Protein AF-A0A2S6C5X5-F1 (afdb_monomer)

Structure (mmCIF, N/CA/C/O backbone):
data_AF-A0A2S6C5X5-F1
#
_entry.id   AF-A0A2S6C5X5-F1
#
loop_
_atom_site.group_PDB
_atom_site.id
_atom_site.type_symbol
_atom_site.label_atom_id
_atom_site.label_alt_id
_atom_site.label_comp_id
_atom_site.label_asym_id
_atom_site.label_entity_id
_atom_site.label_seq_id
_atom_site.pdbx_PDB_ins_code
_atom_site.Cartn_x
_atom_site.Cartn_y
_atom_site.Cartn_z
_atom_site.occupancy
_atom_site.B_iso_or_equiv
_atom_site.auth_seq_id
_atom_site.auth_comp_id
_atom_site.auth_asym_id
_atom_site.auth_atom_id
_atom_site.pdbx_PDB_model_num
ATOM 1 N N . MET A 1 1 ? -24.090 -9.922 48.987 1.00 79.75 1 MET A N 1
ATOM 2 C CA . MET A 1 1 ? -24.448 -11.134 48.216 1.00 79.75 1 MET A CA 1
ATOM 3 C C . MET A 1 1 ? -23.670 -12.331 48.737 1.00 79.75 1 MET A C 1
ATOM 5 O O . MET A 1 1 ? -22.473 -12.201 48.982 1.00 79.75 1 MET A O 1
ATOM 9 N N . GLN A 1 2 ? -24.342 -13.468 48.913 1.00 92.88 2 GLN A N 1
ATOM 10 C CA . GLN A 1 2 ? -23.718 -14.746 49.270 1.00 92.88 2 GLN A CA 1
ATOM 11 C C . GLN A 1 2 ? -23.243 -15.482 48.011 1.00 92.88 2 GLN A C 1
ATOM 13 O O . GLN A 1 2 ? -23.904 -15.406 46.973 1.00 92.88 2 GLN A O 1
ATOM 18 N N . HIS A 1 3 ? -22.116 -16.191 48.111 1.00 93.56 3 HIS A N 1
ATOM 19 C CA . HIS A 1 3 ? -21.535 -16.978 47.013 1.00 93.56 3 HIS A CA 1
ATOM 20 C C . HIS A 1 3 ? -21.434 -18.439 47.455 1.00 93.56 3 HIS A C 1
ATOM 22 O O . HIS A 1 3 ? -20.451 -18.788 48.126 1.00 93.56 3 HIS A O 1
ATOM 28 N N . PRO A 1 4 ? -22.472 -19.247 47.185 1.00 94.44 4 PRO A N 1
ATOM 29 C CA . PRO A 1 4 ? -22.543 -20.614 47.670 1.00 94.44 4 PRO A CA 1
ATOM 30 C C . PRO A 1 4 ? -21.449 -21.497 47.066 1.00 94.44 4 PRO A C 1
ATOM 32 O O . PRO A 1 4 ? -21.054 -21.298 45.920 1.00 94.44 4 PRO A O 1
ATOM 35 N N . GLY A 1 5 ? -20.982 -22.472 47.845 1.00 94.69 5 GLY A N 1
ATOM 36 C CA . GLY A 1 5 ? -20.254 -23.629 47.321 1.00 94.69 5 GLY A CA 1
ATOM 37 C C . GLY A 1 5 ? -21.212 -24.799 47.099 1.00 94.69 5 GLY A C 1
ATOM 38 O O . GLY A 1 5 ? -22.155 -24.942 47.871 1.00 94.69 5 GLY A O 1
ATOM 39 N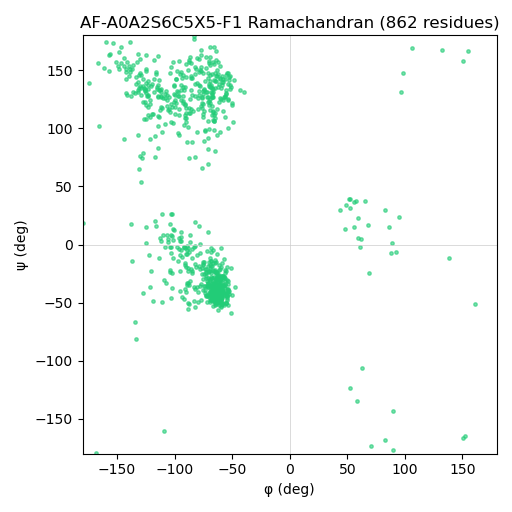 N . VAL A 1 6 ? -20.986 -25.635 46.089 1.00 95.12 6 VAL A N 1
ATOM 40 C CA . VAL A 1 6 ? -21.860 -26.763 45.731 1.00 95.12 6 VAL A CA 1
ATOM 41 C C . VAL A 1 6 ? -21.085 -28.082 45.789 1.00 95.12 6 VAL A C 1
ATOM 43 O O . VAL A 1 6 ? -20.225 -28.349 44.952 1.00 95.12 6 VAL A O 1
ATOM 46 N N . GLY A 1 7 ? -21.385 -28.922 46.779 1.00 95.44 7 GLY A N 1
ATOM 47 C CA . GLY A 1 7 ? -20.826 -30.272 46.903 1.00 95.44 7 GLY A CA 1
ATOM 48 C C . GLY A 1 7 ? -21.795 -31.335 46.390 1.00 95.44 7 GLY A C 1
ATOM 49 O O . GLY A 1 7 ? -22.875 -31.494 46.944 1.00 95.44 7 GLY A O 1
ATOM 50 N N . LEU A 1 8 ? -21.426 -32.087 45.362 1.00 95.44 8 LEU A N 1
ATOM 51 C CA . LEU A 1 8 ? -22.224 -33.186 44.826 1.00 95.44 8 LEU A CA 1
ATOM 52 C C . LEU A 1 8 ? -21.694 -34.521 45.344 1.00 95.44 8 LEU A C 1
ATOM 54 O O . LEU A 1 8 ? -20.503 -34.786 45.245 1.00 95.44 8 LEU A O 1
ATOM 58 N N . PHE A 1 9 ? -22.570 -35.364 45.883 1.00 94.12 9 PHE A N 1
ATOM 59 C CA . PHE A 1 9 ? -22.215 -36.628 46.519 1.00 94.12 9 PHE A CA 1
ATOM 60 C C . PHE A 1 9 ? -22.918 -37.797 45.834 1.00 94.12 9 PHE A C 1
ATOM 62 O O . PHE A 1 9 ? -24.146 -37.853 45.812 1.00 94.12 9 PHE A O 1
ATOM 69 N N . VAL A 1 10 ? -22.140 -38.745 45.316 1.00 93.38 10 VAL A N 1
ATOM 70 C CA . VAL A 1 10 ? -22.604 -39.884 44.515 1.00 93.38 10 VAL A CA 1
ATOM 71 C C . VAL A 1 10 ? -22.350 -41.178 45.266 1.00 93.38 10 VAL A C 1
ATOM 73 O O . VAL A 1 10 ? -21.230 -41.445 45.698 1.00 93.38 10 VAL A O 1
ATOM 76 N N . GLY A 1 11 ? -23.394 -41.983 45.418 1.00 90.69 11 GLY A N 1
ATOM 77 C CA . GLY A 1 11 ? -23.325 -43.266 46.106 1.00 90.69 11 GLY A CA 1
ATOM 78 C C . GLY A 1 11 ? -24.663 -43.635 46.729 1.00 90.69 11 GLY A C 1
ATOM 79 O O . GLY A 1 11 ? -25.698 -43.028 46.442 1.00 90.69 11 GLY A O 1
ATOM 80 N N . HIS A 1 12 ? -24.644 -44.602 47.634 1.00 87.56 12 HIS A N 1
ATOM 81 C CA . HIS A 1 12 ? -25.827 -45.130 48.287 1.00 87.56 12 HIS A CA 1
ATOM 82 C C . HIS A 1 12 ? -25.631 -45.248 49.802 1.00 87.56 12 HIS A C 1
ATOM 84 O O . HIS A 1 12 ? -26.090 -44.369 50.534 1.00 87.56 12 HIS A O 1
ATOM 90 N N . LYS A 1 13 ? -24.987 -46.308 50.295 1.00 86.62 13 LYS A N 1
ATOM 91 C CA . LYS A 1 13 ? -24.950 -46.662 51.717 1.00 86.62 13 LYS A CA 1
ATOM 92 C C . LYS A 1 13 ? -23.879 -45.877 52.474 1.00 86.62 13 LYS A C 1
ATOM 94 O O . LYS A 1 13 ? -24.211 -45.213 53.460 1.00 86.62 13 LYS A O 1
ATOM 99 N N . GLU A 1 14 ? -22.633 -45.919 52.016 1.00 87.31 14 GLU A N 1
ATOM 100 C CA . GLU A 1 14 ? -21.506 -45.217 52.644 1.00 87.31 14 GLU A CA 1
ATOM 101 C C . GLU A 1 14 ? -21.680 -43.696 52.519 1.00 87.31 14 GLU A C 1
ATOM 103 O O . GLU A 1 14 ? -21.526 -42.964 53.500 1.00 87.31 14 GLU A O 1
ATOM 108 N N . LYS A 1 15 ? -22.164 -43.217 51.365 1.00 90.69 15 LYS A N 1
ATOM 109 C CA . LYS A 1 15 ? -22.570 -41.818 51.176 1.00 90.69 15 LYS A CA 1
ATOM 110 C C . LYS A 1 15 ? -23.610 -41.372 52.209 1.00 90.69 15 LYS A C 1
ATOM 112 O O . LYS A 1 15 ? -23.437 -40.333 52.848 1.00 90.69 15 LYS A O 1
ATOM 117 N N . LYS A 1 16 ? -24.699 -42.137 52.402 1.00 88.25 16 LYS A N 1
ATOM 118 C CA . LYS A 1 16 ? -25.756 -41.806 53.384 1.00 88.25 16 LYS A CA 1
ATOM 119 C C . LYS A 1 16 ? -25.184 -41.725 54.807 1.00 88.25 16 LYS A C 1
ATOM 121 O O . LYS A 1 16 ? -25.613 -40.868 55.583 1.00 88.25 16 LYS A O 1
ATOM 126 N N . ALA A 1 17 ? -24.219 -42.580 55.156 1.00 86.44 17 ALA A N 1
ATOM 127 C CA . ALA A 1 17 ? -23.532 -42.524 56.445 1.00 86.44 17 ALA A CA 1
ATOM 128 C C . ALA A 1 17 ? -22.680 -41.250 56.589 1.00 86.44 17 ALA A C 1
ATOM 130 O O . ALA A 1 17 ? -22.792 -40.562 57.606 1.00 86.44 17 ALA A O 1
ATOM 131 N N . ALA A 1 18 ? -21.914 -40.887 55.557 1.00 87.88 18 ALA A N 1
ATOM 132 C CA . ALA A 1 18 ? -21.099 -39.676 55.541 1.00 87.88 18 ALA A CA 1
ATOM 133 C C . ALA A 1 18 ? -21.939 -38.391 55.614 1.00 87.88 18 ALA A C 1
ATOM 135 O O . ALA A 1 18 ? -21.661 -37.523 56.440 1.00 87.88 18 ALA A O 1
ATOM 136 N N . LEU A 1 19 ? -23.018 -38.283 54.828 1.00 89.06 19 LEU A N 1
ATOM 137 C CA . LEU A 1 19 ? -23.890 -37.100 54.814 1.00 89.06 19 LEU A CA 1
ATOM 138 C C . LEU A 1 19 ? -24.527 -36.821 56.183 1.00 89.06 19 LEU A C 1
ATOM 140 O O . LEU A 1 19 ? -24.611 -35.663 56.588 1.00 89.06 19 LEU A O 1
ATOM 144 N N . ARG A 1 20 ? -24.907 -37.862 56.939 1.00 86.81 20 ARG A N 1
ATOM 145 C CA . ARG A 1 20 ? -25.420 -37.711 58.317 1.00 86.81 20 ARG A CA 1
ATOM 146 C C . ARG A 1 20 ? -24.389 -37.112 59.274 1.00 86.81 20 ARG A C 1
ATOM 148 O O . ARG A 1 20 ? -24.769 -36.457 60.238 1.00 86.81 20 ARG A O 1
ATOM 155 N N . GLN A 1 21 ? -23.104 -37.357 59.028 1.00 87.06 21 GLN A N 1
ATOM 156 C CA . GLN A 1 21 ? -22.006 -36.847 59.852 1.00 87.06 21 GLN A CA 1
ATOM 157 C C . GLN A 1 21 ? -21.540 -35.461 59.389 1.00 87.06 21 GLN A C 1
ATOM 159 O O . GLN A 1 21 ? -21.144 -34.636 60.211 1.00 87.06 21 GLN A O 1
ATOM 164 N N . PHE A 1 22 ? -21.602 -35.182 58.086 1.00 86.88 22 PHE A N 1
ATOM 165 C CA . PHE A 1 22 ? -21.252 -33.875 57.528 1.00 86.88 22 PHE A CA 1
ATOM 166 C C . PHE A 1 22 ? -22.312 -32.813 57.820 1.00 86.88 22 PHE A C 1
ATOM 168 O O . PHE A 1 22 ? -21.941 -31.680 58.134 1.00 86.88 22 PHE A O 1
ATOM 175 N N . PHE A 1 23 ? -23.592 -33.200 57.758 1.00 88.31 23 PHE A N 1
ATOM 176 C CA . PHE A 1 23 ? -24.756 -32.311 57.843 1.00 88.31 23 PHE A CA 1
ATOM 177 C C . PHE A 1 23 ? -25.793 -32.831 58.855 1.00 88.31 23 PHE A C 1
ATOM 179 O O . PHE A 1 23 ? -26.909 -33.207 58.475 1.00 88.31 23 PHE A O 1
ATOM 186 N N . PRO A 1 24 ? -25.457 -32.881 60.158 1.00 82.44 24 PRO A N 1
ATOM 187 C CA . PRO A 1 24 ? -26.347 -33.441 61.176 1.00 82.44 24 PRO A CA 1
ATOM 188 C C . PRO A 1 24 ? -27.688 -32.689 61.290 1.00 82.44 24 PRO A C 1
ATOM 190 O O . PRO A 1 24 ? -28.693 -33.302 61.647 1.00 82.44 24 PRO A O 1
ATOM 193 N N . GLY A 1 25 ? -27.736 -31.397 60.937 1.00 82.06 25 GLY A N 1
ATOM 194 C CA . GLY A 1 25 ? -28.951 -30.569 60.974 1.00 82.06 25 GLY A CA 1
ATOM 195 C C . GLY A 1 25 ? -29.960 -30.819 59.843 1.00 82.06 25 GLY A C 1
ATOM 196 O O . GLY A 1 25 ? -31.120 -30.427 59.958 1.00 82.06 25 GLY A O 1
ATOM 197 N N . ASN A 1 26 ? -29.572 -31.507 58.763 1.00 82.75 26 ASN A N 1
ATOM 198 C CA . ASN A 1 26 ? -30.351 -31.525 57.519 1.00 82.75 26 ASN A CA 1
ATOM 199 C C . ASN A 1 26 ? -31.331 -32.701 57.346 1.00 82.75 26 ASN A C 1
ATOM 201 O O . ASN A 1 26 ? -32.067 -32.713 56.362 1.00 82.75 26 ASN A O 1
ATOM 205 N N . ASN A 1 27 ? -31.383 -33.687 58.256 1.00 70.19 27 ASN A N 1
ATOM 206 C CA . ASN A 1 27 ? -32.308 -34.843 58.201 1.00 70.19 27 ASN A CA 1
ATOM 207 C C . ASN A 1 27 ? -32.459 -35.511 56.803 1.00 70.19 27 ASN A C 1
ATOM 209 O O . ASN A 1 27 ? -33.504 -36.088 56.490 1.00 70.19 27 ASN A O 1
ATOM 213 N N . ALA A 1 28 ? -31.417 -35.466 55.962 1.00 61.03 28 ALA A N 1
ATOM 214 C CA . ALA A 1 28 ? -31.500 -35.767 54.527 1.00 61.03 28 ALA A CA 1
ATOM 215 C C . ALA A 1 28 ? -31.950 -37.209 54.201 1.00 61.03 28 ALA A C 1
ATOM 217 O O . ALA A 1 28 ? -32.505 -37.465 53.140 1.00 61.03 28 ALA A O 1
ATOM 218 N N . SER A 1 29 ? -31.793 -38.163 55.127 1.00 56.56 29 SER A N 1
ATOM 219 C CA . SER A 1 29 ? -32.075 -39.585 54.879 1.00 56.56 29 SER A CA 1
ATOM 220 C C . SER A 1 29 ? -33.531 -40.033 55.094 1.00 56.56 29 SER A C 1
ATOM 222 O O . SER A 1 29 ? -33.763 -41.238 55.148 1.00 56.56 29 SER A O 1
ATOM 224 N N . LYS A 1 30 ? -34.490 -39.122 55.325 1.00 55.59 30 LYS A N 1
ATOM 225 C CA . LYS A 1 30 ? -35.898 -39.466 55.649 1.00 55.59 30 LYS A CA 1
ATOM 226 C C . LYS A 1 30 ? -36.898 -39.275 54.493 1.00 55.59 30 LYS A C 1
ATOM 228 O O . LYS A 1 30 ? -38.079 -39.545 54.689 1.00 55.59 30 LYS A O 1
ATOM 233 N N . ARG A 1 31 ? -36.473 -38.785 53.323 1.00 57.84 31 ARG A N 1
ATOM 234 C CA . ARG A 1 31 ? -37.364 -38.483 52.182 1.00 57.84 31 ARG A CA 1
ATOM 235 C C . ARG A 1 31 ? -37.325 -39.577 51.104 1.00 57.84 31 ARG A C 1
ATOM 237 O O . ARG A 1 31 ? -36.372 -40.345 51.041 1.00 57.84 31 ARG A O 1
ATOM 244 N N . THR A 1 32 ? -38.391 -39.644 50.299 1.00 57.72 32 THR A N 1
ATOM 245 C CA . THR A 1 32 ? -38.581 -40.557 49.153 1.00 57.72 32 THR A CA 1
ATOM 246 C C . THR A 1 32 ? -37.372 -40.583 48.220 1.00 57.72 32 THR A C 1
ATOM 248 O O . THR A 1 32 ? -36.781 -39.535 47.967 1.00 57.72 32 THR A O 1
ATOM 251 N N . GLU A 1 33 ? -37.031 -41.760 47.687 1.00 64.12 33 GLU A N 1
ATOM 252 C CA . GLU A 1 33 ? -35.877 -41.934 46.798 1.00 64.12 33 GLU A CA 1
ATOM 253 C C . GLU A 1 33 ? -36.069 -41.169 45.480 1.00 64.12 33 GLU A C 1
ATOM 255 O O . GLU A 1 33 ? -36.944 -41.482 44.676 1.00 64.12 33 GLU A O 1
ATOM 260 N N . THR A 1 34 ? -35.247 -40.141 45.274 1.00 75.12 34 THR A N 1
ATOM 261 C CA . THR A 1 34 ? -35.129 -39.382 44.024 1.00 75.12 34 THR A CA 1
ATOM 262 C C . THR A 1 34 ? -33.709 -39.526 43.478 1.00 75.12 34 THR A C 1
ATOM 264 O O . THR A 1 34 ? -32.781 -39.838 44.225 1.00 75.12 34 THR A O 1
ATOM 267 N N . LEU A 1 35 ? -33.528 -39.292 42.173 1.00 80.25 35 LEU A N 1
ATOM 268 C CA . LEU A 1 35 ? -32.214 -39.373 41.523 1.00 80.25 35 LEU A CA 1
ATOM 269 C C . LEU A 1 35 ? -31.206 -38.377 42.125 1.00 80.25 35 LEU A C 1
ATOM 271 O O . LEU A 1 35 ? -30.073 -38.749 42.424 1.00 80.25 35 LEU A O 1
ATOM 275 N N . ALA A 1 36 ? -31.625 -37.120 42.309 1.00 85.94 36 ALA A N 1
ATOM 276 C CA . ALA A 1 36 ? -30.814 -36.050 42.881 1.00 85.94 36 ALA A CA 1
ATOM 277 C C . ALA A 1 36 ? -31.669 -35.137 43.773 1.00 85.94 36 ALA A C 1
ATOM 279 O O . ALA A 1 36 ? -32.725 -34.661 43.354 1.00 85.94 36 ALA A O 1
ATOM 280 N N . SER A 1 37 ? -31.198 -34.863 44.991 1.00 87.19 37 SER A N 1
ATOM 281 C CA . SER A 1 37 ? -31.831 -33.935 45.937 1.00 87.19 37 SER A CA 1
ATOM 282 C C . SER A 1 37 ? -30.862 -32.832 46.348 1.00 87.19 37 SER A C 1
ATOM 284 O O . SER A 1 37 ? -29.759 -33.123 46.799 1.00 87.19 37 SER A O 1
ATOM 286 N N . ILE A 1 38 ? -31.274 -31.570 46.220 1.00 88.69 38 ILE A N 1
ATOM 287 C CA . ILE A 1 38 ? -30.451 -30.401 46.563 1.00 88.69 38 ILE A CA 1
ATOM 288 C C . ILE A 1 38 ? -30.857 -29.883 47.944 1.00 88.69 38 ILE A C 1
ATOM 290 O O . ILE A 1 38 ? -32.034 -29.626 48.199 1.00 88.69 38 ILE A O 1
ATOM 294 N N . TYR A 1 39 ? -29.875 -29.695 48.819 1.00 90.00 39 TYR A N 1
ATOM 295 C CA . TYR A 1 39 ? -30.044 -29.209 50.182 1.00 90.00 39 TYR A CA 1
ATOM 296 C C . TYR A 1 39 ? -29.171 -27.979 50.434 1.00 90.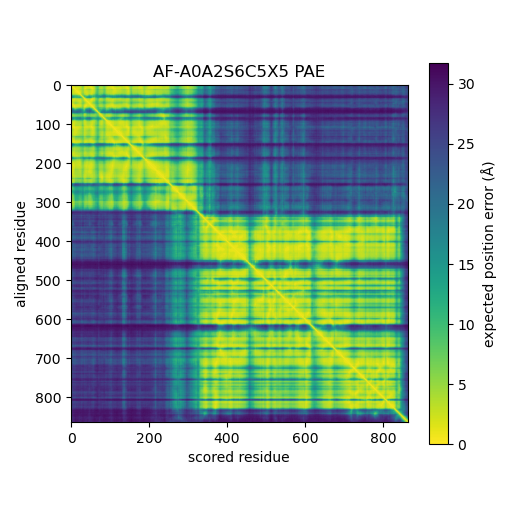00 39 TYR A C 1
ATOM 298 O O . TYR A 1 39 ? -28.094 -27.834 49.858 1.00 90.00 39 TYR A O 1
ATOM 306 N N . VAL A 1 40 ? -29.624 -27.115 51.341 1.00 90.50 40 VAL A N 1
ATOM 307 C CA . VAL A 1 40 ? -28.820 -26.031 51.921 1.00 90.50 40 VAL A CA 1
ATOM 308 C C . VAL A 1 40 ? -28.337 -26.499 53.286 1.00 90.50 40 VAL A C 1
ATOM 310 O O . VAL A 1 40 ? -29.167 -26.864 54.114 1.00 90.50 40 VAL A O 1
ATOM 313 N N . ASP A 1 41 ? -27.032 -26.488 53.536 1.00 91.62 41 ASP A N 1
ATOM 314 C CA . ASP A 1 41 ? -26.468 -26.780 54.855 1.00 91.62 41 ASP A CA 1
ATOM 315 C C . ASP A 1 41 ? -26.923 -25.726 55.875 1.00 91.62 41 ASP A C 1
ATOM 317 O O . ASP A 1 41 ? -26.618 -24.534 55.754 1.00 91.62 41 ASP A O 1
ATOM 321 N N . THR A 1 42 ? -27.674 -26.171 56.884 1.00 90.00 42 THR A N 1
ATOM 322 C CA . THR A 1 42 ? -28.268 -25.286 57.893 1.00 90.00 42 THR A CA 1
ATOM 323 C C . THR A 1 42 ? -27.216 -24.544 58.706 1.00 90.00 42 THR A C 1
ATOM 325 O O . THR A 1 42 ? -27.467 -23.419 59.134 1.00 90.00 42 THR A O 1
ATOM 328 N N . ASP A 1 43 ? -26.027 -25.128 58.872 1.00 88.75 43 ASP A N 1
ATOM 329 C CA . ASP A 1 43 ? -24.951 -24.541 59.675 1.00 88.75 43 ASP A CA 1
ATOM 330 C C . ASP A 1 43 ? -24.278 -23.361 58.959 1.00 88.75 43 ASP A C 1
ATOM 332 O O . ASP A 1 43 ? -23.701 -22.477 59.595 1.00 88.75 43 ASP A O 1
ATOM 336 N N . THR A 1 44 ? -24.336 -23.330 57.624 1.00 90.56 44 THR A N 1
ATOM 337 C CA . THR A 1 44 ? -23.641 -22.327 56.804 1.00 90.56 44 THR A CA 1
ATOM 338 C C . THR A 1 44 ? -24.583 -21.357 56.099 1.00 90.56 44 THR A C 1
ATOM 340 O O . THR A 1 44 ? -24.107 -20.457 55.408 1.00 90.56 44 THR A O 1
ATOM 343 N N . ILE A 1 45 ? -25.900 -21.454 56.314 1.00 89.31 45 ILE A N 1
ATOM 344 C CA . ILE A 1 45 ? -26.909 -20.630 55.628 1.00 89.31 45 ILE A CA 1
ATOM 345 C C . ILE A 1 45 ? -26.693 -19.119 55.797 1.00 89.31 45 ILE A C 1
ATOM 347 O O . ILE A 1 45 ? -26.907 -18.359 54.856 1.00 89.31 45 ILE A O 1
ATOM 351 N N . SER A 1 46 ? -26.207 -18.683 56.963 1.00 88.94 46 SER A N 1
ATOM 352 C CA . SER A 1 46 ? -25.912 -17.272 57.262 1.00 88.94 46 SER A CA 1
ATOM 353 C C . SER A 1 46 ? -24.473 -16.869 56.920 1.00 88.94 46 SER A C 1
ATOM 355 O O . SER A 1 46 ? -24.099 -15.707 57.069 1.00 88.94 46 SER A O 1
ATOM 357 N N . ALA A 1 47 ? -23.637 -17.808 56.466 1.00 91.00 47 ALA A N 1
ATOM 358 C CA . ALA A 1 47 ? -22.253 -17.526 56.116 1.00 91.00 47 ALA A CA 1
ATOM 359 C C . ALA A 1 47 ? -22.160 -16.731 54.803 1.00 91.00 47 ALA A C 1
ATOM 361 O O . ALA A 1 47 ? -23.060 -16.734 53.961 1.00 91.00 47 ALA A O 1
ATOM 362 N N . ARG A 1 48 ? -21.009 -16.085 54.575 1.00 89.50 48 ARG A N 1
ATOM 363 C CA . ARG A 1 48 ? -20.698 -15.432 53.288 1.00 89.50 48 ARG A CA 1
ATOM 364 C C . ARG A 1 48 ? -20.688 -16.428 52.118 1.00 89.50 48 ARG A C 1
ATOM 366 O O . ARG A 1 48 ? -21.006 -16.062 50.984 1.00 89.50 48 ARG A O 1
ATOM 373 N N . HIS A 1 49 ? -20.325 -17.672 52.420 1.00 92.44 49 HIS A N 1
ATOM 374 C CA . HIS A 1 49 ? -20.237 -18.785 51.484 1.00 92.44 49 HIS A CA 1
ATOM 375 C C . HIS A 1 49 ? -21.044 -19.977 52.010 1.00 92.44 49 HIS A C 1
ATOM 377 O O . HIS A 1 49 ? -20.450 -20.888 52.591 1.00 92.44 49 HIS A O 1
ATOM 383 N N . PRO A 1 50 ? -22.380 -19.955 51.865 1.00 94.06 50 PRO A N 1
ATOM 384 C CA . PRO A 1 50 ? -23.214 -21.074 52.282 1.00 94.06 50 PRO A CA 1
ATOM 385 C C . PRO A 1 50 ? -22.881 -22.325 51.465 1.00 94.06 50 PRO A C 1
ATOM 387 O O . PRO A 1 50 ? -22.462 -22.228 50.311 1.00 94.06 50 PRO A O 1
ATOM 390 N N . LEU A 1 51 ? -23.047 -23.504 52.052 1.00 93.25 51 LEU A N 1
ATOM 391 C CA . LEU A 1 51 ? -22.821 -24.765 51.361 1.00 93.25 51 LEU A CA 1
ATOM 392 C C . LEU A 1 51 ? -24.156 -25.339 50.881 1.00 93.25 51 LEU A C 1
ATOM 394 O O . LEU A 1 51 ? -25.070 -25.584 51.663 1.00 93.25 51 LEU A O 1
ATOM 398 N N . LEU A 1 52 ? -24.257 -25.558 49.577 1.00 93.56 52 LEU A N 1
ATOM 399 C CA . LEU A 1 52 ? -25.278 -26.392 48.967 1.00 93.56 52 LEU A CA 1
ATOM 400 C C . LEU A 1 52 ? -24.697 -27.787 48.789 1.00 93.56 52 LEU A C 1
ATOM 402 O O . LEU A 1 52 ? -23.552 -27.929 48.355 1.00 93.56 52 LEU A O 1
ATOM 406 N N . PHE A 1 53 ? -25.474 -28.820 49.085 1.00 92.75 53 PHE A N 1
ATOM 407 C CA . PHE A 1 53 ? -25.069 -30.177 48.758 1.00 92.75 53 PHE A CA 1
ATOM 408 C C . PHE A 1 53 ? -26.134 -30.925 47.977 1.00 92.75 53 PHE A C 1
ATOM 410 O O . PHE A 1 53 ? -27.331 -30.758 48.205 1.00 92.75 53 PHE A O 1
ATOM 417 N N . ILE A 1 54 ? -25.676 -31.740 47.033 1.00 92.31 54 ILE A N 1
ATOM 418 C CA . ILE A 1 54 ? -26.515 -32.525 46.140 1.00 92.31 54 ILE A CA 1
ATOM 419 C C . ILE A 1 54 ? -26.314 -33.992 46.492 1.00 92.31 54 ILE A C 1
ATOM 421 O O . ILE A 1 54 ? -25.216 -34.526 46.359 1.00 92.31 54 ILE A O 1
ATOM 425 N N . ASP A 1 55 ? -27.376 -34.625 46.965 1.00 91.12 55 ASP A N 1
ATOM 426 C CA . ASP A 1 55 ? -27.423 -36.045 47.280 1.00 91.12 55 ASP A CA 1
ATOM 427 C C . ASP A 1 55 ? -27.879 -36.823 46.039 1.00 91.12 55 ASP A C 1
ATOM 429 O O . ASP A 1 55 ? -29.041 -36.712 45.643 1.00 91.12 55 ASP A O 1
ATOM 433 N N . VAL A 1 56 ? -26.968 -37.577 45.415 1.00 90.19 56 VAL A N 1
ATOM 434 C CA . VAL A 1 56 ? -27.216 -38.348 44.188 1.00 90.19 56 VAL A CA 1
ATOM 435 C C . VAL A 1 56 ? -27.168 -39.842 44.478 1.00 90.19 56 VAL A C 1
ATOM 437 O O . VAL A 1 56 ? -26.182 -40.351 45.020 1.00 90.19 56 VAL A O 1
ATOM 440 N N . ASN A 1 57 ? -28.221 -40.564 44.095 1.00 87.06 57 ASN A N 1
ATOM 441 C CA . ASN A 1 57 ? -28.232 -42.026 44.083 1.00 87.06 57 ASN A CA 1
ATOM 442 C C . ASN A 1 57 ? -28.353 -42.525 42.631 1.00 87.06 57 ASN A C 1
ATOM 444 O O . ASN A 1 57 ? -29.458 -42.497 42.086 1.00 87.06 57 ASN A O 1
ATOM 448 N N . PRO A 1 58 ? -27.250 -42.982 42.007 1.00 76.19 58 PRO A N 1
ATOM 449 C CA . PRO A 1 58 ? -27.249 -43.353 40.591 1.00 76.19 58 PRO A CA 1
ATOM 450 C C . PRO A 1 58 ? -28.075 -44.618 40.296 1.00 76.19 58 PRO A C 1
ATOM 452 O O . PRO A 1 58 ? -28.420 -44.864 39.149 1.00 76.19 58 PRO A O 1
ATOM 455 N N . PHE A 1 59 ? -28.447 -45.394 41.321 1.00 76.38 59 PHE A N 1
ATOM 456 C CA . PHE A 1 59 ? -29.175 -46.660 41.168 1.00 76.38 59 PHE A CA 1
ATOM 457 C C . PHE A 1 59 ? -30.703 -46.525 41.233 1.00 76.38 59 PHE A C 1
ATOM 459 O O . PHE A 1 59 ? -31.413 -47.523 41.115 1.00 76.38 59 PHE A O 1
ATOM 466 N N . VAL A 1 60 ? -31.239 -45.317 41.453 1.00 75.31 60 VAL A N 1
ATOM 467 C CA . VAL A 1 60 ? -32.696 -45.114 41.544 1.00 75.31 60 VAL A CA 1
ATOM 468 C C . VAL A 1 60 ? -33.307 -45.167 40.149 1.00 75.31 60 VAL A C 1
ATOM 470 O O . VAL A 1 60 ? -33.141 -44.236 39.360 1.00 75.31 60 VAL A O 1
ATOM 473 N N . GLY A 1 61 ? -34.065 -46.227 39.862 1.00 65.81 61 GLY A N 1
ATOM 474 C CA . GLY A 1 61 ? -34.897 -46.314 38.663 1.00 65.81 61 GLY A CA 1
ATOM 475 C C . GLY A 1 61 ? -35.926 -45.181 38.611 1.00 65.81 61 GLY A C 1
ATOM 476 O O . GLY A 1 61 ? -36.508 -44.807 39.631 1.00 65.81 61 GLY A O 1
ATOM 477 N N . LEU A 1 62 ? -36.156 -44.614 37.425 1.00 64.25 62 LEU A N 1
ATOM 478 C CA . LEU A 1 62 ? -37.177 -43.581 37.264 1.00 64.25 62 LEU A CA 1
ATOM 479 C C . LEU A 1 62 ? -38.575 -44.181 37.496 1.00 64.25 62 LEU A C 1
ATOM 481 O O . LEU A 1 62 ? -38.919 -45.176 36.854 1.00 64.25 62 LEU A O 1
ATOM 485 N N . PRO A 1 63 ? -39.401 -43.602 38.386 1.00 60.84 63 PRO A N 1
ATOM 486 C CA . PRO A 1 63 ? -40.745 -44.106 38.615 1.00 60.84 63 PRO A CA 1
ATOM 487 C C . PRO A 1 63 ? -41.609 -43.931 37.350 1.00 60.84 63 PRO A C 1
ATOM 489 O O . PRO A 1 63 ? -41.531 -42.892 36.693 1.00 60.84 63 PRO A O 1
ATOM 492 N N . PRO A 1 64 ? -42.489 -44.895 37.021 1.00 53.31 64 PRO A N 1
ATOM 493 C CA . PRO A 1 64 ? -43.289 -44.875 35.791 1.00 53.31 64 PRO A CA 1
ATOM 494 C C . PRO A 1 64 ? -44.375 -43.781 35.755 1.00 53.31 64 PRO A C 1
ATOM 496 O O . PRO A 1 64 ? -44.966 -43.540 34.703 1.00 53.31 64 PRO A O 1
ATOM 499 N N . ARG A 1 65 ? -44.669 -43.113 36.882 1.00 55.16 65 ARG A N 1
ATOM 500 C CA . ARG A 1 65 ? -45.627 -41.997 36.972 1.00 55.16 65 ARG A CA 1
ATOM 501 C C . ARG A 1 65 ? -45.144 -40.914 37.934 1.00 55.16 65 ARG A C 1
ATOM 503 O O . ARG A 1 65 ? -44.603 -41.208 38.997 1.00 55.16 65 ARG A O 1
ATOM 510 N N . CYS A 1 66 ? -45.410 -39.658 37.573 1.00 55.41 66 CYS A N 1
ATOM 511 C CA . CYS A 1 66 ? -45.217 -38.503 38.444 1.00 55.41 66 CYS A CA 1
ATOM 512 C C . CYS A 1 66 ? -46.211 -38.599 39.617 1.00 55.41 66 CYS A C 1
ATOM 514 O O . CYS A 1 66 ? -47.423 -38.573 39.400 1.00 55.41 66 CYS A O 1
ATOM 516 N N . MET A 1 67 ? -45.718 -38.770 40.845 1.00 53.62 67 MET A N 1
ATOM 517 C CA . MET A 1 67 ? -46.575 -38.805 42.033 1.00 53.62 67 MET A CA 1
ATOM 518 C C . MET A 1 67 ? -47.080 -37.385 42.338 1.00 53.62 67 MET A C 1
ATOM 520 O O . MET A 1 67 ? -46.264 -36.462 42.387 1.00 53.62 67 MET A O 1
ATOM 524 N N . PRO A 1 68 ? -48.390 -37.174 42.562 1.00 49.72 68 PRO A N 1
ATOM 525 C CA . PRO A 1 68 ? -48.892 -35.876 42.988 1.00 49.72 68 PRO A CA 1
ATOM 526 C C . PRO A 1 68 ? -48.387 -35.581 44.406 1.00 49.72 68 PRO A C 1
ATOM 528 O O . PRO A 1 68 ? -48.779 -36.240 45.367 1.00 49.72 68 PRO A O 1
ATOM 531 N N . ALA A 1 69 ? -47.491 -34.602 44.539 1.00 54.72 69 ALA A N 1
ATOM 532 C CA . ALA A 1 69 ? -47.041 -34.102 45.834 1.00 54.72 69 ALA A CA 1
ATOM 533 C C . ALA A 1 69 ? -48.022 -33.037 46.345 1.00 54.72 69 ALA A C 1
ATOM 535 O O . ALA A 1 69 ? -48.332 -32.079 45.645 1.00 54.72 69 ALA A O 1
ATOM 536 N N . THR A 1 70 ? -48.490 -33.182 47.583 1.00 50.62 70 THR A N 1
ATOM 537 C CA . THR A 1 70 ? -49.546 -32.348 48.182 1.00 50.62 70 THR A CA 1
ATOM 538 C C . THR A 1 70 ? -49.066 -31.008 48.756 1.00 50.62 70 THR A C 1
ATOM 540 O O . THR A 1 70 ? -49.896 -30.250 49.249 1.00 50.62 70 THR A O 1
ATOM 543 N N . CYS A 1 71 ? -47.766 -30.675 48.710 1.00 54.66 71 CYS A N 1
ATOM 544 C CA . CYS A 1 71 ? -47.253 -29.458 49.366 1.00 54.66 71 CYS A CA 1
ATOM 545 C C . CYS A 1 71 ? -46.216 -28.612 48.592 1.00 54.66 71 CYS A C 1
ATOM 547 O O . CYS A 1 71 ? -45.544 -27.797 49.219 1.00 54.66 71 CYS A O 1
ATOM 549 N N . HIS A 1 72 ? -46.061 -28.759 47.265 1.00 58.25 72 HIS A N 1
ATOM 550 C CA . HIS A 1 72 ? -45.088 -27.965 46.483 1.00 58.25 72 HIS A CA 1
ATOM 551 C C . HIS A 1 72 ? -45.577 -27.600 45.067 1.00 58.25 72 HIS A C 1
ATOM 553 O O . HIS A 1 72 ? -46.371 -28.324 44.472 1.00 58.25 72 HIS A O 1
ATOM 559 N N . GLU A 1 73 ? -45.057 -26.496 44.516 1.00 66.50 73 GLU A N 1
ATOM 560 C CA . GLU A 1 73 ? -45.230 -26.081 43.115 1.00 66.50 73 GLU A CA 1
ATOM 561 C C . GLU A 1 73 ? -44.520 -27.079 42.177 1.00 66.50 73 GLU A C 1
ATOM 563 O O . GLU A 1 73 ? -43.294 -27.203 42.201 1.00 66.50 73 GLU A O 1
ATOM 568 N N . ILE A 1 74 ? -45.279 -27.806 41.351 1.00 71.38 74 ILE A N 1
ATOM 569 C CA . ILE A 1 74 ? -44.733 -28.771 40.384 1.00 71.38 74 ILE A CA 1
ATOM 570 C C . ILE A 1 74 ? -44.610 -28.094 39.016 1.00 71.38 74 ILE A C 1
ATOM 572 O O . ILE A 1 74 ? -45.612 -27.730 38.402 1.00 71.38 74 ILE A O 1
ATOM 576 N N . LYS A 1 75 ? -43.379 -27.969 38.503 1.00 72.50 75 LYS A N 1
ATOM 577 C CA . LYS A 1 75 ? -43.104 -27.514 37.130 1.00 72.50 75 LYS A CA 1
ATOM 578 C C . LYS A 1 75 ? -42.703 -28.700 36.265 1.00 72.50 75 LYS A C 1
ATOM 580 O O . LYS A 1 75 ? -41.666 -29.312 36.495 1.00 72.50 75 LYS A O 1
ATOM 585 N N . THR A 1 76 ? -43.509 -28.991 35.249 1.00 79.06 76 THR A N 1
ATOM 586 C CA . THR A 1 76 ? -43.225 -30.054 34.276 1.00 79.06 76 THR A CA 1
ATOM 587 C C . THR A 1 76 ? -42.609 -29.448 33.017 1.00 79.06 76 THR A C 1
ATOM 589 O O . THR A 1 76 ? -43.118 -28.460 32.486 1.00 79.06 76 THR A O 1
ATOM 592 N N . LYS A 1 77 ? -41.511 -30.031 32.529 1.00 81.62 77 LYS A N 1
ATOM 593 C CA . LYS A 1 77 ? -40.856 -29.660 31.268 1.00 81.62 77 LYS A CA 1
ATOM 594 C C . LYS A 1 77 ? -40.726 -30.900 30.390 1.00 81.62 77 LYS A C 1
ATOM 596 O O . LYS A 1 77 ? -40.331 -31.957 30.872 1.00 81.62 77 LYS A O 1
ATOM 601 N N . ARG A 1 78 ? -41.083 -30.767 29.113 1.00 84.50 78 ARG A N 1
ATOM 602 C CA . ARG A 1 78 ? -40.941 -31.836 28.121 1.00 84.50 78 ARG A CA 1
ATOM 603 C C . ARG A 1 78 ? -39.505 -31.859 27.602 1.00 84.50 78 ARG A C 1
ATOM 605 O O . ARG A 1 78 ? -38.950 -30.802 27.332 1.00 84.50 78 ARG A O 1
ATOM 612 N N . ILE A 1 79 ? -38.940 -33.052 27.451 1.00 88.12 79 ILE A N 1
ATOM 613 C CA . ILE A 1 79 ? -37.658 -33.264 26.775 1.00 88.12 79 ILE A CA 1
ATOM 614 C C . ILE A 1 79 ? -37.938 -33.402 25.276 1.00 88.12 79 ILE A C 1
ATOM 616 O O . ILE A 1 79 ? -38.669 -34.302 24.865 1.00 88.12 79 ILE A O 1
ATOM 620 N N . GLU A 1 80 ? -37.417 -32.481 24.473 1.00 87.38 80 GLU A N 1
ATOM 621 C CA . GLU A 1 80 ? -37.732 -32.358 23.045 1.00 87.38 80 GLU A CA 1
ATOM 622 C C . GLU A 1 80 ? -36.912 -33.334 22.192 1.00 87.38 80 GLU A C 1
ATOM 624 O O . GLU A 1 80 ? -37.451 -33.964 21.285 1.00 87.38 80 GLU A O 1
ATOM 629 N N . TRP A 1 81 ? -35.644 -33.548 22.543 1.00 86.25 81 TRP A N 1
ATOM 630 C CA . TRP A 1 81 ? -34.735 -34.466 21.842 1.00 86.25 81 TRP A CA 1
ATOM 631 C C . TRP A 1 81 ? -34.959 -35.948 22.167 1.00 86.25 81 TRP A C 1
ATOM 633 O O . TRP A 1 81 ? -34.365 -36.807 21.527 1.00 86.25 81 TRP A O 1
ATOM 643 N N . ALA A 1 82 ? -35.823 -36.287 23.129 1.00 78.19 82 ALA A N 1
ATOM 644 C CA . ALA A 1 82 ? -36.045 -37.682 23.525 1.00 78.19 82 ALA A CA 1
ATOM 645 C C . ALA A 1 82 ? -36.626 -38.554 22.391 1.00 78.19 82 ALA A C 1
ATOM 647 O O . ALA A 1 82 ? -36.429 -39.766 22.393 1.00 78.19 82 ALA A O 1
ATOM 648 N N . ASN A 1 83 ? -37.317 -37.937 21.424 1.00 70.50 83 ASN A N 1
ATOM 649 C CA . ASN A 1 83 ? -37.943 -38.615 20.285 1.00 70.50 83 ASN A CA 1
ATOM 650 C C . ASN A 1 83 ? -37.249 -38.311 18.942 1.00 70.50 83 ASN A C 1
ATOM 652 O O . ASN A 1 83 ? -37.802 -38.649 17.895 1.00 70.50 83 ASN A O 1
ATOM 656 N N . SER A 1 84 ? -36.099 -37.627 18.938 1.00 67.19 84 SER A N 1
ATOM 657 C CA . SER A 1 84 ? -35.360 -37.350 17.702 1.00 67.19 84 SER A CA 1
ATOM 658 C C . SER A 1 84 ? -34.439 -38.518 17.338 1.00 67.19 84 SER A C 1
ATOM 660 O O . SER A 1 84 ? -34.012 -39.286 18.201 1.00 67.19 84 SER A O 1
ATOM 662 N N . SER A 1 85 ? -34.094 -38.636 16.053 1.00 61.31 85 SER A N 1
ATOM 663 C CA . SER A 1 85 ? -33.094 -39.596 15.554 1.00 61.31 85 SER A CA 1
ATOM 664 C C . SER A 1 85 ? -31.703 -39.414 16.177 1.00 61.31 85 SER A C 1
ATOM 666 O O . SER A 1 85 ? -30.880 -40.318 16.092 1.00 61.31 85 SER A O 1
ATOM 668 N N . ASP A 1 86 ? -31.458 -38.268 16.819 1.00 58.00 86 ASP A N 1
ATOM 669 C CA . ASP A 1 86 ? -30.179 -37.892 17.431 1.00 58.00 86 ASP A CA 1
ATOM 670 C C . ASP A 1 86 ? -30.089 -38.207 18.935 1.00 58.00 86 ASP A C 1
ATOM 672 O O . ASP A 1 86 ? -29.080 -37.870 19.576 1.00 58.00 86 ASP A O 1
ATOM 676 N N . SER A 1 87 ? -31.128 -38.832 19.506 1.00 61.59 87 SER A N 1
ATOM 677 C CA . SER A 1 87 ? -31.192 -39.196 20.925 1.00 61.59 87 SER A CA 1
ATOM 678 C C . SER A 1 87 ? -29.989 -40.074 21.323 1.00 61.59 87 SER A C 1
ATOM 680 O O . SER A 1 87 ? -29.726 -41.079 20.656 1.00 61.59 87 SER A O 1
ATOM 682 N N . PRO A 1 88 ? -29.221 -39.719 22.372 1.00 67.31 88 PRO A N 1
ATOM 683 C CA . PRO A 1 88 ? -28.071 -40.514 22.796 1.00 67.31 88 PRO A CA 1
ATOM 684 C C . PRO A 1 88 ? -28.501 -41.909 23.269 1.00 67.31 88 PRO A C 1
ATOM 686 O O . PRO A 1 88 ? -29.514 -42.046 23.949 1.00 67.31 88 PRO A O 1
ATOM 689 N N . HIS A 1 89 ? -27.679 -42.933 23.022 1.00 68.06 89 HIS A N 1
ATOM 690 C CA . HIS A 1 89 ? -27.878 -44.288 23.567 1.00 68.06 89 HIS A CA 1
ATOM 691 C C . HIS A 1 89 ? -27.619 -44.396 25.089 1.00 68.06 89 HIS A C 1
ATOM 693 O O . HIS A 1 89 ? -27.555 -45.498 25.631 1.00 68.06 89 HIS A O 1
ATOM 699 N N . ALA A 1 90 ? -27.469 -43.266 25.785 1.00 71.62 90 ALA A N 1
ATOM 700 C CA . ALA A 1 90 ? -27.145 -43.188 27.204 1.00 71.62 90 ALA A CA 1
ATOM 701 C C . ALA A 1 90 ? -28.392 -43.169 28.101 1.00 71.62 90 ALA A C 1
ATOM 703 O O . ALA A 1 90 ? -29.468 -42.715 27.700 1.00 71.62 90 ALA A O 1
ATOM 704 N N . SER A 1 91 ? -28.239 -43.609 29.355 1.00 83.62 91 SER A N 1
ATOM 705 C CA . SER A 1 91 ? -29.302 -43.484 30.355 1.00 83.62 91 SER A CA 1
ATOM 706 C C . SER A 1 91 ? -29.661 -42.014 30.563 1.00 83.62 91 SER A C 1
ATOM 708 O O . SER A 1 91 ? -28.800 -41.156 30.766 1.00 83.62 91 SER A O 1
ATOM 710 N N . ILE A 1 92 ? -30.959 -41.716 30.596 1.00 81.75 92 ILE A N 1
ATOM 711 C CA . ILE A 1 92 ? -31.464 -40.376 30.912 1.00 81.75 92 ILE A CA 1
ATOM 712 C C . ILE A 1 92 ? -30.974 -39.877 32.282 1.00 81.75 92 ILE A C 1
ATOM 714 O O . ILE A 1 92 ? -30.834 -38.671 32.481 1.00 81.75 92 ILE A O 1
ATOM 718 N N . GLN A 1 93 ? -30.687 -40.788 33.219 1.00 84.81 93 GLN A N 1
ATOM 719 C CA . GLN A 1 93 ? -30.129 -40.457 34.532 1.00 84.81 93 GLN A CA 1
ATOM 720 C C . GLN A 1 93 ? -28.710 -39.900 34.396 1.00 84.81 93 GLN A C 1
ATOM 722 O O . GLN A 1 93 ? -28.413 -38.856 34.977 1.00 84.81 93 GLN A O 1
ATOM 727 N N . ASP A 1 94 ? -27.867 -40.552 33.592 1.00 86.69 94 ASP A N 1
ATOM 728 C CA . ASP A 1 94 ? -26.504 -40.095 33.336 1.00 86.69 94 ASP A CA 1
ATOM 729 C C . ASP A 1 94 ? -26.507 -38.776 32.576 1.00 86.69 94 ASP A C 1
ATOM 731 O O . ASP A 1 94 ? -25.803 -37.855 32.972 1.00 86.69 94 ASP A O 1
ATOM 735 N N . LEU A 1 95 ? -27.368 -38.628 31.565 1.00 89.19 95 LEU A N 1
ATOM 736 C CA . LEU A 1 95 ? -27.516 -37.366 30.838 1.00 89.19 95 LEU A CA 1
ATOM 737 C C . LEU A 1 95 ? -27.964 -36.225 31.762 1.00 89.19 95 LEU A C 1
ATOM 739 O O . LEU A 1 95 ? -27.416 -35.128 31.694 1.00 89.19 95 LEU A O 1
ATOM 743 N N . LEU A 1 96 ? -28.921 -36.461 32.666 1.00 88.62 96 LEU A N 1
ATOM 744 C CA . LEU A 1 96 ? -29.325 -35.469 33.669 1.00 88.62 96 LEU A CA 1
ATOM 745 C C . LEU A 1 96 ? -28.155 -35.094 34.587 1.00 88.62 96 LEU A C 1
ATOM 747 O O . LEU A 1 96 ? -27.929 -33.912 34.860 1.00 88.62 96 LEU A O 1
ATOM 751 N N . LEU A 1 97 ? -27.395 -36.082 35.058 1.00 88.88 97 LEU A N 1
ATOM 752 C CA . LEU A 1 97 ? -26.264 -35.842 35.946 1.00 88.88 97 LEU A CA 1
ATOM 753 C C . LEU A 1 97 ? -25.148 -35.075 35.241 1.00 88.88 97 LEU A C 1
ATOM 755 O O . LEU A 1 97 ? -24.748 -34.021 35.732 1.00 88.88 97 LEU A O 1
ATOM 759 N N . THR A 1 98 ? -24.680 -35.541 34.087 1.00 91.25 98 THR A N 1
ATOM 760 C CA . THR A 1 98 ? -23.526 -34.962 33.388 1.00 91.25 98 THR A CA 1
ATOM 761 C C . THR A 1 98 ? -23.853 -33.638 32.714 1.00 91.25 98 THR A C 1
ATOM 763 O O . THR A 1 98 ? -23.017 -32.733 32.718 1.00 91.25 98 THR A O 1
ATOM 766 N N . ARG A 1 99 ? -25.069 -33.476 32.174 1.00 91.06 99 ARG A N 1
ATOM 767 C CA . ARG A 1 99 ? -25.433 -32.302 31.366 1.00 91.06 99 ARG A CA 1
ATOM 768 C C . ARG A 1 99 ? -26.123 -31.188 32.138 1.00 91.06 99 ARG A C 1
ATOM 770 O O . ARG A 1 99 ? -26.044 -30.050 31.681 1.00 91.06 99 ARG A O 1
ATOM 777 N N . LEU A 1 100 ? -26.756 -31.476 33.279 1.00 90.19 100 LEU A N 1
ATOM 778 C CA . LEU A 1 100 ? -27.487 -30.477 34.069 1.00 90.19 100 LEU A CA 1
ATOM 779 C C . LEU A 1 100 ? -26.926 -30.290 35.482 1.00 90.19 100 LEU A C 1
ATOM 781 O O . LEU A 1 100 ? -26.716 -29.155 35.904 1.00 90.19 100 LEU A O 1
ATOM 785 N N . VAL A 1 101 ? -26.694 -31.374 36.226 1.00 90.06 101 VAL A N 1
ATOM 786 C CA . VAL A 1 101 ? -26.348 -31.276 37.655 1.00 90.06 101 VAL A CA 1
ATOM 787 C C . VAL A 1 101 ? -24.856 -30.998 37.866 1.00 90.06 101 VAL A C 1
ATOM 789 O O . VAL A 1 101 ? -24.488 -30.084 38.604 1.00 90.06 101 VAL A O 1
ATOM 792 N N . LEU A 1 102 ? -23.987 -31.756 37.200 1.00 90.44 102 LEU A N 1
ATOM 793 C CA . LEU A 1 102 ? -22.532 -31.679 37.333 1.00 90.44 102 LEU A CA 1
ATOM 794 C C . LEU A 1 102 ? -21.958 -30.288 36.999 1.00 90.44 102 LEU A C 1
ATOM 796 O O . LEU A 1 102 ? -21.114 -29.824 37.766 1.00 90.44 102 LEU A O 1
ATOM 800 N N . PRO A 1 103 ? -22.430 -29.552 35.967 1.00 89.25 103 PRO A N 1
ATOM 801 C CA . PRO A 1 103 ? -21.956 -28.192 35.674 1.00 89.25 103 PRO A CA 1
ATOM 802 C C . PRO A 1 103 ? -22.153 -27.174 36.802 1.00 89.25 103 PRO A C 1
ATOM 804 O O . PRO A 1 103 ? -21.515 -26.121 36.798 1.00 89.25 103 PRO A O 1
ATOM 807 N N . LEU A 1 104 ? -23.049 -27.460 37.749 1.00 87.81 104 LEU A N 1
ATOM 808 C CA . LEU A 1 104 ? -23.349 -26.592 38.887 1.00 87.81 104 LEU A CA 1
ATOM 809 C C . LEU A 1 104 ? -22.476 -26.912 40.103 1.00 87.81 104 LEU A C 1
ATOM 811 O O . LEU A 1 104 ? -22.408 -26.101 41.025 1.00 87.81 104 LEU A O 1
ATOM 815 N N . ALA A 1 105 ? -21.830 -28.081 40.122 1.00 93.56 105 ALA A N 1
ATOM 816 C CA . ALA A 1 105 ? -21.006 -28.524 41.234 1.00 93.56 105 ALA A CA 1
ATOM 817 C C . ALA A 1 105 ? -19.658 -27.784 41.275 1.00 93.56 105 ALA A C 1
ATOM 819 O O . ALA A 1 105 ? -19.071 -27.425 40.257 1.00 93.56 105 ALA A O 1
ATOM 820 N N . ASP A 1 106 ? -19.143 -27.576 42.482 1.00 95.69 106 ASP A N 1
ATOM 821 C CA . ASP A 1 106 ? -17.756 -27.171 42.723 1.00 95.69 106 ASP A CA 1
ATOM 822 C C . ASP A 1 106 ? -16.876 -28.386 43.004 1.00 95.69 106 ASP A C 1
ATOM 824 O O . ASP A 1 106 ? -15.735 -28.469 42.549 1.00 95.69 106 ASP A O 1
ATOM 828 N N . VAL A 1 107 ? -17.417 -29.335 43.767 1.00 96.56 107 VAL A N 1
ATOM 829 C CA . VAL A 1 107 ? -16.736 -30.565 44.163 1.00 96.56 107 VAL A CA 1
ATOM 830 C C . VAL A 1 107 ? -17.690 -31.730 43.959 1.00 96.56 107 VAL A C 1
ATOM 832 O O . VAL A 1 107 ? -18.828 -31.680 44.419 1.00 96.56 107 VAL A O 1
ATOM 835 N N . VAL A 1 108 ? -17.223 -32.775 43.287 1.00 96.31 108 VAL A N 1
ATOM 836 C CA . VAL A 1 108 ? -17.926 -34.044 43.098 1.00 96.31 108 VAL A CA 1
ATOM 837 C C . VAL A 1 108 ? -17.238 -35.093 43.954 1.00 96.31 108 VAL A C 1
ATOM 839 O O . VAL A 1 108 ? -16.022 -35.232 43.908 1.00 96.31 108 VAL A O 1
ATOM 842 N N . VAL A 1 109 ? -18.012 -35.816 44.750 1.00 95.44 109 VAL A N 1
ATOM 843 C CA . VAL A 1 109 ? -17.538 -36.782 45.733 1.00 95.44 109 VAL A CA 1
ATOM 844 C C . VAL A 1 109 ? -18.182 -38.129 45.427 1.00 95.44 109 VAL A C 1
ATOM 846 O O . VAL A 1 109 ? -19.391 -38.275 45.595 1.00 95.44 109 VAL A O 1
ATOM 849 N N . ILE A 1 110 ? -17.397 -39.105 44.977 1.00 95.25 110 ILE A N 1
ATOM 850 C CA . ILE A 1 110 ? -17.871 -40.452 44.637 1.00 95.25 110 ILE A CA 1
ATOM 851 C C . ILE A 1 110 ? -17.415 -41.431 45.715 1.00 95.25 110 ILE A C 1
ATOM 853 O O . ILE A 1 110 ? -16.223 -41.537 45.999 1.00 95.25 110 ILE A O 1
ATOM 857 N N . PHE A 1 111 ? -18.359 -42.156 46.310 1.00 93.50 111 PHE A N 1
ATOM 858 C CA . PHE A 1 111 ? -18.070 -43.231 47.257 1.00 93.50 111 PHE A CA 1
ATOM 859 C C . PHE A 1 111 ? -17.887 -44.534 46.477 1.00 93.50 111 PHE A C 1
ATOM 861 O O . PHE A 1 111 ? -18.865 -45.142 46.054 1.00 93.50 111 PHE A O 1
ATOM 868 N N . ALA A 1 112 ? -16.636 -44.940 46.265 1.00 91.81 112 ALA A N 1
ATOM 869 C CA . ALA A 1 112 ? -16.254 -46.067 45.419 1.00 91.81 112 ALA A CA 1
ATOM 870 C C . ALA A 1 112 ? -16.965 -47.364 45.829 1.00 91.81 112 ALA A C 1
ATOM 872 O O . ALA A 1 112 ? -17.532 -48.047 44.984 1.00 91.81 112 ALA A O 1
ATOM 873 N N . ASP A 1 113 ? -17.032 -47.668 47.127 1.00 89.75 113 ASP A N 1
ATOM 874 C CA . ASP A 1 113 ? -17.647 -48.914 47.614 1.00 89.75 113 ASP A CA 1
ATOM 875 C C . ASP A 1 113 ? -19.162 -48.971 47.377 1.00 89.75 113 ASP A C 1
ATOM 877 O O . ASP A 1 113 ? -19.743 -50.053 47.323 1.00 89.75 113 ASP A O 1
ATOM 881 N N . ASP A 1 114 ? -19.807 -47.813 47.201 1.00 91.00 114 ASP A N 1
ATOM 882 C CA . ASP A 1 114 ? -21.219 -47.748 46.834 1.00 91.00 114 ASP A CA 1
ATOM 883 C C . ASP A 1 114 ? -21.448 -47.998 45.337 1.00 91.00 114 ASP A C 1
ATOM 885 O O . ASP A 1 114 ? -22.578 -48.287 44.954 1.00 91.00 114 ASP A O 1
ATOM 889 N N . VAL A 1 115 ? -20.414 -47.874 44.496 1.00 90.19 115 VAL A N 1
ATOM 890 C CA . VAL A 1 115 ? -20.515 -47.983 43.032 1.00 90.19 115 VAL A CA 1
ATOM 891 C C . VAL A 1 115 ? -19.751 -49.160 42.432 1.00 90.19 115 VAL A C 1
ATOM 893 O O . VAL A 1 115 ? -19.563 -49.205 41.225 1.00 90.19 115 VAL A O 1
ATOM 896 N N . GLY A 1 116 ? -19.356 -50.142 43.246 1.00 88.88 116 GLY A N 1
ATOM 897 C CA . GLY A 1 116 ? -18.629 -51.331 42.778 1.00 88.88 116 GLY A CA 1
ATOM 898 C C . GLY A 1 116 ? -17.104 -51.229 42.895 1.00 88.88 116 GLY A C 1
ATOM 899 O O . GLY A 1 116 ? -16.385 -51.925 42.185 1.00 88.88 116 GLY A O 1
ATOM 900 N N . GLY A 1 117 ? -16.600 -50.377 43.788 1.00 89.81 117 GLY A N 1
ATOM 901 C CA . GLY A 1 117 ? -15.170 -50.152 44.007 1.00 89.81 117 GLY A CA 1
ATOM 902 C C . GLY A 1 117 ? -14.562 -49.171 43.003 1.00 89.81 117 GLY A C 1
ATOM 903 O O . GLY A 1 117 ? -15.270 -48.474 42.277 1.00 89.81 117 GLY A O 1
ATOM 904 N N . LEU A 1 118 ? -13.229 -49.097 42.965 1.00 90.25 118 LEU A N 1
ATOM 905 C CA . LEU A 1 118 ? -12.507 -48.253 42.005 1.00 90.25 118 LEU A CA 1
ATOM 906 C C . LEU A 1 118 ? -12.790 -48.620 40.531 1.00 90.25 118 LEU A C 1
ATOM 908 O O . LEU A 1 118 ? -12.911 -47.686 39.737 1.00 90.25 118 LEU A O 1
ATOM 912 N N . PRO A 1 119 ? -12.980 -49.904 40.146 1.00 89.75 119 PRO A N 1
ATOM 913 C CA . PRO A 1 119 ? -13.387 -50.255 38.783 1.00 89.75 119 PRO A CA 1
ATOM 914 C C . PRO A 1 119 ? -14.744 -49.656 38.400 1.00 89.75 119 PRO A C 1
ATOM 916 O O . PRO A 1 119 ? -14.871 -49.042 37.348 1.00 89.75 119 PRO A O 1
ATOM 919 N N . GLY A 1 120 ? -15.733 -49.718 39.297 1.00 90.25 120 GLY A N 1
ATOM 920 C CA . GLY A 1 120 ? -17.041 -49.112 39.043 1.00 90.25 120 GLY A CA 1
ATOM 921 C C . GLY A 1 120 ? -17.003 -47.581 38.959 1.00 90.25 120 GLY A C 1
ATOM 922 O O . GLY A 1 120 ? -17.769 -46.976 38.210 1.00 90.25 120 GLY A O 1
ATOM 923 N N . VAL A 1 121 ? -16.064 -46.931 39.660 1.00 92.56 121 VAL A N 1
ATOM 924 C CA . VAL A 1 121 ? -15.781 -45.499 39.454 1.00 92.56 121 VAL A CA 1
ATOM 925 C C . VAL A 1 121 ? -15.228 -45.252 38.051 1.00 92.56 121 VAL A C 1
ATOM 927 O O . VAL A 1 121 ? -15.635 -44.283 37.416 1.00 92.56 121 VAL A O 1
ATOM 930 N N . ALA A 1 122 ? -14.327 -46.105 37.558 1.00 91.44 122 ALA A N 1
ATOM 931 C CA . ALA A 1 122 ? -13.767 -45.974 36.216 1.00 91.44 122 ALA A CA 1
ATOM 932 C C . ALA A 1 122 ? -14.851 -46.105 35.134 1.00 91.44 122 ALA A C 1
ATOM 934 O O . ALA A 1 122 ? -14.914 -45.250 34.255 1.00 91.44 122 ALA A O 1
ATOM 935 N N . ASP A 1 123 ? -15.744 -47.093 35.244 1.00 90.06 123 ASP A N 1
ATOM 936 C CA . ASP A 1 123 ? -16.859 -47.292 34.304 1.00 90.06 123 ASP A CA 1
ATOM 937 C C . ASP A 1 123 ? -17.812 -46.087 34.277 1.00 90.06 123 ASP A C 1
ATOM 939 O O . ASP A 1 123 ? -18.241 -45.614 33.217 1.00 90.06 123 ASP A O 1
ATOM 943 N N . LEU A 1 124 ? -18.110 -45.542 35.458 1.00 90.44 124 LEU A N 1
ATOM 944 C CA . LEU A 1 124 ? -18.954 -44.363 35.603 1.00 90.44 124 LEU A CA 1
ATOM 945 C C . LEU A 1 124 ? -18.287 -43.117 35.004 1.00 90.44 124 LEU A C 1
ATOM 947 O O . LEU A 1 124 ? -18.924 -42.378 34.257 1.00 90.44 124 LEU A O 1
ATOM 951 N N . LEU A 1 125 ? -16.999 -42.894 35.279 1.00 92.19 125 LEU A N 1
ATOM 952 C CA . LEU A 1 125 ? -16.254 -41.775 34.701 1.00 92.19 125 LEU A CA 1
ATOM 953 C C . LEU A 1 125 ? -16.097 -41.908 33.190 1.00 92.19 125 LEU A C 1
ATOM 955 O O . LEU A 1 125 ? -16.216 -40.897 32.505 1.00 92.19 125 LEU A O 1
ATOM 959 N N . TRP A 1 126 ? -15.885 -43.116 32.670 1.00 90.25 126 TRP A N 1
ATOM 960 C CA . TRP A 1 126 ? -15.829 -43.372 31.234 1.00 90.25 126 TRP A CA 1
ATOM 961 C C . TRP A 1 126 ? -17.139 -42.967 30.558 1.00 90.25 126 TRP A C 1
ATOM 963 O O . TRP A 1 126 ? -17.141 -42.144 29.644 1.00 90.25 126 TRP A O 1
ATOM 973 N N . THR A 1 127 ? -18.260 -43.456 31.092 1.00 89.12 127 THR A N 1
ATOM 974 C CA . THR A 1 127 ? -19.609 -43.104 30.624 1.00 89.12 127 THR A CA 1
ATOM 975 C C . THR A 1 127 ? -19.840 -41.598 30.688 1.00 89.12 127 THR A C 1
ATOM 977 O O . THR A 1 127 ? -20.433 -41.001 29.794 1.00 89.12 127 THR A O 1
ATOM 980 N N . TRP A 1 128 ? -19.374 -40.946 31.752 1.00 90.44 128 TRP A N 1
ATOM 981 C CA . TRP A 1 128 ? -19.558 -39.512 31.904 1.00 90.44 128 TRP A CA 1
ATOM 982 C C . TRP A 1 128 ? -18.715 -38.708 30.920 1.00 90.44 128 TRP A C 1
ATOM 984 O O . TRP A 1 128 ? -19.260 -37.802 30.293 1.00 90.44 128 TRP A O 1
ATOM 994 N N . CYS A 1 129 ? -17.439 -39.059 30.755 1.00 89.56 129 CYS A N 1
ATOM 995 C CA . CYS A 1 129 ? -16.510 -38.382 29.854 1.00 89.56 129 CYS A CA 1
ATOM 996 C C . CYS A 1 129 ? -16.917 -38.530 28.381 1.00 89.56 129 CYS A C 1
ATOM 998 O O . CYS A 1 129 ? -16.742 -37.577 27.623 1.00 89.56 129 CYS A O 1
ATOM 1000 N N . ASP A 1 130 ? -17.529 -39.656 27.997 1.00 88.12 130 ASP A N 1
ATOM 1001 C CA . ASP A 1 130 ? -18.066 -39.882 26.644 1.00 88.12 130 ASP A CA 1
ATOM 1002 C C . ASP A 1 130 ? -19.163 -38.868 26.260 1.00 88.12 130 ASP A C 1
ATOM 1004 O O . ASP A 1 130 ? -19.280 -38.459 25.106 1.00 88.12 130 ASP A O 1
ATOM 1008 N N . HIS A 1 131 ? -19.916 -38.349 27.238 1.00 87.50 131 HIS A N 1
ATOM 1009 C CA . HIS A 1 131 ? -20.896 -37.285 26.987 1.00 87.50 131 HIS A CA 1
ATOM 1010 C C . HIS A 1 131 ? -20.265 -35.921 26.658 1.00 87.50 131 HIS A C 1
ATOM 1012 O O . HIS A 1 131 ? -20.969 -35.018 26.192 1.00 87.50 131 HIS A O 1
ATOM 1018 N N . GLY A 1 132 ? -18.968 -35.743 26.923 1.00 85.06 132 GLY A N 1
ATOM 1019 C CA . GLY A 1 132 ? -18.248 -34.493 26.720 1.00 85.06 132 GLY A CA 1
ATOM 1020 C C . GLY A 1 132 ? -18.633 -33.374 27.696 1.00 85.06 132 GLY A C 1
ATOM 1021 O O . GLY A 1 132 ? -19.368 -33.545 28.673 1.00 85.06 132 GLY A O 1
ATOM 1022 N N . SER A 1 133 ? -18.094 -32.175 27.451 1.00 84.69 133 SER A N 1
ATOM 1023 C CA . SER A 1 133 ? -18.306 -31.044 28.353 1.00 84.69 133 SER A CA 1
ATOM 1024 C C . SER A 1 133 ? -19.696 -30.438 28.224 1.00 84.69 133 SER A C 1
ATOM 1026 O O . SER A 1 133 ? -20.152 -30.069 27.145 1.00 84.69 133 SER A O 1
ATOM 1028 N N . ALA A 1 134 ? -20.331 -30.229 29.369 1.00 86.81 134 ALA A N 1
ATOM 1029 C CA . ALA A 1 134 ? -21.679 -29.701 29.447 1.00 86.81 134 ALA A CA 1
ATOM 1030 C C . ALA A 1 134 ? -21.778 -28.174 29.571 1.00 86.81 134 ALA A C 1
ATOM 1032 O O . ALA A 1 134 ? -22.883 -27.637 29.632 1.00 86.81 134 ALA A O 1
ATOM 1033 N N . SER A 1 135 ? -20.650 -27.466 29.634 1.00 89.44 135 SER A N 1
ATOM 1034 C CA . SER A 1 135 ? -20.616 -26.017 29.844 1.00 89.44 135 SER A CA 1
ATOM 1035 C C . SER A 1 135 ? -19.515 -25.367 29.014 1.00 89.44 135 SER A C 1
ATOM 1037 O O . SER A 1 135 ? -18.463 -25.956 28.805 1.00 89.44 135 SER A O 1
ATOM 1039 N N . THR A 1 136 ? -19.715 -24.128 28.581 1.00 88.88 136 THR A N 1
ATOM 1040 C CA . THR A 1 136 ? -18.730 -23.359 27.794 1.00 88.88 136 THR A CA 1
ATOM 1041 C C . THR A 1 136 ? -17.703 -22.602 28.647 1.00 88.88 136 THR A C 1
ATOM 1043 O O . THR A 1 136 ? -16.869 -21.859 28.122 1.00 88.88 136 THR A O 1
ATOM 1046 N N . LEU A 1 137 ? -17.772 -22.743 29.974 1.00 88.62 137 LEU A N 1
ATOM 1047 C CA . LEU A 1 137 ? -16.820 -22.121 30.892 1.00 88.62 137 LEU A CA 1
ATOM 1048 C C . LEU A 1 137 ? -15.427 -22.756 30.783 1.00 88.62 137 LEU A C 1
ATOM 1050 O O . LEU A 1 137 ? -15.262 -23.868 30.293 1.00 88.62 137 LEU A O 1
ATOM 1054 N N . LEU A 1 138 ? -14.421 -22.038 31.272 1.00 88.00 138 LEU A N 1
ATOM 1055 C CA . LEU A 1 138 ? -13.021 -22.452 31.210 1.00 88.00 138 LEU A CA 1
ATOM 1056 C C . LEU A 1 138 ? -12.765 -23.788 31.956 1.00 88.00 138 LEU A C 1
ATOM 1058 O O . LEU A 1 138 ? -13.330 -23.998 33.034 1.00 88.00 138 LEU A O 1
ATOM 1062 N N . PRO A 1 139 ? -11.875 -24.675 31.463 1.00 89.69 139 PRO A N 1
ATOM 1063 C CA . PRO A 1 139 ? -11.529 -25.937 32.134 1.00 89.69 139 PRO A CA 1
ATOM 1064 C C . PRO A 1 139 ? -11.073 -25.772 33.596 1.00 89.69 139 PRO A C 1
ATOM 1066 O O . PRO A 1 139 ? -11.349 -26.607 34.453 1.00 89.69 139 PRO A O 1
ATOM 1069 N N . GLN A 1 140 ? -10.435 -24.646 33.921 1.00 90.75 140 GLN A N 1
ATOM 1070 C CA . GLN A 1 140 ? -9.932 -24.332 35.260 1.00 90.75 140 GLN A CA 1
ATOM 1071 C C . GLN A 1 140 ? -11.046 -24.169 36.306 1.00 90.75 140 GLN A C 1
ATOM 1073 O O . GLN A 1 140 ? -10.782 -24.302 37.500 1.00 90.75 140 GLN A O 1
ATOM 1078 N N . VAL A 1 141 ? -12.282 -23.873 35.885 1.00 92.44 141 VAL A N 1
ATOM 1079 C CA . VAL A 1 141 ? -13.433 -23.684 36.789 1.00 92.44 141 VAL A CA 1
ATOM 1080 C C . VAL A 1 141 ? -14.376 -24.887 36.824 1.00 92.44 141 VAL A C 1
ATOM 1082 O O . VAL A 1 141 ? -15.451 -24.808 37.423 1.00 92.44 141 VAL A O 1
ATOM 1085 N N . ARG A 1 142 ? -13.979 -25.998 36.194 1.00 93.25 142 ARG A N 1
ATOM 1086 C CA . ARG A 1 142 ? -14.704 -27.271 36.234 1.00 93.25 142 ARG A CA 1
ATOM 1087 C C . ARG A 1 142 ? -14.716 -27.869 37.644 1.00 93.25 142 ARG A C 1
ATOM 1089 O O . ARG A 1 142 ? -13.791 -27.600 38.422 1.00 93.25 142 ARG A O 1
ATOM 1096 N N . PRO A 1 143 ? -15.707 -28.717 37.969 1.00 95.31 143 PRO A N 1
ATOM 1097 C CA . PRO A 1 143 ? -15.765 -29.388 39.257 1.00 95.31 143 PRO A CA 1
ATOM 1098 C C . PRO A 1 143 ? -14.486 -30.166 39.572 1.00 95.31 143 PRO A C 1
ATOM 1100 O O . PRO A 1 143 ? -13.824 -30.716 38.689 1.00 95.31 143 PRO A O 1
ATOM 1103 N N . ARG A 1 144 ? -14.148 -30.228 40.856 1.00 96.06 144 ARG A N 1
ATOM 1104 C CA . ARG A 1 144 ? -13.046 -31.048 41.367 1.00 96.06 144 ARG A CA 1
ATOM 1105 C C . ARG A 1 144 ? -13.591 -32.407 41.781 1.00 96.06 144 ARG A C 1
ATOM 1107 O O . ARG A 1 144 ? -14.538 -32.458 42.560 1.00 96.06 144 ARG A O 1
ATOM 1114 N N . LEU A 1 145 ? -13.002 -33.491 41.297 1.00 96.25 145 LEU A N 1
ATOM 1115 C CA . LEU A 1 145 ? -13.423 -34.848 41.622 1.00 96.25 145 LEU A CA 1
ATOM 1116 C C . LEU A 1 145 ? -12.654 -35.395 42.831 1.00 96.25 145 LEU A C 1
ATOM 1118 O O . LEU A 1 145 ? -11.427 -35.321 42.894 1.00 96.25 145 LEU A O 1
ATOM 1122 N N . VAL A 1 146 ? -13.383 -35.983 43.771 1.00 95.25 146 VAL A N 1
ATOM 1123 C CA . VAL A 1 146 ? -12.861 -36.711 44.924 1.00 95.25 146 VAL A CA 1
ATOM 1124 C C . VAL A 1 146 ? -13.480 -38.102 44.941 1.00 95.25 146 VAL A C 1
ATOM 1126 O O . VAL A 1 146 ? -14.698 -38.240 44.996 1.00 95.25 146 VAL A O 1
ATOM 1129 N N . VAL A 1 147 ? -12.646 -39.132 44.928 1.00 93.75 147 VAL A N 1
ATOM 1130 C CA . VAL A 1 147 ? -13.062 -40.532 45.038 1.00 93.75 147 VAL A CA 1
ATOM 1131 C C . VAL A 1 147 ? -12.689 -41.035 46.423 1.00 93.75 147 VAL A C 1
ATOM 1133 O O . VAL A 1 147 ? -11.546 -40.873 46.842 1.00 93.75 147 VAL A O 1
ATOM 1136 N N . ILE A 1 148 ? -13.637 -41.632 47.137 1.00 90.81 148 ILE A N 1
ATOM 1137 C CA . ILE A 1 148 ? -13.420 -42.194 48.473 1.00 90.81 148 ILE A CA 1
ATOM 1138 C C . ILE A 1 148 ? -13.597 -43.699 48.432 1.00 90.81 148 ILE A C 1
ATOM 1140 O O . ILE A 1 148 ? -14.644 -44.172 48.005 1.00 90.81 148 ILE A O 1
ATOM 1144 N N . SER A 1 149 ? -12.615 -44.434 48.942 1.00 87.81 149 SER A N 1
ATOM 1145 C CA . SER A 1 149 ? -12.668 -45.891 49.079 1.00 87.81 149 SER A CA 1
ATOM 1146 C C . SER A 1 149 ? -12.349 -46.314 50.516 1.00 87.81 149 SER A C 1
ATOM 1148 O O . SER A 1 149 ? -11.424 -45.782 51.139 1.00 87.81 149 SER A O 1
ATOM 1150 N N . ALA A 1 150 ? -13.108 -47.262 51.068 1.00 76.75 150 ALA A N 1
ATOM 1151 C CA . ALA A 1 150 ? -12.837 -47.859 52.369 1.00 76.75 150 ALA A CA 1
ATOM 1152 C C . ALA A 1 150 ? -11.884 -49.055 52.224 1.00 76.75 150 ALA A C 1
ATOM 1154 O O . ALA A 1 150 ? -12.219 -50.069 51.621 1.00 76.75 150 ALA A O 1
ATOM 1155 N N . GLY A 1 151 ? -10.698 -48.974 52.832 1.00 67.12 151 GLY A N 1
ATOM 1156 C CA . GLY A 1 151 ? -9.744 -50.087 52.837 1.00 67.12 151 GLY A CA 1
ATOM 1157 C C . GLY A 1 151 ? -8.290 -49.654 53.005 1.00 67.12 151 GLY A C 1
ATOM 1158 O O . GLY A 1 151 ? -7.964 -48.473 52.892 1.00 67.12 151 GLY A O 1
ATOM 1159 N N . SER A 1 152 ? -7.408 -50.614 53.301 1.00 58.84 152 SER A N 1
ATOM 1160 C CA . SER A 1 152 ? -5.958 -50.407 53.269 1.00 58.84 152 SER A CA 1
ATOM 1161 C C . SER A 1 152 ? -5.435 -50.416 51.826 1.00 58.84 152 SER A C 1
ATOM 1163 O O . SER A 1 152 ? -6.024 -51.016 50.926 1.00 58.84 152 SER A O 1
ATOM 1165 N N . ASN A 1 153 ? -4.321 -49.719 51.603 1.00 59.69 153 ASN A N 1
ATOM 1166 C CA . ASN A 1 153 ? -3.662 -49.578 50.305 1.00 59.69 153 ASN A CA 1
ATOM 1167 C C . ASN A 1 153 ? -2.994 -50.908 49.880 1.00 59.69 153 ASN A C 1
ATOM 1169 O O . ASN A 1 153 ? -1.812 -51.118 50.146 1.00 59.69 153 ASN A O 1
ATOM 1173 N N . THR A 1 154 ? -3.757 -51.841 49.302 1.00 63.16 154 THR A N 1
ATOM 1174 C CA . THR A 1 154 ? -3.251 -53.106 48.730 1.00 63.16 154 THR A CA 1
ATOM 1175 C C . THR A 1 154 ? -2.640 -52.878 47.339 1.00 63.16 154 THR A C 1
ATOM 1177 O O . THR A 1 154 ? -2.950 -51.890 46.679 1.00 63.16 154 THR A O 1
ATOM 1180 N N . ALA A 1 155 ? -1.787 -53.793 46.857 1.00 59.53 155 ALA A N 1
ATOM 1181 C CA . ALA A 1 155 ? -1.157 -53.676 45.531 1.00 59.53 155 ALA A CA 1
ATOM 1182 C C . ALA A 1 155 ? -2.183 -53.589 44.377 1.00 59.53 155 ALA A C 1
ATOM 1184 O O . ALA A 1 155 ? -1.981 -52.841 43.425 1.00 59.53 155 ALA A O 1
ATOM 1185 N N . THR A 1 156 ? -3.318 -54.288 44.488 1.00 59.59 156 THR A N 1
ATOM 1186 C CA . THR A 1 156 ? -4.425 -54.210 43.518 1.00 59.59 156 THR A CA 1
ATOM 1187 C C . THR A 1 156 ? -5.079 -52.825 43.517 1.00 59.59 156 THR A C 1
ATOM 1189 O O . THR A 1 156 ? -5.268 -52.238 42.455 1.00 59.59 156 THR A O 1
ATOM 1192 N N . ASN A 1 157 ? -5.314 -52.244 44.701 1.00 70.31 157 ASN A N 1
ATOM 1193 C CA . ASN A 1 157 ? -5.853 -50.888 44.829 1.00 70.31 157 ASN A CA 1
ATOM 1194 C C . ASN A 1 157 ? -4.889 -49.832 44.259 1.00 70.31 157 ASN A C 1
ATOM 1196 O O . ASN A 1 157 ? -5.340 -48.803 43.758 1.00 70.31 157 ASN A O 1
ATOM 1200 N N . GLN A 1 158 ? -3.572 -50.072 44.304 1.00 75.25 158 GLN A N 1
ATOM 1201 C CA . GLN A 1 158 ? -2.579 -49.174 43.704 1.00 75.25 158 GLN A CA 1
ATOM 1202 C C . GLN A 1 158 ? -2.676 -49.152 42.175 1.00 75.25 158 GLN A C 1
ATOM 1204 O O . GLN A 1 158 ? -2.725 -48.065 41.602 1.00 75.25 158 GLN A O 1
ATOM 1209 N N . LEU A 1 159 ? -2.783 -50.319 41.532 1.00 77.31 159 LEU A N 1
ATOM 1210 C CA . LEU A 1 159 ? -2.906 -50.429 40.073 1.00 77.31 159 LEU A CA 1
ATOM 1211 C C . LEU A 1 159 ? -4.207 -49.784 39.551 1.00 77.31 159 LEU A C 1
ATOM 1213 O O . LEU A 1 159 ? -4.218 -49.078 38.539 1.00 77.31 159 LEU A O 1
ATOM 1217 N N . GLU A 1 160 ? -5.312 -49.974 40.274 1.00 81.81 160 GLU A N 1
ATOM 1218 C CA . GLU A 1 160 ? -6.602 -49.345 39.959 1.00 81.81 160 GLU A CA 1
ATOM 1219 C C . GLU A 1 160 ? -6.554 -47.820 40.159 1.00 81.81 160 GLU A C 1
ATOM 1221 O O . GLU A 1 160 ? -7.056 -47.058 39.328 1.00 81.81 160 GLU A O 1
ATOM 1226 N N . CYS A 1 161 ? -5.882 -47.344 41.215 1.00 83.38 161 CYS A N 1
ATOM 1227 C CA . CYS A 1 161 ? -5.640 -45.915 41.420 1.00 83.38 161 CYS A CA 1
ATOM 1228 C C . CYS A 1 161 ? -4.778 -45.303 40.308 1.00 83.38 161 CYS A C 1
ATOM 1230 O O . CYS A 1 161 ? -5.027 -44.169 39.903 1.00 83.38 161 CYS A O 1
ATOM 1232 N N . GLU A 1 162 ? -3.756 -46.013 39.830 1.00 84.50 162 GLU A N 1
ATOM 1233 C CA . GLU A 1 162 ? -2.919 -45.577 38.708 1.00 84.50 162 GLU A CA 1
ATOM 1234 C C . GLU A 1 162 ? -3.723 -45.476 37.414 1.00 84.50 162 GLU A C 1
ATOM 1236 O O . GLU A 1 162 ? -3.620 -44.468 36.717 1.00 84.50 162 GLU A O 1
ATOM 1241 N N . SER A 1 163 ? -4.594 -46.450 37.150 1.00 85.44 163 SER A N 1
ATOM 1242 C CA . SER A 1 163 ? -5.482 -46.450 35.980 1.00 85.44 163 SER A CA 1
ATOM 1243 C C . SER A 1 163 ? -6.432 -45.249 35.989 1.00 85.44 163 SER A C 1
ATOM 1245 O O . SER A 1 163 ? -6.552 -44.533 34.995 1.00 85.44 163 SER A O 1
ATOM 1247 N N . LEU A 1 164 ? -7.044 -44.952 37.140 1.00 88.06 164 LEU A N 1
ATOM 1248 C CA . LEU A 1 164 ? -7.857 -43.748 37.304 1.00 88.06 164 LEU A CA 1
ATOM 1249 C C . LEU A 1 164 ? -7.011 -42.479 37.116 1.00 88.06 164 LEU A C 1
ATOM 1251 O O . LEU A 1 164 ? -7.403 -41.579 36.379 1.00 88.06 164 LEU A O 1
ATOM 1255 N N . ARG A 1 165 ? -5.821 -42.386 37.723 1.00 88.56 165 ARG A N 1
ATOM 1256 C CA . ARG A 1 165 ? -4.937 -41.216 37.545 1.00 88.56 165 ARG A CA 1
ATOM 1257 C C . ARG A 1 165 ? -4.517 -41.008 36.088 1.00 88.56 165 ARG A C 1
ATOM 1259 O O . ARG A 1 165 ? -4.426 -39.858 35.673 1.00 88.56 165 ARG A O 1
ATOM 1266 N N . ALA A 1 166 ? -4.307 -42.080 35.326 1.00 87.38 166 ALA A N 1
ATOM 1267 C CA . ALA A 1 166 ? -4.050 -42.007 33.890 1.00 87.38 166 ALA A CA 1
ATOM 1268 C C . ALA A 1 166 ? -5.274 -41.483 33.120 1.00 87.38 166 ALA A C 1
ATOM 1270 O O . ALA A 1 166 ? -5.133 -40.650 32.234 1.00 87.38 166 ALA A O 1
ATOM 1271 N N . MET A 1 167 ? -6.491 -41.877 33.504 1.00 88.44 167 MET A N 1
ATOM 1272 C CA . MET A 1 167 ? -7.716 -41.296 32.940 1.00 88.44 167 MET A CA 1
ATOM 1273 C C . MET A 1 167 ? -7.823 -39.789 33.224 1.00 88.44 167 MET A C 1
ATOM 1275 O O . MET A 1 167 ? -8.267 -39.030 32.369 1.00 88.44 167 MET A O 1
ATOM 1279 N N . ALA A 1 168 ? -7.360 -39.321 34.389 1.00 88.31 168 ALA A N 1
ATOM 1280 C CA . ALA A 1 168 ? -7.416 -37.901 34.743 1.00 88.31 168 ALA A CA 1
ATOM 1281 C C . ALA A 1 168 ? -6.530 -36.989 33.875 1.00 88.31 168 ALA A C 1
ATOM 1283 O O . ALA A 1 168 ? -6.706 -35.767 33.892 1.00 88.31 168 ALA A O 1
ATOM 1284 N N . THR A 1 169 ? -5.570 -37.550 33.136 1.00 89.19 169 THR A N 1
ATOM 1285 C CA . THR A 1 169 ? -4.746 -36.791 32.186 1.00 89.19 169 THR A CA 1
ATOM 1286 C C . THR A 1 169 ? -5.347 -36.748 30.782 1.00 89.19 169 THR A C 1
ATOM 1288 O O . THR A 1 169 ? -4.848 -35.988 29.952 1.00 89.19 169 THR A O 1
ATOM 1291 N N . ALA A 1 170 ? -6.417 -37.505 30.517 1.00 89.81 170 ALA A N 1
ATOM 1292 C CA . ALA A 1 170 ? -7.080 -37.546 29.221 1.00 89.81 170 ALA A CA 1
ATOM 1293 C C . ALA A 1 170 ? -7.844 -36.234 28.920 1.00 89.81 170 ALA A C 1
ATOM 1295 O O . ALA A 1 170 ? -8.438 -35.644 29.835 1.00 89.81 170 ALA A O 1
ATOM 1296 N N . PRO A 1 171 ? -7.865 -35.761 27.656 1.00 89.62 171 PRO A N 1
ATOM 1297 C CA . PRO A 1 171 ? -8.593 -34.552 27.262 1.00 89.62 171 PRO A CA 1
ATOM 1298 C C . PRO A 1 171 ? -10.086 -34.589 27.612 1.00 89.62 171 PRO A C 1
ATOM 1300 O O . PRO A 1 171 ? -10.649 -33.581 28.041 1.00 89.62 171 PRO A O 1
ATOM 1303 N N . GLU A 1 172 ? -10.720 -35.753 27.478 1.00 90.25 172 GLU A N 1
ATOM 1304 C CA . GLU A 1 172 ? -12.139 -35.981 27.759 1.00 90.25 172 GLU A CA 1
ATOM 1305 C C . GLU A 1 172 ? -12.446 -35.747 29.244 1.00 90.25 172 GLU A C 1
ATOM 1307 O O . GLU A 1 172 ? -13.425 -35.083 29.592 1.00 90.25 172 GLU A O 1
ATOM 1312 N N . PHE A 1 173 ? -11.549 -36.194 30.130 1.00 92.31 173 PHE A N 1
ATOM 1313 C CA . PHE A 1 173 ? -11.655 -35.941 31.564 1.00 92.31 173 PHE A CA 1
ATOM 1314 C C . PHE A 1 173 ? -11.475 -34.455 31.887 1.00 92.31 173 PHE A C 1
ATOM 1316 O O . PHE A 1 173 ? -12.282 -33.875 32.618 1.00 92.31 173 PHE A O 1
ATOM 1323 N N . GLN A 1 174 ? -10.448 -33.812 31.320 1.00 90.31 174 GLN A N 1
ATOM 1324 C CA . GLN A 1 174 ? -10.159 -32.387 31.543 1.00 90.31 174 GLN A CA 1
ATOM 1325 C C . GLN A 1 174 ? -11.272 -31.465 31.023 1.00 90.31 174 GLN A C 1
ATOM 1327 O O . GLN A 1 174 ? -11.458 -30.349 31.519 1.00 90.31 174 GLN A O 1
ATOM 1332 N N . ALA A 1 175 ? -12.055 -31.935 30.051 1.00 88.56 175 ALA A N 1
ATOM 1333 C CA . ALA A 1 175 ? -13.236 -31.236 29.572 1.00 88.56 175 ALA A CA 1
ATOM 1334 C C . ALA A 1 175 ? -14.355 -31.176 30.634 1.00 88.56 175 ALA A C 1
ATOM 1336 O O . ALA A 1 175 ? -15.134 -30.213 30.646 1.00 88.56 175 ALA A O 1
ATOM 1337 N N . MET A 1 176 ? -14.426 -32.160 31.538 1.00 90.88 176 MET A N 1
ATOM 1338 C CA . MET A 1 176 ? -15.454 -32.273 32.580 1.00 90.88 176 MET A CA 1
ATOM 1339 C C . MET A 1 176 ? -14.991 -31.859 33.975 1.00 90.88 176 MET A C 1
ATOM 1341 O O . MET A 1 176 ? -15.775 -31.257 34.707 1.00 90.88 176 MET A O 1
ATOM 1345 N N . PHE A 1 177 ? -13.748 -32.157 34.346 1.00 93.81 177 PHE A N 1
ATOM 1346 C CA . PHE A 1 177 ? -13.218 -31.979 35.696 1.00 93.81 177 PHE A CA 1
ATOM 1347 C C . PHE A 1 177 ? -11.877 -31.244 35.677 1.00 93.81 177 PHE A C 1
ATOM 1349 O O . PHE A 1 177 ? -11.055 -31.436 34.789 1.00 93.81 177 PHE A O 1
ATOM 1356 N N . SER A 1 178 ? -11.622 -30.426 36.700 1.00 94.06 178 SER A N 1
ATOM 1357 C CA . SER A 1 178 ? -10.362 -29.670 36.812 1.00 94.06 178 SER A CA 1
ATOM 1358 C C . SER A 1 178 ? -9.255 -30.436 37.540 1.00 94.06 178 SER A C 1
ATOM 1360 O O . SER A 1 178 ? -8.080 -30.088 37.440 1.00 94.06 178 SER A O 1
ATOM 1362 N N . SER A 1 179 ? -9.615 -31.454 38.323 1.00 94.44 179 SER A N 1
ATOM 1363 C CA . SER A 1 179 ? -8.672 -32.290 39.070 1.00 94.44 179 SER A CA 1
ATOM 1364 C C . SER A 1 179 ? -9.359 -33.543 39.595 1.00 94.44 179 SER A C 1
ATOM 1366 O O . SER A 1 179 ? -10.553 -33.484 39.890 1.00 94.44 179 SER A O 1
ATOM 1368 N N . MET A 1 180 ? -8.589 -34.601 39.850 1.00 94.44 180 MET A N 1
ATOM 1369 C CA . MET A 1 180 ? -9.040 -35.770 40.602 1.00 94.44 180 MET A CA 1
ATOM 1370 C C . MET A 1 180 ? -8.153 -36.035 41.816 1.00 94.44 180 MET A C 1
ATOM 1372 O O . MET A 1 180 ? -6.929 -35.936 41.740 1.00 94.44 180 MET A O 1
ATOM 1376 N N . ARG A 1 181 ? -8.780 -36.418 42.928 1.00 92.00 181 ARG A N 1
ATOM 1377 C CA . ARG A 1 181 ? -8.111 -36.888 44.140 1.00 92.00 181 ARG A CA 1
ATOM 1378 C C . ARG A 1 181 ? -8.757 -38.185 44.615 1.00 92.00 181 ARG A C 1
ATOM 1380 O O . ARG A 1 181 ? -9.977 -38.273 44.653 1.00 92.00 181 ARG A O 1
ATOM 1387 N N . ILE A 1 182 ? -7.945 -39.172 44.977 1.00 89.75 182 ILE A N 1
ATOM 1388 C CA . ILE A 1 182 ? -8.411 -40.454 45.519 1.00 89.75 182 ILE A CA 1
ATOM 1389 C C . ILE A 1 182 ? -7.992 -40.508 46.986 1.00 89.75 182 ILE A C 1
ATOM 1391 O O . ILE A 1 182 ? -6.826 -40.262 47.295 1.00 89.75 182 ILE A O 1
ATOM 1395 N N . GLU A 1 183 ? -8.939 -40.787 47.874 1.00 86.88 183 GLU A N 1
ATOM 1396 C CA . GLU A 1 183 ? -8.756 -40.807 49.323 1.00 86.88 183 GLU A CA 1
ATOM 1397 C C . GLU A 1 183 ? -9.204 -42.141 49.910 1.00 86.88 183 GLU A C 1
ATOM 1399 O O . GLU A 1 183 ? -10.299 -42.634 49.631 1.00 86.88 183 GLU A O 1
ATOM 1404 N N . HIS A 1 184 ? -8.359 -42.706 50.769 1.00 84.19 184 HIS A N 1
ATOM 1405 C CA . HIS A 1 184 ? -8.653 -43.953 51.461 1.00 84.19 184 HIS A CA 1
ATOM 1406 C C . HIS A 1 184 ? -9.070 -43.657 52.895 1.00 84.19 184 HIS A C 1
ATOM 1408 O O . HIS A 1 184 ? -8.299 -43.112 53.688 1.00 84.19 184 HIS A O 1
ATOM 1414 N N . THR A 1 185 ? -10.297 -44.021 53.253 1.00 74.81 185 THR A N 1
ATOM 1415 C CA . THR A 1 185 ? -10.785 -43.844 54.621 1.00 74.81 185 THR A CA 1
ATOM 1416 C C . THR A 1 185 ? -10.4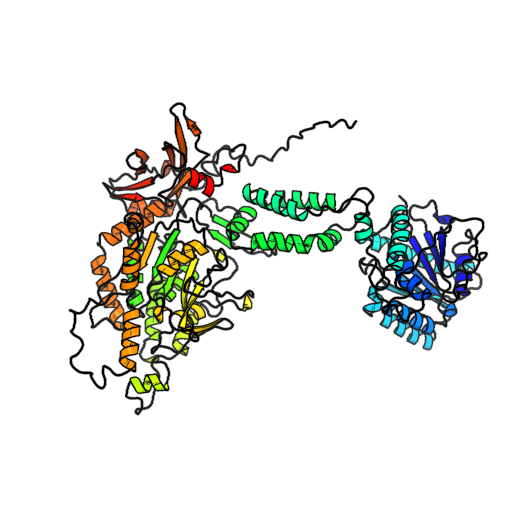04 -45.044 55.478 1.00 74.81 185 THR A C 1
ATOM 1418 O O . THR A 1 185 ? -10.937 -46.141 55.298 1.00 74.81 185 THR A O 1
ATOM 1421 N N . ALA A 1 186 ? -9.522 -44.831 56.457 1.00 67.56 186 ALA A N 1
ATOM 1422 C CA . ALA A 1 186 ? -9.304 -45.785 57.538 1.00 67.56 186 ALA A CA 1
ATOM 1423 C C . ALA A 1 186 ? -10.481 -45.706 58.524 1.00 67.56 186 ALA A C 1
ATOM 1425 O O . ALA A 1 186 ? -10.753 -44.646 59.092 1.00 67.56 186 ALA A O 1
ATOM 1426 N N . ARG A 1 187 ? -11.199 -46.816 58.738 1.00 67.06 187 ARG A N 1
ATOM 1427 C CA . ARG A 1 187 ? -12.262 -46.882 59.754 1.00 67.06 187 ARG A CA 1
ATOM 1428 C C . ARG A 1 187 ? -11.625 -46.765 61.142 1.00 67.06 187 ARG A C 1
ATOM 1430 O O . ARG A 1 187 ? -10.965 -47.691 61.601 1.00 67.06 187 ARG A O 1
ATOM 1437 N N . ALA A 1 188 ? -11.803 -45.620 61.796 1.00 62.16 188 ALA A N 1
ATOM 1438 C CA . ALA A 1 188 ? -11.344 -45.394 63.163 1.00 62.16 188 ALA A CA 1
ATOM 1439 C C . ALA A 1 188 ? -12.414 -45.853 64.169 1.00 62.16 188 ALA A C 1
ATOM 1441 O O . ALA A 1 188 ? -13.601 -45.877 63.851 1.00 62.16 188 ALA A O 1
ATOM 1442 N N . GLY A 1 189 ? -12.019 -46.157 65.411 1.00 59.31 189 GLY A N 1
ATOM 1443 C CA . GLY A 1 189 ? -12.912 -46.690 66.458 1.00 59.31 189 GLY A CA 1
ATOM 1444 C C . GLY A 1 189 ? -14.110 -45.806 66.859 1.00 59.31 189 GLY A C 1
ATOM 1445 O O . GLY A 1 189 ? -14.928 -46.232 67.667 1.00 59.31 189 GLY A O 1
ATOM 1446 N N . SER A 1 190 ? -14.252 -44.593 66.304 1.00 75.00 190 SER A N 1
ATOM 1447 C CA . SER A 1 190 ? -15.466 -43.773 66.416 1.00 75.00 190 SER A CA 1
ATOM 1448 C C . SER A 1 190 ? -15.849 -43.115 65.083 1.00 75.00 190 SER A C 1
ATOM 1450 O O . SER A 1 190 ? -14.987 -42.753 64.274 1.00 75.00 190 SER A O 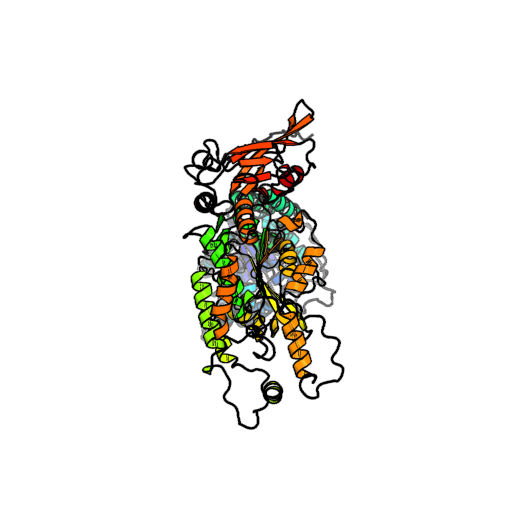1
ATOM 1452 N N . ASN A 1 191 ? -17.152 -42.875 64.880 1.00 74.69 191 ASN A N 1
ATOM 1453 C CA . ASN A 1 191 ? -17.665 -42.149 63.708 1.00 74.69 191 ASN A CA 1
ATOM 1454 C C . ASN A 1 191 ? -17.029 -40.755 63.590 1.00 74.69 191 ASN A C 1
ATOM 1456 O O . ASN A 1 191 ? -16.596 -40.352 62.515 1.00 74.69 191 ASN A O 1
ATOM 1460 N N . ARG A 1 192 ? -16.885 -40.032 64.707 1.00 70.44 192 ARG A N 1
ATOM 1461 C CA . ARG A 1 192 ? -16.289 -38.690 64.705 1.00 70.44 192 ARG A CA 1
ATOM 1462 C C . ARG A 1 192 ? -14.840 -38.707 64.208 1.00 70.44 192 ARG A C 1
ATOM 1464 O O . ARG A 1 192 ? -14.483 -37.866 63.386 1.00 70.44 192 ARG A O 1
ATOM 1471 N N . ALA A 1 193 ? -14.030 -39.668 64.652 1.00 73.75 193 ALA A N 1
ATOM 1472 C CA . ALA A 1 193 ? -12.646 -39.814 64.196 1.00 73.75 193 ALA A CA 1
ATOM 1473 C C . ALA A 1 193 ? -12.551 -40.203 62.708 1.00 73.75 193 ALA A C 1
ATOM 1475 O O . ALA A 1 193 ? -11.645 -39.744 62.021 1.00 73.75 193 ALA A O 1
ATOM 1476 N N . THR A 1 194 ? -13.516 -40.976 62.199 1.00 78.38 194 THR A N 1
ATOM 1477 C CA . THR A 1 194 ? -13.549 -41.416 60.793 1.00 78.38 194 THR A CA 1
ATOM 1478 C C . THR A 1 194 ? -13.916 -40.278 59.828 1.00 78.38 194 THR A C 1
ATOM 1480 O O . THR A 1 194 ? -13.270 -40.109 58.799 1.00 78.38 194 THR A O 1
ATOM 1483 N N . TYR A 1 195 ? -14.917 -39.450 60.157 1.00 82.94 195 TYR A N 1
ATOM 1484 C CA . TYR A 1 195 ? -15.467 -38.457 59.215 1.00 82.94 195 TYR A CA 1
ATOM 1485 C C . TYR A 1 195 ? -14.899 -37.034 59.361 1.00 82.94 195 TYR A C 1
ATOM 1487 O O . TYR A 1 195 ? -15.075 -36.212 58.460 1.00 82.94 195 TYR A O 1
ATOM 1495 N N . THR A 1 196 ? -14.199 -36.708 60.455 1.00 83.88 196 THR A N 1
ATOM 1496 C CA . THR A 1 196 ? -13.617 -35.361 60.650 1.00 83.88 196 THR A CA 1
ATOM 1497 C C . THR A 1 196 ? -12.571 -34.994 59.583 1.00 83.88 196 THR A C 1
ATOM 1499 O O . THR A 1 196 ? -12.705 -33.915 58.998 1.00 83.88 196 THR A O 1
ATOM 1502 N N . PRO A 1 197 ? -11.582 -35.855 59.253 1.00 83.94 197 PRO A N 1
ATOM 1503 C CA . PRO A 1 197 ? -10.601 -35.555 58.202 1.00 83.94 197 PRO A CA 1
ATOM 1504 C C . PRO A 1 197 ? -11.262 -35.355 56.834 1.00 83.94 197 PRO A C 1
ATOM 1506 O O . PRO A 1 197 ? -10.910 -34.457 56.075 1.00 83.94 197 PRO A O 1
ATOM 1509 N N . MET A 1 198 ? -12.293 -36.149 56.560 1.00 86.06 198 MET A N 1
ATOM 1510 C CA . MET A 1 198 ? -13.061 -36.119 55.322 1.00 86.06 198 MET A CA 1
ATOM 1511 C C . MET A 1 198 ? -13.864 -34.815 55.174 1.00 86.06 198 MET A C 1
ATOM 1513 O O . MET A 1 198 ? -13.880 -34.201 54.106 1.00 86.06 198 MET A O 1
ATOM 1517 N N . ARG A 1 199 ? -14.464 -34.324 56.270 1.00 85.94 199 ARG A N 1
ATOM 1518 C CA . ARG A 1 199 ? -15.134 -33.013 56.309 1.00 85.94 199 ARG A CA 1
ATOM 1519 C C . ARG A 1 199 ? -14.143 -31.872 56.071 1.00 85.94 199 ARG A C 1
ATOM 1521 O O . ARG A 1 199 ? -14.486 -30.909 55.387 1.00 85.94 199 ARG A O 1
ATOM 1528 N N . GLN A 1 200 ? -12.927 -31.972 56.612 1.00 88.00 200 GLN A N 1
ATOM 1529 C CA . GLN A 1 200 ? -11.880 -30.975 56.383 1.00 88.00 200 GLN A CA 1
ATOM 1530 C C . GLN A 1 200 ? -11.417 -30.976 54.922 1.00 88.00 200 GLN A C 1
ATOM 1532 O O . GLN A 1 200 ? -11.451 -29.932 54.278 1.00 88.00 200 GLN A O 1
ATOM 1537 N N . MET A 1 201 ? -11.115 -32.149 54.362 1.00 89.62 201 MET A N 1
ATOM 1538 C CA . MET A 1 201 ? -10.757 -32.302 52.951 1.00 89.62 201 MET A CA 1
ATOM 1539 C C . MET A 1 201 ? -11.825 -31.703 52.024 1.00 89.62 201 MET A C 1
ATOM 1541 O O . MET A 1 201 ? -11.488 -30.986 51.083 1.00 89.62 201 MET A O 1
ATOM 1545 N N . MET A 1 202 ? -13.113 -31.947 52.289 1.00 89.75 202 MET A N 1
ATOM 1546 C CA . MET A 1 202 ? -14.198 -31.358 51.500 1.00 89.75 202 MET A CA 1
ATOM 1547 C C . MET A 1 202 ? -14.162 -29.822 51.539 1.00 89.75 202 MET A C 1
ATOM 1549 O O . MET A 1 202 ? -14.293 -29.175 50.499 1.00 89.75 202 MET A O 1
ATOM 1553 N N . ARG A 1 203 ? -13.959 -29.227 52.723 1.00 90.25 203 ARG A N 1
ATOM 1554 C CA . ARG A 1 203 ? -13.831 -27.768 52.871 1.00 90.25 203 ARG A CA 1
ATOM 1555 C C . ARG A 1 203 ? -12.636 -27.227 52.093 1.00 90.25 203 ARG A C 1
ATOM 1557 O O . ARG A 1 203 ? -12.780 -26.198 51.437 1.00 90.25 203 ARG A O 1
ATOM 1564 N N . ASP A 1 204 ? -11.511 -27.933 52.114 1.00 92.69 204 ASP A N 1
ATOM 1565 C CA . ASP A 1 204 ? -10.306 -27.543 51.381 1.00 92.69 204 ASP A CA 1
ATOM 1566 C C . ASP A 1 204 ? -10.541 -27.601 49.863 1.00 92.69 204 ASP A C 1
ATOM 1568 O O . ASP A 1 204 ? -10.199 -26.666 49.140 1.00 92.69 204 ASP A O 1
ATOM 1572 N N . GLN A 1 205 ? -11.202 -28.651 49.359 1.00 95.00 205 GLN A N 1
ATOM 1573 C CA . GLN A 1 205 ? -11.546 -28.746 47.934 1.00 95.00 205 GLN A CA 1
ATOM 1574 C C . GLN A 1 205 ? -12.535 -27.659 47.498 1.00 95.00 205 GLN A C 1
ATOM 1576 O O . GLN A 1 205 ? -12.356 -27.065 46.435 1.00 95.00 205 GLN A O 1
ATOM 1581 N N . LEU A 1 206 ? -13.532 -27.338 48.327 1.00 94.69 206 LEU A N 1
ATOM 1582 C CA . LEU A 1 206 ? -14.447 -26.222 48.072 1.00 94.69 206 LEU A CA 1
ATOM 1583 C C . LEU A 1 206 ? -13.721 -24.872 48.082 1.00 94.69 206 LEU A C 1
ATOM 1585 O O . LEU A 1 206 ? -14.037 -23.999 47.274 1.00 94.69 206 LEU A O 1
ATOM 1589 N N . ALA A 1 207 ? -12.749 -24.686 48.977 1.00 94.69 207 ALA A N 1
ATOM 1590 C CA . ALA A 1 207 ? -11.931 -23.479 49.017 1.00 94.69 207 ALA A CA 1
ATOM 1591 C C . ALA A 1 207 ? -11.079 -23.336 47.746 1.00 94.69 207 ALA A C 1
ATOM 1593 O O . ALA A 1 207 ? -11.047 -22.253 47.161 1.00 94.69 207 ALA A O 1
ATOM 1594 N N . HIS A 1 208 ? -10.469 -24.425 47.264 1.00 95.69 208 HIS A N 1
ATOM 1595 C CA . HIS A 1 208 ? -9.735 -24.432 45.996 1.00 95.69 208 HIS A CA 1
ATOM 1596 C C . HIS A 1 208 ? -10.637 -24.140 44.792 1.00 95.69 208 HIS A C 1
ATOM 1598 O O . HIS A 1 208 ? -10.291 -23.295 43.967 1.00 95.69 208 HIS A O 1
ATOM 1604 N N . ALA A 1 209 ? -11.806 -24.783 44.703 1.00 95.56 209 ALA A N 1
ATOM 1605 C CA . ALA A 1 209 ? -12.769 -24.524 43.632 1.00 95.56 209 ALA A CA 1
ATOM 1606 C C . ALA A 1 209 ? -13.225 -23.054 43.631 1.00 95.56 209 ALA A C 1
ATOM 1608 O O . ALA A 1 209 ? -13.250 -22.400 42.587 1.00 95.56 209 ALA A O 1
ATOM 1609 N N . ARG A 1 210 ? -13.492 -22.490 44.816 1.00 95.38 210 ARG A N 1
ATOM 1610 C CA . ARG A 1 210 ? -13.830 -21.071 44.980 1.00 95.38 210 ARG A CA 1
ATOM 1611 C C . ARG A 1 210 ? -12.699 -20.152 44.527 1.00 95.38 210 ARG A C 1
ATOM 1613 O O . ARG A 1 210 ? -12.968 -19.193 43.810 1.00 95.38 210 ARG A O 1
ATOM 1620 N N . ALA A 1 211 ? -11.458 -20.431 44.927 1.00 95.56 211 ALA A N 1
ATOM 1621 C CA . ALA A 1 211 ? -10.297 -19.639 44.528 1.00 95.56 211 ALA A CA 1
ATOM 1622 C C . ALA A 1 211 ? -10.111 -19.648 43.002 1.00 95.56 211 ALA A C 1
ATOM 1624 O O . ALA A 1 211 ? -9.932 -18.589 42.403 1.00 95.56 211 ALA A O 1
ATOM 1625 N N . ALA A 1 212 ? -10.256 -20.814 42.362 1.00 94.06 212 ALA A N 1
ATOM 1626 C CA . ALA A 1 212 ? -10.194 -20.945 40.908 1.00 94.06 212 ALA A CA 1
ATOM 1627 C C . ALA A 1 212 ? -11.307 -20.147 40.208 1.00 94.06 212 ALA A C 1
ATOM 1629 O O . ALA A 1 212 ? -11.028 -19.377 39.285 1.00 94.06 212 ALA A O 1
ATOM 1630 N N . LYS A 1 213 ? -12.556 -20.259 40.685 1.00 93.56 213 LYS A N 1
ATOM 1631 C CA . LYS A 1 213 ? -13.690 -19.473 40.174 1.00 93.56 213 LYS A CA 1
ATOM 1632 C C . LYS A 1 213 ? -13.494 -17.972 40.375 1.00 93.56 213 LYS A C 1
ATOM 1634 O O . LYS A 1 213 ? -13.845 -17.200 39.491 1.00 93.56 213 LYS A O 1
ATOM 1639 N N . GLN A 1 214 ? -12.915 -17.535 41.491 1.00 93.81 214 GLN A N 1
ATOM 1640 C CA . GLN A 1 214 ? -12.635 -16.120 41.738 1.00 93.81 214 GLN A CA 1
ATOM 1641 C C . GLN A 1 214 ? -11.527 -15.583 40.820 1.00 93.81 214 GLN A C 1
ATOM 1643 O O . GLN A 1 214 ? -11.702 -14.514 40.240 1.00 93.81 214 GLN A O 1
ATOM 1648 N N . ALA A 1 215 ? -10.435 -16.334 40.639 1.00 92.69 215 ALA A N 1
ATOM 1649 C CA . ALA A 1 215 ? -9.326 -15.958 39.759 1.00 92.69 215 ALA A CA 1
ATOM 1650 C C . ALA A 1 215 ? -9.766 -15.773 38.296 1.00 92.69 215 ALA A C 1
ATOM 1652 O O . ALA A 1 215 ? -9.264 -14.892 37.607 1.00 92.69 215 ALA A O 1
ATOM 1653 N N . HIS A 1 216 ? -10.753 -16.555 37.850 1.00 90.81 216 HIS A N 1
ATOM 1654 C CA . HIS A 1 216 ? -11.300 -16.494 36.490 1.00 90.81 216 HIS A CA 1
ATOM 1655 C C . HIS A 1 216 ? -12.633 -15.732 36.400 1.00 90.81 216 HIS A C 1
ATOM 1657 O O . HIS A 1 216 ? -13.338 -15.840 35.399 1.00 90.81 216 HIS A O 1
ATOM 1663 N N . MET A 1 217 ? -13.015 -14.987 37.446 1.00 93.12 217 MET A N 1
ATOM 1664 C CA . MET A 1 217 ? -14.257 -14.203 37.494 1.00 93.12 217 MET A CA 1
ATOM 1665 C C . MET A 1 217 ? -15.519 -15.014 37.129 1.00 93.12 217 MET A C 1
ATOM 1667 O O . MET A 1 217 ? -16.419 -14.517 36.465 1.00 93.12 217 MET A O 1
ATOM 1671 N N . CYS A 1 218 ? -15.603 -16.267 37.579 1.00 92.50 218 CYS A N 1
ATOM 1672 C CA . CYS A 1 218 ? -16.732 -17.195 37.404 1.00 92.50 218 CYS A CA 1
ATOM 1673 C C . CYS A 1 218 ? -17.368 -17.603 38.751 1.00 92.50 218 CYS A C 1
ATOM 1675 O O . CYS A 1 218 ? -18.021 -18.641 38.859 1.00 92.50 218 CYS A O 1
ATOM 1677 N N . LEU A 1 219 ? -17.145 -16.820 39.815 1.00 93.44 219 LEU A N 1
ATOM 1678 C CA . LEU A 1 219 ? -17.750 -17.063 41.125 1.00 93.44 219 LEU A CA 1
ATOM 1679 C C . LEU A 1 219 ? -19.186 -16.526 41.153 1.00 93.44 219 LEU A C 1
ATOM 1681 O O . LEU A 1 219 ? -19.415 -15.338 41.377 1.00 93.44 219 LEU A O 1
ATOM 1685 N N . PHE A 1 220 ? -20.152 -17.409 40.920 1.00 92.69 220 PHE A N 1
ATOM 1686 C CA . PHE A 1 220 ? -21.567 -17.054 40.884 1.00 92.69 220 PHE A CA 1
ATOM 1687 C C . PHE A 1 220 ? -22.136 -16.782 42.286 1.00 92.69 220 PHE A C 1
ATOM 1689 O O . PHE A 1 220 ? -21.813 -17.460 43.262 1.00 92.69 220 PHE A O 1
ATOM 1696 N N . SER A 1 221 ? -22.998 -15.768 42.391 1.00 93.19 221 SER A N 1
ATOM 1697 C CA . SER A 1 221 ? -23.778 -15.504 43.600 1.00 93.19 221 SER A CA 1
ATOM 1698 C C . SER A 1 221 ? -24.961 -16.475 43.705 1.00 93.19 221 SER A C 1
ATOM 1700 O O . SER A 1 221 ? -25.331 -17.137 42.734 1.00 93.19 221 SER A O 1
ATOM 1702 N N . ALA A 1 222 ? -25.614 -16.533 44.866 1.00 91.00 222 ALA A N 1
ATOM 1703 C CA . ALA A 1 222 ? -26.847 -17.308 45.019 1.00 91.00 222 ALA A CA 1
ATOM 1704 C C . ALA A 1 222 ? -27.947 -16.871 44.025 1.00 91.00 222 ALA A C 1
ATOM 1706 O O . ALA A 1 222 ? -28.672 -17.713 43.502 1.00 91.00 222 ALA A O 1
ATOM 1707 N N . GLN A 1 223 ? -28.027 -15.572 43.710 1.00 90.50 223 GLN A N 1
ATOM 1708 C CA . GLN A 1 223 ? -28.959 -15.038 42.710 1.00 90.50 223 GLN A CA 1
ATOM 1709 C C . GLN A 1 223 ? -28.592 -15.506 41.296 1.00 90.50 223 GLN A C 1
ATOM 1711 O O . GLN A 1 223 ? -29.467 -15.926 40.545 1.00 90.50 223 GLN A O 1
ATOM 1716 N N . HIS A 1 224 ? -27.298 -15.510 40.959 1.00 91.69 224 HIS A N 1
ATOM 1717 C CA . HIS A 1 224 ? -26.811 -16.037 39.682 1.00 91.69 224 HIS A CA 1
ATOM 1718 C C . HIS A 1 224 ? -27.153 -17.524 39.521 1.00 91.69 224 HIS A C 1
ATOM 1720 O O . HIS A 1 224 ? -27.632 -17.918 38.465 1.00 91.69 224 HIS A O 1
ATOM 1726 N N . LEU A 1 225 ? -26.964 -18.353 40.554 1.00 90.62 225 LEU A N 1
ATOM 1727 C CA . LEU A 1 225 ? -27.316 -19.778 40.480 1.00 90.62 225 LEU A CA 1
ATOM 1728 C C . LEU A 1 225 ? -28.827 -20.009 40.365 1.00 90.62 225 LEU A C 1
ATOM 1730 O O . LEU A 1 225 ? -29.255 -20.844 39.568 1.00 90.62 225 LEU A O 1
ATOM 1734 N N . ALA A 1 226 ? -29.633 -19.249 41.115 1.00 89.12 226 ALA A N 1
ATOM 1735 C CA . ALA A 1 226 ? -31.092 -19.302 41.018 1.00 89.12 226 ALA A CA 1
ATOM 1736 C C . ALA A 1 226 ? -31.596 -18.915 39.615 1.00 89.12 226 ALA A C 1
ATOM 1738 O O . ALA A 1 226 ? -32.611 -19.441 39.163 1.00 89.12 226 ALA A O 1
ATOM 1739 N N . TRP A 1 227 ? -30.867 -18.039 38.916 1.00 89.00 227 TRP A N 1
ATOM 1740 C CA . TRP A 1 227 ? -31.128 -17.675 37.524 1.00 89.00 227 TRP A CA 1
ATOM 1741 C C . TRP A 1 227 ? -30.662 -18.742 36.526 1.00 89.00 227 TRP A C 1
ATOM 1743 O O . TRP A 1 227 ? -31.413 -19.125 35.627 1.00 89.00 227 TRP A O 1
ATOM 1753 N N . LEU A 1 228 ? -29.433 -19.239 36.684 1.00 90.94 228 LEU A N 1
ATOM 1754 C CA . LEU A 1 228 ? -28.819 -20.194 35.761 1.00 90.94 228 LEU A CA 1
ATOM 1755 C C . LEU A 1 228 ? -29.562 -21.526 35.738 1.00 90.94 228 LEU A C 1
ATOM 1757 O O . LEU A 1 228 ? -29.735 -22.094 34.666 1.00 90.94 228 LEU A O 1
ATOM 1761 N N . PHE A 1 229 ? -30.012 -22.032 36.888 1.00 90.50 229 PHE A N 1
ATOM 1762 C CA . PHE A 1 229 ? -30.553 -23.388 36.969 1.00 90.50 229 PHE A CA 1
ATOM 1763 C C . PHE A 1 229 ? -31.805 -23.620 36.097 1.00 90.50 229 PHE A C 1
ATOM 1765 O O . PHE A 1 229 ? -31.792 -24.559 35.299 1.00 90.50 229 PHE A O 1
ATOM 1772 N N . PRO A 1 230 ? -32.860 -22.779 36.145 1.00 89.88 230 PRO A N 1
ATOM 1773 C CA . PRO A 1 230 ? -34.012 -22.933 35.253 1.00 89.88 230 PRO A CA 1
ATOM 1774 C C . PRO A 1 230 ? -33.659 -22.814 33.764 1.00 89.88 230 PRO A C 1
ATOM 1776 O O . PRO A 1 230 ? -34.269 -23.494 32.938 1.00 89.88 230 PRO A O 1
ATOM 1779 N N . HIS A 1 231 ? -32.677 -21.975 33.416 1.00 91.12 231 HIS A N 1
ATOM 1780 C CA . HIS A 1 231 ? -32.216 -21.803 32.037 1.00 91.12 231 HIS A CA 1
ATOM 1781 C C . HIS A 1 231 ? -31.392 -22.997 31.559 1.00 91.12 231 HIS A C 1
ATOM 1783 O O . HIS A 1 231 ? -31.614 -23.471 30.449 1.00 91.12 231 HIS A O 1
ATOM 1789 N N . ALA A 1 232 ? -30.512 -23.531 32.407 1.00 91.94 232 ALA A N 1
ATOM 1790 C CA . ALA A 1 232 ? -29.770 -24.758 32.148 1.00 91.94 232 ALA A CA 1
ATOM 1791 C C . ALA A 1 232 ? -30.722 -25.950 31.983 1.00 91.94 232 ALA A C 1
ATOM 1793 O O . ALA A 1 232 ? -30.551 -26.742 31.063 1.00 91.94 232 ALA A O 1
ATOM 1794 N N . LEU A 1 233 ? -31.777 -26.038 32.803 1.00 91.94 233 LEU A N 1
ATOM 1795 C CA . LEU A 1 233 ? -32.828 -27.048 32.657 1.00 91.94 233 LEU A CA 1
ATOM 1796 C C . LEU A 1 233 ? -33.589 -26.880 31.335 1.00 91.94 233 LEU A C 1
ATOM 1798 O O . LEU A 1 233 ? -33.809 -27.853 30.620 1.00 91.94 233 LEU A O 1
ATOM 1802 N N . GLY A 1 234 ? -33.973 -25.650 30.985 1.00 91.44 234 GLY A N 1
ATOM 1803 C CA . GLY A 1 234 ? -34.631 -25.360 29.710 1.00 91.44 234 GLY A CA 1
ATOM 1804 C C . GLY A 1 234 ? -33.751 -25.687 28.502 1.00 91.44 234 GLY A C 1
ATOM 1805 O O . GLY A 1 234 ? -34.241 -26.261 27.536 1.00 91.44 234 GLY A O 1
ATOM 1806 N N . HIS A 1 235 ? -32.459 -25.363 28.575 1.00 91.75 235 HIS A N 1
ATOM 1807 C CA . HIS A 1 235 ? -31.464 -25.740 27.578 1.00 91.75 235 HIS A CA 1
ATOM 1808 C C . HIS A 1 235 ? -31.355 -27.260 27.474 1.00 91.75 235 HIS A C 1
ATOM 1810 O O . HIS A 1 235 ? -31.511 -27.791 26.382 1.00 91.75 235 HIS A O 1
ATOM 1816 N N . PHE A 1 236 ? -31.165 -27.957 28.600 1.00 91.56 236 PHE A N 1
ATOM 1817 C CA . PHE A 1 236 ? -31.110 -29.415 28.648 1.00 91.56 236 PHE A CA 1
ATOM 1818 C C . PHE A 1 236 ? -32.341 -30.044 28.006 1.00 91.56 236 PHE A C 1
ATOM 1820 O O . PHE A 1 236 ? -32.187 -31.004 27.279 1.00 91.56 236 PHE A O 1
ATOM 1827 N N . CYS A 1 237 ? -33.551 -29.516 28.211 1.00 91.00 237 CYS A N 1
ATOM 1828 C CA . CYS A 1 237 ? -34.758 -30.051 27.576 1.00 91.00 237 CYS A CA 1
ATOM 1829 C C . CYS A 1 237 ? -34.785 -29.886 26.046 1.00 91.00 237 CYS A C 1
ATOM 1831 O O . CYS A 1 237 ? -35.416 -30.704 25.380 1.00 91.00 237 CYS A O 1
ATOM 1833 N N . ARG A 1 238 ? -34.118 -28.863 25.495 1.00 90.25 238 ARG A N 1
ATOM 1834 C CA . ARG A 1 238 ? -34.059 -28.581 24.048 1.00 90.25 238 ARG A CA 1
ATOM 1835 C C . ARG A 1 238 ? -32.887 -29.268 23.351 1.00 90.25 238 ARG A C 1
ATOM 1837 O O . ARG A 1 238 ? -33.060 -29.807 22.267 1.00 90.25 238 ARG A O 1
ATOM 1844 N N . SER A 1 239 ? -31.715 -29.281 23.984 1.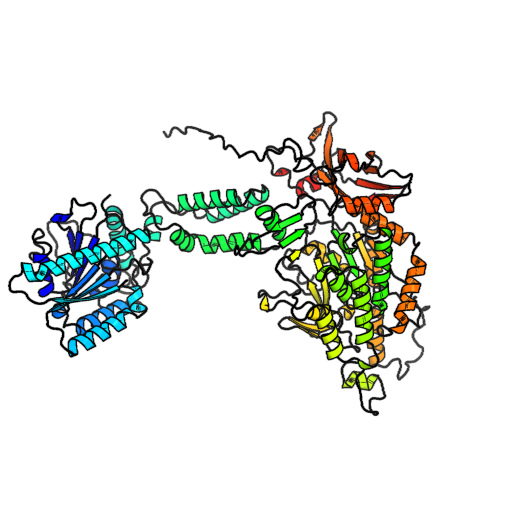00 87.94 239 SER A N 1
ATOM 1845 C CA . SER A 1 239 ? -30.460 -29.790 23.426 1.00 87.94 239 SER A CA 1
ATOM 1846 C C . SER A 1 239 ? -29.649 -30.522 24.495 1.00 87.94 239 SER A C 1
ATOM 1848 O O . SER A 1 239 ? -29.401 -29.999 25.585 1.00 87.94 239 SER A O 1
ATOM 1850 N N . VAL A 1 240 ? -29.227 -31.747 24.173 1.00 85.75 240 VAL A N 1
ATOM 1851 C CA . VAL A 1 240 ? -28.429 -32.605 25.066 1.00 85.75 240 VAL A CA 1
ATOM 1852 C C . VAL A 1 240 ? -26.955 -32.670 24.678 1.00 85.75 240 VAL A C 1
ATOM 1854 O O . VAL A 1 240 ? -26.114 -32.975 25.517 1.00 85.75 240 VAL A O 1
ATOM 1857 N N . ARG A 1 241 ? -26.612 -32.364 23.422 1.00 83.94 241 ARG A N 1
ATOM 1858 C CA . ARG A 1 241 ? -25.223 -32.411 22.942 1.00 83.94 241 ARG A CA 1
ATOM 1859 C C . ARG A 1 241 ? -24.513 -31.073 23.119 1.00 83.94 241 ARG A C 1
ATOM 1861 O O . ARG A 1 241 ? -23.369 -31.062 23.556 1.00 83.94 241 ARG A O 1
ATOM 1868 N N . GLU A 1 242 ? -25.193 -29.950 22.909 1.00 89.00 242 GLU A N 1
ATOM 1869 C CA . GLU A 1 242 ? -24.558 -28.626 22.959 1.00 89.00 242 GLU A CA 1
ATOM 1870 C C . GLU A 1 242 ? -24.249 -28.169 24.394 1.00 89.00 242 GLU A C 1
ATOM 1872 O O . GLU A 1 242 ? -25.095 -28.292 25.282 1.00 89.00 242 GLU A O 1
ATOM 1877 N N . PRO A 1 243 ? -23.046 -27.659 24.693 1.00 91.50 243 PRO A N 1
ATOM 1878 C CA . PRO A 1 243 ? -22.715 -27.180 26.031 1.00 91.50 243 PRO A CA 1
ATOM 1879 C C . PRO A 1 243 ? -23.560 -25.957 26.415 1.00 91.50 243 PRO A C 1
ATOM 1881 O O . PRO A 1 243 ? -23.764 -25.048 25.616 1.00 91.50 243 PRO A O 1
ATOM 1884 N N . PHE A 1 244 ? -23.996 -25.894 27.675 1.00 91.69 244 PHE A N 1
ATOM 1885 C CA . PHE A 1 244 ? -24.751 -24.752 28.180 1.00 91.69 244 PHE A CA 1
ATOM 1886 C C . PHE A 1 244 ? -23.852 -23.518 28.321 1.00 91.69 244 PHE A C 1
ATOM 1888 O O . PHE A 1 244 ? -22.817 -23.549 29.001 1.00 91.69 244 PHE A O 1
ATOM 1895 N N . ASP A 1 245 ? -24.281 -22.414 27.714 1.00 90.06 245 ASP A N 1
ATOM 1896 C CA . ASP A 1 245 ? -23.555 -21.153 27.732 1.00 90.06 245 ASP A CA 1
ATOM 1897 C C . ASP A 1 245 ? -24.059 -20.197 28.817 1.00 90.06 245 ASP A C 1
ATOM 1899 O O . ASP A 1 245 ? -24.983 -19.403 28.617 1.00 90.06 245 ASP A O 1
ATOM 1903 N N . ALA A 1 246 ? -23.399 -20.239 29.976 1.00 89.00 246 ALA A N 1
ATOM 1904 C CA . ALA A 1 246 ? -23.713 -19.347 31.087 1.00 89.00 246 ALA A CA 1
ATOM 1905 C C . ALA A 1 246 ? -23.512 -17.862 30.731 1.00 89.00 246 ALA A C 1
ATOM 1907 O O . ALA A 1 246 ? -24.250 -17.017 31.233 1.00 89.00 246 ALA A O 1
ATOM 1908 N N . PHE A 1 247 ? -22.543 -17.531 29.869 1.00 86.31 247 PHE A N 1
ATOM 1909 C CA . PHE A 1 247 ? -22.298 -16.149 29.453 1.00 86.31 247 PHE A CA 1
ATOM 1910 C C . PHE A 1 247 ? -23.433 -15.632 28.567 1.00 86.31 247 PHE A C 1
ATOM 1912 O O . PHE A 1 247 ? -24.006 -14.585 28.870 1.00 86.31 247 PHE A O 1
ATOM 1919 N N . ALA A 1 248 ? -23.825 -16.393 27.540 1.00 84.12 248 ALA A N 1
ATOM 1920 C CA . ALA A 1 248 ? -24.968 -16.037 26.698 1.00 84.12 248 ALA A CA 1
ATOM 1921 C C . ALA A 1 248 ? -26.266 -15.922 27.516 1.00 84.12 248 ALA A C 1
ATOM 1923 O O . ALA A 1 248 ? -27.023 -14.968 27.342 1.00 84.12 248 ALA A O 1
ATOM 1924 N N . CYS A 1 249 ? -26.479 -16.824 28.481 1.00 87.56 249 CYS A N 1
ATOM 1925 C CA . CYS A 1 249 ? -27.653 -16.809 29.355 1.00 87.56 249 CYS A CA 1
ATOM 1926 C C . CYS A 1 249 ? -27.809 -15.500 30.152 1.00 87.56 249 CYS A C 1
ATOM 1928 O O . CYS A 1 249 ? -28.928 -15.007 30.299 1.00 87.56 249 CYS A O 1
ATOM 1930 N N . PHE A 1 250 ? -26.718 -14.920 30.666 1.00 85.19 250 PHE A N 1
ATOM 1931 C CA . PHE A 1 250 ? -26.778 -13.630 31.367 1.00 85.19 250 PHE A CA 1
ATOM 1932 C C . PHE A 1 250 ? -26.943 -12.432 30.424 1.00 85.19 250 PHE A C 1
ATOM 1934 O O . PHE A 1 250 ? -27.345 -11.367 30.883 1.00 85.19 250 PHE A O 1
ATOM 1941 N N . ARG A 1 251 ? -26.660 -12.591 29.125 1.00 76.06 251 ARG A N 1
ATOM 1942 C CA . ARG A 1 251 ? -26.798 -11.529 28.115 1.00 76.06 251 ARG A CA 1
ATOM 1943 C C . ARG A 1 251 ? -28.174 -11.462 27.468 1.00 76.06 251 ARG A C 1
ATOM 1945 O O . ARG A 1 251 ? -28.634 -10.369 27.157 1.00 76.06 251 ARG A O 1
ATOM 1952 N N . GLU A 1 252 ? -28.854 -12.596 27.287 1.00 68.38 252 GLU A N 1
ATOM 1953 C CA . GLU A 1 252 ? -30.236 -12.608 26.772 1.00 68.38 252 GLU A CA 1
ATOM 1954 C C . GLU A 1 252 ? -31.206 -11.838 27.682 1.00 68.38 252 GLU A C 1
ATOM 1956 O O . GLU A 1 252 ? -32.243 -11.351 27.232 1.00 68.38 252 GLU A O 1
ATOM 1961 N N . HIS A 1 253 ? -30.831 -11.648 28.947 1.00 59.09 253 HIS A N 1
ATOM 1962 C CA . HIS A 1 253 ? -31.513 -10.768 29.879 1.00 59.09 253 HIS A CA 1
ATOM 1963 C C . HIS A 1 253 ? -30.978 -9.328 29.767 1.00 59.09 253 HIS A C 1
ATOM 1965 O O . HIS A 1 253 ? -30.223 -8.870 30.620 1.00 59.09 253 HIS A O 1
ATOM 1971 N N . GLY A 1 254 ? -31.345 -8.591 28.710 1.00 52.47 254 GLY A N 1
ATOM 1972 C CA . GLY A 1 254 ? -31.093 -7.143 28.714 1.00 52.47 254 GLY A CA 1
ATOM 1973 C C . GLY A 1 254 ? -31.101 -6.405 27.384 1.00 52.47 254 GLY A C 1
ATOM 1974 O O . GLY A 1 254 ? -31.783 -5.394 27.304 1.00 52.47 254 GLY A O 1
ATOM 1975 N N . HIS A 1 255 ? -30.371 -6.839 26.357 1.00 52.66 255 HIS A N 1
ATOM 1976 C CA . HIS A 1 255 ? -30.326 -6.166 25.048 1.00 52.66 255 HIS A CA 1
ATOM 1977 C C . HIS A 1 255 ? -29.502 -7.011 24.068 1.00 52.66 255 HIS A C 1
ATOM 1979 O O . HIS A 1 255 ? -28.443 -7.518 24.428 1.00 52.66 255 HIS A O 1
ATOM 1985 N N . ARG A 1 256 ? -29.956 -7.123 22.817 1.00 53.66 256 ARG A N 1
ATOM 1986 C CA . ARG A 1 256 ? -29.091 -7.458 21.678 1.00 53.66 256 ARG A CA 1
ATOM 1987 C C . ARG A 1 256 ? -29.011 -6.198 20.816 1.00 53.66 256 ARG A C 1
ATOM 1989 O O . ARG A 1 256 ? -29.945 -5.976 20.049 1.00 53.66 256 ARG A O 1
ATOM 1996 N N . PRO A 1 257 ? -27.980 -5.349 20.938 1.00 55.69 257 PRO A N 1
ATOM 1997 C CA . PRO A 1 257 ? -27.763 -4.328 19.931 1.00 55.69 257 PRO A CA 1
ATOM 1998 C C . PRO A 1 257 ? -27.292 -5.058 18.674 1.00 55.69 257 PRO A C 1
ATOM 2000 O O . PRO A 1 257 ? -26.140 -5.473 18.569 1.00 55.69 257 PRO A O 1
ATOM 2003 N N . SER A 1 258 ? -28.211 -5.280 17.736 1.00 59.34 258 SER A N 1
ATOM 2004 C CA . SER A 1 258 ? -27.915 -5.868 16.423 1.00 59.34 258 SER A CA 1
ATOM 2005 C C . SER A 1 258 ? -26.978 -4.992 15.583 1.00 59.34 258 SER A C 1
ATOM 2007 O O . SER A 1 258 ? -26.522 -5.417 14.530 1.00 59.34 258 SER A O 1
ATOM 2009 N N . ASP A 1 259 ? -26.702 -3.776 16.048 1.00 72.00 259 ASP A N 1
ATOM 2010 C CA . ASP A 1 259 ? -26.031 -2.698 15.343 1.00 72.00 259 ASP A CA 1
ATOM 2011 C C . ASP A 1 259 ? -24.794 -2.155 16.079 1.00 72.00 259 ASP A C 1
ATOM 2013 O O . ASP A 1 259 ? -24.155 -1.258 15.549 1.00 72.00 259 ASP A O 1
ATOM 2017 N N . LEU A 1 260 ? -24.386 -2.673 17.253 1.00 71.00 260 LEU A N 1
ATOM 2018 C CA . LEU A 1 260 ? -23.195 -2.149 17.956 1.00 71.00 260 LEU A CA 1
ATOM 2019 C C . LEU A 1 260 ? -21.963 -2.163 17.048 1.00 71.00 260 LEU A C 1
ATOM 2021 O O . LEU A 1 260 ? -21.224 -1.190 16.999 1.00 71.00 260 LEU A O 1
ATOM 2025 N N . LEU A 1 261 ? -21.751 -3.255 16.316 1.00 69.81 261 LEU A N 1
ATOM 2026 C CA . LEU A 1 261 ? -20.626 -3.383 15.392 1.00 69.81 261 LEU A CA 1
ATOM 2027 C C . LEU A 1 261 ? -20.755 -2.427 14.199 1.00 69.81 261 LEU A C 1
ATOM 2029 O O . LEU A 1 261 ? -19.752 -1.882 13.748 1.00 69.81 261 LEU A O 1
ATOM 2033 N N . GLN A 1 262 ? -21.981 -2.147 13.752 1.00 73.31 262 GLN A N 1
ATOM 2034 C CA . GLN A 1 262 ? -22.262 -1.126 12.743 1.00 73.31 262 GLN A CA 1
ATOM 2035 C C . GLN A 1 262 ? -21.980 0.285 13.283 1.00 73.31 262 GLN A C 1
ATOM 2037 O O . GLN A 1 262 ? -21.372 1.093 12.591 1.00 73.31 262 GLN A O 1
ATOM 2042 N N . HIS A 1 263 ? -22.338 0.577 14.534 1.00 77.12 263 HIS A N 1
ATOM 2043 C CA . HIS A 1 263 ? -22.005 1.839 15.200 1.00 77.12 263 HIS A CA 1
ATOM 2044 C C . HIS A 1 263 ? -20.513 1.971 15.463 1.00 77.12 263 HIS A C 1
ATOM 2046 O O . HIS A 1 263 ? -19.982 3.065 15.337 1.00 77.12 263 HIS A O 1
ATOM 2052 N N . VAL A 1 264 ? -19.821 0.878 15.791 1.00 75.38 264 VAL A N 1
ATOM 2053 C CA . VAL A 1 264 ? -18.358 0.856 15.888 1.00 75.38 264 VAL A CA 1
ATOM 2054 C C . VAL A 1 264 ? -17.743 1.146 14.526 1.00 75.38 264 VAL A C 1
ATOM 2056 O O . VAL A 1 264 ? -16.815 1.939 14.468 1.00 75.38 264 VAL A O 1
ATOM 2059 N N . HIS A 1 265 ? -18.278 0.583 13.441 1.00 69.19 265 HIS A N 1
ATOM 2060 C CA . HIS A 1 265 ? -17.841 0.899 12.081 1.00 69.19 265 HIS A CA 1
ATOM 2061 C C . HIS A 1 265 ? -18.018 2.381 11.766 1.00 69.19 265 HIS A C 1
ATOM 2063 O O . HIS A 1 265 ? -17.040 3.051 11.459 1.00 69.19 265 HIS A O 1
ATOM 2069 N N . VAL A 1 266 ? -19.224 2.922 11.948 1.00 73.56 266 VAL A N 1
ATOM 2070 C CA . VAL A 1 266 ? -19.508 4.348 11.728 1.00 73.56 266 VAL A CA 1
ATOM 2071 C C . VAL A 1 266 ? -18.650 5.232 12.635 1.00 73.56 266 VAL A C 1
ATOM 2073 O O . VAL A 1 266 ? -18.129 6.246 12.193 1.00 73.56 266 VAL A O 1
ATOM 2076 N N . PHE A 1 267 ? -18.458 4.862 13.900 1.00 76.12 267 PHE A N 1
ATOM 2077 C CA . PHE A 1 267 ? -17.642 5.631 14.835 1.00 76.12 267 PHE A CA 1
ATOM 2078 C C . PHE A 1 267 ? -16.159 5.592 14.472 1.00 76.12 267 PHE A C 1
ATOM 2080 O O . PHE A 1 267 ? -15.493 6.618 14.568 1.00 76.12 267 PHE A O 1
ATOM 2087 N N . VAL A 1 268 ? -15.641 4.437 14.048 1.00 68.88 268 VAL A N 1
ATOM 2088 C CA . VAL A 1 268 ? -14.275 4.307 13.537 1.00 68.88 268 VAL A CA 1
ATOM 2089 C C . VAL A 1 268 ? -14.131 5.140 12.269 1.00 68.88 268 VAL A C 1
ATOM 2091 O O . VAL A 1 268 ? -13.205 5.936 12.222 1.00 68.88 268 VAL A O 1
ATOM 2094 N N . ASP A 1 269 ? -15.074 5.083 11.326 1.00 61.41 269 ASP A N 1
ATOM 2095 C CA . ASP A 1 269 ? -15.079 5.924 10.121 1.00 61.41 269 ASP A CA 1
ATOM 2096 C C . ASP A 1 269 ? -15.110 7.422 10.465 1.00 61.41 269 ASP A C 1
ATOM 2098 O O . ASP A 1 269 ? -14.306 8.204 9.966 1.00 61.41 269 ASP A O 1
ATOM 2102 N N . MET A 1 270 ? -15.967 7.844 11.394 1.00 62.81 270 MET A N 1
ATOM 2103 C CA . MET A 1 270 ? -16.029 9.237 11.849 1.00 62.81 270 MET A CA 1
ATOM 2104 C C . MET A 1 270 ? -14.758 9.657 12.600 1.00 62.81 270 MET A C 1
ATOM 2106 O O . MET A 1 270 ? -14.298 10.794 12.489 1.00 62.81 270 MET A O 1
ATOM 2110 N N . ALA A 1 271 ? -14.160 8.756 13.378 1.00 62.38 271 ALA A N 1
ATOM 2111 C CA . ALA A 1 271 ? -12.890 9.003 14.046 1.00 62.38 271 ALA A CA 1
ATOM 2112 C C . ALA A 1 271 ? -11.725 9.068 13.048 1.00 62.38 271 ALA A C 1
ATOM 2114 O O . ALA A 1 271 ? -10.825 9.892 13.225 1.00 62.38 271 ALA A O 1
ATOM 2115 N N . MET A 1 272 ? -11.779 8.260 11.983 1.00 53.72 272 MET A N 1
ATOM 2116 C CA . MET A 1 272 ? -10.885 8.307 10.825 1.00 53.72 272 MET A CA 1
ATOM 2117 C C . MET A 1 272 ? -11.015 9.643 10.092 1.00 53.72 272 MET A C 1
ATOM 2119 O O . MET A 1 272 ? -10.012 10.240 9.704 1.00 53.72 272 MET A O 1
ATOM 2123 N N . GLU A 1 273 ? -12.239 10.133 9.917 1.00 49.72 273 GLU A N 1
ATOM 2124 C CA . GLU A 1 273 ? -12.534 11.435 9.321 1.00 49.72 273 GLU A CA 1
ATOM 2125 C C . GLU A 1 273 ? -11.981 12.595 10.153 1.00 49.72 273 GLU A C 1
ATOM 2127 O O . GLU A 1 273 ? -11.442 13.548 9.590 1.00 49.72 273 GLU A O 1
ATOM 2132 N N . ARG A 1 274 ? -12.050 12.486 11.485 1.00 53.72 274 ARG A N 1
ATOM 2133 C CA . ARG A 1 274 ? -11.658 13.541 12.435 1.00 53.72 274 ARG A CA 1
ATOM 2134 C C . ARG A 1 274 ? -10.236 13.419 12.998 1.00 53.72 274 ARG A C 1
ATOM 2136 O O . ARG A 1 274 ? -9.878 14.205 13.869 1.00 53.72 274 ARG A O 1
ATOM 2143 N N . GLN A 1 275 ? -9.431 12.465 12.522 1.00 52.03 275 GLN A N 1
ATOM 2144 C CA . GLN A 1 275 ? -8.040 12.236 12.962 1.00 52.03 275 GLN A CA 1
ATOM 2145 C C . GLN A 1 275 ? -7.884 12.090 14.492 1.00 52.03 275 GLN A C 1
ATOM 2147 O O . GLN A 1 275 ? -6.937 12.600 15.093 1.00 52.03 275 GLN A O 1
ATOM 2152 N N . LEU A 1 276 ? -8.825 11.405 15.147 1.00 55.75 276 LEU A N 1
ATOM 2153 C CA . LEU A 1 276 ? -8.754 11.170 16.592 1.00 55.75 276 LEU A CA 1
ATOM 2154 C C . LEU A 1 276 ? -7.580 10.246 16.938 1.00 55.75 276 LEU A C 1
ATOM 2156 O O . LEU A 1 276 ? -7.438 9.192 16.335 1.00 55.75 276 LEU A O 1
ATOM 2160 N N . HIS A 1 277 ? -6.785 10.588 17.957 1.00 57.03 277 HIS A N 1
ATOM 2161 C CA . HIS A 1 277 ? -5.684 9.732 18.415 1.00 57.03 277 HIS A CA 1
ATOM 2162 C C . HIS A 1 277 ? -6.178 8.324 18.788 1.00 57.03 277 HIS A C 1
ATOM 2164 O O . HIS A 1 277 ? -7.244 8.176 19.400 1.00 57.03 277 HIS A O 1
ATOM 2170 N N . PHE A 1 278 ? -5.383 7.296 18.471 1.00 59.81 278 PHE A N 1
ATOM 2171 C CA . PHE A 1 278 ? -5.767 5.901 18.699 1.00 59.81 278 PHE A CA 1
ATOM 2172 C C . PHE A 1 278 ? -6.156 5.628 20.150 1.00 59.81 278 PHE A C 1
ATOM 2174 O O . PHE A 1 278 ? -7.162 4.971 20.385 1.00 59.81 278 PHE A O 1
ATOM 2181 N N . ASP A 1 279 ? -5.421 6.169 21.122 1.00 58.88 279 ASP A N 1
ATOM 2182 C CA . ASP A 1 279 ? -5.723 5.934 22.539 1.00 58.88 279 ASP A CA 1
ATOM 2183 C C . ASP A 1 279 ? -7.121 6.432 22.929 1.00 58.88 279 ASP A C 1
ATOM 2185 O O . ASP A 1 279 ? -7.809 5.795 23.728 1.00 58.88 279 ASP A O 1
ATOM 2189 N N . THR A 1 280 ? -7.579 7.534 22.328 1.00 69.50 280 THR A N 1
ATOM 2190 C CA . THR A 1 280 ? -8.929 8.070 22.540 1.00 69.50 280 THR A CA 1
ATOM 2191 C C . THR A 1 280 ? -9.971 7.149 21.915 1.00 69.50 280 THR A C 1
ATOM 2193 O O . THR A 1 280 ? -10.934 6.770 22.582 1.00 69.50 280 THR A O 1
ATOM 2196 N N . LEU A 1 281 ? -9.754 6.739 20.661 1.00 72.38 281 LEU A N 1
ATOM 2197 C CA . LEU A 1 281 ? -10.619 5.793 19.955 1.00 72.38 281 LEU A CA 1
ATOM 2198 C C . LEU A 1 281 ? -10.729 4.470 20.728 1.00 72.38 281 LEU A C 1
ATOM 2200 O O . LEU A 1 281 ? -11.828 4.023 21.049 1.00 72.38 281 LEU A O 1
ATOM 2204 N N . ALA A 1 282 ? -9.590 3.877 21.082 1.00 71.31 282 ALA A N 1
ATOM 2205 C CA . ALA A 1 282 ? -9.493 2.619 21.804 1.00 71.31 282 ALA A CA 1
ATOM 2206 C C . ALA A 1 282 ? -10.155 2.705 23.183 1.00 71.31 282 ALA A C 1
ATOM 2208 O O . ALA A 1 282 ? -10.864 1.780 23.570 1.00 71.31 282 ALA A O 1
ATOM 2209 N N . SER A 1 283 ? -10.000 3.819 23.904 1.00 76.69 283 SER A N 1
ATOM 2210 C CA . SER A 1 283 ? -10.641 4.017 25.211 1.00 76.69 283 SER A CA 1
ATOM 2211 C C . SER A 1 283 ? -12.166 4.120 25.106 1.00 76.69 283 SER A C 1
ATOM 2213 O O . SER A 1 283 ? -12.886 3.531 25.919 1.00 76.69 283 SER A O 1
ATOM 2215 N N . VAL A 1 284 ? -12.688 4.828 24.098 1.00 81.69 284 VAL A N 1
ATOM 2216 C CA . VAL A 1 284 ? -14.139 4.932 23.857 1.00 81.69 284 VAL A CA 1
ATOM 2217 C C . VAL A 1 284 ? -14.715 3.589 23.411 1.00 81.69 284 VAL A C 1
ATOM 2219 O O . VAL A 1 284 ? -15.742 3.159 23.935 1.00 81.69 284 VAL A O 1
ATOM 2222 N N . LEU A 1 285 ? -14.034 2.880 22.510 1.00 79.62 285 LEU A N 1
ATOM 2223 C CA . LEU A 1 285 ? -14.447 1.546 22.074 1.00 79.62 285 LEU A CA 1
ATOM 2224 C C . LEU A 1 285 ? -14.421 0.546 23.231 1.00 79.62 285 LEU A C 1
ATOM 2226 O O . LEU A 1 285 ? -15.414 -0.137 23.471 1.00 79.62 285 LEU A O 1
ATOM 2230 N N . ALA A 1 286 ? -13.329 0.501 23.997 1.00 80.50 286 ALA A N 1
ATOM 2231 C CA . ALA A 1 286 ? -13.197 -0.395 25.140 1.00 80.50 286 ALA A CA 1
ATOM 2232 C C . ALA A 1 286 ? -14.264 -0.112 26.205 1.00 80.50 286 ALA A C 1
ATOM 2234 O O . ALA A 1 286 ? -14.886 -1.045 26.708 1.00 80.50 286 ALA A O 1
ATOM 2235 N N . SER A 1 287 ? -14.523 1.158 26.529 1.00 83.00 287 SER A N 1
ATOM 2236 C CA . SER A 1 287 ? -15.575 1.518 27.489 1.00 83.00 287 SER A CA 1
ATOM 2237 C C . SER A 1 287 ? -16.978 1.175 26.979 1.00 83.00 287 SER A C 1
ATOM 2239 O O . SER A 1 287 ? -17.772 0.637 27.749 1.00 83.00 287 SER A O 1
ATOM 2241 N N . SER A 1 288 ? -17.267 1.391 25.693 1.00 80.44 288 SER A N 1
ATOM 2242 C CA . SER A 1 288 ? -18.556 1.044 25.075 1.00 80.44 288 SER A CA 1
ATOM 2243 C C . SER A 1 288 ? -18.797 -0.467 25.070 1.00 80.44 288 SER A C 1
ATOM 2245 O O . SER A 1 288 ? -19.860 -0.921 25.491 1.00 80.44 288 SER A O 1
ATOM 2247 N N . ILE A 1 289 ? -17.780 -1.250 24.690 1.00 79.38 289 ILE A N 1
ATOM 2248 C CA . ILE A 1 289 ? -17.805 -2.718 24.742 1.00 79.38 289 ILE A CA 1
ATOM 2249 C C . ILE A 1 289 ? -18.013 -3.197 26.179 1.00 79.38 289 ILE A C 1
ATOM 2251 O O . ILE A 1 289 ? -18.834 -4.075 26.414 1.00 79.38 289 ILE A O 1
ATOM 2255 N N . LEU A 1 290 ? -17.310 -2.617 27.157 1.00 80.88 290 LEU A N 1
ATOM 2256 C CA . LEU A 1 290 ? -17.473 -2.988 28.563 1.00 80.88 290 LEU A CA 1
ATOM 2257 C C . LEU A 1 290 ? -18.871 -2.655 29.097 1.00 80.88 290 LEU A C 1
ATOM 2259 O O . LEU A 1 290 ? -19.424 -3.458 29.841 1.00 80.88 290 LEU A O 1
ATOM 2263 N N . MET A 1 291 ? -19.455 -1.507 28.745 1.00 79.31 291 MET A N 1
ATOM 2264 C CA . MET A 1 291 ? -20.817 -1.182 29.182 1.00 79.31 291 MET A CA 1
ATOM 2265 C C . MET A 1 291 ? -21.855 -2.124 28.569 1.00 79.31 291 MET A C 1
ATOM 2267 O O . MET A 1 291 ? -22.769 -2.554 29.265 1.00 79.31 291 MET A O 1
ATOM 2271 N N . GLU A 1 292 ? -21.711 -2.457 27.287 1.00 79.38 292 GLU A N 1
ATOM 2272 C CA . GLU A 1 292 ? -22.639 -3.354 26.596 1.00 79.38 292 GLU A CA 1
ATOM 2273 C C . GLU A 1 292 ? -22.480 -4.811 27.057 1.00 79.38 292 GLU A C 1
ATOM 2275 O O . GLU A 1 292 ? -23.466 -5.524 27.231 1.00 79.38 292 GLU A O 1
ATOM 2280 N N . ALA A 1 293 ? -21.250 -5.233 27.353 1.00 78.38 293 ALA A N 1
ATOM 2281 C CA . ALA A 1 293 ? -20.939 -6.584 27.802 1.00 78.38 293 ALA A CA 1
ATOM 2282 C C . ALA A 1 293 ? -21.554 -6.974 29.155 1.00 78.38 293 ALA A C 1
ATOM 2284 O O . ALA A 1 293 ? -21.709 -8.170 29.420 1.00 78.38 293 ALA A O 1
ATOM 2285 N N . TYR A 1 294 ? -21.873 -6.001 30.015 1.00 82.12 294 TYR A N 1
ATOM 2286 C CA . TYR A 1 294 ? -22.336 -6.238 31.386 1.00 82.12 294 TYR A CA 1
ATOM 2287 C C . TYR A 1 294 ? -23.617 -5.447 31.696 1.00 82.12 294 TYR A C 1
ATOM 2289 O O . TYR A 1 294 ? -23.558 -4.444 32.418 1.00 82.12 294 TYR A O 1
ATOM 2297 N N . PRO A 1 295 ? -24.789 -5.887 31.198 1.00 77.62 295 PRO A N 1
ATOM 2298 C CA . PRO A 1 295 ? -26.053 -5.246 31.539 1.00 77.62 295 PRO A CA 1
ATOM 2299 C C . PRO A 1 295 ? -26.346 -5.347 33.051 1.00 77.62 295 PRO A C 1
ATOM 2301 O O . PRO A 1 295 ? -25.819 -6.232 33.737 1.00 77.62 295 PRO A O 1
ATOM 2304 N N . PRO A 1 296 ? -27.184 -4.454 33.614 1.00 80.25 296 PRO A N 1
ATOM 2305 C CA . PRO A 1 296 ? -27.511 -4.475 35.037 1.00 80.25 296 PRO A CA 1
ATOM 2306 C C . PRO A 1 296 ? -28.032 -5.845 35.496 1.00 80.25 296 PRO A C 1
ATOM 2308 O O . PRO A 1 296 ? -28.995 -6.369 34.949 1.00 80.25 296 PRO A O 1
ATOM 2311 N N . GLY A 1 297 ? -27.402 -6.416 36.526 1.00 78.00 297 GLY A N 1
ATOM 2312 C CA . GLY A 1 297 ? -27.770 -7.728 37.074 1.00 78.00 297 GLY A CA 1
ATOM 2313 C C . GLY A 1 297 ? -27.087 -8.929 36.408 1.00 78.00 297 GLY A C 1
ATOM 2314 O O . GLY A 1 297 ? -27.195 -10.035 36.935 1.00 78.00 297 GLY A O 1
ATOM 2315 N N . ALA A 1 298 ? -26.345 -8.733 35.313 1.00 83.62 298 ALA A N 1
ATOM 2316 C CA . ALA A 1 298 ? -25.531 -9.789 34.722 1.00 83.62 298 ALA A CA 1
ATOM 2317 C C . ALA A 1 298 ? -24.286 -10.100 35.564 1.00 83.62 298 ALA A C 1
ATOM 2319 O O . ALA A 1 298 ? -23.714 -9.244 36.248 1.00 83.62 298 ALA A O 1
ATOM 2320 N N . HIS A 1 299 ? -23.825 -11.348 35.474 1.00 89.31 299 HIS A N 1
ATOM 2321 C CA . HIS A 1 299 ? -22.574 -11.758 36.098 1.00 89.31 299 HIS A CA 1
ATOM 2322 C C . HIS A 1 299 ? -21.371 -11.092 35.411 1.00 89.31 299 HIS A C 1
ATOM 2324 O O . HIS A 1 299 ? -21.260 -11.075 34.185 1.00 89.31 299 HIS A O 1
ATOM 2330 N N . ARG A 1 300 ? -20.427 -10.580 36.207 1.00 89.12 300 ARG A N 1
ATOM 2331 C CA . ARG A 1 300 ? -19.215 -9.925 35.703 1.00 89.12 300 ARG A CA 1
ATOM 2332 C C . ARG A 1 300 ? -18.129 -10.957 35.396 1.00 89.12 300 ARG A C 1
ATOM 2334 O O . ARG A 1 300 ? -17.307 -11.261 36.257 1.00 89.12 300 ARG A O 1
ATOM 2341 N N . PHE A 1 301 ? -18.143 -11.485 34.177 1.00 89.88 301 PHE A N 1
ATOM 2342 C CA . PHE A 1 301 ? -17.066 -12.309 33.617 1.00 89.88 301 PHE A CA 1
ATOM 2343 C C . PHE A 1 301 ? -15.762 -11.513 33.413 1.00 89.88 301 PHE A C 1
ATOM 2345 O O . PHE A 1 301 ? -15.726 -10.291 33.562 1.00 89.88 301 PHE A O 1
ATOM 2352 N N . ALA A 1 302 ? -14.667 -12.211 33.097 1.00 88.62 302 ALA A N 1
ATOM 2353 C CA . ALA A 1 302 ? -13.397 -11.568 32.774 1.00 88.62 302 ALA A CA 1
ATOM 2354 C C . ALA A 1 302 ? -13.501 -10.804 31.437 1.00 88.62 302 ALA A C 1
ATOM 2356 O O . ALA A 1 302 ? -13.918 -11.402 30.444 1.00 88.62 302 ALA A O 1
ATOM 2357 N N . PRO A 1 303 ? -13.084 -9.523 31.363 1.00 85.75 303 PRO A N 1
ATOM 2358 C CA . PRO A 1 303 ? -13.145 -8.745 30.125 1.00 85.75 303 PRO A CA 1
ATOM 2359 C C . PRO A 1 303 ? -12.471 -9.406 28.923 1.00 85.75 303 PRO A C 1
ATOM 2361 O O . PRO A 1 303 ? -13.013 -9.342 27.826 1.00 85.75 303 PRO A O 1
ATOM 2364 N N . SER A 1 304 ? -11.334 -10.077 29.128 1.00 83.44 304 SER A N 1
ATOM 2365 C CA . SER A 1 304 ? -10.642 -10.823 28.072 1.00 83.44 304 SER A CA 1
ATOM 2366 C C . SER A 1 304 ? -11.502 -11.961 27.524 1.00 83.44 304 SER A C 1
ATOM 2368 O O . SER A 1 304 ? -11.712 -12.028 26.321 1.00 83.44 304 SER A O 1
ATOM 2370 N N . TYR A 1 305 ? -12.079 -12.789 28.399 1.00 83.62 305 TYR A N 1
ATOM 2371 C CA . TYR A 1 305 ? -12.980 -13.878 28.008 1.00 83.62 305 TYR A CA 1
ATOM 2372 C C . TYR A 1 305 ? -14.183 -13.364 27.202 1.00 83.62 305 TYR A C 1
ATOM 2374 O O . TYR A 1 305 ? -14.545 -13.938 26.178 1.00 83.62 305 TYR A O 1
ATOM 2382 N N . VAL A 1 306 ? -14.781 -12.249 27.634 1.00 82.69 306 VAL A N 1
ATOM 2383 C CA . VAL A 1 306 ? -15.911 -11.626 26.928 1.00 82.69 306 VAL A CA 1
ATOM 2384 C C . VAL A 1 306 ? -15.490 -11.073 25.565 1.00 82.69 306 VAL A C 1
ATOM 2386 O O . VAL A 1 306 ? -16.192 -11.288 24.573 1.00 82.69 306 VAL A O 1
ATOM 2389 N N . PHE A 1 307 ? -14.336 -10.403 25.506 1.00 83.12 307 PHE A N 1
ATOM 2390 C CA . PHE A 1 307 ? -13.779 -9.850 24.276 1.00 83.12 307 PHE A CA 1
ATOM 2391 C C . PHE A 1 307 ? -13.520 -10.932 23.227 1.00 83.12 307 PHE A C 1
ATOM 2393 O O . PHE A 1 307 ? -14.023 -10.840 22.107 1.00 83.12 307 PHE A O 1
ATOM 2400 N N . GLU A 1 308 ? -12.781 -11.972 23.613 1.00 82.06 308 GLU A N 1
ATOM 2401 C CA . GLU A 1 308 ? -12.391 -13.074 22.733 1.00 82.06 308 GLU A CA 1
ATOM 2402 C C . GLU A 1 308 ? -13.587 -13.797 22.138 1.00 82.06 308 GLU A C 1
ATOM 2404 O O . GLU A 1 308 ? -13.561 -14.161 20.969 1.00 82.06 308 GLU A O 1
ATOM 2409 N N . ARG A 1 309 ? -14.643 -13.966 22.932 1.00 78.00 309 ARG A N 1
ATOM 2410 C CA . ARG A 1 309 ? -15.803 -14.756 22.539 1.00 78.00 309 ARG A CA 1
ATOM 2411 C C . ARG A 1 309 ? -16.842 -13.990 21.724 1.00 78.00 309 ARG A C 1
ATOM 2413 O O . ARG A 1 309 ? -17.637 -14.621 21.039 1.00 78.00 309 ARG A O 1
ATOM 2420 N N . THR A 1 310 ? -16.870 -12.660 21.835 1.00 77.38 310 THR A N 1
ATOM 2421 C CA . THR A 1 310 ? -17.983 -11.851 21.301 1.00 77.38 310 THR A CA 1
ATOM 2422 C C . THR A 1 310 ? -17.543 -10.807 20.278 1.00 77.38 310 THR A C 1
ATOM 2424 O O . THR A 1 310 ? -18.279 -10.554 19.334 1.00 77.38 310 THR A O 1
ATOM 2427 N N . TYR A 1 311 ? -16.369 -10.184 20.445 1.00 78.94 311 TYR A N 1
ATOM 2428 C CA . TYR A 1 311 ? -15.990 -9.005 19.648 1.00 78.94 311 TYR A CA 1
ATOM 2429 C C . TYR A 1 311 ? -14.708 -9.190 18.835 1.00 78.94 311 TYR A C 1
ATOM 2431 O O . TYR A 1 311 ? -14.526 -8.480 17.850 1.00 78.94 311 TYR A O 1
ATOM 2439 N N . ARG A 1 312 ? -13.818 -10.116 19.228 1.00 80.75 312 ARG A N 1
ATOM 2440 C CA . ARG A 1 312 ? -12.492 -10.305 18.616 1.00 80.75 312 ARG A CA 1
ATOM 2441 C C . ARG A 1 312 ? -12.572 -10.435 17.097 1.00 80.75 312 ARG A C 1
ATOM 2443 O O . ARG A 1 312 ? -11.975 -9.617 16.409 1.00 80.75 312 ARG A O 1
ATOM 2450 N N . ASP A 1 313 ? -13.300 -11.420 16.581 1.00 74.50 313 ASP A N 1
ATOM 2451 C CA . ASP A 1 313 ? -13.278 -11.732 15.146 1.00 74.50 313 ASP A CA 1
ATOM 2452 C C . ASP A 1 313 ? -13.885 -10.615 14.295 1.00 74.50 313 ASP A C 1
ATOM 2454 O O . ASP A 1 313 ? -13.379 -10.305 13.218 1.00 74.50 313 ASP A O 1
ATOM 2458 N N . GLU A 1 314 ? -14.948 -9.972 14.782 1.00 71.75 314 GLU A N 1
ATOM 2459 C CA . GLU A 1 314 ? -15.587 -8.869 14.067 1.00 71.75 314 GLU A CA 1
ATOM 2460 C C . GLU A 1 314 ? -14.724 -7.606 14.074 1.00 71.75 314 GLU A C 1
ATOM 2462 O O . GLU A 1 314 ? -14.547 -6.977 13.035 1.00 71.75 314 GLU A O 1
ATOM 2467 N N . LEU A 1 315 ? -14.140 -7.250 15.223 1.00 73.88 315 LEU A N 1
ATOM 2468 C CA . LEU A 1 315 ? -13.232 -6.108 15.318 1.00 73.88 315 LEU A CA 1
ATOM 2469 C C . LEU A 1 315 ? -11.942 -6.365 14.543 1.00 73.88 315 LEU A C 1
ATOM 2471 O O . LEU A 1 315 ? -11.431 -5.446 13.915 1.00 73.88 315 LEU A O 1
ATOM 2475 N N . HIS A 1 316 ? -11.431 -7.598 14.521 1.00 69.38 316 HIS A N 1
ATOM 2476 C CA . HIS A 1 316 ? -10.308 -7.963 13.660 1.00 69.38 316 HIS A CA 1
ATOM 2477 C C . HIS A 1 316 ? -10.658 -7.852 12.181 1.00 69.38 316 HIS A C 1
ATOM 2479 O O . HIS A 1 316 ? -9.819 -7.378 11.425 1.00 69.38 316 HIS A O 1
ATOM 2485 N N . ARG A 1 317 ? -11.869 -8.232 11.757 1.00 63.50 317 ARG A N 1
ATOM 2486 C CA . ARG A 1 317 ? -12.337 -7.993 10.383 1.00 63.50 317 ARG A CA 1
ATOM 2487 C C . ARG A 1 317 ? -12.470 -6.500 10.085 1.00 63.50 317 ARG A C 1
ATOM 2489 O O . ARG A 1 317 ? -11.996 -6.051 9.054 1.00 63.50 317 ARG A O 1
ATOM 2496 N N . LEU A 1 318 ? -13.039 -5.719 10.999 1.00 64.88 318 LEU A N 1
ATOM 2497 C CA . LEU A 1 318 ? -13.241 -4.275 10.848 1.00 64.88 318 LEU A CA 1
ATOM 2498 C C . LEU A 1 318 ? -11.916 -3.507 10.782 1.00 64.88 318 LEU A C 1
ATOM 2500 O O . LEU A 1 318 ? -11.670 -2.769 9.832 1.00 64.88 318 LEU A O 1
ATOM 2504 N N . PHE A 1 319 ? -11.024 -3.723 11.750 1.00 61.38 319 PHE A N 1
ATOM 2505 C CA . PHE A 1 319 ? -9.694 -3.120 11.743 1.00 61.38 319 PHE A CA 1
ATOM 2506 C C . PHE A 1 319 ? -8.792 -3.738 10.685 1.00 61.38 319 PHE A C 1
ATOM 2508 O O . PHE A 1 319 ? -7.970 -3.022 10.141 1.00 61.38 319 PHE A O 1
ATOM 2515 N N . GLY A 1 320 ? -8.951 -5.020 10.360 1.00 50.53 320 GLY A N 1
ATOM 2516 C CA . GLY A 1 320 ? -8.275 -5.684 9.248 1.00 50.53 320 GLY A CA 1
ATOM 2517 C C . GLY A 1 320 ? -8.650 -5.048 7.917 1.00 50.53 320 GLY A C 1
ATOM 2518 O O . GLY A 1 320 ? -7.763 -4.697 7.156 1.00 50.53 320 GLY A O 1
ATOM 2519 N N . ASN A 1 321 ? -9.928 -4.758 7.685 1.00 46.41 321 ASN A N 1
ATOM 2520 C CA . ASN A 1 321 ? -10.375 -3.997 6.522 1.00 46.41 321 ASN A CA 1
ATOM 2521 C C . ASN A 1 321 ? -9.908 -2.531 6.582 1.00 46.41 321 ASN A C 1
ATOM 2523 O O . ASN A 1 321 ? -9.546 -1.958 5.564 1.00 46.41 321 ASN A O 1
ATOM 2527 N N . ALA A 1 322 ? -9.801 -1.927 7.767 1.00 44.03 322 ALA A N 1
ATOM 2528 C CA . ALA A 1 322 ? -9.238 -0.582 7.916 1.00 44.03 322 ALA A CA 1
ATOM 2529 C C . ALA A 1 322 ? -7.694 -0.521 7.803 1.00 44.03 322 ALA A C 1
ATOM 2531 O O . ALA A 1 322 ? -7.161 0.558 7.554 1.00 44.03 322 ALA A O 1
ATOM 2532 N N . TYR A 1 323 ? -6.980 -1.644 7.993 1.00 41.97 323 TYR A N 1
ATOM 2533 C CA . TYR A 1 323 ? -5.511 -1.795 7.916 1.00 41.97 323 TYR A CA 1
ATOM 2534 C C . TYR A 1 323 ? -5.009 -2.436 6.618 1.00 41.97 323 TYR A C 1
ATOM 2536 O O . TYR A 1 323 ? -3.853 -2.224 6.247 1.00 41.97 323 TYR A O 1
ATOM 2544 N N . LEU A 1 324 ? -5.849 -3.224 5.946 1.00 38.16 324 LEU A N 1
ATOM 2545 C CA . LEU A 1 324 ? -5.529 -4.017 4.755 1.00 38.16 324 LEU A CA 1
ATOM 2546 C C . LEU A 1 324 ? -6.617 -3.948 3.663 1.00 38.16 324 LEU A C 1
ATOM 2548 O O . LEU A 1 324 ? -6.343 -4.339 2.534 1.00 38.16 324 LEU A O 1
ATOM 2552 N N . GLY A 1 325 ? -7.825 -3.459 3.957 1.00 28.69 325 GLY A N 1
ATOM 2553 C CA . GLY A 1 325 ? -9.004 -3.614 3.097 1.00 28.69 325 GLY A CA 1
ATOM 2554 C C . GLY A 1 325 ? -9.252 -2.483 2.103 1.00 28.69 325 GLY A C 1
ATOM 2555 O O . GLY A 1 325 ? -9.191 -1.293 2.412 1.00 28.69 325 GLY A O 1
ATOM 2556 N N . ASP A 1 326 ? -9.568 -2.907 0.886 1.00 28.64 326 ASP A N 1
ATOM 2557 C CA . ASP A 1 326 ? -10.128 -2.147 -0.233 1.00 28.64 326 ASP A CA 1
ATOM 2558 C C . ASP A 1 326 ? -9.301 -0.982 -0.724 1.00 28.64 326 ASP A C 1
ATOM 2560 O O . ASP A 1 326 ? -9.866 -0.046 -1.283 1.00 28.64 326 ASP A O 1
ATOM 2564 N N . GLY A 1 327 ? -7.991 -1.011 -0.456 1.00 36.16 327 GLY A N 1
ATOM 2565 C CA . GLY A 1 327 ? -6.988 -0.122 -1.015 1.00 36.16 327 GLY A CA 1
ATOM 2566 C C . GLY A 1 327 ? -7.338 1.383 -0.987 1.00 36.16 327 GLY A C 1
ATOM 2567 O O . GLY A 1 327 ? -6.643 2.230 -1.539 1.00 36.16 327 GLY A O 1
ATOM 2568 N N . LYS A 1 328 ? -8.355 1.814 -0.248 1.00 37.66 328 LYS A N 1
ATOM 2569 C CA . LYS A 1 328 ? -8.736 3.211 -0.120 1.00 37.66 328 LYS A CA 1
ATOM 2570 C C . LYS A 1 328 ? -7.855 3.872 0.935 1.00 37.66 328 LYS A C 1
ATOM 2572 O O . LYS A 1 328 ? -8.289 4.155 2.035 1.00 37.66 328 LYS A O 1
ATOM 2577 N N . GLY A 1 329 ? -6.600 4.163 0.586 1.00 39.75 329 GLY A N 1
ATOM 2578 C CA . GLY A 1 329 ? -5.737 5.068 1.367 1.00 39.75 329 GLY A CA 1
ATOM 2579 C C . GLY A 1 329 ? -5.302 4.551 2.746 1.00 39.75 329 GLY A C 1
ATOM 2580 O O . GLY A 1 329 ? -4.809 5.324 3.566 1.00 39.75 329 GLY A O 1
ATOM 2581 N N . VAL A 1 330 ? -5.441 3.250 2.975 1.00 40.31 330 VAL A N 1
ATOM 2582 C CA . VAL A 1 330 ? -5.275 2.560 4.259 1.00 40.31 330 VAL A CA 1
ATOM 2583 C C . VAL A 1 330 ? -3.868 2.677 4.871 1.00 40.31 330 VAL A C 1
ATOM 2585 O O . VAL A 1 330 ? -3.726 2.782 6.087 1.00 40.31 330 VAL A O 1
ATOM 2588 N N . ALA A 1 331 ? -2.814 2.800 4.059 1.00 48.34 331 ALA A N 1
ATOM 2589 C CA . ALA A 1 331 ? -1.467 3.002 4.596 1.00 48.34 331 ALA A CA 1
ATOM 2590 C C . ALA A 1 331 ? -1.330 4.370 5.299 1.00 48.34 331 ALA A C 1
ATOM 2592 O O . ALA A 1 331 ? -0.776 4.452 6.389 1.00 48.34 331 ALA A O 1
ATOM 2593 N N . ALA A 1 332 ? -1.901 5.443 4.737 1.00 46.53 332 ALA A N 1
ATOM 2594 C CA . ALA A 1 332 ? -1.792 6.786 5.311 1.00 46.53 332 ALA A CA 1
ATOM 2595 C C . ALA A 1 332 ? -2.457 6.894 6.693 1.00 46.53 332 ALA A C 1
ATOM 2597 O O . ALA A 1 332 ? -1.908 7.546 7.580 1.00 46.53 332 ALA A O 1
ATOM 2598 N N . PHE A 1 333 ? -3.594 6.220 6.881 1.00 48.97 333 PHE A N 1
ATOM 2599 C CA . PHE A 1 333 ? -4.342 6.182 8.138 1.00 48.97 333 PHE A CA 1
ATOM 2600 C C . PHE A 1 333 ? -3.534 5.533 9.268 1.00 48.97 333 PHE A C 1
ATOM 2602 O O . PHE A 1 333 ? -3.412 6.110 10.348 1.00 48.97 333 PHE A O 1
ATOM 2609 N N . GLY A 1 334 ? -2.880 4.404 8.972 1.00 51.53 334 GLY A N 1
ATOM 2610 C CA . GLY A 1 334 ? -1.954 3.751 9.892 1.00 51.53 334 GLY A CA 1
ATOM 2611 C C . GLY A 1 334 ? -0.866 4.684 10.429 1.00 51.53 334 GLY A C 1
ATOM 2612 O O . GLY A 1 334 ? -0.555 4.729 11.619 1.00 51.53 334 GLY A O 1
ATOM 2613 N N . PHE A 1 335 ? -0.306 5.498 9.543 1.00 55.50 335 PHE A N 1
ATOM 2614 C CA . PHE A 1 335 ? 0.782 6.393 9.912 1.00 55.50 335 PHE A CA 1
ATOM 2615 C C . PHE A 1 335 ? 0.312 7.636 10.675 1.00 55.50 335 PHE A C 1
ATOM 2617 O O . PHE A 1 335 ? 1.018 8.064 11.579 1.00 55.50 335 PHE A O 1
ATOM 2624 N N . HIS A 1 336 ? -0.875 8.178 10.381 1.00 52.91 336 HIS A N 1
ATOM 2625 C CA . HIS A 1 336 ? -1.426 9.311 11.141 1.00 52.91 336 HIS A CA 1
ATOM 2626 C C . HIS A 1 336 ? -1.870 8.909 12.557 1.00 52.91 336 HIS A C 1
ATOM 2628 O O . HIS A 1 336 ? -1.766 9.714 13.475 1.00 52.91 336 HIS A O 1
ATOM 2634 N N . MET A 1 337 ? -2.354 7.675 12.734 1.00 52.59 337 MET A N 1
ATOM 2635 C CA . MET A 1 337 ? -2.895 7.184 14.009 1.00 52.59 337 MET A CA 1
ATOM 2636 C C . MET A 1 337 ? -1.832 6.670 14.983 1.00 52.59 337 MET A C 1
ATOM 2638 O O . MET A 1 337 ? -1.987 6.831 16.191 1.00 52.59 337 MET A O 1
ATOM 2642 N N . TRP A 1 338 ? -0.783 6.019 14.468 1.00 56.47 338 TRP A N 1
ATOM 2643 C CA . TRP A 1 338 ? 0.235 5.334 15.281 1.00 56.47 338 TRP A CA 1
ATOM 2644 C C . TRP A 1 338 ? 1.665 5.832 15.032 1.00 56.47 338 TRP A C 1
ATOM 2646 O O . TRP A 1 338 ? 2.590 5.416 15.733 1.00 56.47 338 TRP A O 1
ATOM 2656 N N . GLY A 1 339 ? 1.877 6.669 14.013 1.00 62.25 339 GLY A N 1
ATOM 2657 C CA . GLY A 1 339 ? 3.191 7.186 13.647 1.00 62.25 339 GLY A CA 1
ATOM 2658 C C . GLY A 1 339 ? 3.514 8.504 14.344 1.00 62.25 339 GLY A C 1
ATOM 2659 O O . GLY A 1 339 ? 2.713 9.433 14.370 1.00 62.25 339 GLY A O 1
ATOM 2660 N N . GLU A 1 340 ? 4.734 8.616 14.859 1.00 72.62 340 GLU A N 1
ATOM 2661 C CA . GLU A 1 340 ? 5.288 9.886 15.325 1.00 72.62 340 GLU A CA 1
ATOM 2662 C C . GLU A 1 340 ? 5.581 10.774 14.109 1.00 72.62 340 GLU A C 1
ATOM 2664 O O . GLU A 1 340 ? 6.342 10.377 13.220 1.00 72.62 340 GLU A O 1
ATOM 2669 N N . ALA A 1 341 ? 4.995 11.972 14.054 1.00 72.81 341 ALA A N 1
ATOM 2670 C CA . ALA A 1 341 ? 5.279 12.925 12.985 1.00 72.81 341 ALA A CA 1
ATOM 2671 C C . ALA A 1 341 ? 6.762 13.337 12.997 1.00 72.81 341 ALA A C 1
ATOM 2673 O O . ALA A 1 341 ? 7.340 13.639 14.044 1.00 72.81 341 ALA A O 1
ATOM 2674 N N . ILE A 1 342 ? 7.381 13.375 11.818 1.00 78.44 342 ILE A N 1
ATOM 2675 C CA . ILE A 1 342 ? 8.750 13.860 11.641 1.00 78.44 342 ILE A CA 1
ATOM 2676 C C . ILE A 1 342 ? 8.693 15.381 11.507 1.00 78.44 342 ILE A C 1
ATOM 2678 O O . ILE A 1 342 ? 8.127 15.904 10.550 1.00 78.44 342 ILE A O 1
ATOM 2682 N N . LEU A 1 343 ? 9.281 16.091 12.473 1.00 75.38 343 LEU A N 1
ATOM 2683 C CA . LEU A 1 343 ? 9.163 17.549 12.589 1.00 75.38 343 LEU A CA 1
ATOM 2684 C C . LEU A 1 343 ? 9.669 18.312 11.357 1.00 75.38 343 LEU A C 1
ATOM 2686 O O . LEU A 1 343 ? 9.063 19.314 10.998 1.00 75.38 343 LEU A O 1
ATOM 2690 N N . GLU A 1 344 ? 10.720 17.819 10.705 1.00 76.38 344 GLU A N 1
ATOM 2691 C CA . GLU A 1 344 ? 11.414 18.487 9.590 1.00 76.38 344 GLU A CA 1
ATOM 2692 C C . GLU A 1 344 ? 10.834 18.159 8.203 1.00 76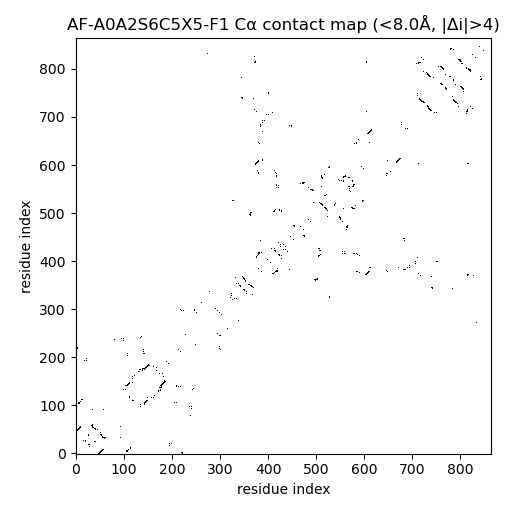.38 344 GLU A C 1
ATOM 2694 O O . GLU A 1 344 ? 11.233 18.747 7.203 1.00 76.38 344 GLU A O 1
ATOM 2699 N N . ARG A 1 345 ? 9.899 17.203 8.101 1.00 77.25 345 ARG A N 1
ATOM 2700 C CA . ARG A 1 345 ? 9.370 16.719 6.813 1.00 77.25 345 ARG A CA 1
ATOM 2701 C C . ARG A 1 345 ? 7.851 16.812 6.776 1.00 77.25 345 ARG A C 1
ATOM 2703 O O . ARG A 1 345 ? 7.159 16.370 7.694 1.00 77.25 345 ARG A O 1
ATOM 2710 N N . GLU A 1 346 ? 7.308 17.361 5.693 1.00 78.00 346 GLU A N 1
ATOM 2711 C CA . GLU A 1 346 ? 5.862 17.311 5.460 1.00 78.00 346 GLU A CA 1
ATOM 2712 C C . GLU A 1 346 ? 5.405 15.874 5.192 1.00 78.00 346 GLU A C 1
ATOM 2714 O O . GLU A 1 346 ? 6.051 15.135 4.447 1.00 78.00 346 GLU A O 1
ATOM 2719 N N . HIS A 1 347 ? 4.306 15.471 5.842 1.00 76.19 347 HIS A N 1
ATOM 2720 C CA . HIS A 1 347 ? 3.723 14.126 5.754 1.00 76.19 347 HIS A CA 1
ATOM 2721 C C . HIS A 1 347 ? 4.727 12.966 5.950 1.00 76.19 347 HIS A C 1
ATOM 2723 O O . HIS A 1 347 ? 4.598 11.897 5.341 1.00 76.19 347 HIS A O 1
ATOM 2729 N N . GLY A 1 348 ? 5.736 13.177 6.802 1.00 79.25 348 GLY A N 1
ATOM 2730 C CA . GLY A 1 348 ? 6.671 12.152 7.258 1.00 79.25 348 GLY A CA 1
ATOM 2731 C C . GLY A 1 348 ? 6.254 11.578 8.610 1.00 79.25 348 GLY A C 1
ATOM 2732 O O . GLY A 1 348 ? 6.006 12.331 9.549 1.00 79.25 348 GLY A O 1
ATOM 2733 N N . TYR A 1 349 ? 6.225 10.253 8.726 1.00 79.00 349 TYR A N 1
ATOM 2734 C CA . TYR A 1 349 ? 5.806 9.546 9.938 1.00 79.00 349 TYR A CA 1
ATOM 2735 C C . TYR A 1 349 ? 6.791 8.439 10.285 1.00 79.00 349 TYR A C 1
ATOM 2737 O O . TYR A 1 349 ? 7.311 7.754 9.402 1.00 79.00 349 TYR A O 1
ATOM 2745 N N . ARG A 1 350 ? 7.015 8.223 11.579 1.00 81.00 350 ARG A N 1
ATOM 2746 C CA . ARG A 1 350 ? 7.824 7.127 12.105 1.00 81.00 350 ARG A CA 1
ATOM 2747 C C . ARG A 1 350 ? 6.971 6.225 12.982 1.00 81.00 350 ARG A C 1
ATOM 2749 O O . ARG A 1 350 ? 6.569 6.600 14.077 1.00 81.00 350 ARG A O 1
ATOM 2756 N N . LEU A 1 351 ? 6.750 5.002 12.527 1.00 77.38 351 LEU A N 1
ATOM 2757 C CA . LEU A 1 351 ? 6.227 3.927 13.358 1.00 77.38 351 LEU A CA 1
ATOM 2758 C C . LEU A 1 351 ? 7.386 3.260 14.087 1.00 77.38 351 LEU A C 1
ATOM 2760 O O . LEU A 1 351 ? 8.384 2.929 13.454 1.00 77.38 351 LEU A O 1
ATOM 2764 N N . ARG A 1 352 ? 7.251 3.040 15.398 1.00 81.50 352 ARG A N 1
ATOM 2765 C CA . ARG A 1 352 ? 8.217 2.261 16.203 1.00 81.50 352 ARG A CA 1
ATOM 2766 C C . ARG A 1 352 ? 7.753 0.832 16.487 1.00 81.50 352 ARG A C 1
ATOM 2768 O O . ARG A 1 352 ? 8.522 0.015 17.000 1.00 81.50 352 ARG A O 1
ATOM 2775 N N . ARG A 1 353 ? 6.482 0.540 16.208 1.00 72.94 353 ARG A N 1
ATOM 2776 C CA . ARG A 1 353 ? 5.846 -0.765 16.394 1.00 72.94 353 ARG A CA 1
ATOM 2777 C C . ARG A 1 353 ? 4.875 -1.017 15.249 1.00 72.94 353 ARG A C 1
ATOM 2779 O O . ARG A 1 353 ? 4.306 -0.075 14.701 1.00 72.94 353 ARG A O 1
ATOM 2786 N N . CYS A 1 354 ? 4.671 -2.285 14.913 1.00 69.00 354 CYS A N 1
ATOM 2787 C CA . CYS A 1 354 ? 3.633 -2.677 13.971 1.00 69.00 354 CYS A CA 1
ATOM 2788 C C . CYS A 1 354 ? 2.265 -2.404 14.601 1.00 69.00 354 CYS A C 1
ATOM 2790 O O . CYS A 1 354 ? 1.998 -2.869 15.703 1.00 69.00 354 CYS A O 1
ATOM 2792 N N . GLY A 1 355 ? 1.392 -1.680 13.910 1.00 60.88 355 GLY A N 1
ATOM 2793 C CA . GLY A 1 355 ? 0.081 -1.332 14.450 1.00 60.88 355 GLY A CA 1
ATOM 2794 C C . GLY A 1 355 ? -0.900 -2.513 14.587 1.00 60.88 355 GLY A C 1
ATOM 2795 O O . GLY A 1 355 ? -1.839 -2.436 15.372 1.00 60.88 355 GLY A O 1
ATOM 2796 N N . LEU A 1 356 ? -0.636 -3.635 13.901 1.00 61.38 356 LEU A N 1
ATOM 2797 C CA . LEU A 1 356 ? -1.431 -4.868 13.992 1.00 61.38 356 LEU A CA 1
ATOM 2798 C C . LEU A 1 356 ? -0.961 -5.807 15.112 1.00 61.38 356 LEU A C 1
ATOM 2800 O O . LEU A 1 356 ? -1.746 -6.209 15.964 1.00 61.38 356 LEU A O 1
ATOM 2804 N N . CYS A 1 357 ? 0.321 -6.185 15.110 1.00 64.69 357 CYS A N 1
ATOM 2805 C CA . CYS A 1 357 ? 0.858 -7.184 16.044 1.00 64.69 357 CYS A CA 1
ATOM 2806 C C . CYS A 1 357 ? 1.665 -6.584 17.204 1.00 64.69 357 CYS A C 1
ATOM 2808 O O . CYS A 1 357 ? 2.167 -7.328 18.045 1.00 64.69 357 CYS A O 1
ATOM 2810 N N . LEU A 1 358 ? 1.837 -5.257 17.234 1.00 67.56 358 LEU A N 1
ATOM 2811 C CA . LEU A 1 358 ? 2.560 -4.482 18.254 1.00 67.56 358 LEU A CA 1
ATOM 2812 C C . LEU A 1 358 ? 4.043 -4.840 18.435 1.00 67.56 358 LEU A C 1
ATOM 2814 O O . LEU A 1 358 ? 4.709 -4.271 19.305 1.00 67.56 358 LEU A O 1
ATOM 2818 N N . LYS A 1 359 ? 4.591 -5.731 17.598 1.00 71.75 359 LYS A N 1
ATOM 2819 C CA . LYS A 1 359 ? 6.015 -6.073 17.615 1.00 71.75 359 LYS A CA 1
ATOM 2820 C C . LYS A 1 359 ? 6.869 -4.827 17.323 1.00 71.75 359 LYS A C 1
ATOM 2822 O O . LYS A 1 359 ? 6.465 -4.013 16.485 1.00 71.75 359 LYS A O 1
ATOM 2827 N N . PRO A 1 360 ? 8.030 -4.667 17.988 1.00 76.19 360 PRO A N 1
ATOM 2828 C CA . PRO A 1 360 ? 8.971 -3.585 17.712 1.00 76.19 360 PRO A CA 1
ATOM 2829 C C . PRO A 1 360 ? 9.419 -3.604 16.257 1.00 76.19 360 PRO A C 1
ATOM 2831 O O . PRO A 1 360 ? 9.848 -4.633 15.739 1.00 76.19 360 PRO A O 1
ATOM 2834 N N . ALA A 1 361 ? 9.265 -2.465 15.599 1.00 71.81 361 ALA A N 1
ATOM 2835 C CA . ALA A 1 361 ? 9.269 -2.388 14.155 1.00 71.81 361 ALA A CA 1
ATOM 2836 C C . ALA A 1 361 ? 9.430 -0.906 13.779 1.00 71.81 361 ALA A C 1
ATOM 2838 O O . ALA A 1 361 ? 8.480 -0.131 13.902 1.00 71.81 361 ALA A O 1
ATOM 2839 N N . THR A 1 362 ? 10.637 -0.484 13.388 1.00 81.38 362 THR A N 1
ATOM 2840 C CA . THR A 1 362 ? 10.858 0.896 12.937 1.00 81.38 362 THR A CA 1
ATOM 2841 C C . THR A 1 362 ? 10.565 0.995 11.446 1.00 81.38 362 THR A C 1
ATOM 2843 O O . THR A 1 362 ? 11.310 0.442 10.639 1.00 81.38 362 THR A O 1
ATOM 2846 N N . LEU A 1 363 ? 9.517 1.729 11.080 1.00 82.00 363 LEU A N 1
ATOM 2847 C CA . LEU A 1 363 ? 9.201 2.070 9.696 1.00 82.00 363 LEU A CA 1
ATOM 2848 C C . LEU A 1 363 ? 9.030 3.575 9.576 1.00 82.00 363 LEU A C 1
ATOM 2850 O O . LEU A 1 363 ? 8.184 4.172 10.239 1.00 82.00 363 LEU A O 1
ATOM 2854 N N . THR A 1 364 ? 9.828 4.175 8.704 1.00 83.25 364 THR A N 1
ATOM 2855 C CA . THR A 1 364 ? 9.659 5.572 8.314 1.00 83.25 364 THR A CA 1
ATOM 2856 C C . THR A 1 364 ? 8.882 5.625 7.011 1.00 83.25 364 THR A C 1
ATOM 2858 O O . THR A 1 364 ? 9.264 4.977 6.038 1.00 83.25 364 THR A O 1
ATOM 2861 N N . VAL A 1 365 ? 7.803 6.399 6.975 1.00 79.50 365 VAL A N 1
ATOM 2862 C CA . VAL A 1 365 ? 6.996 6.580 5.771 1.00 79.50 365 VAL A CA 1
ATOM 2863 C C . VAL A 1 365 ? 6.906 8.042 5.403 1.00 79.50 365 VAL A C 1
ATOM 2865 O O . VAL A 1 365 ? 6.629 8.889 6.247 1.00 79.50 365 VAL A O 1
ATOM 2868 N N . PHE A 1 366 ? 7.109 8.317 4.121 1.00 82.12 366 PHE A N 1
ATOM 2869 C CA . PHE A 1 366 ? 6.862 9.620 3.528 1.00 82.12 366 PHE A CA 1
ATOM 2870 C C . PHE A 1 366 ? 5.669 9.500 2.591 1.00 82.12 366 PHE A C 1
ATOM 2872 O O . PHE A 1 366 ? 5.699 8.730 1.629 1.00 82.12 366 PHE A O 1
ATOM 2879 N N . LEU A 1 367 ? 4.603 10.230 2.897 1.00 80.50 367 LEU A N 1
ATOM 2880 C CA . LEU A 1 367 ? 3.389 10.234 2.095 1.00 80.50 367 LEU A CA 1
ATOM 2881 C C . LEU A 1 367 ? 3.374 11.443 1.164 1.00 80.50 367 LEU A C 1
ATOM 2883 O O . LEU A 1 367 ? 3.882 12.514 1.488 1.00 80.50 367 LEU A O 1
ATOM 2887 N N . LYS A 1 368 ? 2.735 11.276 0.006 1.00 86.19 368 LYS A N 1
ATOM 2888 C CA . LYS A 1 368 ? 2.406 12.399 -0.870 1.00 86.19 368 LYS A CA 1
ATOM 2889 C C . LYS A 1 368 ? 1.374 13.296 -0.164 1.00 86.19 368 LYS A C 1
ATOM 2891 O O . LYS A 1 368 ? 0.350 12.753 0.263 1.00 86.19 368 LYS A O 1
ATOM 2896 N N . PRO A 1 369 ? 1.574 14.625 -0.110 1.00 84.50 369 PRO A N 1
ATOM 2897 C CA . PRO A 1 369 ? 0.555 15.547 0.383 1.00 84.50 369 PRO A CA 1
ATOM 2898 C C . PRO A 1 369 ? -0.784 15.370 -0.355 1.00 84.50 369 PRO A C 1
ATOM 2900 O O . PRO A 1 369 ? -0.787 15.019 -1.543 1.00 84.50 369 PRO A O 1
ATOM 2903 N N . PRO A 1 370 ? -1.935 15.585 0.302 1.00 79.69 370 PRO A N 1
ATOM 2904 C CA . PRO A 1 370 ? -3.246 15.321 -0.289 1.00 79.69 370 PRO A CA 1
ATOM 2905 C C . PRO A 1 370 ? -3.571 16.249 -1.466 1.00 79.69 370 PRO A C 1
ATOM 2907 O O . PRO A 1 370 ? -4.187 15.800 -2.435 1.00 79.69 370 PRO A O 1
ATOM 2910 N N . THR A 1 371 ? -3.132 17.509 -1.415 1.00 87.75 371 THR A N 1
ATOM 2911 C CA . THR A 1 371 ? -3.390 18.509 -2.462 1.00 87.75 371 THR A CA 1
ATOM 2912 C C . THR A 1 371 ? -2.377 18.473 -3.604 1.00 87.75 371 THR A C 1
ATOM 2914 O O . THR A 1 371 ? -2.722 18.876 -4.710 1.00 87.75 371 THR A O 1
ATOM 2917 N N . ALA A 1 372 ? -1.184 17.916 -3.378 1.00 90.88 372 ALA A N 1
ATOM 2918 C CA . ALA A 1 372 ? -0.153 17.725 -4.397 1.00 90.88 372 ALA A CA 1
ATOM 2919 C C . ALA A 1 372 ? -0.566 16.691 -5.464 1.00 90.88 372 ALA A C 1
ATOM 2921 O O . ALA A 1 372 ? -1.224 15.689 -5.159 1.00 90.88 372 ALA A O 1
ATOM 2922 N N . GLY A 1 373 ? -0.141 16.878 -6.710 1.00 92.50 373 GLY A N 1
ATOM 2923 C CA . GLY A 1 373 ? -0.196 15.854 -7.752 1.00 92.50 373 GLY A CA 1
ATOM 2924 C C . GLY A 1 373 ? 0.999 14.893 -7.698 1.00 92.50 373 GLY A C 1
ATOM 2925 O O . GLY A 1 373 ? 1.871 14.957 -6.820 1.00 92.50 373 GLY A O 1
ATOM 2926 N N . VAL A 1 374 ? 0.993 13.925 -8.613 1.00 94.31 374 VAL A N 1
ATOM 2927 C CA . VAL A 1 374 ? 1.967 12.828 -8.669 1.00 94.31 374 VAL A CA 1
ATOM 2928 C C . VAL A 1 374 ? 3.034 13.109 -9.719 1.00 94.31 374 VAL A C 1
ATOM 2930 O O . VAL A 1 374 ? 2.725 13.547 -10.826 1.00 94.31 374 VAL A O 1
ATOM 2933 N N . ARG A 1 375 ? 4.290 12.820 -9.374 1.00 96.88 375 ARG A N 1
ATOM 2934 C CA . ARG A 1 375 ? 5.442 12.909 -10.276 1.00 96.88 375 ARG A CA 1
ATOM 2935 C C . ARG A 1 375 ? 5.889 11.498 -10.650 1.00 96.88 375 ARG A C 1
ATOM 2937 O O . ARG A 1 375 ? 6.242 10.703 -9.776 1.00 96.88 375 ARG A O 1
ATOM 2944 N N . VAL A 1 376 ? 5.847 11.184 -11.937 1.00 98.38 376 VAL A N 1
ATOM 2945 C CA . VAL A 1 376 ? 6.097 9.855 -12.494 1.00 98.38 376 VAL A CA 1
ATOM 2946 C C . VAL A 1 376 ? 7.355 9.884 -13.352 1.00 98.38 376 VAL A C 1
ATOM 2948 O O . VAL A 1 376 ? 7.545 10.798 -14.155 1.00 98.38 376 VAL A O 1
ATOM 2951 N N . ILE A 1 377 ? 8.193 8.862 -13.211 1.00 98.69 377 ILE A N 1
ATOM 2952 C CA . ILE A 1 377 ? 9.288 8.573 -14.139 1.00 98.69 377 ILE A CA 1
ATOM 2953 C C . ILE A 1 377 ? 9.041 7.233 -14.825 1.00 98.69 377 ILE A C 1
ATOM 2955 O O . ILE A 1 377 ? 8.669 6.251 -14.187 1.00 98.69 377 ILE A O 1
ATOM 2959 N N . SER A 1 378 ? 9.250 7.189 -16.134 1.00 98.50 378 SER A N 1
ATOM 2960 C CA . SER A 1 378 ? 9.146 5.991 -16.958 1.00 98.50 378 SER A CA 1
ATOM 2961 C C . SER A 1 378 ? 10.464 5.777 -17.697 1.00 98.50 378 SER A C 1
ATOM 2963 O O . SER A 1 378 ? 10.955 6.702 -18.336 1.00 98.50 378 SER A O 1
ATOM 2965 N N . ILE A 1 379 ? 11.053 4.586 -17.596 1.00 98.56 379 ILE A N 1
ATOM 2966 C CA . ILE A 1 379 ? 12.361 4.270 -18.182 1.00 98.56 379 ILE A CA 1
ATOM 2967 C C . ILE A 1 379 ? 12.221 3.078 -19.128 1.00 98.56 379 ILE A C 1
ATOM 2969 O O . ILE A 1 379 ? 11.854 1.975 -18.707 1.00 98.56 379 ILE A O 1
ATOM 2973 N N . ASP A 1 380 ? 12.522 3.311 -20.403 1.00 97.81 380 ASP A N 1
ATOM 2974 C CA . ASP A 1 380 ? 12.398 2.312 -21.462 1.00 97.81 380 ASP A CA 1
ATOM 2975 C C . ASP A 1 380 ? 13.391 1.147 -21.310 1.00 97.81 380 ASP A C 1
ATOM 2977 O O . ASP A 1 380 ? 14.478 1.274 -20.732 1.00 97.81 380 ASP A O 1
ATOM 2981 N N . GLY A 1 381 ? 13.042 0.010 -21.912 1.00 95.50 381 GLY A N 1
ATOM 2982 C CA . GLY A 1 381 ? 13.967 -1.099 -22.122 1.00 95.50 381 GLY A CA 1
ATOM 2983 C C . GLY A 1 381 ? 14.906 -0.878 -23.308 1.00 95.50 381 GLY A C 1
ATOM 2984 O O . GLY A 1 381 ? 14.549 -0.260 -24.311 1.00 95.50 381 GLY A O 1
ATOM 2985 N N . GLY A 1 382 ? 16.126 -1.422 -23.219 1.00 91.19 382 GLY A N 1
ATOM 2986 C CA . GLY A 1 382 ? 17.114 -1.233 -24.285 1.00 91.19 382 GLY A CA 1
ATOM 2987 C C . GLY A 1 382 ? 18.485 -1.888 -24.114 1.00 91.19 382 GLY A C 1
ATOM 2988 O O . GLY A 1 382 ? 19.413 -1.471 -24.807 1.00 91.19 382 GLY A O 1
ATOM 2989 N N . GLY A 1 383 ? 18.640 -2.888 -23.240 1.00 91.62 383 GLY A N 1
ATOM 2990 C CA . GLY A 1 383 ? 19.933 -3.545 -22.999 1.00 91.62 383 GLY A CA 1
ATOM 2991 C C . GLY A 1 383 ? 21.014 -2.559 -22.540 1.00 91.62 383 GLY A C 1
ATOM 2992 O O . GLY A 1 383 ? 20.744 -1.688 -21.715 1.00 91.62 383 GLY A O 1
ATOM 2993 N N . VAL A 1 384 ? 22.220 -2.640 -23.114 1.00 93.00 384 VAL A N 1
ATOM 2994 C CA . VAL A 1 384 ? 23.345 -1.724 -22.814 1.00 93.00 384 VAL A CA 1
ATOM 2995 C C . VAL A 1 384 ? 23.000 -0.245 -23.011 1.00 93.00 384 VAL A C 1
ATOM 2997 O O . VAL A 1 384 ? 23.601 0.617 -22.374 1.00 93.00 384 VAL A O 1
ATOM 3000 N N . ARG A 1 385 ? 21.987 0.066 -23.832 1.00 94.12 385 ARG A N 1
ATOM 3001 C CA . ARG A 1 385 ? 21.522 1.437 -24.082 1.00 94.12 385 ARG A CA 1
ATOM 3002 C C . ARG A 1 385 ? 20.848 2.085 -22.869 1.00 94.12 385 ARG A C 1
ATOM 3004 O O . ARG A 1 385 ? 20.588 3.282 -22.902 1.00 94.12 385 ARG A O 1
ATOM 3011 N N . GLY A 1 386 ? 20.627 1.342 -21.780 1.00 95.31 386 GLY A N 1
ATOM 3012 C CA . GLY A 1 386 ? 20.219 1.894 -20.483 1.00 95.31 386 GLY A CA 1
ATOM 3013 C C . GLY A 1 386 ? 21.188 2.940 -19.906 1.00 95.31 386 GLY A C 1
ATOM 3014 O O . GLY A 1 386 ? 20.805 3.688 -19.015 1.00 95.31 386 GLY A O 1
ATOM 3015 N N . VAL A 1 387 ? 22.404 3.083 -20.450 1.00 96.38 387 VAL A N 1
ATOM 3016 C CA . VAL A 1 387 ? 23.277 4.228 -20.127 1.00 96.38 387 VAL A CA 1
ATOM 3017 C C . VAL A 1 387 ? 22.697 5.579 -20.547 1.00 96.38 387 VAL A C 1
ATOM 3019 O O . VAL A 1 387 ? 22.994 6.578 -19.907 1.00 96.38 387 VAL A O 1
ATOM 3022 N N . VAL A 1 388 ? 21.848 5.622 -21.579 1.00 96.19 388 VAL A N 1
ATOM 3023 C CA . VAL A 1 388 ? 21.215 6.857 -22.072 1.00 96.19 388 VAL A CA 1
ATOM 3024 C C . VAL A 1 388 ? 20.312 7.499 -21.009 1.00 96.19 388 VAL A C 1
ATOM 3026 O O . VAL A 1 388 ? 20.557 8.653 -20.656 1.00 96.19 388 VAL A O 1
ATOM 3029 N N . PRO A 1 389 ? 19.297 6.803 -20.447 1.00 97.50 389 PRO A N 1
ATOM 3030 C CA . PRO A 1 389 ? 18.471 7.380 -19.389 1.00 97.50 389 PRO A CA 1
ATOM 3031 C C . PRO A 1 389 ? 19.275 7.721 -18.127 1.00 97.50 389 PRO A C 1
ATOM 3033 O O . PRO A 1 389 ? 18.982 8.729 -17.491 1.00 97.50 389 PRO A O 1
ATOM 3036 N N . LEU A 1 390 ? 20.301 6.934 -17.778 1.00 97.88 390 LEU A N 1
ATOM 3037 C CA . LEU A 1 390 ? 21.188 7.247 -16.652 1.00 97.88 390 LEU A CA 1
ATOM 3038 C C . LEU A 1 390 ? 21.946 8.565 -16.863 1.00 97.88 390 LEU A C 1
ATOM 3040 O O . LEU A 1 390 ? 21.971 9.399 -15.964 1.00 97.88 390 LEU A O 1
ATOM 3044 N N . GLU A 1 391 ? 22.484 8.796 -18.061 1.00 96.69 391 GLU A N 1
ATOM 3045 C CA . GLU A 1 391 ? 23.203 10.032 -18.388 1.00 96.69 391 GLU A CA 1
ATOM 3046 C C . GLU A 1 391 ? 22.274 11.262 -18.375 1.00 96.69 391 GLU A C 1
ATOM 3048 O O . GLU A 1 391 ? 22.642 12.318 -17.862 1.00 96.69 391 GLU A O 1
ATOM 3053 N N . PHE A 1 392 ? 21.024 11.130 -18.839 1.00 97.19 392 PHE A N 1
ATOM 3054 C CA . PHE A 1 392 ? 20.027 12.198 -18.683 1.00 97.19 392 PHE A CA 1
ATOM 3055 C C . PHE A 1 392 ? 19.729 12.501 -17.209 1.00 97.19 392 PHE A C 1
ATOM 3057 O O . PHE A 1 392 ? 19.677 13.669 -16.815 1.00 97.19 392 PHE A O 1
ATOM 3064 N N . LEU A 1 393 ? 19.554 11.467 -16.378 1.00 96.94 393 LEU A N 1
ATOM 3065 C CA . LEU A 1 393 ? 19.364 11.639 -14.935 1.00 96.94 393 LEU A CA 1
ATOM 3066 C C . LEU A 1 393 ? 20.582 12.294 -14.281 1.00 96.94 393 LEU A C 1
ATOM 3068 O O . LEU A 1 393 ? 20.409 13.106 -13.372 1.00 96.94 393 LEU A O 1
ATOM 3072 N N . ARG A 1 394 ? 21.794 11.995 -14.762 1.00 94.94 394 ARG A N 1
ATOM 3073 C CA . ARG A 1 394 ? 23.036 12.597 -14.275 1.00 94.94 394 ARG A CA 1
ATOM 3074 C C . ARG A 1 394 ? 23.067 14.092 -14.528 1.00 94.94 394 ARG A C 1
ATOM 3076 O O . ARG A 1 394 ? 23.368 14.849 -13.607 1.00 94.94 394 ARG A O 1
ATOM 3083 N N . PHE A 1 395 ? 22.720 14.522 -15.738 1.00 92.50 395 PHE A N 1
ATOM 3084 C CA . PHE A 1 395 ? 22.637 15.944 -16.056 1.00 92.50 395 PHE A CA 1
ATOM 3085 C C . PHE A 1 395 ? 21.575 16.663 -15.241 1.00 92.50 395 PHE A C 1
ATOM 3087 O O . PHE A 1 395 ? 21.866 17.720 -14.683 1.00 92.50 395 PHE A O 1
ATOM 3094 N N . LEU A 1 396 ? 20.388 16.071 -15.094 1.00 92.44 396 LEU A N 1
ATOM 3095 C CA . LEU A 1 396 ? 19.352 16.639 -14.237 1.00 92.44 396 LEU A CA 1
ATOM 3096 C C . LEU A 1 396 ? 19.852 16.772 -12.793 1.00 92.44 396 LEU A C 1
ATOM 3098 O O . LEU A 1 396 ? 19.806 17.872 -12.250 1.00 92.44 396 LEU A O 1
ATOM 3102 N N . GLN A 1 397 ? 20.407 15.707 -12.204 1.00 93.25 397 GLN A N 1
ATOM 3103 C CA . GLN A 1 397 ? 20.918 15.719 -10.831 1.00 93.25 397 GLN A CA 1
ATOM 3104 C C . GLN A 1 397 ? 22.014 16.771 -10.628 1.00 93.25 397 GLN A C 1
ATOM 3106 O O . GLN A 1 397 ? 21.911 17.590 -9.721 1.00 93.25 397 GLN A O 1
ATOM 3111 N N . ASN A 1 398 ? 23.024 16.793 -11.500 1.00 90.31 398 ASN A N 1
ATOM 3112 C CA . ASN A 1 398 ? 24.124 17.752 -11.415 1.00 90.31 398 ASN A CA 1
ATOM 3113 C C . ASN A 1 398 ? 23.641 19.197 -11.601 1.00 90.31 398 ASN A C 1
ATOM 3115 O O . ASN A 1 398 ? 24.241 20.112 -11.050 1.00 90.31 398 ASN A O 1
ATOM 3119 N N . SER A 1 399 ? 22.557 19.411 -12.354 1.00 85.88 399 SER A N 1
ATOM 3120 C CA . SER A 1 399 ? 21.978 20.743 -12.536 1.00 85.88 399 SER A CA 1
ATOM 3121 C C . SER A 1 399 ? 21.253 21.269 -11.291 1.00 85.88 399 SER A C 1
ATOM 3123 O O . SER A 1 399 ? 21.032 22.476 -11.197 1.00 85.88 399 SER A O 1
ATOM 3125 N N . PHE A 1 400 ? 20.843 20.390 -10.372 1.00 85.62 400 PHE A N 1
ATOM 3126 C CA . PHE A 1 400 ? 20.206 20.767 -9.108 1.00 85.62 400 PHE A CA 1
ATOM 3127 C C . PHE A 1 400 ? 21.218 21.013 -7.984 1.00 85.62 400 PHE A C 1
ATOM 3129 O O . PHE A 1 400 ? 20.871 21.708 -7.038 1.00 85.62 400 PHE A O 1
ATOM 3136 N N . GLY A 1 401 ? 22.419 20.437 -8.083 1.00 79.00 401 GLY A N 1
ATOM 3137 C CA . GLY A 1 401 ? 23.519 20.620 -7.137 1.00 79.00 401 GLY A CA 1
ATOM 3138 C C . GLY A 1 401 ? 24.178 19.317 -6.706 1.00 79.00 401 GLY A C 1
ATOM 3139 O O . GLY A 1 401 ? 23.668 18.223 -6.960 1.00 79.00 401 GLY A O 1
ATOM 3140 N N . SER A 1 402 ? 25.338 19.415 -6.050 1.00 73.31 402 SER A N 1
ATOM 3141 C CA . SER A 1 402 ? 26.157 18.246 -5.679 1.00 73.31 402 SER A CA 1
ATOM 3142 C C . SER A 1 402 ? 25.470 17.307 -4.685 1.00 73.31 402 SER A C 1
ATOM 3144 O O . SER A 1 402 ? 25.685 16.098 -4.737 1.00 73.31 402 SER A O 1
ATOM 3146 N N . ASP A 1 403 ? 24.602 17.852 -3.829 1.00 78.06 403 ASP A N 1
ATOM 3147 C CA . ASP A 1 403 ? 23.881 17.108 -2.790 1.00 78.06 403 ASP A CA 1
ATOM 3148 C C . ASP A 1 403 ? 22.487 16.642 -3.253 1.00 78.06 403 ASP A C 1
ATOM 3150 O O . ASP A 1 403 ? 21.658 16.197 -2.450 1.00 78.06 403 ASP A O 1
ATOM 3154 N N . CYS A 1 404 ? 22.189 16.756 -4.553 1.00 86.25 404 CYS A N 1
ATOM 3155 C CA . CYS A 1 404 ? 20.914 16.346 -5.126 1.00 86.25 404 CYS A CA 1
ATOM 3156 C C . CYS A 1 404 ? 20.755 14.823 -5.178 1.00 86.25 404 CYS A C 1
ATOM 3158 O O . CYS A 1 404 ? 21.597 14.101 -5.708 1.00 86.25 404 CYS A O 1
ATOM 3160 N N . THR A 1 405 ? 19.604 14.336 -4.710 1.00 90.19 405 THR A N 1
ATOM 3161 C CA . THR A 1 405 ? 19.149 12.955 -4.918 1.00 90.19 405 THR A CA 1
ATOM 3162 C C . THR A 1 405 ? 17.981 12.960 -5.900 1.00 90.19 405 THR A C 1
ATOM 3164 O O . THR A 1 405 ? 16.858 13.305 -5.534 1.00 90.19 405 THR A O 1
ATOM 3167 N N . ILE A 1 406 ? 18.229 12.572 -7.156 1.00 92.94 406 ILE A N 1
ATOM 3168 C CA . ILE A 1 406 ? 17.238 12.692 -8.242 1.00 92.94 406 ILE A CA 1
ATOM 3169 C C . ILE A 1 406 ? 15.920 11.952 -7.954 1.00 92.94 406 ILE A C 1
ATOM 3171 O O . ILE A 1 406 ? 14.856 12.364 -8.412 1.00 92.94 406 ILE A O 1
ATOM 3175 N N . GLN A 1 407 ? 15.959 10.892 -7.142 1.00 93.69 407 GLN A N 1
ATOM 3176 C CA . GLN A 1 407 ? 14.768 10.136 -6.753 1.00 93.69 407 GLN A CA 1
ATOM 3177 C C . GLN A 1 407 ? 13.750 10.968 -5.966 1.00 93.69 407 GLN A C 1
ATOM 3179 O O . GLN A 1 407 ? 12.559 10.681 -6.043 1.00 93.69 407 GLN A O 1
ATOM 3184 N N . GLU A 1 408 ? 14.173 12.012 -5.241 1.00 89.88 408 GLU A N 1
ATOM 3185 C CA . GLU A 1 408 ? 13.268 12.846 -4.431 1.00 89.88 408 GLU A CA 1
ATOM 3186 C C . GLU A 1 408 ? 12.245 13.623 -5.276 1.00 89.88 408 GLU A C 1
ATOM 3188 O O . GLU A 1 408 ? 11.211 14.069 -4.761 1.00 89.88 408 GLU A O 1
ATOM 3193 N N . PHE A 1 409 ? 12.489 13.723 -6.583 1.00 93.50 409 PHE A N 1
ATOM 3194 C CA . PHE A 1 409 ? 11.598 14.359 -7.542 1.00 93.50 409 PHE A CA 1
ATOM 3195 C C . PHE A 1 409 ? 10.492 13.446 -8.081 1.00 93.50 409 PHE A C 1
ATOM 3197 O O . PHE A 1 409 ? 9.620 13.926 -8.800 1.00 93.50 409 PHE A O 1
ATOM 3204 N N . PHE A 1 410 ? 10.468 12.162 -7.711 1.00 95.88 410 PHE A N 1
ATOM 3205 C CA . PHE A 1 410 ? 9.497 11.200 -8.229 1.00 95.88 410 PHE A CA 1
ATOM 3206 C C . PHE A 1 410 ? 8.798 10.432 -7.110 1.00 95.88 410 PHE A C 1
ATOM 3208 O O . PHE A 1 410 ? 9.377 10.125 -6.072 1.00 95.88 410 PHE A O 1
ATOM 3215 N N . ASP A 1 411 ? 7.528 10.113 -7.338 1.00 94.00 411 ASP A N 1
ATOM 3216 C CA . ASP A 1 411 ? 6.697 9.340 -6.412 1.00 94.00 411 ASP A CA 1
ATOM 3217 C C . ASP A 1 411 ? 6.453 7.924 -6.930 1.00 94.00 411 ASP A C 1
ATOM 3219 O O . ASP A 1 411 ? 6.347 6.987 -6.138 1.00 94.00 411 ASP A O 1
ATOM 3223 N N . LEU A 1 412 ? 6.370 7.779 -8.257 1.00 96.38 412 LEU A N 1
ATOM 3224 C CA . LEU A 1 412 ? 6.182 6.516 -8.957 1.00 96.38 412 LEU A CA 1
ATOM 3225 C C . LEU A 1 412 ? 7.226 6.364 -10.067 1.00 96.38 412 LEU A C 1
ATOM 3227 O O . LEU A 1 412 ? 7.366 7.243 -10.916 1.00 96.38 412 LEU A O 1
ATOM 3231 N N . ALA A 1 413 ? 7.913 5.228 -10.084 1.00 98.31 413 ALA A N 1
ATOM 3232 C CA . ALA A 1 413 ? 8.844 4.851 -11.136 1.00 98.31 413 ALA A CA 1
ATOM 3233 C C . ALA A 1 413 ? 8.361 3.609 -11.887 1.00 98.31 413 ALA A C 1
ATOM 3235 O O . ALA A 1 413 ? 7.962 2.618 -11.277 1.00 98.31 413 ALA A O 1
ATOM 3236 N N . CYS A 1 414 ? 8.407 3.633 -13.212 1.00 98.25 414 CYS A N 1
ATOM 3237 C CA . CYS A 1 414 ? 8.053 2.491 -14.043 1.00 98.25 414 CYS A CA 1
ATOM 3238 C C . CYS A 1 414 ? 9.204 2.139 -14.978 1.00 98.25 414 CYS A C 1
ATOM 3240 O O . CYS A 1 414 ? 9.718 3.014 -15.671 1.00 98.25 414 CYS A O 1
ATOM 3242 N N . GLY A 1 415 ? 9.589 0.867 -15.029 1.00 98.25 415 GLY A N 1
ATOM 3243 C CA . GLY A 1 415 ? 10.745 0.434 -15.809 1.00 98.25 415 GLY A CA 1
ATOM 3244 C C . GLY A 1 415 ? 10.527 -0.880 -16.546 1.00 98.25 415 GLY A C 1
ATOM 3245 O O . GLY A 1 415 ? 9.880 -1.792 -16.033 1.00 98.25 415 GLY A O 1
ATOM 3246 N N . THR A 1 416 ? 11.118 -0.985 -17.732 1.00 98.12 416 THR A N 1
ATOM 3247 C CA . THR A 1 416 ? 11.132 -2.215 -18.535 1.00 98.12 416 THR A CA 1
ATOM 3248 C C . THR A 1 416 ? 12.566 -2.632 -18.837 1.00 98.12 416 THR A C 1
ATOM 3250 O O . THR A 1 416 ? 13.386 -1.782 -19.173 1.00 98.12 416 THR A O 1
ATOM 3253 N N . SER A 1 417 ? 12.902 -3.921 -18.734 1.00 96.00 417 SER A N 1
ATOM 3254 C CA . SER A 1 417 ? 14.230 -4.454 -19.077 1.00 96.00 417 SER A CA 1
ATOM 3255 C C . SER A 1 417 ? 15.362 -3.693 -18.370 1.00 96.00 417 SER A C 1
ATOM 3257 O O . SER A 1 417 ? 15.340 -3.557 -17.147 1.00 96.00 417 SER A O 1
ATOM 3259 N N . ALA A 1 418 ? 16.332 -3.142 -19.109 1.00 96.56 418 ALA A N 1
ATOM 3260 C CA . ALA A 1 418 ? 17.366 -2.253 -18.573 1.00 96.56 418 ALA A CA 1
ATOM 3261 C C . ALA A 1 418 ? 16.794 -1.100 -17.719 1.00 96.56 418 ALA A C 1
ATOM 3263 O O . ALA A 1 418 ? 17.298 -0.847 -16.626 1.00 96.56 418 ALA A O 1
ATOM 3264 N N . GLY A 1 419 ? 15.710 -0.453 -18.161 1.00 97.94 419 GLY A N 1
ATOM 3265 C CA . GLY A 1 419 ? 14.993 0.558 -17.381 1.00 97.94 419 GLY A CA 1
ATOM 3266 C C . GLY A 1 419 ? 14.342 0.001 -16.113 1.00 97.94 419 GLY A C 1
ATOM 3267 O O . GLY A 1 419 ? 14.276 0.688 -15.094 1.00 97.94 419 GLY A O 1
ATOM 3268 N N . GLY A 1 420 ? 13.929 -1.268 -16.139 1.00 97.94 420 GLY A N 1
ATOM 3269 C CA . GLY A 1 420 ? 13.488 -2.028 -14.969 1.00 97.94 420 GLY A CA 1
ATOM 3270 C C . GLY A 1 420 ? 14.614 -2.196 -13.950 1.00 97.94 420 GLY A C 1
ATOM 3271 O O . GLY A 1 420 ? 14.429 -1.861 -12.785 1.00 97.94 420 GLY A O 1
ATOM 3272 N N . LEU A 1 421 ? 15.810 -2.605 -14.386 1.00 98.19 421 LEU A N 1
ATOM 3273 C CA . LEU A 1 421 ? 16.987 -2.727 -13.511 1.00 98.19 421 LEU A CA 1
ATOM 3274 C C . LEU A 1 421 ? 17.396 -1.379 -12.896 1.00 98.19 421 LEU A C 1
ATOM 3276 O O . LEU A 1 421 ? 17.670 -1.314 -11.698 1.00 98.19 421 LEU A O 1
ATOM 3280 N N . ILE A 1 422 ? 17.376 -0.299 -13.686 1.00 98.50 422 ILE A N 1
ATOM 3281 C CA . ILE A 1 422 ? 17.618 1.070 -13.198 1.00 98.50 422 ILE A CA 1
ATOM 3282 C C . ILE A 1 422 ? 16.552 1.469 -12.168 1.00 98.50 422 ILE A C 1
ATOM 3284 O O . ILE A 1 422 ? 16.880 2.008 -11.112 1.00 98.50 422 ILE A O 1
ATOM 3288 N N . THR A 1 423 ? 15.282 1.151 -12.432 1.00 98.44 423 THR A N 1
ATOM 3289 C CA . THR A 1 423 ? 14.170 1.412 -11.506 1.00 98.44 423 THR A CA 1
ATOM 3290 C C . THR A 1 423 ? 14.358 0.672 -10.178 1.00 98.44 423 THR A C 1
ATOM 3292 O O . THR A 1 423 ? 14.218 1.277 -9.114 1.00 98.44 423 THR A O 1
ATOM 3295 N N . LEU A 1 424 ? 14.734 -0.611 -10.211 1.00 97.50 424 LEU A N 1
ATOM 3296 C CA . LEU A 1 424 ? 15.027 -1.380 -8.998 1.00 97.50 424 LEU A CA 1
ATOM 3297 C C . LEU A 1 424 ? 16.227 -0.795 -8.236 1.00 97.50 424 LEU A C 1
ATOM 3299 O O . LEU A 1 424 ? 16.176 -0.677 -7.013 1.00 97.50 424 LEU A O 1
ATOM 3303 N N . GLY A 1 425 ? 17.285 -0.375 -8.933 1.00 96.88 425 GLY A N 1
ATOM 3304 C CA . GLY A 1 425 ? 18.464 0.228 -8.304 1.00 96.88 425 GLY A CA 1
ATOM 3305 C C . GLY A 1 425 ? 18.155 1.559 -7.613 1.00 96.88 425 GLY A C 1
ATOM 3306 O O . GLY A 1 425 ? 18.448 1.741 -6.430 1.00 96.88 425 GLY A O 1
ATOM 3307 N N . LEU A 1 426 ? 17.505 2.481 -8.326 1.00 96.81 426 LEU A N 1
ATOM 3308 C CA . LEU A 1 426 ? 17.229 3.826 -7.822 1.00 96.81 426 LEU A CA 1
ATOM 3309 C C . LEU A 1 426 ? 16.098 3.870 -6.793 1.00 96.81 426 LEU A C 1
ATOM 3311 O O . LEU A 1 426 ? 16.208 4.622 -5.828 1.00 96.81 426 LEU A O 1
ATOM 3315 N N . PHE A 1 427 ? 15.023 3.095 -6.971 1.00 94.88 427 PHE A N 1
ATOM 3316 C CA . PHE A 1 427 ? 13.801 3.244 -6.168 1.00 94.88 427 PHE A CA 1
ATOM 3317 C C . PHE A 1 427 ? 13.563 2.102 -5.177 1.00 94.88 427 PHE A C 1
ATOM 3319 O O . PHE A 1 427 ? 13.018 2.358 -4.103 1.00 94.88 427 PHE A O 1
ATOM 3326 N N . ALA A 1 428 ? 13.995 0.872 -5.481 1.00 92.06 428 ALA A N 1
ATOM 3327 C CA . ALA A 1 428 ? 13.882 -0.247 -4.542 1.00 92.06 428 ALA A CA 1
ATOM 3328 C C . ALA A 1 428 ? 15.093 -0.318 -3.600 1.00 92.06 428 ALA A C 1
ATOM 3330 O O . ALA A 1 428 ? 14.930 -0.344 -2.382 1.00 92.06 428 ALA A O 1
ATOM 3331 N N . LYS A 1 429 ? 16.314 -0.293 -4.154 1.00 92.56 429 LYS A N 1
ATOM 3332 C CA . LYS A 1 429 ? 17.563 -0.284 -3.372 1.00 92.56 429 LYS A CA 1
ATOM 3333 C C . LYS A 1 429 ? 17.954 1.101 -2.864 1.00 92.56 429 LYS A C 1
ATOM 3335 O O . LYS A 1 429 ? 18.774 1.181 -1.955 1.00 92.56 429 LYS A O 1
ATOM 3340 N N . GLN A 1 430 ? 17.367 2.160 -3.428 1.00 92.12 430 GLN A N 1
ATOM 3341 C CA . GLN A 1 430 ? 17.671 3.554 -3.085 1.00 92.12 430 GLN A CA 1
ATOM 3342 C C . GLN A 1 430 ? 19.161 3.893 -3.232 1.00 92.12 430 GLN A C 1
ATOM 3344 O O . GLN A 1 430 ? 19.713 4.660 -2.447 1.00 92.12 430 GLN A O 1
ATOM 3349 N N . TRP A 1 431 ? 19.823 3.317 -4.241 1.00 94.94 431 TRP A N 1
ATOM 3350 C CA . TRP A 1 431 ? 21.214 3.642 -4.533 1.00 94.94 431 TRP A CA 1
ATOM 3351 C C . TRP A 1 431 ? 21.356 5.103 -4.963 1.00 94.94 431 TRP A C 1
ATOM 3353 O O . TRP A 1 431 ? 20.534 5.586 -5.748 1.00 94.94 431 TRP A O 1
ATOM 3363 N N . PRO A 1 432 ? 22.419 5.804 -4.533 1.00 95.81 432 PRO A N 1
ATOM 3364 C CA . PRO A 1 432 ? 22.834 7.031 -5.196 1.00 95.81 432 PRO A CA 1
ATOM 3365 C C . PRO A 1 432 ? 22.988 6.789 -6.701 1.00 95.81 432 PRO A C 1
ATOM 3367 O O . PRO A 1 432 ? 23.440 5.717 -7.115 1.00 95.81 432 PRO A O 1
ATOM 3370 N N . LEU A 1 433 ? 22.657 7.788 -7.523 1.00 96.19 433 LEU A N 1
ATOM 3371 C CA . LEU A 1 433 ? 22.695 7.651 -8.982 1.00 96.19 433 LEU A CA 1
ATOM 3372 C C . LEU A 1 433 ? 24.051 7.136 -9.495 1.00 96.19 433 LEU A C 1
ATOM 3374 O O . LEU A 1 433 ? 24.083 6.253 -10.346 1.00 96.19 433 LEU A O 1
ATOM 3378 N N . ALA A 1 434 ? 25.159 7.602 -8.908 1.00 95.50 434 ALA A N 1
ATOM 3379 C CA . ALA A 1 434 ? 26.501 7.126 -9.244 1.00 95.50 434 ALA A CA 1
ATOM 3380 C C . ALA A 1 434 ? 26.694 5.629 -9.005 1.00 95.50 434 ALA A C 1
ATOM 3382 O O . ALA A 1 434 ? 27.140 4.915 -9.896 1.00 95.50 434 ALA A O 1
ATOM 3383 N N . GLN A 1 435 ? 26.261 5.130 -7.849 1.00 96.81 435 GLN A N 1
ATOM 3384 C CA . GLN A 1 435 ? 26.315 3.700 -7.570 1.00 96.81 435 GLN A CA 1
ATOM 3385 C C . GLN A 1 435 ? 25.433 2.906 -8.543 1.00 96.81 435 GLN A C 1
ATOM 3387 O O . GLN A 1 435 ? 25.808 1.806 -8.952 1.00 96.81 435 GLN A O 1
ATOM 3392 N N . CYS A 1 436 ? 24.267 3.442 -8.921 1.00 97.44 436 CYS A N 1
ATOM 3393 C CA . CYS A 1 436 ? 23.394 2.801 -9.901 1.00 97.44 436 CYS A CA 1
ATOM 3394 C C . CYS A 1 436 ? 24.056 2.722 -11.286 1.00 97.44 436 CYS A C 1
ATOM 3396 O O . CYS A 1 436 ? 23.974 1.680 -11.931 1.00 97.44 436 CYS A O 1
ATOM 3398 N N . GLU A 1 437 ? 24.739 3.780 -11.728 1.00 96.25 437 GLU A N 1
ATOM 3399 C CA . GLU A 1 437 ? 25.491 3.809 -12.989 1.00 96.25 437 GLU A CA 1
ATOM 3400 C C . GLU A 1 437 ? 26.656 2.820 -13.010 1.00 96.25 437 GLU A C 1
ATOM 3402 O O . GLU A 1 437 ? 26.813 2.073 -13.983 1.00 96.25 437 GLU A O 1
ATOM 3407 N N . ASP A 1 438 ? 27.444 2.792 -11.936 1.00 96.38 438 ASP A N 1
ATOM 3408 C CA . ASP A 1 438 ? 28.590 1.894 -11.797 1.00 96.38 438 ASP A CA 1
ATOM 3409 C C . ASP A 1 438 ? 28.127 0.437 -11.779 1.00 96.38 438 ASP A C 1
ATOM 3411 O O . ASP A 1 438 ? 28.646 -0.412 -12.507 1.00 96.38 438 ASP A O 1
ATOM 3415 N N . THR A 1 439 ? 27.083 0.151 -10.996 1.00 96.25 439 THR A N 1
ATOM 3416 C CA . THR A 1 439 ? 26.495 -1.188 -10.903 1.00 96.25 439 THR A CA 1
ATOM 3417 C C . THR A 1 439 ? 25.899 -1.617 -12.237 1.00 96.25 439 THR A C 1
ATOM 3419 O O . THR A 1 439 ? 26.139 -2.742 -12.666 1.00 96.25 439 THR A O 1
ATOM 3422 N N . PHE A 1 440 ? 25.174 -0.733 -12.930 1.00 96.31 440 PHE A N 1
ATOM 3423 C CA . PHE A 1 440 ? 24.621 -1.026 -14.251 1.00 96.31 440 PHE A CA 1
ATOM 3424 C C . PHE A 1 440 ? 25.726 -1.324 -15.272 1.00 96.31 440 PHE A C 1
ATOM 3426 O O . PHE A 1 440 ? 25.640 -2.317 -15.988 1.00 96.31 440 PHE A O 1
ATOM 3433 N N . SER A 1 441 ? 26.786 -0.512 -15.299 1.00 94.50 441 SER A N 1
ATOM 3434 C CA . SER A 1 441 ? 27.913 -0.683 -16.226 1.00 94.50 441 SER A CA 1
ATOM 3435 C C . SER A 1 441 ? 28.695 -1.973 -15.956 1.00 94.50 441 SER A C 1
ATOM 3437 O O . SER A 1 441 ? 29.103 -2.666 -16.889 1.00 94.50 441 SER A O 1
ATOM 3439 N N . ARG A 1 442 ? 28.868 -2.335 -14.680 1.00 93.75 442 ARG A N 1
ATOM 3440 C CA . ARG A 1 442 ? 29.467 -3.613 -14.280 1.00 93.75 442 ARG A CA 1
ATOM 3441 C C . ARG A 1 442 ? 28.588 -4.794 -14.697 1.00 93.75 442 ARG A C 1
ATOM 3443 O O . ARG A 1 442 ? 29.086 -5.717 -15.336 1.00 93.75 442 ARG A O 1
ATOM 3450 N N . LEU A 1 443 ? 27.288 -4.738 -14.392 1.00 91.94 443 LEU A N 1
ATOM 3451 C CA . LEU A 1 443 ? 26.312 -5.767 -14.762 1.00 91.94 443 LEU A CA 1
ATOM 3452 C C . LEU A 1 443 ? 26.316 -6.023 -16.271 1.00 91.94 443 LEU A C 1
ATOM 3454 O O . LEU A 1 443 ? 26.440 -7.168 -16.695 1.00 91.94 443 LEU A O 1
ATOM 3458 N N . THR A 1 444 ? 26.219 -4.980 -17.100 1.00 90.25 444 THR A N 1
ATOM 3459 C CA . THR A 1 444 ? 26.217 -5.143 -18.561 1.00 90.25 444 THR A CA 1
ATOM 3460 C C . THR A 1 444 ? 27.538 -5.711 -19.081 1.00 90.25 444 THR A C 1
ATOM 3462 O O . THR A 1 444 ? 27.517 -6.559 -19.975 1.00 90.25 444 THR A O 1
ATOM 3465 N N . GLY A 1 445 ? 28.675 -5.308 -18.503 1.00 89.38 445 GLY A N 1
ATOM 3466 C CA . GLY A 1 445 ? 29.994 -5.857 -18.823 1.00 89.38 445 GLY A CA 1
ATOM 3467 C C . GLY A 1 445 ? 30.134 -7.349 -18.497 1.00 89.38 445 GLY A C 1
ATOM 3468 O O . GLY A 1 445 ? 30.652 -8.111 -19.315 1.00 89.38 445 GLY A O 1
ATOM 3469 N N . GLU A 1 446 ? 29.632 -7.785 -17.340 1.00 87.88 446 GLU A N 1
ATOM 3470 C CA . GLU A 1 446 ? 29.616 -9.194 -16.922 1.00 87.88 446 GLU A CA 1
ATOM 3471 C C . GLU A 1 446 ? 28.650 -10.027 -17.781 1.00 87.88 446 GLU A C 1
ATOM 3473 O O . GLU A 1 446 ? 29.018 -11.083 -18.303 1.00 87.88 446 GLU A O 1
ATOM 3478 N N . ILE A 1 447 ? 27.425 -9.529 -17.977 1.00 87.44 447 ILE A N 1
ATOM 3479 C CA . ILE A 1 447 ? 26.341 -10.229 -18.674 1.00 87.44 447 ILE A CA 1
ATOM 3480 C C . ILE A 1 447 ? 26.645 -10.389 -20.166 1.00 87.44 447 ILE A C 1
ATOM 3482 O O . ILE A 1 447 ? 26.433 -11.472 -20.714 1.00 87.44 447 ILE A O 1
ATOM 3486 N N . PHE A 1 448 ? 27.168 -9.357 -20.835 1.00 86.44 448 PHE A N 1
ATOM 3487 C CA . PHE A 1 448 ? 27.420 -9.378 -22.284 1.00 86.44 448 PHE A CA 1
ATOM 3488 C C . PHE A 1 448 ? 28.891 -9.611 -22.666 1.00 86.44 448 PHE A C 1
ATOM 3490 O O . PHE A 1 448 ? 29.230 -9.619 -23.855 1.00 86.44 448 PHE A O 1
ATOM 3497 N N . GLY A 1 449 ? 29.763 -9.840 -21.680 1.00 80.19 449 GLY A N 1
ATOM 3498 C CA . GLY A 1 449 ? 31.185 -10.108 -21.876 1.00 80.19 449 GLY A CA 1
ATOM 3499 C C . GLY A 1 449 ? 31.490 -11.405 -22.640 1.00 80.19 449 GLY A C 1
ATOM 3500 O O . GLY A 1 449 ? 30.659 -12.291 -22.821 1.00 80.19 449 GLY A O 1
ATOM 3501 N N . ALA A 1 450 ? 32.735 -11.563 -23.095 1.00 67.38 450 ALA A N 1
ATOM 3502 C CA . ALA A 1 450 ? 33.130 -12.748 -23.866 1.00 67.38 450 ALA A CA 1
ATOM 3503 C C . ALA A 1 450 ? 32.990 -14.065 -23.070 1.00 67.38 450 ALA A C 1
ATOM 3505 O O . ALA A 1 450 ? 32.657 -15.096 -23.652 1.00 67.38 450 ALA A O 1
ATOM 3506 N N . ALA A 1 451 ? 33.196 -14.025 -21.748 1.00 62.25 451 ALA A N 1
ATOM 3507 C CA . ALA A 1 451 ? 33.129 -15.189 -20.858 1.00 62.25 451 ALA A CA 1
ATOM 3508 C C . ALA A 1 451 ? 31.694 -15.691 -20.578 1.00 62.25 451 ALA A C 1
ATOM 3510 O O . ALA A 1 451 ? 31.501 -16.855 -20.203 1.00 62.25 451 ALA A O 1
ATOM 3511 N N . SER A 1 452 ? 30.681 -14.839 -20.779 1.00 62.88 452 SER A N 1
ATOM 3512 C CA . SER A 1 452 ? 29.267 -15.178 -20.572 1.00 62.88 452 SER A CA 1
ATOM 3513 C C . SER A 1 452 ? 28.627 -15.856 -21.789 1.00 62.88 452 SER A C 1
ATOM 3515 O O . SER A 1 452 ? 27.547 -16.445 -21.674 1.00 62.88 452 SER A O 1
ATOM 3517 N N . ARG A 1 453 ? 29.311 -15.850 -22.944 1.00 68.56 453 ARG A N 1
ATOM 3518 C CA . ARG A 1 453 ? 28.922 -16.632 -24.124 1.00 68.56 453 ARG A CA 1
ATOM 3519 C C . ARG A 1 453 ? 29.147 -18.122 -23.857 1.00 68.56 453 ARG A C 1
ATOM 3521 O O . ARG A 1 453 ? 30.141 -18.532 -23.257 1.00 68.56 453 ARG A O 1
ATOM 3528 N N . GLY A 1 454 ? 28.203 -18.962 -24.272 1.00 60.25 454 GLY A N 1
ATOM 3529 C CA . GLY A 1 454 ? 28.361 -20.412 -24.135 1.00 60.25 454 GLY A CA 1
ATOM 3530 C C . GLY A 1 454 ? 29.449 -20.977 -25.065 1.00 60.25 454 GLY A C 1
ATOM 3531 O O . GLY A 1 454 ? 29.646 -20.472 -26.171 1.00 60.25 454 GLY A O 1
ATOM 3532 N N . SER A 1 455 ? 30.166 -22.010 -24.606 1.00 57.03 455 SER A N 1
ATOM 3533 C CA . SER A 1 455 ? 31.187 -22.726 -25.389 1.00 57.03 455 SER A CA 1
ATOM 3534 C C . SER A 1 455 ? 30.522 -23.889 -26.125 1.00 57.03 455 SER A C 1
ATOM 3536 O O . SER A 1 455 ? 30.028 -24.804 -25.470 1.00 57.03 455 SER A O 1
ATOM 3538 N N . TRP A 1 456 ? 30.452 -23.843 -27.462 1.00 57.59 456 TRP A N 1
ATOM 3539 C CA . TRP A 1 456 ? 29.633 -24.778 -28.252 1.00 57.59 456 TRP A CA 1
ATOM 3540 C C . TRP A 1 456 ? 30.355 -25.320 -29.496 1.00 57.59 456 TRP A C 1
ATOM 3542 O O . TRP A 1 456 ? 31.260 -24.684 -30.034 1.00 57.59 456 TRP A O 1
ATOM 3552 N N . SER A 1 457 ? 29.933 -26.505 -29.954 1.00 48.41 457 SER A N 1
ATOM 3553 C CA . SER A 1 457 ? 30.550 -27.277 -31.044 1.00 48.41 457 SER A CA 1
ATOM 3554 C C . SER A 1 457 ? 30.565 -26.547 -32.401 1.00 48.41 457 SER A C 1
ATOM 3556 O O . SER A 1 457 ? 29.701 -25.723 -32.702 1.00 48.41 457 SER A O 1
ATOM 3558 N N . ALA A 1 458 ? 31.531 -26.888 -33.265 1.00 50.47 458 ALA A N 1
ATOM 3559 C CA . ALA A 1 458 ? 31.737 -26.249 -34.574 1.00 50.47 458 ALA A CA 1
ATOM 3560 C C . ALA A 1 458 ? 30.523 -26.344 -35.529 1.00 50.47 458 ALA A C 1
ATOM 3562 O O . ALA A 1 458 ? 30.308 -25.449 -36.346 1.00 50.47 458 ALA A O 1
ATOM 3563 N N . LEU A 1 459 ? 29.684 -27.380 -35.388 1.00 47.16 459 LEU A N 1
ATOM 3564 C CA . LEU A 1 459 ? 28.448 -27.567 -36.167 1.00 47.16 459 LEU A CA 1
ATOM 3565 C C . LEU A 1 459 ? 27.357 -26.540 -35.828 1.00 47.16 459 LEU A C 1
ATOM 3567 O O . LEU A 1 459 ? 26.494 -26.257 -36.655 1.00 47.16 459 LEU A O 1
ATOM 3571 N N . ALA A 1 460 ? 27.429 -25.908 -34.656 1.00 47.78 460 ALA A N 1
ATOM 3572 C CA . ALA A 1 460 ? 26.553 -24.809 -34.279 1.00 47.78 460 ALA A CA 1
ATOM 3573 C C . ALA A 1 460 ? 26.989 -23.472 -34.914 1.00 47.78 460 ALA A C 1
ATOM 3575 O O . ALA A 1 460 ? 26.566 -22.428 -34.450 1.00 47.78 460 ALA A O 1
ATOM 3576 N N . GLY A 1 461 ? 27.852 -23.439 -35.938 1.00 46.66 461 GLY A N 1
ATOM 3577 C CA . GLY A 1 461 ? 28.407 -22.213 -36.542 1.00 46.66 461 GLY A CA 1
ATOM 3578 C C . GLY A 1 461 ? 27.386 -21.187 -37.065 1.00 46.66 461 GLY A C 1
ATOM 3579 O O . GLY A 1 461 ? 27.705 -20.002 -37.156 1.00 46.66 461 GLY A O 1
ATOM 3580 N N . LEU A 1 462 ? 26.151 -21.608 -37.361 1.00 55.97 462 LEU A N 1
ATOM 3581 C CA . LEU A 1 462 ? 25.088 -20.741 -37.876 1.00 55.97 462 LEU A CA 1
ATOM 3582 C C . LEU A 1 462 ? 24.217 -20.178 -36.731 1.00 55.97 462 LEU A C 1
ATOM 3584 O O . LEU A 1 462 ? 23.610 -20.958 -35.995 1.00 55.97 462 LEU A O 1
ATOM 3588 N N . PRO A 1 463 ? 24.073 -18.844 -36.593 1.00 56.88 463 PRO A N 1
ATOM 3589 C CA . PRO A 1 463 ? 23.394 -18.211 -35.454 1.00 56.88 463 PRO A CA 1
ATOM 3590 C C . PRO A 1 463 ? 21.927 -18.637 -35.281 1.00 56.88 463 PRO A C 1
ATOM 3592 O O . PRO A 1 463 ? 21.437 -18.704 -34.159 1.00 56.88 463 PRO A O 1
ATOM 3595 N N . TYR A 1 464 ? 21.241 -19.004 -36.366 1.00 57.69 464 TYR A N 1
ATOM 3596 C CA . TYR A 1 464 ? 19.856 -19.484 -36.313 1.00 57.69 464 TYR A CA 1
ATOM 3597 C C . TYR A 1 464 ? 19.735 -20.901 -35.742 1.00 57.69 464 TYR A C 1
ATOM 3599 O O . TYR A 1 464 ? 18.797 -21.181 -35.004 1.00 57.69 464 TYR A O 1
ATOM 3607 N N . VAL A 1 465 ? 20.708 -21.774 -36.029 1.00 56.59 465 VAL A N 1
ATOM 3608 C CA . VAL A 1 465 ? 20.774 -23.130 -35.459 1.00 56.59 465 VAL A CA 1
ATOM 3609 C C . VAL A 1 465 ? 21.144 -23.058 -33.972 1.00 56.59 465 VAL A C 1
ATOM 3611 O O . VAL A 1 465 ? 20.596 -23.809 -33.174 1.00 56.59 465 VAL A O 1
ATOM 3614 N N . ARG A 1 466 ? 21.995 -22.095 -33.575 1.00 59.53 466 ARG A N 1
ATOM 3615 C CA . ARG A 1 466 ? 22.303 -21.805 -32.157 1.00 59.53 466 ARG A CA 1
ATOM 3616 C C . ARG A 1 466 ? 21.058 -21.417 -31.365 1.00 59.53 466 ARG A C 1
ATOM 3618 O O . ARG A 1 466 ? 20.850 -21.937 -30.275 1.00 59.53 466 ARG A O 1
ATOM 3625 N N . LEU A 1 467 ? 20.250 -20.516 -31.924 1.00 60.34 467 LEU A N 1
ATOM 3626 C CA . LEU A 1 467 ? 19.022 -20.036 -31.296 1.00 60.34 467 LEU A CA 1
ATOM 3627 C C . LEU A 1 467 ? 17.976 -21.155 -31.161 1.00 60.34 467 LEU A C 1
ATOM 3629 O O . LEU A 1 467 ? 17.365 -21.285 -30.109 1.00 60.34 467 LEU A O 1
ATOM 3633 N N . LEU A 1 468 ? 17.829 -21.990 -32.197 1.00 61.16 468 LEU A N 1
ATOM 3634 C CA . LEU A 1 468 ? 16.904 -23.132 -32.215 1.00 61.16 468 LEU A CA 1
ATOM 3635 C C . LEU A 1 468 ? 17.263 -24.241 -31.213 1.00 61.16 468 LEU A C 1
ATOM 3637 O O . LEU A 1 468 ? 16.360 -24.889 -30.698 1.00 61.16 468 LEU A O 1
ATOM 3641 N N . LEU A 1 469 ? 18.553 -24.488 -30.958 1.00 58.44 469 LEU A N 1
ATOM 3642 C CA . LEU A 1 469 ? 18.990 -25.588 -30.086 1.00 58.44 469 LEU A CA 1
ATOM 3643 C C . LEU A 1 469 ? 19.093 -25.200 -28.605 1.00 58.44 469 LEU A C 1
ATOM 3645 O O . LEU A 1 469 ? 18.836 -26.038 -27.746 1.00 58.44 469 LEU A O 1
ATOM 3649 N N . ASN A 1 470 ? 19.497 -23.963 -28.298 1.00 62.47 470 ASN A N 1
ATOM 3650 C CA . ASN A 1 470 ? 19.903 -23.587 -26.937 1.00 62.47 470 ASN A CA 1
ATOM 3651 C C . ASN A 1 470 ? 18.974 -22.585 -26.243 1.00 62.47 470 ASN A C 1
ATOM 3653 O O . ASN A 1 470 ? 19.125 -22.381 -25.034 1.00 62.47 470 ASN A O 1
ATOM 3657 N N . ASP A 1 471 ? 18.044 -21.975 -26.987 1.00 72.88 471 ASP A N 1
ATOM 3658 C CA . ASP A 1 471 ? 17.045 -21.012 -26.496 1.00 72.88 471 ASP A CA 1
ATOM 3659 C C . ASP A 1 471 ? 17.632 -19.708 -25.892 1.00 72.88 471 ASP A C 1
ATOM 3661 O O . ASP A 1 471 ? 16.906 -18.856 -25.394 1.00 72.88 471 ASP A O 1
ATOM 3665 N N . ALA A 1 472 ? 18.961 -19.514 -25.945 1.00 80.62 472 ALA A N 1
ATOM 3666 C CA . ALA A 1 472 ? 19.660 -18.313 -25.471 1.00 80.62 472 ALA A CA 1
ATOM 3667 C C . ALA A 1 472 ? 21.082 -18.173 -26.053 1.00 80.62 472 ALA A C 1
ATOM 3669 O O . ALA A 1 472 ? 21.761 -19.166 -26.335 1.00 80.62 472 ALA A O 1
ATOM 3670 N N . LEU A 1 473 ? 21.561 -16.930 -26.185 1.00 78.19 473 LEU A N 1
ATOM 3671 C CA . LEU A 1 473 ? 22.947 -16.599 -26.557 1.00 78.19 473 LEU A CA 1
ATOM 3672 C C . LEU A 1 473 ? 23.893 -16.542 -25.347 1.00 78.19 473 LEU A C 1
ATOM 3674 O O . LEU A 1 473 ? 25.083 -16.852 -25.478 1.00 78.19 473 LEU A O 1
ATOM 3678 N N . TYR A 1 474 ? 23.367 -16.155 -24.186 1.00 82.62 474 TYR A N 1
ATOM 3679 C CA . TYR A 1 474 ? 24.122 -15.904 -22.962 1.00 82.62 474 TYR A CA 1
ATOM 3680 C C . TYR A 1 474 ? 23.734 -16.887 -21.853 1.00 82.62 474 TYR A C 1
ATOM 3682 O O . TYR A 1 474 ? 22.599 -17.362 -21.786 1.00 82.62 474 TYR A O 1
ATOM 3690 N N . LYS A 1 475 ? 24.692 -17.223 -20.979 1.00 82.00 475 LYS A N 1
ATOM 3691 C CA . LYS A 1 475 ? 24.472 -18.155 -19.862 1.00 82.00 475 LYS A CA 1
ATOM 3692 C C . LYS A 1 475 ? 23.560 -17.532 -18.801 1.00 82.00 475 LYS A C 1
ATOM 3694 O O . LYS A 1 475 ? 23.924 -16.529 -18.193 1.00 82.00 475 LYS A O 1
ATOM 3699 N N . GLU A 1 476 ? 22.438 -18.187 -18.510 1.00 83.50 476 GLU A N 1
ATOM 3700 C CA . GLU A 1 476 ? 21.479 -17.744 -17.483 1.00 83.50 476 GLU A CA 1
ATOM 3701 C C . GLU A 1 476 ? 22.104 -17.630 -16.088 1.00 83.50 476 GLU A C 1
ATOM 3703 O O . GLU A 1 476 ? 21.876 -16.643 -15.402 1.00 83.50 476 GLU A O 1
ATOM 3708 N N . ALA A 1 477 ? 22.989 -18.561 -15.719 1.00 86.81 477 ALA A N 1
ATOM 3709 C CA . ALA A 1 477 ? 23.649 -18.558 -14.414 1.00 86.81 477 ALA A CA 1
ATOM 3710 C C . ALA A 1 477 ? 24.498 -17.298 -14.160 1.00 86.81 477 ALA A C 1
ATOM 3712 O O . ALA A 1 477 ? 24.638 -16.878 -13.016 1.00 86.81 477 ALA A O 1
ATOM 3713 N N . VAL A 1 478 ? 25.056 -16.686 -15.215 1.00 88.50 478 VAL A N 1
ATOM 3714 C CA . VAL A 1 478 ? 25.827 -15.437 -15.086 1.00 88.50 478 VAL A CA 1
ATOM 3715 C C . VAL A 1 478 ? 24.886 -14.269 -14.799 1.00 88.50 478 VAL A C 1
ATOM 3717 O O . VAL A 1 478 ? 25.163 -13.482 -13.901 1.00 88.50 478 VAL A O 1
ATOM 3720 N N . LEU A 1 479 ? 23.758 -14.190 -15.513 1.00 89.44 479 LEU A N 1
ATOM 3721 C CA . LEU A 1 479 ? 22.726 -13.181 -15.265 1.00 89.44 479 LEU A CA 1
ATOM 3722 C C . LEU A 1 479 ? 22.145 -13.321 -13.850 1.00 89.44 479 LEU A C 1
ATOM 3724 O O . LEU A 1 479 ? 22.073 -12.334 -13.123 1.00 89.44 479 LEU A O 1
ATOM 3728 N N . ASP A 1 480 ? 21.784 -14.540 -13.446 1.00 93.25 480 ASP A N 1
ATOM 3729 C CA . ASP A 1 480 ? 21.198 -14.815 -12.132 1.00 93.25 480 ASP A CA 1
ATOM 3730 C C . ASP A 1 480 ? 22.170 -14.454 -11.003 1.00 93.25 480 ASP A C 1
ATOM 3732 O O . ASP A 1 480 ? 21.782 -13.744 -10.078 1.00 93.25 480 ASP A O 1
ATOM 3736 N N . SER A 1 481 ? 23.442 -14.869 -11.100 1.00 93.56 481 SER A N 1
ATOM 3737 C CA . SER A 1 481 ? 24.467 -14.525 -10.103 1.00 93.56 481 SER A CA 1
ATOM 3738 C C . SER A 1 481 ? 24.672 -13.016 -10.019 1.00 93.56 481 SER A C 1
ATOM 3740 O O . SER A 1 481 ? 24.606 -12.450 -8.934 1.00 93.56 481 SER A O 1
ATOM 3742 N N . ALA A 1 482 ? 24.838 -12.341 -11.158 1.00 93.19 482 ALA A N 1
ATOM 3743 C CA . ALA A 1 482 ? 25.099 -10.906 -11.184 1.00 93.19 482 ALA A CA 1
ATOM 3744 C C . ALA A 1 482 ? 23.926 -10.095 -10.593 1.00 93.19 482 ALA A C 1
ATOM 3746 O O . ALA A 1 482 ? 24.133 -9.120 -9.857 1.00 93.19 482 ALA A O 1
ATOM 3747 N N . LEU A 1 483 ? 22.683 -10.519 -10.859 1.00 95.75 483 LEU A N 1
ATOM 3748 C CA . LEU A 1 483 ? 21.481 -9.931 -10.264 1.00 95.75 483 LEU A CA 1
ATOM 3749 C C . LEU A 1 483 ? 21.367 -10.236 -8.765 1.00 95.75 483 LEU A C 1
ATOM 3751 O O . LEU A 1 483 ? 21.031 -9.333 -7.999 1.00 95.75 483 LEU A O 1
ATOM 3755 N N . GLN A 1 484 ? 21.665 -11.461 -8.329 1.00 96.00 484 GLN A N 1
ATOM 3756 C CA . GLN A 1 484 ? 21.663 -11.836 -6.910 1.00 96.00 484 GLN A CA 1
ATOM 3757 C C . GLN A 1 484 ? 22.714 -11.057 -6.113 1.00 96.00 484 GLN A C 1
ATOM 3759 O O . GLN A 1 484 ? 22.402 -10.572 -5.024 1.00 96.00 484 GLN A O 1
ATOM 3764 N N . ASP A 1 485 ? 23.912 -10.879 -6.668 1.00 95.06 485 ASP A N 1
ATOM 3765 C CA . ASP A 1 485 ? 25.003 -10.127 -6.043 1.00 95.06 485 ASP A CA 1
ATOM 3766 C C . ASP A 1 485 ? 24.660 -8.638 -5.927 1.00 95.06 485 ASP A C 1
ATOM 3768 O O . ASP A 1 485 ? 24.932 -7.999 -4.911 1.00 95.06 485 ASP A O 1
ATOM 3772 N N . SER A 1 486 ? 24.006 -8.081 -6.950 1.00 95.06 486 SER A N 1
ATOM 3773 C CA . SER A 1 486 ? 23.673 -6.654 -6.985 1.00 95.06 486 SER A CA 1
ATOM 3774 C C . SER A 1 486 ? 22.431 -6.333 -6.149 1.00 95.06 486 SER A C 1
ATOM 3776 O O . SER A 1 486 ? 22.452 -5.434 -5.312 1.00 95.06 486 SER A O 1
ATOM 3778 N N . PHE A 1 487 ? 21.331 -7.065 -6.328 1.00 94.94 487 PHE A N 1
ATOM 3779 C CA . PHE A 1 487 ? 20.051 -6.748 -5.682 1.00 94.94 487 PHE A CA 1
ATOM 3780 C C . PHE A 1 487 ? 19.863 -7.441 -4.326 1.00 94.94 487 PHE A C 1
ATOM 3782 O O . PHE A 1 487 ? 19.102 -6.944 -3.487 1.00 94.94 487 PHE A O 1
ATOM 3789 N N . GLY A 1 488 ? 20.643 -8.488 -4.054 1.00 94.19 488 GLY A N 1
ATOM 3790 C CA . GLY A 1 488 ? 20.601 -9.294 -2.841 1.00 94.19 488 GLY A CA 1
ATOM 3791 C C . GLY A 1 488 ? 19.761 -10.556 -3.029 1.00 94.19 488 GLY A C 1
ATOM 3792 O O . GLY A 1 488 ? 18.619 -10.501 -3.482 1.00 94.19 488 GLY A O 1
ATOM 3793 N N . ARG A 1 489 ? 20.316 -11.701 -2.620 1.00 93.88 489 ARG A N 1
ATOM 3794 C CA . ARG A 1 489 ? 19.724 -13.030 -2.845 1.00 93.88 489 ARG A CA 1
ATOM 3795 C C . ARG A 1 489 ? 18.372 -13.259 -2.166 1.00 93.88 489 ARG A C 1
ATOM 3797 O O . ARG A 1 489 ? 17.587 -14.043 -2.677 1.00 93.88 489 ARG A O 1
ATOM 3804 N N . TYR A 1 490 ? 18.107 -12.590 -1.045 1.00 91.38 490 TYR A N 1
ATOM 3805 C CA . TYR A 1 490 ? 16.901 -12.791 -0.225 1.00 91.38 490 TYR A CA 1
ATOM 3806 C C . TYR A 1 490 ? 16.117 -11.496 0.014 1.00 91.38 490 TYR A C 1
ATOM 3808 O O . TYR A 1 490 ? 15.290 -11.423 0.916 1.00 91.38 490 TYR A O 1
ATOM 3816 N N . VAL A 1 491 ? 16.405 -10.448 -0.760 1.00 90.31 491 VAL A N 1
ATOM 3817 C CA . VAL A 1 491 ? 15.689 -9.177 -0.637 1.00 90.31 491 VAL A CA 1
ATOM 3818 C C . VAL A 1 491 ? 14.364 -9.313 -1.371 1.00 90.31 491 VAL A C 1
ATOM 3820 O O . VAL A 1 491 ? 14.365 -9.511 -2.582 1.00 90.31 491 VAL A O 1
ATOM 3823 N N . ARG A 1 492 ? 13.251 -9.206 -0.648 1.00 89.38 492 ARG A N 1
ATOM 3824 C CA . ARG A 1 492 ? 11.893 -9.228 -1.206 1.00 89.38 492 ARG A CA 1
ATOM 3825 C C . ARG A 1 492 ? 11.544 -7.883 -1.860 1.00 89.38 492 ARG A C 1
ATOM 3827 O O . ARG A 1 492 ? 12.036 -6.833 -1.446 1.00 89.38 492 ARG A O 1
ATOM 3834 N N . VAL A 1 493 ? 10.707 -7.909 -2.898 1.00 87.25 493 VAL A N 1
ATOM 3835 C CA . VAL A 1 493 ? 10.209 -6.719 -3.618 1.00 87.25 493 VAL A CA 1
ATOM 3836 C C . VAL A 1 493 ? 9.334 -5.863 -2.706 1.00 87.25 493 VAL A C 1
ATOM 3838 O O . VAL A 1 493 ? 9.418 -4.631 -2.731 1.00 87.25 493 VAL A O 1
ATOM 3841 N N . PHE A 1 494 ? 8.507 -6.515 -1.892 1.00 83.69 494 PHE A N 1
ATOM 3842 C CA . PHE A 1 494 ? 7.642 -5.877 -0.916 1.00 83.69 494 PHE A CA 1
ATOM 3843 C C . PHE A 1 494 ? 7.887 -6.489 0.461 1.00 83.69 494 PHE A C 1
ATOM 3845 O O . PHE A 1 494 ? 7.536 -7.631 0.713 1.00 83.69 494 PHE A O 1
ATOM 3852 N N . ASP A 1 495 ? 8.523 -5.742 1.359 1.00 72.25 495 ASP A N 1
ATOM 3853 C CA . ASP A 1 495 ? 8.927 -6.284 2.656 1.00 72.25 495 ASP A CA 1
ATOM 3854 C C . ASP A 1 495 ? 8.899 -5.230 3.759 1.00 72.25 495 ASP A C 1
ATOM 3856 O O . ASP A 1 495 ? 8.865 -4.019 3.508 1.00 72.25 495 ASP A O 1
ATOM 3860 N N . TYR A 1 496 ? 8.962 -5.716 4.993 1.00 67.75 496 TYR A N 1
ATOM 3861 C CA . TYR A 1 496 ? 9.130 -4.940 6.204 1.00 67.75 496 TYR A CA 1
ATOM 3862 C C . TYR A 1 496 ? 10.459 -5.312 6.894 1.00 67.75 496 TYR A C 1
ATOM 3864 O O . TYR A 1 496 ? 10.471 -6.020 7.903 1.00 67.75 496 TYR A O 1
ATOM 3872 N N . PRO A 1 497 ? 11.618 -4.857 6.385 1.00 64.50 497 PRO A N 1
ATOM 3873 C CA . PRO A 1 497 ? 12.873 -5.034 7.103 1.00 64.50 497 PRO A CA 1
ATOM 3874 C C . PRO A 1 497 ? 12.927 -4.141 8.354 1.00 64.50 497 PRO A C 1
ATOM 3876 O O . PRO A 1 497 ? 12.264 -3.103 8.446 1.00 64.50 497 PRO A O 1
ATOM 3879 N N . HIS A 1 498 ? 13.769 -4.506 9.324 1.00 63.66 498 HIS A N 1
ATOM 3880 C CA . HIS A 1 498 ? 14.087 -3.617 10.444 1.00 63.66 498 HIS A CA 1
ATOM 3881 C C . HIS A 1 498 ? 14.633 -2.277 9.917 1.00 63.66 498 HIS A C 1
ATOM 3883 O O . HIS A 1 498 ? 15.589 -2.261 9.146 1.00 63.66 498 HIS A O 1
ATOM 3889 N N . ASN A 1 499 ? 14.045 -1.157 10.361 1.00 69.94 499 ASN A N 1
ATOM 3890 C CA . ASN A 1 499 ? 14.371 0.206 9.913 1.00 69.94 499 ASN A CA 1
ATOM 3891 C C . ASN A 1 499 ? 14.038 0.482 8.433 1.00 69.94 499 ASN A C 1
ATOM 3893 O O . ASN A 1 499 ? 14.763 1.206 7.750 1.00 69.94 499 ASN A O 1
ATOM 3897 N N . ALA A 1 500 ? 12.929 -0.067 7.936 1.00 75.88 500 ALA A N 1
ATOM 3898 C CA . ALA A 1 500 ? 12.451 0.193 6.584 1.00 75.88 500 ALA A CA 1
ATOM 3899 C C . ALA A 1 500 ? 12.098 1.675 6.352 1.00 75.88 500 ALA A C 1
ATOM 3901 O O . ALA A 1 500 ? 11.579 2.369 7.234 1.00 75.88 500 ALA A O 1
ATOM 3902 N N . VAL A 1 501 ? 12.314 2.139 5.119 1.00 80.19 501 VAL A N 1
ATOM 3903 C CA . VAL A 1 501 ? 11.846 3.444 4.636 1.00 80.19 501 VAL A CA 1
ATOM 3904 C C . VAL A 1 501 ? 10.911 3.221 3.453 1.00 80.19 501 VAL A C 1
ATOM 3906 O O . VAL A 1 501 ? 11.350 2.800 2.384 1.00 80.19 501 VAL A O 1
ATOM 3909 N N . SER A 1 502 ? 9.625 3.530 3.622 1.00 82.75 502 SER A N 1
ATOM 3910 C CA . SER A 1 502 ? 8.654 3.533 2.526 1.00 82.75 502 SER A CA 1
ATOM 3911 C C . SER A 1 502 ? 8.507 4.948 1.980 1.00 82.75 502 SER A C 1
ATOM 3913 O O . SER A 1 502 ? 8.004 5.843 2.660 1.00 82.75 502 SER A O 1
ATOM 3915 N N . ARG A 1 503 ? 8.970 5.160 0.749 1.00 81.94 503 ARG A N 1
ATOM 3916 C CA . ARG A 1 503 ? 8.932 6.472 0.091 1.00 81.94 503 ARG A CA 1
ATOM 3917 C C . ARG A 1 503 ? 8.424 6.350 -1.338 1.00 81.94 503 ARG A C 1
ATOM 3919 O O . ARG A 1 503 ? 7.327 6.801 -1.642 1.00 81.94 503 ARG A O 1
ATOM 3926 N N . TYR A 1 504 ? 9.198 5.684 -2.186 1.00 88.88 504 TYR A N 1
ATOM 3927 C CA . TYR A 1 504 ? 8.926 5.593 -3.615 1.00 88.88 504 TYR A CA 1
ATOM 3928 C C . TYR A 1 504 ? 8.067 4.381 -3.950 1.00 88.88 504 TYR A C 1
ATOM 3930 O O . TYR A 1 504 ? 8.205 3.312 -3.345 1.00 88.88 504 TYR A O 1
ATOM 3938 N N . LYS A 1 505 ? 7.190 4.541 -4.934 1.00 92.19 505 LYS A N 1
ATOM 3939 C CA . LYS A 1 505 ? 6.456 3.441 -5.551 1.00 92.19 505 LYS A CA 1
ATOM 3940 C C . LYS A 1 505 ? 7.143 3.057 -6.848 1.00 92.19 505 LYS A C 1
ATOM 3942 O O . LYS A 1 505 ? 7.636 3.928 -7.558 1.00 92.19 505 LYS A O 1
ATOM 3947 N N . PHE A 1 506 ? 7.185 1.771 -7.165 1.00 94.69 506 PHE A N 1
ATOM 3948 C CA . PHE A 1 506 ? 7.700 1.333 -8.454 1.00 94.69 506 PHE A CA 1
ATOM 3949 C C . PHE A 1 506 ? 6.896 0.192 -9.065 1.00 94.69 506 PHE A C 1
ATOM 3951 O O . PHE A 1 506 ? 6.276 -0.594 -8.349 1.00 94.69 506 PHE A O 1
ATOM 3958 N N . ALA A 1 507 ? 6.934 0.118 -10.392 1.00 95.94 507 ALA A N 1
ATOM 3959 C CA . ALA A 1 507 ? 6.419 -0.982 -11.190 1.00 95.94 507 ALA A CA 1
ATOM 3960 C C . ALA A 1 507 ? 7.466 -1.402 -12.228 1.00 95.94 507 ALA A C 1
ATOM 3962 O O . ALA A 1 507 ? 8.009 -0.567 -12.950 1.00 95.94 507 ALA A O 1
ATOM 3963 N N . VAL A 1 508 ? 7.743 -2.696 -12.319 1.00 97.44 508 VAL A N 1
ATOM 3964 C CA . VAL A 1 508 ? 8.648 -3.263 -13.319 1.00 97.44 508 VAL A CA 1
ATOM 3965 C C . VAL A 1 508 ? 7.872 -4.227 -14.202 1.00 97.44 508 VAL A C 1
ATOM 3967 O O . VAL A 1 508 ? 7.136 -5.067 -13.689 1.00 97.44 508 VAL A O 1
ATOM 3970 N N . THR A 1 509 ? 8.003 -4.096 -15.520 1.00 97.12 509 THR A N 1
ATOM 3971 C CA . THR A 1 509 ? 7.201 -4.879 -16.471 1.00 97.12 509 THR A CA 1
ATOM 3972 C C . THR A 1 509 ? 7.850 -6.216 -16.820 1.00 97.12 509 THR A C 1
ATOM 3974 O O . THR A 1 509 ? 9.073 -6.346 -16.861 1.00 97.12 509 THR A O 1
ATOM 3977 N N . ALA A 1 510 ? 7.031 -7.214 -17.122 1.00 96.38 510 ALA A N 1
ATOM 3978 C CA . ALA A 1 510 ? 7.430 -8.485 -17.711 1.00 96.38 510 ALA A CA 1
ATOM 3979 C C . ALA A 1 510 ? 6.317 -8.998 -18.633 1.00 96.38 510 ALA A C 1
ATOM 3981 O O . ALA A 1 510 ? 5.213 -8.457 -18.653 1.00 96.38 510 ALA A O 1
ATOM 3982 N N . THR A 1 511 ? 6.597 -10.045 -19.402 1.00 94.75 511 THR A N 1
ATOM 3983 C CA . THR A 1 511 ? 5.603 -10.699 -20.261 1.00 94.75 511 THR A CA 1
ATOM 3984 C C . THR A 1 511 ? 5.479 -12.163 -19.858 1.00 94.75 511 THR A C 1
ATOM 3986 O O . THR A 1 511 ? 6.476 -12.883 -19.843 1.00 94.75 511 THR A O 1
ATOM 3989 N N . ASN A 1 512 ? 4.270 -12.620 -19.533 1.00 92.62 512 ASN A N 1
ATOM 3990 C CA . ASN A 1 512 ? 3.993 -14.026 -19.231 1.00 92.62 512 ASN A CA 1
ATOM 3991 C C . ASN A 1 512 ? 4.150 -14.874 -20.505 1.00 92.62 512 ASN A C 1
ATOM 3993 O O . ASN A 1 512 ? 3.701 -14.465 -21.574 1.00 92.62 512 ASN A O 1
ATOM 3997 N N . ILE A 1 513 ? 4.778 -16.049 -20.425 1.00 89.50 513 ILE A N 1
ATOM 3998 C CA . ILE A 1 513 ? 5.022 -16.887 -21.613 1.00 89.50 513 ILE A CA 1
ATOM 3999 C C . ILE A 1 513 ? 3.783 -17.643 -22.115 1.00 89.50 513 ILE A C 1
ATOM 4001 O O . ILE A 1 513 ? 3.726 -17.975 -23.295 1.00 89.50 513 ILE A O 1
ATOM 4005 N N . THR A 1 514 ? 2.807 -17.921 -21.249 1.00 83.81 514 THR A N 1
ATOM 4006 C CA . THR A 1 514 ? 1.646 -18.767 -21.562 1.00 83.81 514 THR A CA 1
ATOM 4007 C C . THR A 1 514 ? 0.682 -18.051 -22.502 1.00 83.81 514 THR A C 1
ATOM 4009 O O . THR A 1 514 ? 0.290 -18.596 -23.528 1.00 83.81 514 THR A O 1
ATOM 4012 N N . GLU A 1 515 ? 0.330 -16.808 -22.172 1.00 81.94 515 GLU A N 1
ATOM 4013 C CA . GLU A 1 515 ? -0.629 -15.998 -22.939 1.00 81.94 515 GLU A CA 1
ATOM 4014 C C . GLU A 1 515 ? 0.047 -14.852 -23.705 1.00 81.94 515 GLU A C 1
ATOM 4016 O O . GLU A 1 515 ? -0.613 -14.086 -24.408 1.00 81.94 515 GLU A O 1
ATOM 4021 N N . ALA A 1 516 ? 1.368 -14.693 -23.554 1.00 86.00 516 ALA A N 1
ATOM 4022 C CA . ALA A 1 516 ? 2.088 -13.497 -23.990 1.00 86.00 516 ALA A CA 1
ATOM 4023 C C . ALA A 1 516 ? 1.450 -12.203 -23.443 1.00 86.00 516 ALA A C 1
ATOM 4025 O O . ALA A 1 516 ? 1.475 -11.174 -24.127 1.00 86.00 516 ALA A O 1
ATOM 4026 N N . SER A 1 517 ? 0.850 -12.262 -22.249 1.00 89.31 517 SER A N 1
ATOM 4027 C CA . SER A 1 517 ? 0.168 -11.145 -21.597 1.00 89.31 517 SER A CA 1
ATOM 4028 C C . SER A 1 517 ? 1.160 -10.286 -20.801 1.00 89.31 517 SER A C 1
ATOM 4030 O O . SER A 1 517 ? 2.126 -10.817 -20.238 1.00 89.31 517 SER A O 1
ATOM 4032 N N . PRO A 1 518 ? 0.981 -8.953 -20.762 1.00 93.62 518 PRO A N 1
ATOM 4033 C CA . PRO A 1 518 ? 1.844 -8.095 -19.965 1.00 93.62 518 PRO A CA 1
ATOM 4034 C C . PRO A 1 518 ? 1.587 -8.287 -18.470 1.00 93.62 518 PRO A C 1
ATOM 4036 O O . PRO A 1 518 ? 0.457 -8.525 -18.052 1.00 93.62 518 PRO A O 1
ATOM 4039 N N . PHE A 1 519 ? 2.631 -8.144 -17.666 1.00 93.81 519 PHE A N 1
ATOM 4040 C CA . PHE A 1 519 ? 2.603 -8.327 -16.222 1.00 93.81 519 PHE A CA 1
ATOM 4041 C C . PHE A 1 519 ? 3.439 -7.240 -15.539 1.00 93.81 519 PHE A C 1
ATOM 4043 O O . PHE A 1 519 ? 4.438 -6.790 -16.107 1.00 93.81 519 PHE A O 1
ATOM 4050 N N . ILE A 1 520 ? 3.064 -6.821 -14.329 1.00 94.56 520 ILE A N 1
ATOM 4051 C CA . ILE A 1 520 ? 3.856 -5.873 -13.535 1.00 94.56 520 ILE A CA 1
ATOM 4052 C C . ILE A 1 520 ? 4.194 -6.409 -12.142 1.00 94.56 520 ILE A C 1
ATOM 4054 O O . ILE A 1 520 ? 3.355 -6.974 -11.445 1.00 94.56 520 ILE A O 1
ATOM 4058 N N . PHE A 1 521 ? 5.429 -6.164 -11.714 1.00 93.75 521 PHE A N 1
ATOM 4059 C CA . PHE A 1 521 ? 5.905 -6.393 -10.353 1.00 93.75 521 PHE A CA 1
ATOM 4060 C C . PHE A 1 521 ? 6.018 -5.055 -9.627 1.00 93.75 521 PHE A C 1
ATOM 4062 O O . PHE A 1 521 ? 6.660 -4.133 -10.132 1.00 93.75 521 PHE A O 1
ATOM 4069 N N . THR A 1 522 ? 5.404 -4.927 -8.453 1.00 92.19 522 THR A N 1
ATOM 4070 C CA . THR A 1 522 ? 5.299 -3.645 -7.736 1.00 92.19 522 THR A CA 1
ATOM 4071 C C . THR A 1 522 ? 5.688 -3.776 -6.269 1.00 92.19 522 THR A C 1
ATOM 4073 O O . THR A 1 522 ? 5.661 -4.876 -5.725 1.00 92.19 522 THR A O 1
ATOM 4076 N N . ASN A 1 523 ? 5.952 -2.649 -5.595 1.00 88.56 523 ASN A N 1
ATOM 4077 C CA . ASN A 1 523 ? 6.093 -2.561 -4.130 1.00 88.56 523 ASN A CA 1
ATOM 4078 C C . ASN A 1 523 ? 4.853 -1.964 -3.425 1.00 88.56 523 ASN A C 1
ATOM 4080 O O . ASN A 1 523 ? 4.949 -1.338 -2.366 1.00 88.56 523 ASN A O 1
ATOM 4084 N N . TYR A 1 524 ? 3.676 -2.103 -4.031 1.00 84.31 524 TYR A N 1
ATOM 4085 C CA . TYR A 1 524 ? 2.378 -1.714 -3.465 1.00 84.31 524 TYR A CA 1
ATOM 4086 C C . TYR A 1 524 ? 1.250 -2.621 -3.980 1.00 84.31 524 TYR A C 1
ATOM 4088 O O . TYR A 1 524 ? 1.372 -3.170 -5.071 1.00 84.31 524 TYR A O 1
ATOM 4096 N N . ASN A 1 525 ? 0.160 -2.776 -3.225 1.00 75.50 525 ASN A N 1
ATOM 4097 C CA . ASN A 1 525 ? -0.954 -3.656 -3.615 1.00 75.50 525 ASN A CA 1
ATOM 4098 C C . ASN A 1 525 ? -1.911 -3.005 -4.630 1.00 75.50 525 ASN A C 1
ATOM 4100 O O . ASN A 1 525 ? -2.328 -3.657 -5.582 1.00 75.50 525 ASN A O 1
ATOM 4104 N N . GLY A 1 526 ? -2.161 -1.699 -4.507 1.00 66.06 526 GLY A N 1
ATOM 4105 C CA . GLY A 1 526 ? -3.176 -0.981 -5.289 1.00 66.06 526 GLY A CA 1
ATOM 4106 C C . GLY A 1 526 ? -4.403 -0.630 -4.439 1.00 66.06 526 GLY A C 1
ATOM 4107 O O . GLY A 1 526 ? -4.498 -1.059 -3.287 1.00 66.06 526 GLY A O 1
ATOM 4108 N N . ARG A 1 527 ? -5.302 0.209 -4.973 1.00 53.84 527 ARG A N 1
ATOM 4109 C CA . ARG A 1 527 ? -6.458 0.756 -4.255 1.00 53.84 527 ARG A CA 1
ATOM 4110 C C . ARG A 1 527 ? -7.713 -0.100 -4.366 1.00 53.84 527 ARG A C 1
ATOM 4112 O O . ARG A 1 527 ? -8.635 0.107 -3.603 1.00 53.84 527 ARG A O 1
ATOM 4119 N N . ALA A 1 528 ? -7.783 -0.974 -5.348 1.00 52.41 528 ALA A N 1
ATOM 4120 C CA . ALA A 1 528 ? -8.891 -1.875 -5.602 1.00 52.41 528 ALA A CA 1
ATOM 4121 C C . ALA A 1 528 ? -8.353 -3.014 -6.468 1.00 52.41 528 ALA A C 1
ATOM 4123 O O . ALA A 1 528 ? -7.209 -2.942 -6.939 1.00 52.41 528 ALA A O 1
ATOM 4124 N N . ASP A 1 529 ? -9.186 -4.016 -6.726 1.00 61.50 529 ASP A N 1
ATOM 4125 C CA . ASP A 1 529 ? -8.921 -4.926 -7.830 1.00 61.50 529 ASP A CA 1
ATOM 4126 C C . ASP A 1 529 ? -8.739 -4.091 -9.097 1.00 61.50 529 ASP A C 1
ATOM 4128 O O . ASP A 1 529 ? -9.566 -3.237 -9.444 1.00 61.50 529 ASP A O 1
ATOM 4132 N N . ARG A 1 530 ? -7.594 -4.284 -9.755 1.00 75.25 530 ARG A N 1
ATOM 4133 C CA . ARG A 1 530 ? -7.353 -3.663 -11.055 1.00 75.25 530 ARG A CA 1
ATOM 4134 C C . ARG A 1 530 ? -8.454 -4.133 -11.988 1.00 75.25 530 ARG A C 1
ATOM 4136 O O . ARG A 1 530 ? -8.853 -5.294 -11.930 1.00 75.25 530 ARG A O 1
ATOM 4143 N N . ASP A 1 531 ? -8.914 -3.236 -12.855 1.00 74.19 531 ASP A N 1
ATOM 4144 C CA . ASP A 1 531 ? -9.822 -3.623 -13.928 1.00 74.19 531 ASP A CA 1
ATOM 4145 C C . ASP A 1 531 ? -9.210 -4.838 -14.652 1.00 74.19 531 ASP A C 1
ATOM 4147 O O . ASP A 1 531 ? -8.077 -4.729 -15.139 1.00 74.19 531 ASP A O 1
ATOM 4151 N N . PRO A 1 532 ? -9.903 -5.991 -14.719 1.00 75.81 532 PRO A N 1
ATOM 4152 C CA . PRO A 1 532 ? -9.403 -7.169 -15.422 1.00 75.81 532 PRO A CA 1
ATOM 4153 C C . PRO A 1 532 ? -9.030 -6.884 -16.886 1.00 75.81 532 PRO A C 1
ATOM 4155 O O . PRO A 1 532 ? -8.264 -7.633 -17.488 1.00 75.81 532 PRO A O 1
ATOM 4158 N N . GLN A 1 533 ? -9.546 -5.791 -17.459 1.00 81.44 533 GLN A N 1
ATOM 4159 C CA . GLN A 1 533 ? -9.277 -5.320 -18.815 1.00 81.44 533 GLN A CA 1
ATOM 4160 C C . GLN A 1 533 ? -8.259 -4.164 -18.885 1.00 81.44 533 GLN A C 1
ATOM 4162 O O . GLN A 1 533 ? -8.086 -3.574 -19.951 1.00 81.44 533 GLN A O 1
ATOM 4167 N N . CYS A 1 534 ? -7.522 -3.849 -17.809 1.00 80.56 534 CYS A N 1
ATOM 4168 C CA . CYS A 1 534 ? -6.514 -2.772 -17.802 1.00 80.56 534 CYS A CA 1
ATOM 4169 C C . CYS A 1 534 ? -5.291 -3.026 -18.707 1.00 80.56 534 CYS A C 1
ATOM 4171 O O . CYS A 1 534 ? -4.444 -2.147 -18.873 1.00 80.56 534 CYS A O 1
ATOM 4173 N N . GLY A 1 535 ? -5.204 -4.211 -19.320 1.00 86.12 535 GLY A N 1
ATOM 4174 C CA . GLY A 1 535 ? -4.193 -4.553 -20.320 1.00 86.12 535 GLY A CA 1
ATOM 4175 C C . GLY A 1 535 ? -2.903 -5.142 -19.751 1.00 86.12 535 GLY A C 1
ATOM 4176 O O . GLY A 1 535 ? -2.000 -5.458 -20.523 1.00 86.12 535 GLY A O 1
ATOM 4177 N N . TYR A 1 536 ? -2.809 -5.327 -18.434 1.00 90.50 536 TYR A N 1
ATOM 4178 C CA . TYR A 1 536 ? -1.723 -6.054 -17.782 1.00 90.50 536 TYR A CA 1
ATOM 4179 C C . TYR A 1 536 ? -2.220 -6.785 -16.537 1.00 90.50 536 TYR A C 1
ATOM 4181 O O . TYR A 1 536 ? -3.216 -6.415 -15.922 1.00 90.50 536 TYR A O 1
ATOM 4189 N N . GLN A 1 537 ? -1.502 -7.833 -16.163 1.00 89.25 537 GLN A N 1
ATOM 4190 C CA . GLN A 1 537 ? -1.746 -8.603 -14.955 1.00 89.25 537 GLN A CA 1
ATOM 4191 C C . GLN A 1 537 ? -0.864 -8.091 -13.809 1.00 89.25 537 GLN A C 1
ATOM 4193 O O . GLN A 1 537 ? 0.258 -7.616 -14.008 1.00 89.25 537 GLN A O 1
ATOM 4198 N N . HIS A 1 538 ? -1.377 -8.204 -12.591 1.00 87.12 538 HIS A N 1
ATOM 4199 C CA . HIS A 1 538 ? -0.643 -7.985 -11.350 1.00 87.12 538 HIS A CA 1
ATOM 4200 C C . HIS A 1 538 ? -1.065 -9.087 -10.386 1.00 87.12 538 HIS A C 1
ATOM 4202 O O . HIS A 1 538 ? -2.258 -9.308 -10.192 1.00 87.12 538 HIS A O 1
ATOM 4208 N N . LEU A 1 539 ? -0.091 -9.793 -9.824 1.00 76.06 539 LEU A N 1
ATOM 4209 C CA . LEU A 1 539 ? -0.313 -10.801 -8.795 1.00 76.06 539 LEU A CA 1
ATOM 4210 C C . LEU A 1 539 ? 0.673 -10.531 -7.668 1.00 76.06 539 LEU A C 1
ATOM 4212 O O . LEU A 1 539 ? 1.869 -10.356 -7.921 1.00 76.06 539 LEU A O 1
ATOM 4216 N N . ARG A 1 540 ? 0.171 -10.537 -6.436 1.00 74.94 540 ARG A N 1
ATOM 4217 C CA . ARG A 1 540 ? 0.999 -10.625 -5.239 1.00 74.94 540 ARG A CA 1
ATOM 4218 C C . ARG A 1 540 ? 0.502 -11.789 -4.381 1.00 74.94 540 ARG A C 1
ATOM 4220 O O . ARG A 1 540 ? -0.708 -11.906 -4.212 1.00 74.94 540 ARG A O 1
ATOM 4227 N N . PRO A 1 541 ? 1.400 -12.638 -3.867 1.00 71.19 541 PRO A N 1
ATOM 4228 C CA . PRO A 1 541 ? 1.028 -13.683 -2.922 1.00 71.19 541 PRO A CA 1
ATOM 4229 C C . PRO A 1 541 ? 0.502 -13.099 -1.605 1.00 71.19 541 PRO A C 1
ATOM 4231 O O . PRO A 1 541 ? 1.014 -12.088 -1.127 1.00 71.19 541 PRO A O 1
ATOM 4234 N N . ASP A 1 542 ? -0.474 -13.769 -0.991 1.00 67.44 542 ASP A N 1
ATOM 4235 C CA . ASP A 1 542 ? -0.972 -13.408 0.347 1.00 67.44 542 ASP A CA 1
ATOM 4236 C C . ASP A 1 542 ? 0.024 -13.777 1.461 1.00 67.44 542 ASP A C 1
ATOM 4238 O O . ASP A 1 542 ? 0.026 -13.185 2.542 1.00 67.44 542 ASP A O 1
ATOM 4242 N N . ASP A 1 543 ? 0.881 -14.766 1.197 1.00 73.00 543 ASP A N 1
ATOM 4243 C CA . ASP A 1 543 ? 1.922 -15.233 2.105 1.00 73.00 543 ASP A CA 1
ATOM 4244 C C . ASP A 1 543 ? 3.245 -14.507 1.832 1.00 73.00 543 ASP A C 1
ATOM 4246 O O . ASP A 1 543 ? 3.811 -14.594 0.740 1.00 73.00 543 ASP A O 1
ATOM 4250 N N . VAL A 1 544 ? 3.771 -13.832 2.857 1.00 74.19 544 VAL A N 1
ATOM 4251 C CA . VAL A 1 544 ? 5.039 -13.096 2.787 1.00 74.19 544 VAL A CA 1
ATOM 4252 C C . VAL A 1 544 ? 6.222 -14.002 2.427 1.00 74.19 544 VAL A C 1
ATOM 4254 O O . VAL A 1 544 ? 7.176 -13.539 1.808 1.00 74.19 544 VAL A O 1
ATOM 4257 N N . GLU A 1 545 ? 6.173 -15.294 2.767 1.00 80.06 545 GLU A N 1
ATOM 4258 C CA . GLU A 1 545 ? 7.231 -16.251 2.418 1.00 80.06 545 GLU A CA 1
ATOM 4259 C C . GLU A 1 545 ? 7.265 -16.587 0.925 1.00 80.06 545 GLU A C 1
ATOM 4261 O O . GLU A 1 545 ? 8.285 -17.051 0.416 1.00 80.06 545 GLU A O 1
ATOM 4266 N N . GLN A 1 546 ? 6.173 -16.310 0.216 1.00 83.12 546 GLN A N 1
ATOM 4267 C CA . GLN A 1 546 ? 6.060 -16.487 -1.227 1.00 83.12 546 GLN A CA 1
ATOM 4268 C C . GLN A 1 546 ? 6.331 -15.189 -1.992 1.00 83.12 546 GLN A C 1
ATOM 4270 O O . GLN A 1 546 ? 6.331 -15.210 -3.221 1.00 83.12 546 GLN A O 1
ATOM 4275 N N . GLU A 1 547 ? 6.556 -14.074 -1.290 1.00 86.25 547 GLU A N 1
ATOM 4276 C CA . GLU A 1 547 ? 6.809 -12.771 -1.897 1.00 86.25 547 GLU A CA 1
ATOM 4277 C C . GLU A 1 547 ? 8.030 -12.801 -2.820 1.00 86.25 547 GLU A C 1
ATOM 4279 O O . GLU A 1 547 ? 9.075 -13.383 -2.514 1.00 86.25 547 GLU A O 1
ATOM 4284 N N . LEU A 1 548 ? 7.889 -12.106 -3.947 1.00 89.88 548 LEU A N 1
ATOM 4285 C CA . LEU A 1 548 ? 8.872 -12.077 -5.014 1.00 89.88 548 LEU A CA 1
ATOM 4286 C C . LEU A 1 548 ? 10.203 -11.497 -4.536 1.00 89.88 548 LEU A C 1
ATOM 4288 O O . LEU A 1 548 ? 10.231 -10.457 -3.872 1.00 89.88 548 LEU A O 1
ATOM 4292 N N . LEU A 1 549 ? 11.323 -12.092 -4.944 1.00 93.50 549 LEU A N 1
ATOM 4293 C CA . LEU A 1 549 ? 12.640 -11.524 -4.682 1.00 93.50 549 LEU A CA 1
ATOM 4294 C C . LEU A 1 549 ? 12.994 -10.450 -5.713 1.00 93.50 549 LEU A C 1
ATOM 4296 O O . LEU A 1 549 ? 12.664 -10.519 -6.897 1.00 93.50 549 LEU A O 1
ATOM 4300 N N . LEU A 1 550 ? 13.729 -9.436 -5.272 1.00 94.12 550 LEU A N 1
ATOM 4301 C CA . LEU A 1 550 ? 14.075 -8.280 -6.088 1.00 94.12 550 LEU A CA 1
ATOM 4302 C C . LEU A 1 550 ? 14.908 -8.666 -7.318 1.00 94.12 550 LEU A C 1
ATOM 4304 O O . LEU A 1 550 ? 14.695 -8.135 -8.408 1.00 94.12 550 LEU A O 1
ATOM 4308 N N . TRP A 1 551 ? 15.827 -9.623 -7.160 1.00 95.88 551 TRP A N 1
ATOM 4309 C CA . TRP A 1 551 ? 16.624 -10.143 -8.270 1.00 95.88 551 TRP A CA 1
ATOM 4310 C C . TRP A 1 551 ? 15.778 -10.973 -9.252 1.00 95.88 551 TRP A C 1
ATOM 4312 O O . TRP A 1 551 ? 16.062 -10.944 -10.447 1.00 95.88 551 TRP A O 1
ATOM 4322 N N . GLU A 1 552 ? 14.714 -11.644 -8.794 1.00 95.62 552 GLU A N 1
ATOM 4323 C CA . GLU A 1 552 ? 13.784 -12.396 -9.651 1.00 95.62 552 GLU A CA 1
ATOM 4324 C C . GLU A 1 552 ? 12.943 -11.448 -10.513 1.00 95.62 552 GLU A C 1
ATOM 4326 O O . GLU A 1 552 ? 12.801 -11.676 -11.715 1.00 95.62 552 GLU A O 1
ATOM 4331 N N . ALA A 1 553 ? 12.470 -10.332 -9.944 1.00 95.62 553 ALA A N 1
ATOM 4332 C CA . ALA A 1 553 ? 11.824 -9.263 -10.710 1.00 95.62 553 ALA A CA 1
ATOM 4333 C C . ALA A 1 553 ? 12.772 -8.690 -11.781 1.00 95.62 553 ALA A C 1
ATOM 4335 O O . ALA A 1 553 ? 12.385 -8.522 -12.942 1.00 95.62 553 ALA A O 1
ATOM 4336 N N . GLY A 1 554 ? 14.039 -8.455 -11.412 1.00 96.25 554 GLY A N 1
ATOM 4337 C CA . GLY A 1 554 ? 15.096 -8.035 -12.336 1.00 96.25 554 GLY A CA 1
ATOM 4338 C C . GLY A 1 554 ? 15.361 -9.057 -13.448 1.00 96.25 554 GLY A C 1
ATOM 4339 O O . GLY A 1 554 ? 15.510 -8.694 -14.616 1.00 96.25 554 GLY A O 1
ATOM 4340 N N . ARG A 1 555 ? 15.360 -10.348 -13.113 1.00 95.81 555 ARG A N 1
ATOM 4341 C CA . ARG A 1 555 ? 15.566 -11.456 -14.050 1.00 95.81 555 ARG A CA 1
ATOM 4342 C C . ARG A 1 555 ? 14.393 -11.620 -15.012 1.00 95.81 555 ARG A C 1
ATOM 4344 O O . ARG A 1 555 ? 14.616 -11.870 -16.193 1.00 95.81 555 ARG A O 1
ATOM 4351 N N . ALA A 1 556 ? 13.162 -11.463 -14.534 1.00 95.62 556 ALA A N 1
ATOM 4352 C CA . ALA A 1 556 ? 11.957 -11.542 -15.353 1.00 95.62 556 ALA A CA 1
ATOM 4353 C C . ALA A 1 556 ? 11.856 -10.378 -16.344 1.00 95.62 556 ALA A C 1
ATOM 4355 O O . ALA A 1 556 ? 11.614 -10.607 -17.528 1.00 95.62 556 ALA A O 1
ATOM 4356 N N . THR A 1 557 ? 12.113 -9.144 -15.897 1.00 96.31 557 THR A N 1
ATOM 4357 C CA . THR A 1 557 ? 12.012 -7.965 -16.771 1.00 96.31 557 THR A CA 1
ATOM 4358 C C . THR A 1 557 ? 13.073 -7.920 -17.865 1.00 96.31 557 THR A C 1
ATOM 4360 O O . THR A 1 557 ? 12.809 -7.356 -18.919 1.00 96.31 557 THR A O 1
ATOM 4363 N N . SER A 1 558 ? 14.251 -8.516 -17.640 1.00 94.44 558 SER A N 1
ATOM 4364 C CA . SER A 1 558 ? 15.413 -8.445 -18.545 1.00 94.44 558 SER A CA 1
ATOM 4365 C C . SER A 1 558 ? 15.680 -9.726 -19.351 1.00 94.44 558 SER A C 1
ATOM 4367 O O . SER A 1 558 ? 16.668 -9.804 -20.084 1.00 94.44 558 SER A O 1
ATOM 4369 N N . ALA A 1 559 ? 14.811 -10.739 -19.247 1.00 92.56 559 ALA A N 1
ATOM 4370 C CA . ALA A 1 559 ? 14.937 -12.011 -19.962 1.00 92.56 559 ALA A CA 1
ATOM 4371 C C . ALA A 1 559 ? 14.551 -11.887 -21.450 1.00 92.56 559 ALA A C 1
ATOM 4373 O O . ALA A 1 559 ? 13.527 -12.417 -21.888 1.00 92.56 559 ALA A O 1
ATOM 4374 N N . ALA A 1 560 ? 15.336 -11.125 -22.218 1.00 89.56 560 ALA A N 1
ATOM 4375 C CA . ALA A 1 560 ? 15.051 -10.821 -23.619 1.00 89.56 560 ALA A CA 1
ATOM 4376 C C . ALA A 1 560 ? 15.156 -12.078 -24.499 1.00 89.56 560 ALA A C 1
ATOM 4378 O O . ALA A 1 560 ? 16.199 -12.746 -24.469 1.00 89.56 560 ALA A O 1
ATOM 4379 N N . PRO A 1 561 ? 14.136 -12.389 -25.327 1.00 84.88 561 PRO A N 1
ATOM 4380 C CA . PRO A 1 561 ? 14.199 -13.521 -26.244 1.00 84.88 561 PRO A CA 1
ATOM 4381 C C . PRO A 1 561 ? 15.415 -13.445 -27.162 1.00 84.88 561 PRO A C 1
ATOM 4383 O O . PRO A 1 561 ? 15.844 -12.367 -27.572 1.00 84.88 561 PRO A O 1
ATOM 4386 N N . ALA A 1 562 ? 15.966 -14.611 -27.484 1.00 78.88 562 ALA A N 1
ATOM 4387 C CA . ALA A 1 562 ? 17.257 -14.800 -28.144 1.00 78.88 562 ALA A CA 1
ATOM 4388 C C . ALA A 1 562 ? 18.500 -14.446 -27.318 1.00 78.88 562 ALA A C 1
ATOM 4390 O O . ALA A 1 562 ? 19.552 -15.032 -27.569 1.00 78.88 562 ALA A O 1
ATOM 4391 N N . PHE A 1 563 ? 18.412 -13.576 -26.311 1.00 82.69 563 PHE A N 1
ATOM 4392 C CA . PHE A 1 563 ? 19.537 -13.282 -25.421 1.00 82.69 563 PHE A CA 1
ATOM 4393 C C . PHE A 1 563 ? 19.584 -14.246 -24.236 1.00 82.69 563 PHE A C 1
ATOM 4395 O O . PHE A 1 563 ? 20.624 -14.870 -24.010 1.00 82.69 563 PHE A O 1
ATOM 4402 N N . PHE A 1 564 ? 18.456 -14.415 -23.544 1.00 87.94 564 PHE A N 1
ATOM 4403 C CA . PHE A 1 564 ? 18.339 -15.200 -22.317 1.00 87.94 564 PHE A CA 1
ATOM 4404 C C . PHE A 1 564 ? 17.138 -16.140 -22.358 1.00 87.94 564 PHE A C 1
ATOM 4406 O O . PHE A 1 564 ? 16.152 -15.883 -23.046 1.00 87.94 564 PHE A O 1
ATOM 4413 N N . ARG A 1 565 ? 17.211 -17.201 -21.551 1.00 89.50 565 ARG A N 1
ATOM 4414 C CA . ARG A 1 565 ? 16.073 -18.083 -21.288 1.00 89.50 565 ARG A CA 1
ATOM 4415 C C . ARG A 1 565 ? 15.023 -17.378 -20.439 1.00 89.50 565 ARG A C 1
ATOM 4417 O O . ARG A 1 565 ? 15.335 -16.493 -19.635 1.00 89.50 565 ARG A O 1
ATOM 4424 N N . THR A 1 566 ? 13.787 -17.847 -20.547 1.00 91.00 566 THR A N 1
ATOM 4425 C CA . THR A 1 566 ? 12.661 -17.391 -19.723 1.00 91.00 566 THR A CA 1
ATOM 4426 C C . THR A 1 566 ? 12.986 -17.463 -18.225 1.00 91.00 566 THR A C 1
ATOM 4428 O O . THR A 1 566 ? 13.676 -18.379 -17.776 1.00 91.00 566 THR A O 1
ATOM 4431 N N . ALA A 1 567 ? 12.494 -16.506 -17.445 1.00 92.31 567 ALA A N 1
ATOM 4432 C CA . ALA A 1 567 ? 12.622 -16.457 -15.995 1.00 92.31 567 ALA A CA 1
ATOM 4433 C C . ALA A 1 567 ? 11.499 -17.251 -15.330 1.00 92.31 567 ALA A C 1
ATOM 4435 O O . ALA A 1 567 ? 10.326 -16.968 -15.562 1.00 92.31 567 ALA A O 1
ATOM 4436 N N . LYS A 1 568 ? 11.837 -18.210 -14.469 1.00 91.06 568 LYS A N 1
ATOM 4437 C CA . LYS A 1 568 ? 10.848 -18.865 -13.610 1.00 91.06 568 LYS A CA 1
ATOM 4438 C C . LYS A 1 568 ? 10.767 -18.108 -12.296 1.00 91.06 568 LYS A C 1
ATOM 4440 O O . LYS A 1 568 ? 11.768 -18.005 -11.598 1.00 91.06 568 LYS A O 1
ATOM 4445 N N . VAL A 1 569 ? 9.582 -17.606 -11.982 1.00 86.88 569 VAL A N 1
ATOM 4446 C CA . VAL A 1 569 ? 9.281 -16.952 -10.714 1.00 86.88 569 VAL A CA 1
ATOM 4447 C C . VAL A 1 569 ? 8.427 -17.914 -9.885 1.00 86.88 569 VAL A C 1
ATOM 4449 O O . VAL A 1 569 ? 7.313 -18.246 -10.317 1.00 86.88 569 VAL A O 1
ATOM 4452 N N . PRO A 1 570 ? 8.925 -18.400 -8.733 1.00 83.00 570 PRO A N 1
ATOM 4453 C CA . PRO A 1 570 ? 8.187 -19.326 -7.879 1.00 83.00 570 PRO A CA 1
ATOM 4454 C C . PRO A 1 570 ? 6.783 -18.806 -7.553 1.00 83.00 570 PRO A C 1
ATOM 4456 O O . PRO A 1 570 ? 6.611 -17.626 -7.278 1.00 83.00 570 PRO A O 1
ATOM 4459 N N . ASN A 1 571 ? 5.776 -19.684 -7.606 1.00 76.00 571 ASN A N 1
ATOM 4460 C CA . ASN A 1 571 ? 4.369 -19.403 -7.268 1.00 76.00 571 ASN A CA 1
ATOM 4461 C C . ASN A 1 571 ? 3.652 -18.322 -8.103 1.00 76.00 571 ASN A C 1
ATOM 4463 O O . ASN A 1 571 ? 2.455 -18.125 -7.920 1.00 76.00 571 ASN A O 1
ATOM 4467 N N . VAL A 1 572 ? 4.335 -17.663 -9.046 1.00 82.25 572 VAL A N 1
ATOM 4468 C CA . VAL A 1 572 ? 3.733 -16.641 -9.918 1.00 82.25 572 VAL A CA 1
ATOM 4469 C C . VAL A 1 572 ? 3.638 -17.133 -11.361 1.00 82.25 572 VAL A C 1
ATOM 4471 O O . VAL A 1 572 ? 2.580 -17.047 -11.977 1.00 82.25 572 VAL A O 1
ATOM 4474 N N . GLY A 1 573 ? 4.727 -17.662 -11.928 1.00 87.94 573 GLY A N 1
ATOM 4475 C CA . GLY A 1 573 ? 4.719 -18.129 -13.312 1.00 87.94 573 GLY A CA 1
ATOM 4476 C C . GLY A 1 573 ? 6.068 -18.039 -14.010 1.00 87.94 573 GLY A C 1
ATOM 4477 O O . GLY A 1 573 ? 7.115 -17.865 -13.392 1.00 87.94 573 GLY A O 1
ATOM 4478 N N . THR A 1 574 ? 6.045 -18.189 -15.334 1.00 93.06 574 THR A N 1
ATOM 4479 C CA . THR A 1 574 ? 7.241 -18.067 -16.173 1.00 93.06 574 THR A CA 1
ATOM 4480 C C . THR A 1 574 ? 7.125 -16.839 -17.069 1.00 93.06 574 THR A C 1
ATOM 4482 O O . THR A 1 574 ? 6.094 -16.598 -17.698 1.00 93.06 574 THR A O 1
ATOM 4485 N N . PHE A 1 575 ? 8.197 -16.059 -17.111 1.00 94.50 575 PHE A N 1
ATOM 4486 C CA . PHE A 1 575 ? 8.229 -14.720 -17.675 1.00 94.50 575 PHE A CA 1
ATOM 4487 C C . PHE A 1 575 ? 9.383 -14.542 -18.656 1.00 94.50 575 PHE A C 1
ATOM 4489 O O . PHE A 1 575 ? 10.377 -15.264 -18.642 1.00 94.50 575 PHE A O 1
ATOM 4496 N N . GLN A 1 576 ? 9.248 -13.538 -19.501 1.00 93.44 576 GLN A N 1
ATOM 4497 C CA . GLN A 1 576 ? 10.264 -13.034 -20.414 1.00 93.44 576 GLN A CA 1
ATOM 4498 C C . GLN A 1 576 ? 10.200 -11.502 -20.418 1.00 93.44 576 GLN A C 1
ATOM 4500 O O . GLN A 1 576 ? 9.307 -10.914 -19.799 1.00 93.44 576 GLN A O 1
ATOM 4505 N N . ASP A 1 577 ? 11.143 -10.867 -21.110 1.00 94.25 577 ASP A N 1
ATOM 4506 C CA . ASP A 1 577 ? 11.326 -9.415 -21.082 1.00 94.25 577 ASP A CA 1
ATOM 4507 C C . ASP A 1 577 ? 10.024 -8.637 -21.343 1.00 94.25 577 ASP A C 1
ATOM 4509 O O . ASP A 1 577 ? 9.223 -8.959 -22.232 1.00 94.25 577 ASP A O 1
ATOM 4513 N N . GLY A 1 578 ? 9.805 -7.595 -20.539 1.00 91.50 578 GLY A N 1
ATOM 4514 C CA . GLY A 1 578 ? 8.643 -6.716 -20.663 1.00 91.50 578 GLY A CA 1
ATOM 4515 C C . GLY A 1 578 ? 8.611 -5.951 -21.989 1.00 91.50 578 GLY A C 1
ATOM 4516 O O . GLY A 1 578 ? 7.536 -5.597 -22.469 1.00 91.50 578 GLY A O 1
ATOM 4517 N N . GLY A 1 579 ? 9.763 -5.767 -22.637 1.00 89.19 579 GLY A N 1
ATOM 4518 C CA . GLY A 1 579 ? 9.943 -5.087 -23.917 1.00 89.19 579 GLY A CA 1
ATOM 4519 C C . GLY A 1 579 ? 9.213 -5.742 -25.087 1.00 89.19 579 GLY A C 1
ATOM 4520 O O . GLY A 1 579 ? 8.940 -5.081 -26.084 1.00 89.19 579 GLY A O 1
ATOM 4521 N N . LEU A 1 580 ? 8.798 -7.006 -24.948 1.00 88.44 580 LEU A N 1
ATOM 4522 C CA . LEU A 1 580 ? 7.940 -7.674 -25.931 1.00 88.44 580 LEU A CA 1
ATOM 4523 C C . LEU A 1 580 ? 6.560 -7.027 -26.076 1.00 88.44 580 LEU A C 1
ATOM 4525 O O . LEU A 1 580 ? 5.950 -7.128 -27.141 1.00 88.44 580 LEU A O 1
ATOM 4529 N N . ARG A 1 581 ? 6.046 -6.409 -25.007 1.00 89.88 581 ARG A N 1
ATOM 4530 C CA . ARG A 1 581 ? 4.702 -5.816 -24.977 1.00 89.88 581 ARG A CA 1
ATOM 4531 C C . ARG A 1 581 ? 4.695 -4.364 -24.521 1.00 89.88 581 ARG A C 1
ATOM 4533 O O . ARG A 1 581 ? 3.970 -3.559 -25.092 1.00 89.88 581 ARG A O 1
ATOM 4540 N N . LEU A 1 582 ? 5.482 -4.038 -23.500 1.00 91.62 582 LEU A N 1
ATOM 4541 C CA . LEU A 1 582 ? 5.465 -2.764 -22.786 1.00 91.62 582 LEU A CA 1
ATOM 4542 C C . LEU A 1 582 ? 6.874 -2.163 -22.683 1.00 91.62 582 LEU A C 1
ATOM 4544 O O . LEU A 1 582 ? 7.332 -1.834 -21.590 1.00 91.62 582 LEU A O 1
ATOM 4548 N N . ASN A 1 583 ? 7.585 -2.002 -23.808 1.00 94.62 583 ASN A N 1
ATOM 4549 C CA . ASN A 1 583 ? 8.949 -1.459 -23.769 1.00 94.62 583 ASN A CA 1
ATOM 4550 C C . ASN A 1 583 ? 9.033 -0.041 -23.187 1.00 94.62 583 ASN A C 1
ATOM 4552 O O . ASN A 1 583 ? 9.945 0.241 -22.417 1.00 94.62 583 ASN A O 1
ATOM 4556 N N . ASN A 1 584 ? 8.067 0.817 -23.523 1.00 96.62 584 ASN A N 1
ATOM 4557 C CA . ASN A 1 584 ? 7.865 2.112 -22.879 1.00 96.62 584 ASN A CA 1
ATOM 4558 C C . ASN A 1 584 ? 6.702 1.991 -21.876 1.00 96.62 584 ASN A C 1
ATOM 4560 O O . ASN A 1 584 ? 5.541 1.948 -22.300 1.00 96.62 584 ASN A O 1
ATOM 4564 N N . PRO A 1 585 ? 6.972 1.924 -20.559 1.00 97.12 585 PRO A N 1
ATOM 4565 C CA . PRO A 1 585 ? 5.942 1.688 -19.553 1.00 97.12 585 PRO A CA 1
ATOM 4566 C C . PRO A 1 585 ? 5.171 2.960 -19.148 1.00 97.12 585 PRO A C 1
ATOM 4568 O O . PRO A 1 585 ? 4.532 2.978 -18.099 1.00 97.12 585 PRO A O 1
ATOM 4571 N N . VAL A 1 586 ? 5.191 4.029 -19.955 1.00 96.69 586 VAL A N 1
ATOM 4572 C CA . VAL A 1 586 ? 4.530 5.311 -19.641 1.00 96.69 586 VAL A CA 1
ATOM 4573 C C . VAL A 1 586 ? 3.035 5.154 -19.332 1.00 96.69 586 VAL A C 1
ATOM 4575 O O . VAL A 1 586 ? 2.537 5.721 -18.360 1.00 96.69 586 VAL A O 1
ATOM 4578 N N . ASN A 1 587 ? 2.325 4.317 -20.094 1.00 94.75 587 ASN A N 1
ATOM 4579 C CA . ASN A 1 587 ? 0.894 4.073 -19.888 1.00 94.75 587 ASN A CA 1
ATOM 4580 C C . ASN A 1 587 ? 0.620 3.259 -18.615 1.00 94.75 587 ASN A C 1
ATOM 4582 O O . ASN A 1 587 ? -0.375 3.516 -17.941 1.00 94.75 587 ASN A O 1
ATOM 4586 N N . VAL A 1 588 ? 1.522 2.338 -18.250 1.00 94.62 588 VAL A N 1
ATOM 4587 C CA . VAL A 1 588 ? 1.466 1.636 -16.956 1.00 94.62 588 VAL A CA 1
ATOM 4588 C C . VAL A 1 588 ? 1.604 2.646 -15.826 1.00 94.62 588 VAL A C 1
ATOM 4590 O O . VAL A 1 588 ? 0.803 2.629 -14.902 1.00 94.62 588 VAL A O 1
ATOM 4593 N N . GLY A 1 589 ? 2.559 3.576 -15.929 1.00 94.44 589 GLY A N 1
ATOM 4594 C CA . GLY A 1 589 ? 2.727 4.644 -14.947 1.00 94.44 589 GLY A CA 1
ATOM 4595 C C . GLY A 1 589 ? 1.448 5.452 -14.742 1.00 94.44 589 GLY A C 1
ATOM 4596 O O . GLY A 1 589 ? 0.992 5.590 -13.611 1.00 94.44 589 GLY A O 1
ATOM 4597 N N . LEU A 1 590 ? 0.813 5.919 -15.822 1.00 93.12 590 LEU A N 1
ATOM 4598 C CA . LEU A 1 590 ? -0.448 6.672 -15.739 1.00 93.12 590 LEU A CA 1
ATOM 4599 C C . LEU A 1 590 ? -1.601 5.855 -15.138 1.00 93.12 590 LEU A C 1
ATOM 4601 O O . LEU A 1 590 ? -2.395 6.395 -14.365 1.00 93.12 590 LEU A O 1
ATOM 4605 N N . ALA A 1 591 ? -1.701 4.568 -15.477 1.00 91.25 591 ALA A N 1
ATOM 4606 C CA . ALA A 1 591 ? -2.714 3.678 -14.920 1.00 91.25 591 ALA A CA 1
ATOM 4607 C C . ALA A 1 591 ? -2.480 3.430 -13.421 1.00 91.25 591 ALA A C 1
ATOM 4609 O O . ALA A 1 591 ? -3.401 3.577 -12.614 1.00 91.25 591 ALA A O 1
ATOM 4610 N N . GLU A 1 592 ? -1.238 3.152 -13.023 1.00 90.62 592 GLU A N 1
ATOM 4611 C CA . GLU A 1 592 ? -0.889 2.843 -11.639 1.00 90.62 592 GLU A CA 1
ATOM 4612 C C . GLU A 1 592 ? -0.967 4.067 -10.714 1.00 90.62 592 GLU A C 1
ATOM 4614 O O . GLU A 1 592 ? -1.239 3.904 -9.527 1.00 90.62 592 GLU A O 1
ATOM 4619 N N . VAL A 1 593 ? -0.858 5.304 -11.220 1.00 89.25 593 VAL A N 1
ATOM 4620 C CA . VAL A 1 593 ? -1.183 6.506 -10.422 1.00 89.25 593 VAL A CA 1
ATOM 4621 C C . VAL A 1 593 ? -2.596 6.415 -9.838 1.00 89.25 593 VAL A C 1
ATOM 4623 O O . VAL A 1 593 ? -2.797 6.690 -8.651 1.00 89.25 593 VAL A O 1
ATOM 4626 N N . ARG A 1 594 ? -3.564 5.976 -10.649 1.00 83.25 594 ARG A N 1
ATOM 4627 C CA . ARG A 1 594 ? -4.965 5.804 -10.232 1.00 83.25 594 ARG A CA 1
ATOM 4628 C C . ARG A 1 594 ? -5.155 4.600 -9.312 1.00 83.25 594 ARG A C 1
ATOM 4630 O O . ARG A 1 594 ? -6.122 4.573 -8.558 1.00 83.25 594 ARG A O 1
ATOM 4637 N N . GLN A 1 595 ? -4.244 3.627 -9.384 1.00 83.00 595 GLN A N 1
ATOM 4638 C CA . GLN A 1 595 ? -4.232 2.453 -8.515 1.00 83.00 595 GLN A CA 1
ATOM 4639 C C . GLN A 1 595 ? -3.522 2.699 -7.188 1.00 83.00 595 GLN A C 1
ATOM 4641 O O . GLN A 1 595 ? -3.807 1.995 -6.239 1.00 83.00 595 GLN A O 1
ATOM 4646 N N . VAL A 1 596 ? -2.599 3.650 -7.061 1.00 80.56 596 VAL A N 1
ATOM 4647 C CA . VAL A 1 596 ? -1.900 3.920 -5.788 1.00 80.56 596 VAL A CA 1
ATOM 4648 C C . VAL A 1 596 ? -2.598 5.027 -5.001 1.00 80.56 596 VAL A C 1
ATOM 4650 O O . VAL A 1 596 ? -2.814 4.916 -3.791 1.00 80.56 596 VAL A O 1
ATOM 4653 N N . TRP A 1 597 ? -2.956 6.108 -5.688 1.00 80.06 597 TRP A N 1
ATOM 4654 C CA . TRP A 1 597 ? -3.705 7.238 -5.141 1.00 80.06 597 TRP A CA 1
ATOM 4655 C C . TRP A 1 597 ? -5.118 7.220 -5.734 1.00 80.06 597 TRP A C 1
ATOM 4657 O O . TRP A 1 597 ? -5.586 6.170 -6.128 1.00 80.06 597 TRP A O 1
ATOM 4667 N N . SER A 1 598 ? -5.886 8.304 -5.729 1.00 72.50 598 SER A N 1
ATOM 4668 C CA . SER A 1 598 ? -7.266 8.254 -6.246 1.00 72.50 598 SER A CA 1
ATOM 4669 C C . SER A 1 598 ? -7.334 8.344 -7.775 1.00 72.50 598 SER A C 1
ATOM 4671 O O . SER A 1 598 ? -6.452 8.914 -8.411 1.00 72.50 598 SER A O 1
ATOM 4673 N N . ALA A 1 599 ? -8.456 7.913 -8.360 1.00 65.94 599 ALA A N 1
ATOM 4674 C CA . ALA A 1 599 ? -8.760 8.160 -9.774 1.00 65.94 599 ALA A CA 1
ATOM 4675 C C . ALA A 1 599 ? -8.768 9.660 -10.145 1.00 65.94 599 ALA A C 1
ATOM 4677 O O . ALA A 1 599 ? -8.466 10.015 -11.279 1.00 65.94 599 ALA A O 1
ATOM 4678 N N . SER A 1 600 ? -9.070 10.539 -9.181 1.00 70.38 600 SER A N 1
ATOM 4679 C CA . SER A 1 600 ? -9.032 12.002 -9.325 1.00 70.38 600 SER A CA 1
ATOM 4680 C C . SER A 1 600 ? -7.640 12.621 -9.133 1.00 70.38 600 SER A C 1
ATOM 4682 O O . SER A 1 600 ? -7.488 13.839 -9.225 1.00 70.38 600 SER A O 1
ATOM 4684 N N . THR A 1 601 ? -6.621 11.816 -8.817 1.00 80.56 601 THR A N 1
ATOM 4685 C CA . THR A 1 601 ? -5.265 12.321 -8.587 1.00 80.56 601 THR A CA 1
ATOM 4686 C C . THR A 1 601 ? -4.640 12.762 -9.908 1.00 80.56 601 THR A C 1
ATOM 4688 O O . THR A 1 601 ? -4.599 12.002 -10.874 1.00 80.56 601 THR A O 1
ATOM 4691 N N . LYS A 1 602 ? -4.141 14.000 -9.938 1.00 87.88 602 LYS A N 1
ATOM 4692 C CA . LYS A 1 602 ? -3.477 14.583 -11.108 1.00 87.88 602 LYS A CA 1
ATOM 4693 C C . LYS A 1 602 ? -2.019 14.129 -11.199 1.00 87.88 602 LYS A C 1
ATOM 4695 O O . LYS A 1 602 ? -1.380 13.865 -10.179 1.00 87.88 602 LYS A O 1
ATOM 4700 N N . VAL A 1 603 ? -1.509 14.061 -12.426 1.00 94.75 603 VAL A N 1
ATOM 4701 C CA . VAL A 1 603 ? -0.087 13.859 -12.722 1.00 94.75 603 VAL A CA 1
ATOM 4702 C C . VAL A 1 603 ? 0.504 15.225 -13.039 1.00 94.75 603 VAL A C 1
ATOM 4704 O O . VAL A 1 603 ? 0.138 15.817 -14.050 1.00 94.75 603 VAL A O 1
ATOM 4707 N N . ASP A 1 604 ? 1.379 15.722 -12.168 1.00 95.25 604 ASP A N 1
ATOM 4708 C CA . ASP A 1 604 ? 2.040 17.017 -12.375 1.00 95.25 604 ASP A CA 1
ATOM 4709 C C . ASP A 1 604 ? 3.203 16.881 -13.352 1.00 95.25 604 ASP A C 1
ATOM 4711 O O . ASP A 1 604 ? 3.420 17.742 -14.199 1.00 95.25 604 ASP A O 1
ATOM 4715 N N . VAL A 1 605 ? 3.957 15.785 -13.218 1.00 97.44 605 VAL A N 1
ATOM 4716 C CA . VAL A 1 605 ? 5.120 15.505 -14.054 1.00 97.44 605 VAL A CA 1
ATOM 4717 C C . VAL A 1 605 ? 5.102 14.049 -14.486 1.00 97.44 605 VAL A C 1
ATOM 4719 O O . VAL A 1 605 ? 4.967 13.156 -13.655 1.00 97.44 605 VAL A O 1
ATOM 4722 N N . MET A 1 606 ? 5.289 13.811 -15.778 1.00 97.94 606 MET A N 1
ATOM 4723 C CA . MET A 1 606 ? 5.591 12.513 -16.367 1.00 97.94 606 MET A CA 1
ATOM 4724 C C . MET A 1 606 ? 6.876 12.653 -17.178 1.00 97.94 606 MET A C 1
ATOM 4726 O O . MET A 1 606 ? 6.872 13.259 -18.248 1.00 97.94 606 MET A O 1
ATOM 4730 N N . LEU A 1 607 ? 7.973 12.089 -16.679 1.00 98.44 607 LEU A N 1
ATOM 4731 C CA . LEU A 1 607 ? 9.252 12.051 -17.381 1.00 98.44 607 LEU A CA 1
ATOM 4732 C C . LEU A 1 607 ? 9.481 10.656 -17.969 1.00 98.44 607 LEU A C 1
ATOM 4734 O O . LEU A 1 607 ? 9.799 9.719 -17.243 1.00 98.44 607 LEU A O 1
ATOM 4738 N N . SER A 1 608 ? 9.338 10.516 -19.285 1.00 98.44 608 SER A N 1
ATOM 4739 C CA . SER A 1 608 ? 9.671 9.295 -20.024 1.00 98.44 608 SER A CA 1
ATOM 4740 C C . SER A 1 608 ? 11.091 9.391 -20.592 1.00 98.44 608 SER A C 1
ATOM 4742 O O . SER A 1 608 ? 11.414 10.329 -21.322 1.00 98.44 608 SER A O 1
ATOM 4744 N N . LEU A 1 609 ? 11.947 8.423 -20.274 1.00 98.31 609 LEU A N 1
ATOM 4745 C CA . LEU A 1 609 ? 13.335 8.359 -20.720 1.00 98.31 609 LEU A CA 1
ATOM 4746 C C . LEU A 1 609 ? 13.523 7.190 -21.688 1.00 98.31 609 LEU A C 1
ATOM 4748 O O . LEU A 1 609 ? 13.331 6.028 -21.327 1.00 98.31 609 LEU A O 1
ATOM 4752 N N . GLY A 1 610 ? 13.910 7.511 -22.918 1.00 96.38 610 GLY A N 1
ATOM 4753 C CA . GLY A 1 610 ? 14.176 6.543 -23.972 1.00 96.38 610 GLY A CA 1
ATOM 4754 C C . GLY A 1 610 ? 15.608 6.023 -23.963 1.00 96.38 610 GLY A C 1
ATOM 4755 O O . GLY A 1 610 ? 16.527 6.670 -23.467 1.00 96.38 610 GLY A O 1
ATOM 4756 N N . THR A 1 611 ? 15.809 4.861 -24.582 1.00 94.25 611 THR A N 1
ATOM 4757 C CA . THR A 1 611 ? 17.139 4.265 -24.803 1.00 94.25 611 THR A CA 1
ATOM 4758 C C . THR A 1 611 ? 17.643 4.458 -26.239 1.00 94.25 611 THR A C 1
ATOM 4760 O O . THR A 1 611 ? 18.404 3.641 -26.758 1.00 94.25 611 THR A O 1
ATOM 4763 N N . GLY A 1 612 ? 17.169 5.504 -26.909 1.00 90.31 612 GLY A N 1
ATOM 4764 C CA . GLY A 1 612 ? 17.459 5.824 -28.299 1.00 90.31 612 GLY A CA 1
ATOM 4765 C C . GLY A 1 612 ? 16.375 5.370 -29.285 1.00 90.31 612 GLY A C 1
ATOM 4766 O O . GLY A 1 612 ? 15.735 4.337 -29.090 1.00 90.31 612 GLY A O 1
ATOM 4767 N N . THR A 1 613 ? 16.191 6.138 -30.360 1.00 87.06 613 THR A N 1
ATOM 4768 C CA . THR A 1 613 ? 15.278 5.851 -31.482 1.00 87.06 613 THR A CA 1
ATOM 4769 C C . THR A 1 613 ? 16.063 5.778 -32.789 1.00 87.06 613 THR A C 1
ATOM 4771 O O . THR A 1 613 ? 16.966 6.581 -33.034 1.00 87.06 613 THR A O 1
ATOM 4774 N N . THR A 1 614 ? 15.772 4.789 -33.628 1.00 76.38 614 THR A N 1
ATOM 4775 C CA . THR A 1 614 ? 16.363 4.717 -34.972 1.00 76.38 614 THR A CA 1
ATOM 4776 C C . THR A 1 614 ? 15.681 5.742 -35.869 1.00 76.38 614 THR A C 1
ATOM 4778 O O . THR A 1 614 ? 14.453 5.760 -35.927 1.00 76.38 614 THR A O 1
ATOM 4781 N N . GLN A 1 615 ? 16.452 6.579 -36.574 1.00 63.59 615 GLN A N 1
ATOM 4782 C CA . GLN A 1 615 ? 15.876 7.501 -37.560 1.00 63.59 615 GLN A CA 1
ATOM 4783 C C . GLN A 1 615 ? 15.020 6.721 -38.565 1.00 63.59 615 GLN A C 1
ATOM 4785 O O . GLN A 1 615 ? 15.406 5.629 -38.989 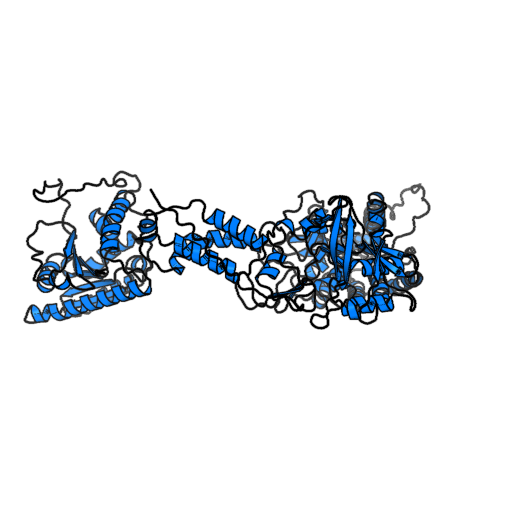1.00 63.59 615 GLN A O 1
ATOM 4790 N N . GLU A 1 616 ? 13.856 7.273 -38.924 1.00 54.66 616 GLU A N 1
ATOM 4791 C CA . GLU A 1 616 ? 13.005 6.704 -39.967 1.00 54.66 616 GLU A CA 1
ATOM 4792 C C . GLU A 1 616 ? 13.846 6.584 -41.238 1.00 54.66 616 GLU A C 1
ATOM 4794 O O . GLU A 1 616 ? 14.237 7.585 -41.841 1.00 54.66 616 GLU A O 1
ATOM 4799 N N . ALA A 1 617 ? 14.175 5.346 -41.621 1.00 47.47 617 ALA A N 1
ATOM 4800 C CA . ALA A 1 617 ? 14.728 5.090 -42.936 1.00 47.47 617 ALA A CA 1
ATOM 4801 C C . ALA A 1 617 ? 13.779 5.737 -43.950 1.00 47.47 617 ALA A C 1
ATOM 4803 O O . ALA A 1 617 ? 12.559 5.572 -43.844 1.00 47.47 617 ALA A O 1
ATOM 4804 N N . THR A 1 618 ? 14.333 6.471 -44.920 1.00 46.00 618 THR A N 1
ATOM 4805 C CA . THR A 1 618 ? 13.593 6.900 -46.114 1.00 46.00 618 THR A CA 1
ATOM 4806 C C . THR A 1 618 ? 12.707 5.743 -46.567 1.00 46.00 618 THR A C 1
ATOM 4808 O O . THR A 1 618 ? 13.215 4.622 -46.592 1.00 46.00 618 THR A O 1
ATOM 4811 N N . PRO A 1 619 ? 11.404 5.951 -46.849 1.00 45.56 619 PRO A N 1
ATOM 4812 C CA . PRO A 1 619 ? 10.463 4.861 -47.078 1.00 45.56 619 PRO A CA 1
ATOM 4813 C C . PRO A 1 619 ? 11.015 3.935 -48.159 1.00 45.56 619 PRO A C 1
ATOM 4815 O O . PRO A 1 619 ? 10.980 4.251 -49.347 1.00 45.56 619 PRO A O 1
ATOM 4818 N N . ILE A 1 620 ? 11.594 2.811 -47.732 1.00 52.38 620 ILE A N 1
ATOM 4819 C CA . ILE A 1 620 ? 12.162 1.831 -48.642 1.00 52.38 620 ILE A CA 1
ATOM 4820 C C . ILE A 1 620 ? 10.936 1.135 -49.230 1.00 52.38 620 ILE A C 1
ATOM 4822 O O . ILE A 1 620 ? 10.196 0.507 -48.462 1.00 52.38 620 ILE A O 1
ATOM 4826 N N . PRO A 1 621 ? 10.659 1.248 -50.545 1.00 57.19 621 PRO A N 1
ATOM 4827 C CA . PRO A 1 621 ? 9.590 0.469 -51.149 1.00 57.19 621 PRO A CA 1
ATOM 4828 C C . PRO A 1 621 ? 9.805 -1.003 -50.796 1.00 57.19 621 PRO A C 1
ATOM 4830 O O . PRO A 1 621 ? 10.949 -1.464 -50.724 1.00 57.19 621 PRO A O 1
ATOM 4833 N N . ALA A 1 622 ? 8.711 -1.722 -50.522 1.00 59.34 622 ALA A N 1
ATOM 4834 C CA . ALA A 1 622 ? 8.763 -3.135 -50.159 1.00 59.34 622 ALA A CA 1
ATOM 4835 C C . ALA A 1 622 ? 9.751 -3.871 -51.083 1.00 59.34 622 ALA A C 1
ATOM 4837 O O . ALA A 1 622 ? 9.726 -3.632 -52.295 1.00 59.34 622 ALA A O 1
ATOM 4838 N N . PRO A 1 623 ? 10.655 -4.708 -50.538 1.00 60.19 623 PRO A N 1
ATOM 4839 C CA . PRO A 1 623 ? 11.738 -5.272 -51.326 1.00 60.19 623 PRO A CA 1
ATOM 4840 C C . PRO A 1 623 ? 11.155 -5.992 -52.553 1.00 60.19 623 PRO A C 1
ATOM 4842 O O . PRO A 1 623 ? 10.253 -6.817 -52.392 1.00 60.19 623 PRO A O 1
ATOM 4845 N N . PRO A 1 624 ? 11.652 -5.712 -53.774 1.00 59.75 624 PRO A N 1
ATOM 4846 C CA . PRO A 1 624 ? 11.062 -6.223 -55.014 1.00 59.75 624 PRO A CA 1
ATOM 4847 C C . PRO A 1 624 ? 11.134 -7.755 -55.129 1.00 59.75 624 PRO A C 1
ATOM 4849 O O . PRO A 1 624 ? 10.444 -8.352 -55.949 1.00 59.75 624 PRO A O 1
ATOM 4852 N N . SER A 1 625 ? 11.957 -8.413 -54.304 1.00 63.53 625 SER A N 1
ATOM 4853 C CA . SER A 1 625 ? 12.003 -9.868 -54.166 1.00 63.53 625 SER A CA 1
ATOM 4854 C C . SER A 1 625 ? 12.383 -10.286 -52.739 1.00 63.53 625 SER A C 1
ATOM 4856 O O . SER A 1 625 ? 13.087 -9.571 -52.026 1.00 63.53 625 SER A O 1
ATOM 4858 N N . ARG A 1 626 ? 11.908 -11.463 -52.309 1.00 68.69 626 ARG A N 1
ATOM 4859 C CA . ARG A 1 626 ? 12.164 -12.026 -50.974 1.00 68.69 626 ARG A CA 1
ATOM 4860 C C . ARG A 1 626 ? 13.580 -12.605 -50.892 1.00 68.69 626 ARG A C 1
ATOM 4862 O O . ARG A 1 626 ? 13.876 -13.605 -51.549 1.00 68.69 626 ARG A O 1
ATOM 4869 N N . GLY A 1 627 ? 14.434 -12.057 -50.028 1.00 70.25 627 GLY A N 1
ATOM 4870 C CA . GLY A 1 627 ? 15.760 -12.622 -49.774 1.00 70.25 627 GLY A CA 1
ATOM 4871 C C . GLY A 1 627 ? 15.664 -13.951 -49.015 1.00 70.25 627 GLY A C 1
ATOM 4872 O O . GLY A 1 627 ? 15.169 -13.982 -47.889 1.00 70.25 627 GLY A O 1
ATOM 4873 N N . ARG A 1 628 ? 16.172 -15.055 -49.590 1.00 63.38 628 ARG A N 1
ATOM 4874 C CA . ARG A 1 628 ? 16.036 -16.423 -49.027 1.00 63.38 628 ARG A CA 1
ATOM 4875 C C . ARG A 1 628 ? 16.508 -16.561 -47.570 1.00 63.38 628 ARG A C 1
ATOM 4877 O O . ARG A 1 628 ? 15.909 -17.319 -46.815 1.00 63.38 628 ARG A O 1
ATOM 4884 N N . PHE A 1 629 ? 17.537 -15.813 -47.167 1.00 62.09 629 PHE A N 1
ATOM 4885 C CA . PHE A 1 629 ? 18.108 -15.879 -45.815 1.00 62.09 629 PHE A CA 1
ATOM 4886 C C . PHE A 1 629 ? 17.682 -14.708 -44.913 1.00 62.09 629 PHE A C 1
ATOM 4888 O O . PHE A 1 629 ? 17.256 -14.944 -43.783 1.00 62.09 629 PHE A O 1
ATOM 4895 N N . LYS A 1 630 ? 17.731 -13.461 -45.408 1.00 64.25 630 LYS A N 1
ATOM 4896 C CA . LYS A 1 630 ? 17.414 -12.235 -44.639 1.00 64.25 630 LYS A CA 1
ATOM 4897 C C . LYS A 1 630 ? 15.918 -12.085 -44.312 1.00 64.25 630 LYS A C 1
ATOM 4899 O O . LYS A 1 630 ? 15.572 -11.531 -43.268 1.00 64.25 630 LYS A O 1
ATOM 4904 N N . ASP A 1 631 ? 15.041 -12.629 -45.157 1.00 73.00 631 ASP A N 1
ATOM 4905 C CA . ASP A 1 631 ? 13.575 -12.592 -45.002 1.00 73.00 631 ASP A CA 1
ATOM 4906 C C . ASP A 1 631 ? 12.983 -13.973 -44.681 1.00 73.00 631 ASP A C 1
ATOM 4908 O O . ASP A 1 631 ? 11.816 -14.286 -44.969 1.00 73.00 631 ASP A O 1
ATOM 4912 N N . SER A 1 632 ? 13.803 -14.829 -44.070 1.00 74.19 632 SER A N 1
ATOM 4913 C CA . SER A 1 632 ? 13.329 -16.050 -43.427 1.00 74.19 632 SER A CA 1
ATOM 4914 C C . SER A 1 632 ? 12.521 -15.713 -42.160 1.00 74.19 632 SER A C 1
ATOM 4916 O O . SER A 1 632 ? 12.417 -14.560 -41.737 1.00 74.19 632 SER A O 1
ATOM 4918 N N . PHE A 1 633 ? 11.846 -16.704 -41.581 1.00 76.12 633 PHE A N 1
ATOM 4919 C CA . PHE A 1 633 ? 10.930 -16.494 -40.454 1.00 76.12 633 PHE A CA 1
ATOM 4920 C C . PHE A 1 633 ? 11.627 -15.905 -39.214 1.00 76.12 633 PHE A C 1
ATOM 4922 O O . PHE A 1 633 ? 11.175 -14.889 -38.690 1.00 76.12 633 PHE A O 1
ATOM 4929 N N . ILE A 1 634 ? 12.771 -16.471 -38.816 1.00 75.44 634 ILE A N 1
ATOM 4930 C CA . ILE A 1 634 ? 13.485 -16.095 -37.586 1.00 75.44 634 ILE A CA 1
ATOM 4931 C C . ILE A 1 634 ? 14.013 -14.643 -37.613 1.00 75.44 634 ILE A C 1
ATOM 4933 O O . ILE A 1 634 ? 13.695 -13.890 -36.694 1.00 75.44 634 ILE A O 1
ATOM 4937 N N . PRO A 1 635 ? 14.724 -14.168 -38.659 1.00 74.00 635 PRO A N 1
ATOM 4938 C CA . PRO A 1 635 ? 15.135 -12.765 -38.755 1.00 74.00 635 PRO A CA 1
ATOM 4939 C C . PRO A 1 635 ? 13.975 -11.772 -38.792 1.00 74.00 635 PRO A C 1
ATOM 4941 O O . PRO A 1 635 ? 14.151 -10.633 -38.372 1.00 74.00 635 PRO A O 1
ATOM 4944 N N . ARG A 1 636 ? 12.806 -12.153 -39.329 1.00 77.50 636 ARG A N 1
ATOM 4945 C CA . ARG A 1 636 ? 11.624 -11.274 -39.343 1.00 77.50 636 ARG A CA 1
ATOM 4946 C C . ARG A 1 636 ? 11.035 -11.110 -37.946 1.00 77.50 636 ARG A C 1
ATOM 4948 O O . ARG A 1 636 ? 10.742 -9.984 -37.566 1.00 77.50 636 ARG A O 1
ATOM 4955 N N . ILE A 1 637 ? 10.926 -12.195 -37.179 1.00 78.19 637 ILE A N 1
ATOM 4956 C CA . ILE A 1 637 ? 10.491 -12.130 -35.775 1.00 78.19 637 ILE A CA 1
ATOM 4957 C C . ILE A 1 637 ? 11.483 -11.322 -34.945 1.00 78.19 637 ILE A C 1
ATOM 4959 O O . ILE A 1 637 ? 11.074 -10.416 -34.229 1.00 78.19 637 ILE A O 1
ATOM 4963 N N . TYR A 1 638 ? 12.782 -11.588 -35.096 1.00 77.31 638 TYR A N 1
ATOM 4964 C CA . TYR A 1 638 ? 13.813 -10.826 -34.396 1.00 77.31 638 TYR A CA 1
ATOM 4965 C C . TYR A 1 638 ? 13.750 -9.331 -34.743 1.00 77.31 638 TYR A C 1
ATOM 4967 O O . TYR A 1 638 ? 13.759 -8.496 -33.847 1.00 77.31 638 TYR A O 1
ATOM 4975 N N . ARG A 1 639 ? 13.603 -8.973 -36.029 1.00 77.12 639 ARG A N 1
ATOM 4976 C CA . ARG A 1 639 ? 13.400 -7.574 -36.446 1.00 77.12 639 ARG A CA 1
ATOM 4977 C C . ARG A 1 639 ? 12.143 -6.958 -35.834 1.00 77.12 639 ARG A C 1
ATOM 4979 O O . ARG A 1 639 ? 12.219 -5.832 -35.366 1.00 77.12 639 ARG A O 1
ATOM 4986 N N . SER A 1 640 ? 11.028 -7.691 -35.810 1.00 77.62 640 SER A N 1
ATOM 4987 C CA . SER A 1 640 ? 9.770 -7.230 -35.206 1.00 77.62 640 SER A CA 1
ATOM 4988 C C . SER A 1 640 ? 9.907 -6.976 -33.703 1.00 77.62 640 SER A C 1
ATOM 4990 O O . SER A 1 640 ? 9.367 -5.996 -33.196 1.00 77.62 640 SER A O 1
ATOM 4992 N N . PHE A 1 641 ? 10.636 -7.836 -32.990 1.00 79.69 641 PHE A N 1
ATOM 4993 C CA . PHE A 1 641 ? 10.959 -7.626 -31.580 1.00 79.69 641 PHE A CA 1
ATOM 4994 C C . PHE A 1 641 ? 11.839 -6.384 -31.396 1.00 79.69 641 PHE A C 1
ATOM 4996 O O . PHE A 1 641 ? 11.488 -5.494 -30.631 1.00 79.69 641 PHE A O 1
ATOM 5003 N N . MET A 1 642 ? 12.928 -6.272 -32.162 1.00 79.06 642 MET A N 1
ATOM 5004 C CA . MET A 1 642 ? 13.841 -5.127 -32.096 1.00 79.06 642 MET A CA 1
ATOM 5005 C C . MET A 1 642 ? 13.152 -3.796 -32.428 1.00 79.06 642 MET A C 1
ATOM 5007 O O . MET A 1 642 ? 13.468 -2.792 -31.801 1.00 79.06 642 MET A O 1
ATOM 5011 N N . SER A 1 643 ? 12.187 -3.773 -33.356 1.00 76.94 643 SER A N 1
ATOM 5012 C CA . SER A 1 643 ? 11.377 -2.573 -33.612 1.00 76.94 643 SER A CA 1
ATOM 5013 C C . SER A 1 643 ? 10.428 -2.235 -32.460 1.00 76.94 643 SER A C 1
ATOM 5015 O O . SER A 1 643 ? 10.146 -1.066 -32.232 1.00 76.94 643 SER A O 1
ATOM 5017 N N . GLY A 1 644 ? 9.960 -3.238 -31.707 1.00 78.94 644 GLY A N 1
ATOM 5018 C CA . GLY A 1 644 ? 9.160 -3.031 -30.494 1.00 78.94 644 GLY A CA 1
ATOM 5019 C C . GLY A 1 644 ? 9.952 -2.407 -29.338 1.00 78.94 644 GLY A C 1
ATOM 5020 O O . GLY A 1 644 ? 9.360 -1.819 -28.436 1.00 78.94 644 GLY A O 1
ATOM 5021 N N . MET A 1 645 ? 11.288 -2.466 -29.396 1.00 81.38 645 MET A N 1
ATOM 5022 C CA . MET A 1 645 ? 12.185 -1.813 -28.437 1.00 81.38 645 MET A CA 1
ATOM 5023 C C . MET A 1 645 ? 12.342 -0.301 -28.679 1.00 81.38 645 MET A C 1
ATOM 5025 O O . MET A 1 645 ? 13.088 0.355 -27.952 1.00 81.38 645 MET A O 1
ATOM 5029 N N . ASP A 1 646 ? 11.679 0.266 -29.691 1.00 84.25 646 ASP A N 1
ATOM 5030 C CA . ASP A 1 646 ? 11.580 1.715 -29.863 1.00 84.25 646 ASP A CA 1
ATOM 5031 C C . ASP A 1 646 ? 10.319 2.246 -29.163 1.00 84.25 646 ASP A C 1
ATOM 5033 O O . ASP A 1 646 ? 9.191 2.119 -29.645 1.00 84.25 646 ASP A O 1
ATOM 5037 N N . GLY A 1 647 ? 10.516 2.857 -27.993 1.00 87.88 647 GLY A N 1
ATOM 5038 C CA . GLY A 1 647 ? 9.440 3.444 -27.197 1.00 87.88 647 GLY A CA 1
ATOM 5039 C C . GLY A 1 647 ? 8.843 4.736 -27.762 1.00 87.88 647 GLY A C 1
ATOM 5040 O O . GLY A 1 647 ? 7.866 5.244 -27.202 1.00 87.88 647 GLY A O 1
ATOM 5041 N N . GLU A 1 648 ? 9.398 5.283 -28.848 1.00 91.75 648 GLU A N 1
ATOM 5042 C CA . GLU A 1 648 ? 8.989 6.574 -29.405 1.00 91.75 648 GLU A CA 1
ATOM 5043 C C . GLU A 1 648 ? 7.590 6.524 -30.034 1.00 91.75 648 GLU A C 1
ATOM 5045 O O . GLU A 1 648 ? 6.858 7.512 -29.996 1.00 91.75 648 GLU A O 1
ATOM 5050 N N . VAL A 1 649 ? 7.172 5.369 -30.564 1.00 89.81 649 VAL A N 1
ATOM 5051 C CA . VAL A 1 649 ? 5.814 5.186 -31.110 1.00 89.81 649 VAL A CA 1
ATOM 5052 C C . VAL A 1 649 ? 4.762 5.288 -30.005 1.00 89.81 649 VAL A C 1
ATOM 5054 O O . VAL A 1 649 ? 3.781 6.017 -30.155 1.00 89.81 649 VAL A O 1
ATOM 5057 N N . VAL A 1 650 ? 4.987 4.609 -28.875 1.00 93.44 650 VAL A N 1
ATOM 5058 C CA . VAL A 1 650 ? 4.090 4.654 -27.706 1.00 93.44 650 VAL A CA 1
ATOM 5059 C C . VAL A 1 650 ? 4.017 6.073 -27.144 1.00 93.44 650 VAL A C 1
ATOM 5061 O O . VAL A 1 650 ? 2.931 6.562 -26.834 1.00 93.44 650 VAL A O 1
ATOM 5064 N N . TRP A 1 651 ? 5.156 6.770 -27.075 1.00 95.12 651 TRP A N 1
ATOM 5065 C CA . TRP A 1 651 ? 5.189 8.168 -26.653 1.00 95.12 651 TRP A CA 1
ATOM 5066 C C . TRP A 1 651 ? 4.387 9.082 -27.589 1.00 95.12 651 TRP A C 1
ATOM 5068 O O . TRP A 1 651 ? 3.569 9.869 -27.117 1.00 95.12 651 TRP A O 1
ATOM 5078 N N . ARG A 1 652 ? 4.575 8.967 -28.912 1.00 93.75 652 ARG A N 1
ATOM 5079 C CA . ARG A 1 652 ? 3.816 9.743 -29.909 1.00 93.75 652 ARG A CA 1
ATOM 5080 C C . ARG A 1 652 ? 2.313 9.499 -29.786 1.00 93.75 652 ARG A C 1
ATOM 5082 O O . ARG A 1 652 ? 1.541 10.454 -29.797 1.00 93.75 652 ARG A O 1
ATOM 5089 N N . GLN A 1 653 ? 1.901 8.242 -29.616 1.00 93.50 653 GLN A N 1
ATOM 5090 C CA . GLN A 1 653 ? 0.499 7.892 -29.387 1.00 93.50 653 GLN A CA 1
ATOM 5091 C C . GLN A 1 653 ? -0.048 8.569 -28.130 1.00 93.50 653 GLN A C 1
ATOM 5093 O O . GLN A 1 653 ? -1.083 9.222 -28.217 1.00 93.50 653 GLN A O 1
ATOM 5098 N N . LEU A 1 654 ? 0.647 8.481 -26.992 1.00 94.62 654 LEU A N 1
ATOM 5099 C CA . LEU A 1 654 ? 0.236 9.175 -25.770 1.00 94.62 654 LEU A CA 1
ATOM 5100 C C . LEU A 1 654 ? 0.152 10.690 -25.999 1.00 94.62 654 LEU A C 1
ATOM 5102 O O . LEU A 1 654 ? -0.880 11.294 -25.729 1.00 94.62 654 LEU A O 1
ATOM 5106 N N . SER A 1 655 ? 1.205 11.294 -26.554 1.00 93.62 655 SER A N 1
ATOM 5107 C CA . SER A 1 655 ? 1.291 12.738 -26.793 1.00 93.62 655 SER A CA 1
ATOM 5108 C C . SER A 1 655 ? 0.154 13.261 -27.678 1.00 93.62 655 SER A C 1
ATOM 5110 O O . SER A 1 655 ? -0.353 14.357 -27.439 1.00 93.62 655 SER A O 1
ATOM 5112 N N . ASN A 1 656 ? -0.308 12.470 -28.650 1.00 93.81 656 ASN A N 1
ATOM 5113 C CA . ASN A 1 656 ? -1.448 12.821 -29.500 1.00 93.81 656 ASN A CA 1
ATOM 5114 C C . ASN A 1 656 ? -2.790 12.846 -28.750 1.00 93.81 656 ASN A C 1
ATOM 5116 O O . ASN A 1 656 ? -3.695 13.560 -29.172 1.00 93.81 656 ASN A O 1
ATOM 5120 N N . HIS A 1 657 ? -2.918 12.109 -27.643 1.00 93.06 657 HIS A N 1
ATOM 5121 C CA . HIS A 1 657 ? -4.120 12.094 -26.802 1.00 93.06 657 HIS A CA 1
ATOM 5122 C C . HIS A 1 657 ? -4.058 13.096 -25.637 1.00 93.06 657 HIS A C 1
ATOM 5124 O O . HIS A 1 657 ? -5.070 13.327 -24.974 1.00 93.06 657 HIS A O 1
ATOM 5130 N N . LEU A 1 658 ? -2.893 13.694 -25.366 1.00 92.44 658 LEU A N 1
ATOM 5131 C CA . LEU A 1 658 ? -2.747 14.709 -24.324 1.00 92.44 658 LEU A CA 1
ATOM 5132 C C . LEU A 1 658 ? -3.285 16.064 -24.798 1.00 92.44 658 LEU A C 1
ATOM 5134 O O . LEU A 1 658 ? -2.974 16.525 -25.900 1.00 92.44 658 LEU A O 1
ATOM 5138 N N . SER A 1 659 ? -4.031 16.745 -23.925 1.00 91.12 659 SER A N 1
ATOM 5139 C CA . SER A 1 659 ? -4.405 18.146 -24.132 1.00 91.12 659 SER A CA 1
ATOM 5140 C C . SER A 1 659 ? -3.166 19.049 -24.142 1.00 91.12 659 SER A C 1
ATOM 5142 O O . SER A 1 659 ? -2.121 18.698 -23.590 1.00 91.12 659 SER A O 1
ATOM 5144 N N . THR A 1 660 ? -3.278 20.241 -24.737 1.00 87.56 660 THR A N 1
ATOM 5145 C CA . THR A 1 660 ? -2.194 21.241 -24.728 1.00 87.56 660 THR A CA 1
ATOM 5146 C C . THR A 1 660 ? -1.731 21.565 -23.308 1.00 87.56 660 THR A C 1
ATOM 5148 O O . THR A 1 660 ? -0.533 21.682 -23.075 1.00 87.56 660 THR A O 1
ATOM 5151 N N . ASP A 1 661 ? -2.666 21.625 -22.354 1.00 86.00 661 ASP A N 1
ATOM 5152 C CA . ASP A 1 661 ? -2.354 21.830 -20.940 1.00 86.00 661 ASP A CA 1
ATOM 5153 C C . ASP A 1 661 ? -1.556 20.658 -20.350 1.00 86.00 661 ASP A C 1
ATOM 5155 O O . ASP A 1 661 ? -0.485 20.855 -19.782 1.00 86.00 661 ASP A O 1
ATOM 5159 N N . ALA A 1 662 ? -2.014 19.419 -20.560 1.00 86.50 662 ALA A N 1
ATOM 5160 C CA . ALA A 1 662 ? -1.355 18.232 -20.018 1.00 86.50 662 ALA A CA 1
ATOM 5161 C C . ALA A 1 662 ? 0.065 18.037 -20.575 1.00 86.50 662 ALA A C 1
ATOM 5163 O O . ALA A 1 662 ? 0.950 17.565 -19.858 1.00 86.50 662 ALA A O 1
ATOM 5164 N N . LYS A 1 663 ? 0.312 18.440 -21.831 1.00 90.25 663 LYS A N 1
ATOM 5165 C CA . LYS A 1 663 ? 1.644 18.386 -22.458 1.00 90.25 663 LYS A CA 1
ATOM 5166 C C . LYS A 1 663 ? 2.700 19.189 -21.695 1.00 90.25 663 LYS A C 1
ATOM 5168 O O . LYS A 1 663 ? 3.865 18.816 -21.751 1.00 90.25 663 LYS A O 1
ATOM 5173 N N . THR A 1 664 ? 2.313 20.231 -20.955 1.00 89.44 664 THR A N 1
ATOM 5174 C CA . THR A 1 664 ? 3.259 21.059 -20.182 1.00 89.44 664 THR A CA 1
ATOM 5175 C C . THR A 1 664 ? 3.952 20.299 -19.047 1.00 89.44 664 THR A C 1
ATOM 5177 O O . THR A 1 664 ? 5.049 20.682 -18.658 1.00 89.44 664 THR A O 1
ATOM 5180 N N . GLY A 1 665 ? 3.348 19.210 -18.554 1.00 92.94 665 GLY A N 1
ATOM 5181 C CA . GLY A 1 665 ? 3.924 18.324 -17.536 1.00 92.94 665 GLY A CA 1
ATOM 5182 C C . GLY A 1 665 ? 4.421 16.977 -18.072 1.00 92.94 665 GLY A C 1
ATOM 5183 O O . GLY A 1 665 ? 4.849 16.136 -17.287 1.00 92.94 665 GLY A O 1
ATOM 5184 N N . HIS A 1 666 ? 4.348 16.721 -19.383 1.00 96.94 666 HIS A N 1
ATOM 5185 C CA . HIS A 1 666 ? 4.702 15.427 -19.980 1.00 96.94 666 HIS A CA 1
ATOM 5186 C C . HIS A 1 666 ? 5.924 15.562 -20.890 1.00 96.94 666 HIS A C 1
ATOM 5188 O O . HIS A 1 666 ? 5.855 16.110 -21.989 1.00 96.94 666 HIS A O 1
ATOM 5194 N N . PHE A 1 667 ? 7.041 14.979 -20.461 1.00 97.19 667 PHE A N 1
ATOM 5195 C CA . PHE A 1 667 ? 8.333 15.094 -21.123 1.00 97.19 667 PHE A CA 1
ATOM 5196 C C . PHE A 1 667 ? 8.856 13.745 -21.604 1.00 97.19 667 PHE A C 1
ATOM 5198 O O . PHE A 1 667 ? 8.747 12.731 -20.919 1.00 97.19 667 PHE A O 1
ATOM 5205 N N . ARG A 1 668 ? 9.502 13.765 -22.772 1.00 96.75 668 ARG A N 1
ATOM 5206 C CA . ARG A 1 668 ? 10.251 12.635 -23.330 1.00 96.75 668 ARG A CA 1
ATOM 5207 C C . ARG A 1 668 ? 11.673 13.045 -23.637 1.00 96.75 668 ARG A C 1
ATOM 5209 O O . ARG A 1 668 ? 11.869 13.932 -24.464 1.00 96.75 668 ARG A O 1
ATOM 5216 N N . LEU A 1 669 ? 12.645 12.397 -23.018 1.00 96.75 669 LEU A N 1
ATOM 5217 C CA . LEU A 1 669 ? 14.058 12.584 -23.339 1.00 96.75 669 LEU A CA 1
ATOM 5218 C C . LEU A 1 669 ? 14.555 11.338 -24.061 1.00 96.75 669 LEU A C 1
ATOM 5220 O O . LEU A 1 669 ? 14.343 10.222 -23.591 1.00 96.75 669 LEU A O 1
ATOM 5224 N N . ASN A 1 670 ? 15.141 11.522 -25.238 1.00 94.44 670 ASN A N 1
ATOM 5225 C CA . ASN A 1 670 ? 15.583 10.432 -26.098 1.00 94.44 670 ASN A CA 1
ATOM 5226 C C . ASN A 1 670 ? 16.685 10.936 -27.046 1.00 94.44 670 ASN A C 1
ATOM 5228 O O . ASN A 1 670 ? 16.825 12.144 -27.225 1.00 94.44 670 ASN A O 1
ATOM 5232 N N . ILE A 1 671 ? 17.443 10.025 -27.661 1.00 92.00 671 ILE A N 1
ATOM 5233 C CA . ILE A 1 671 ? 18.508 10.362 -28.621 1.00 92.00 671 ILE A CA 1
ATOM 5234 C C . ILE A 1 671 ? 18.309 9.638 -29.961 1.00 92.00 671 ILE A C 1
ATOM 5236 O O . ILE A 1 671 ? 17.791 8.518 -29.977 1.00 92.00 671 ILE A O 1
ATOM 5240 N N . PRO A 1 672 ? 18.736 10.212 -31.096 1.00 88.81 672 PRO A N 1
ATOM 5241 C CA . PRO A 1 672 ? 18.815 9.466 -32.345 1.00 88.81 672 PRO A CA 1
ATOM 5242 C C . PRO A 1 672 ? 19.951 8.431 -32.285 1.00 88.81 672 PRO A C 1
ATOM 5244 O O . PRO A 1 672 ? 21.058 8.725 -31.831 1.00 88.81 672 PRO A O 1
ATOM 5247 N N . LEU A 1 673 ? 19.690 7.213 -32.761 1.00 82.56 673 LEU A N 1
ATOM 5248 C CA . LEU A 1 673 ? 20.683 6.145 -32.892 1.00 82.56 673 LEU A CA 1
ATOM 5249 C C . LEU A 1 673 ? 21.172 6.036 -34.336 1.00 82.56 673 LEU A C 1
ATOM 5251 O O . LEU A 1 673 ? 20.369 6.022 -35.270 1.00 82.56 673 LEU A O 1
ATOM 5255 N N . SER A 1 674 ? 22.485 5.881 -34.514 1.00 72.25 674 SER A N 1
ATOM 5256 C CA . SER A 1 674 ? 23.067 5.453 -35.787 1.00 72.25 674 SER A CA 1
ATOM 5257 C C . SER A 1 674 ? 22.994 3.927 -35.926 1.00 72.25 674 SER A C 1
ATOM 5259 O O . SER A 1 674 ? 23.010 3.198 -34.930 1.00 72.25 674 SER A O 1
ATOM 5261 N N . GLU A 1 675 ? 22.940 3.414 -37.161 1.00 64.31 675 GLU A N 1
ATOM 5262 C CA . GLU A 1 675 ? 22.846 1.964 -37.416 1.00 64.31 675 GLU A CA 1
ATOM 5263 C C . GLU A 1 675 ? 23.992 1.170 -36.763 1.00 64.31 675 GLU A C 1
ATOM 5265 O O . GLU A 1 675 ? 23.770 0.065 -36.262 1.00 64.31 675 GLU A O 1
ATOM 5270 N N . ALA A 1 676 ? 25.192 1.756 -36.689 1.00 56.72 676 ALA A N 1
ATOM 5271 C CA . ALA A 1 676 ? 26.374 1.149 -36.076 1.00 56.72 676 ALA A CA 1
ATOM 5272 C C . ALA A 1 676 ? 26.256 0.942 -34.548 1.00 56.72 676 ALA A C 1
ATOM 5274 O O . ALA A 1 676 ? 26.936 0.079 -34.007 1.00 56.72 676 ALA A O 1
ATOM 5275 N N . VAL A 1 677 ? 25.383 1.693 -33.862 1.00 61.06 677 VAL A N 1
ATOM 5276 C CA . VAL A 1 677 ? 25.243 1.744 -32.386 1.00 61.06 677 VAL A CA 1
ATOM 5277 C C . VAL A 1 677 ? 23.965 1.008 -31.917 1.00 61.06 677 VAL A C 1
ATOM 5279 O O . VAL A 1 677 ? 23.575 1.036 -30.754 1.00 61.06 677 VAL A O 1
ATOM 5282 N N . SER A 1 678 ? 23.277 0.309 -32.824 1.00 64.56 678 SER A N 1
ATOM 5283 C CA . SER A 1 678 ? 21.907 -0.193 -32.615 1.00 64.56 678 SER A CA 1
ATOM 5284 C C . SER A 1 678 ? 21.770 -1.488 -31.793 1.00 64.56 678 SER A C 1
ATOM 5286 O O . SER A 1 678 ? 20.651 -1.878 -31.449 1.00 64.56 678 SER A O 1
ATOM 5288 N N . ARG A 1 679 ? 22.867 -2.186 -31.469 1.00 79.75 679 ARG A N 1
ATOM 5289 C CA . ARG A 1 679 ? 22.813 -3.490 -30.783 1.00 79.75 679 ARG A CA 1
ATOM 5290 C C . ARG A 1 679 ? 22.572 -3.355 -29.275 1.00 79.75 679 ARG A C 1
ATOM 5292 O O . ARG A 1 679 ? 23.204 -2.548 -28.606 1.00 79.75 679 ARG A O 1
ATOM 5299 N N . LEU A 1 680 ? 21.704 -4.212 -28.727 1.00 83.00 680 LEU A N 1
ATOM 5300 C CA . LEU A 1 680 ? 21.351 -4.225 -27.296 1.00 83.00 680 LEU A CA 1
ATOM 5301 C C . LEU A 1 680 ? 22.435 -4.835 -26.393 1.00 83.00 680 LEU A C 1
ATOM 5303 O O . LEU A 1 680 ? 22.378 -4.640 -25.182 1.00 83.00 680 LEU A O 1
ATOM 5307 N N . ASP A 1 681 ? 23.388 -5.574 -26.964 1.00 85.06 681 ASP A N 1
ATOM 5308 C CA . ASP A 1 681 ? 24.445 -6.328 -26.276 1.00 85.06 681 ASP A CA 1
ATOM 5309 C C . ASP A 1 681 ? 25.860 -5.767 -26.511 1.00 85.06 681 ASP A C 1
ATOM 5311 O O . ASP A 1 681 ? 26.845 -6.383 -26.100 1.00 85.06 681 ASP A O 1
ATOM 5315 N N . ASP A 1 682 ? 25.990 -4.621 -27.189 1.00 86.69 682 ASP A N 1
ATOM 5316 C CA . ASP A 1 682 ? 27.293 -4.033 -27.515 1.00 86.69 682 ASP A CA 1
ATOM 5317 C C . ASP A 1 682 ? 27.801 -3.098 -26.412 1.00 86.69 682 ASP A C 1
ATOM 5319 O O . ASP A 1 682 ? 27.595 -1.886 -26.432 1.00 86.69 682 ASP A O 1
ATOM 5323 N N . VAL A 1 683 ? 28.510 -3.668 -25.439 1.00 87.38 683 VAL A N 1
ATOM 5324 C CA . VAL A 1 683 ? 29.090 -2.926 -24.305 1.00 87.38 683 VAL A CA 1
ATOM 5325 C C . VAL A 1 683 ? 30.020 -1.792 -24.764 1.00 87.38 683 VAL A C 1
ATOM 5327 O O . VAL A 1 683 ? 30.114 -0.765 -24.097 1.00 87.38 683 VAL A O 1
ATOM 5330 N N . ARG A 1 684 ? 30.675 -1.924 -25.927 1.00 88.00 684 ARG A N 1
ATOM 5331 C CA . ARG A 1 684 ? 31.609 -0.906 -26.444 1.00 88.00 684 ARG A CA 1
ATOM 5332 C C . ARG A 1 684 ? 30.891 0.364 -26.898 1.00 88.00 684 ARG A C 1
ATOM 5334 O O . ARG A 1 684 ? 31.495 1.429 -26.928 1.00 88.00 684 ARG A O 1
ATOM 5341 N N . ALA A 1 685 ? 29.604 0.260 -27.221 1.00 88.50 685 ALA A N 1
ATOM 5342 C CA . ALA A 1 685 ? 28.781 1.383 -27.645 1.00 88.50 685 ALA A CA 1
ATOM 5343 C C . ALA A 1 685 ? 28.385 2.318 -26.487 1.00 88.50 685 ALA A C 1
ATOM 5345 O O . ALA A 1 685 ? 27.944 3.438 -26.739 1.00 88.50 685 ALA A O 1
ATOM 5346 N N . MET A 1 686 ? 28.533 1.888 -25.226 1.00 91.50 686 MET A N 1
ATOM 5347 C CA . MET A 1 686 ? 28.061 2.649 -24.064 1.00 91.50 686 MET A CA 1
ATOM 5348 C C . MET A 1 686 ? 28.685 4.047 -23.959 1.00 91.50 686 MET A C 1
ATOM 5350 O O . MET A 1 686 ? 27.973 5.000 -23.659 1.00 91.50 686 MET A O 1
ATOM 5354 N N . GLU A 1 687 ? 29.982 4.195 -24.234 1.00 91.25 687 GLU A N 1
ATOM 5355 C CA . GLU A 1 687 ? 30.661 5.498 -24.176 1.00 91.25 687 GLU A CA 1
ATOM 5356 C C . GLU A 1 687 ? 30.174 6.443 -25.284 1.00 91.25 687 GLU A C 1
ATOM 5358 O O . GLU A 1 687 ? 29.836 7.596 -25.022 1.00 91.25 687 GLU A O 1
ATOM 5363 N N . ALA A 1 688 ? 30.026 5.934 -26.510 1.00 91.31 688 ALA A N 1
ATOM 5364 C CA . ALA A 1 688 ? 29.465 6.705 -27.618 1.00 91.31 688 ALA A CA 1
ATOM 5365 C C . ALA A 1 688 ? 28.022 7.159 -27.333 1.00 91.31 688 ALA A C 1
ATOM 5367 O O . ALA A 1 688 ? 27.650 8.287 -27.646 1.00 91.31 688 ALA A O 1
ATOM 5368 N N . LEU A 1 689 ? 27.213 6.306 -26.695 1.00 92.62 689 LEU A N 1
ATOM 5369 C CA . LEU A 1 689 ? 25.849 6.646 -26.288 1.00 92.62 689 LEU A CA 1
ATOM 5370 C C . LEU A 1 689 ? 25.814 7.757 -25.234 1.00 92.62 689 LEU A C 1
ATOM 5372 O O . LEU A 1 689 ? 24.982 8.653 -25.352 1.00 92.62 689 LEU A O 1
ATOM 5376 N N . ARG A 1 690 ? 26.720 7.737 -24.247 1.00 93.25 690 ARG A N 1
ATOM 5377 C CA . ARG A 1 690 ? 26.857 8.835 -23.274 1.00 93.25 690 ARG A CA 1
ATOM 5378 C C . ARG A 1 690 ? 27.222 10.143 -23.975 1.00 93.25 690 ARG A C 1
ATOM 5380 O O . ARG A 1 690 ? 26.544 11.148 -23.780 1.00 93.25 690 ARG A O 1
ATOM 5387 N N . ASN A 1 691 ? 28.197 10.102 -24.882 1.00 91.69 691 ASN A N 1
ATOM 5388 C CA . ASN A 1 691 ? 28.614 11.274 -25.657 1.00 91.69 691 ASN A CA 1
ATOM 5389 C C . ASN A 1 691 ? 27.468 11.858 -26.504 1.00 91.69 691 ASN A C 1
ATOM 5391 O O . ASN A 1 691 ? 27.343 13.076 -26.607 1.00 91.69 691 ASN A O 1
ATOM 5395 N N . ASN A 1 692 ? 26.584 11.023 -27.059 1.00 91.06 692 ASN A N 1
ATOM 5396 C CA . ASN A 1 692 ? 25.399 11.505 -27.780 1.00 91.06 692 ASN A CA 1
ATOM 5397 C C . ASN A 1 692 ? 24.425 12.270 -26.871 1.00 91.06 692 ASN A C 1
ATOM 5399 O O . ASN A 1 692 ? 23.803 13.231 -27.317 1.00 91.06 692 ASN A O 1
ATOM 5403 N N . VAL A 1 693 ? 24.297 11.868 -25.603 1.00 92.25 693 VAL A N 1
ATOM 5404 C CA . VAL A 1 693 ? 23.500 12.605 -24.610 1.00 92.25 693 VAL A CA 1
ATOM 5405 C C . VAL A 1 693 ? 24.199 13.913 -24.234 1.00 92.25 693 VAL A C 1
ATOM 5407 O O . VAL A 1 693 ? 23.533 14.930 -24.070 1.00 92.25 693 VAL A O 1
ATOM 5410 N N . HIS A 1 694 ? 25.536 13.931 -24.159 1.00 91.75 694 HIS A N 1
ATOM 5411 C CA . HIS A 1 694 ? 26.322 15.132 -23.826 1.00 91.75 694 HIS A CA 1
ATOM 5412 C C . HIS A 1 694 ? 26.121 16.289 -24.803 1.00 91.75 694 HIS A C 1
ATOM 5414 O O . HIS A 1 694 ? 26.179 17.445 -24.388 1.00 91.75 694 HIS A O 1
ATOM 5420 N N . VAL A 1 695 ? 25.827 15.997 -26.072 1.00 88.88 695 VAL A N 1
ATOM 5421 C CA . VAL A 1 695 ? 25.471 17.021 -27.071 1.00 88.88 695 VAL A CA 1
ATOM 5422 C C . VAL A 1 695 ? 24.192 17.774 -26.681 1.00 88.88 695 VAL A C 1
ATOM 5424 O O . VAL A 1 695 ? 24.040 18.939 -27.031 1.00 88.88 695 VAL A O 1
ATOM 5427 N N . LEU A 1 696 ? 23.299 17.140 -25.918 1.00 87.81 696 LEU A N 1
ATOM 5428 C CA . LEU A 1 696 ? 22.021 17.704 -25.483 1.00 87.81 696 LEU A CA 1
ATOM 5429 C C . LEU A 1 696 ? 22.085 18.364 -24.101 1.00 87.81 696 LEU A C 1
ATOM 5431 O O . LEU A 1 696 ? 21.046 18.739 -23.575 1.00 87.81 696 LEU A O 1
ATOM 5435 N N . LYS A 1 697 ? 23.263 18.502 -23.478 1.00 83.12 697 LYS A N 1
ATOM 5436 C CA . LYS A 1 697 ? 23.385 19.007 -22.095 1.00 83.12 697 LYS A CA 1
ATOM 5437 C C . LYS A 1 697 ? 22.749 20.394 -21.877 1.00 83.12 697 LYS A C 1
ATOM 5439 O O . LYS A 1 697 ? 22.240 20.654 -20.792 1.00 83.12 697 LYS A O 1
ATOM 5444 N N . ASP A 1 698 ? 22.761 21.240 -22.910 1.00 81.38 698 ASP A N 1
ATOM 5445 C CA . ASP A 1 698 ? 22.237 22.613 -22.901 1.00 81.38 698 ASP A CA 1
ATOM 5446 C C . ASP A 1 698 ? 20.881 22.720 -23.635 1.00 81.38 698 ASP A C 1
ATOM 5448 O O . ASP A 1 698 ? 20.472 23.801 -24.047 1.00 81.38 698 ASP A O 1
ATOM 5452 N N . ASP A 1 699 ? 20.189 21.595 -23.844 1.00 88.38 699 ASP A N 1
ATOM 5453 C CA . ASP A 1 699 ? 18.897 21.548 -24.532 1.00 88.38 699 ASP A CA 1
ATOM 5454 C C . ASP A 1 699 ? 17.790 22.230 -23.700 1.00 88.38 699 ASP A C 1
ATOM 5456 O O . ASP A 1 699 ? 17.597 21.931 -22.514 1.00 88.38 699 ASP A O 1
ATOM 5460 N N . ASP A 1 700 ? 17.016 23.119 -24.332 1.00 88.25 700 ASP A N 1
ATOM 5461 C CA . ASP A 1 700 ? 15.915 23.858 -23.695 1.00 88.25 700 ASP A CA 1
ATOM 5462 C C . ASP A 1 700 ? 14.890 22.932 -23.023 1.00 88.25 700 ASP A C 1
ATOM 5464 O O . ASP A 1 700 ? 14.297 23.278 -21.997 1.00 88.25 700 ASP A O 1
ATOM 5468 N N . LYS A 1 701 ? 14.698 21.720 -23.554 1.00 90.69 701 LYS A N 1
ATOM 5469 C CA . LYS A 1 701 ? 13.799 20.715 -22.988 1.00 90.69 701 LYS A CA 1
ATOM 5470 C C . LYS A 1 701 ? 14.308 20.184 -21.654 1.00 90.69 701 LYS A C 1
ATOM 5472 O O . LYS A 1 701 ? 13.498 19.965 -20.754 1.00 90.69 701 LYS A O 1
ATOM 5477 N N . LEU A 1 702 ? 15.621 19.994 -21.489 1.00 91.00 702 LEU A N 1
ATOM 5478 C CA . LEU A 1 702 ? 16.206 19.615 -20.196 1.00 91.00 702 LEU A CA 1
ATOM 5479 C C . LEU A 1 702 ? 16.023 20.728 -19.168 1.00 91.00 702 LEU A C 1
ATOM 5481 O O . LEU A 1 702 ? 15.649 20.456 -18.025 1.00 91.00 702 LEU A O 1
ATOM 5485 N N . LEU A 1 703 ? 16.220 21.980 -19.584 1.00 88.06 703 LEU A N 1
ATOM 5486 C CA . LEU A 1 703 ? 15.993 23.136 -18.723 1.00 88.06 703 LEU A CA 1
ATOM 5487 C C . LEU A 1 703 ? 14.515 23.265 -18.323 1.00 88.06 703 LEU A C 1
ATOM 5489 O O . LEU A 1 703 ? 14.211 23.570 -17.167 1.00 88.06 703 LEU A O 1
ATOM 5493 N N . GLN A 1 704 ? 13.591 22.986 -19.244 1.00 90.00 704 GLN A N 1
ATOM 5494 C CA . GLN A 1 704 ? 12.161 22.948 -18.953 1.00 90.00 704 GLN A CA 1
ATOM 5495 C C . GLN A 1 704 ? 11.833 21.851 -17.932 1.00 90.00 704 GLN A C 1
ATOM 5497 O O . GLN A 1 704 ? 11.225 22.154 -16.908 1.00 90.00 704 GLN A O 1
ATOM 5502 N N . VAL A 1 705 ? 12.315 20.617 -18.144 1.00 93.94 705 VAL A N 1
ATOM 5503 C CA . VAL A 1 705 ? 12.150 19.499 -17.195 1.00 93.94 705 VAL A CA 1
ATOM 5504 C C . VAL A 1 705 ? 12.663 19.886 -15.808 1.00 93.94 705 VAL A C 1
ATOM 5506 O O . VAL A 1 705 ? 11.951 19.709 -14.821 1.00 93.94 705 VAL A O 1
ATOM 5509 N N . LYS A 1 706 ? 13.868 20.466 -15.726 1.00 91.31 706 LYS A N 1
ATOM 5510 C CA . LYS A 1 706 ? 14.473 20.939 -14.474 1.00 91.31 706 LYS A CA 1
ATOM 5511 C C . LYS A 1 706 ? 13.536 21.885 -13.718 1.00 91.31 706 LYS A C 1
ATOM 5513 O O . LYS A 1 706 ? 13.258 21.679 -12.537 1.00 91.31 706 LYS A O 1
ATOM 5518 N N . ARG A 1 707 ? 13.036 22.918 -14.399 1.00 89.75 707 ARG A N 1
ATOM 5519 C CA . ARG A 1 707 ? 12.168 23.942 -13.799 1.00 89.75 707 ARG A CA 1
ATOM 5520 C C . ARG A 1 707 ? 10.821 23.365 -13.366 1.00 89.75 707 ARG A C 1
ATOM 5522 O O . ARG A 1 707 ? 10.362 23.679 -12.270 1.00 89.75 707 ARG A O 1
ATOM 5529 N N . THR A 1 708 ? 10.212 22.500 -14.177 1.00 93.56 708 THR A N 1
ATOM 5530 C CA . THR A 1 708 ? 8.938 21.858 -13.829 1.00 93.56 708 THR A CA 1
ATOM 5531 C C . THR A 1 708 ? 9.090 20.920 -12.628 1.00 93.56 708 THR A C 1
ATOM 5533 O O . THR A 1 708 ? 8.243 20.937 -11.739 1.00 93.56 708 THR A O 1
ATOM 5536 N N . LEU A 1 709 ? 10.187 20.155 -12.537 1.00 94.31 709 LEU A N 1
ATOM 5537 C CA . LEU A 1 709 ? 10.467 19.298 -11.376 1.00 94.31 709 LEU A CA 1
ATOM 5538 C C . LEU A 1 709 ? 10.624 20.111 -10.080 1.00 94.31 709 LEU A C 1
ATOM 5540 O O . LEU A 1 709 ? 10.090 19.698 -9.050 1.00 94.31 709 LEU A O 1
ATOM 5544 N N . LEU A 1 710 ? 11.297 21.269 -10.131 1.00 92.06 710 LEU A N 1
ATOM 5545 C CA . LEU A 1 710 ? 11.445 22.173 -8.981 1.00 92.06 710 LEU A CA 1
ATOM 5546 C C . LEU A 1 710 ? 10.116 22.813 -8.570 1.00 92.06 710 LEU A C 1
ATOM 5548 O O . LEU A 1 710 ? 9.779 22.811 -7.389 1.00 92.06 710 LEU A O 1
ATOM 5552 N N . ALA A 1 711 ? 9.327 23.318 -9.521 1.00 93.88 711 ALA A N 1
ATOM 5553 C CA . ALA A 1 711 ? 8.019 23.901 -9.218 1.00 93.88 711 ALA A CA 1
ATOM 5554 C C . ALA A 1 711 ? 7.043 22.862 -8.641 1.00 93.88 711 ALA A C 1
ATOM 5556 O O . ALA A 1 711 ? 6.330 23.148 -7.678 1.00 93.88 711 ALA A O 1
ATOM 5557 N N . ALA A 1 712 ? 7.082 21.622 -9.140 1.00 95.00 712 ALA A N 1
ATOM 5558 C CA . ALA A 1 712 ? 6.292 20.504 -8.624 1.00 95.00 712 ALA A CA 1
ATOM 5559 C C . ALA A 1 712 ? 6.717 20.033 -7.214 1.00 95.00 712 ALA A C 1
ATOM 5561 O O . ALA A 1 712 ? 6.089 19.127 -6.650 1.00 95.00 712 ALA A O 1
ATOM 5562 N N . CYS A 1 713 ? 7.765 20.622 -6.623 1.00 94.00 713 CYS A N 1
ATOM 5563 C CA . CYS A 1 713 ? 8.070 20.459 -5.203 1.00 94.00 713 CYS A CA 1
ATOM 5564 C C . CYS A 1 713 ? 7.179 21.315 -4.290 1.00 94.00 713 CYS A C 1
ATOM 5566 O O . CYS A 1 713 ? 7.019 20.978 -3.117 1.00 94.00 713 CYS A O 1
ATOM 5568 N N . PHE A 1 714 ? 6.571 22.379 -4.809 1.00 95.62 714 PHE A N 1
ATOM 5569 C CA . PHE A 1 714 ? 5.679 23.249 -4.049 1.00 95.62 714 PHE A CA 1
ATOM 5570 C C . PHE A 1 714 ? 4.234 22.802 -4.216 1.00 95.62 714 PHE A C 1
ATOM 5572 O O . PHE A 1 714 ? 3.841 22.369 -5.295 1.00 95.62 714 PHE A O 1
ATOM 5579 N N . PHE A 1 715 ? 3.432 22.911 -3.164 1.00 95.44 715 PHE A N 1
ATOM 5580 C CA . PHE A 1 715 ? 1.997 22.632 -3.193 1.00 95.44 715 PHE A CA 1
ATOM 5581 C C . PHE A 1 715 ? 1.256 23.607 -2.279 1.00 95.44 715 PHE A C 1
ATOM 5583 O O . PHE A 1 715 ? 1.862 24.212 -1.400 1.00 95.44 715 PHE A O 1
ATOM 5590 N N . PHE A 1 716 ? -0.049 23.768 -2.481 1.00 94.88 716 PHE A N 1
ATOM 5591 C CA . PHE A 1 716 ? -0.876 24.691 -1.703 1.00 94.88 716 PHE A CA 1
ATOM 5592 C C . PHE A 1 716 ? -1.893 23.936 -0.846 1.00 94.88 716 PHE A C 1
ATOM 5594 O O . PHE A 1 716 ? -2.474 22.939 -1.286 1.00 94.88 716 PHE A O 1
ATOM 5601 N N . GLU A 1 717 ? -2.122 24.425 0.368 1.00 91.19 717 GLU A N 1
ATOM 5602 C CA . GLU A 1 717 ? -3.178 23.963 1.263 1.00 91.19 717 GLU A CA 1
ATOM 5603 C C . GLU A 1 717 ? -3.973 25.147 1.801 1.00 91.19 717 GLU A C 1
ATOM 5605 O O . GLU A 1 717 ? -3.399 26.144 2.227 1.00 91.19 717 GLU A O 1
ATOM 5610 N N . LEU A 1 718 ? -5.297 25.013 1.818 1.00 88.88 718 LEU A N 1
ATOM 5611 C CA . LEU A 1 718 ? -6.192 25.956 2.477 1.00 88.88 718 LEU A CA 1
ATOM 5612 C C . LEU A 1 718 ? -6.043 25.873 3.999 1.00 88.88 718 LEU A C 1
ATOM 5614 O O . LEU A 1 718 ? -5.942 24.771 4.554 1.00 88.88 718 LEU A O 1
ATOM 5618 N N . ASP A 1 719 ? -6.089 27.028 4.657 1.00 84.44 719 ASP A N 1
ATOM 5619 C CA . ASP A 1 719 ? -6.111 27.107 6.119 1.00 84.44 719 ASP A CA 1
ATOM 5620 C C . ASP A 1 719 ? -7.515 26.788 6.662 1.00 84.44 719 ASP A C 1
ATOM 5622 O O . ASP A 1 719 ? -7.635 26.123 7.692 1.00 84.44 719 ASP A O 1
ATOM 5626 N N . ASP A 1 720 ? -8.561 27.204 5.935 1.00 82.06 720 ASP A N 1
ATOM 5627 C CA . ASP A 1 720 ? -9.977 26.974 6.246 1.00 82.06 720 ASP A CA 1
ATOM 5628 C C . ASP A 1 720 ? -10.848 26.978 4.966 1.00 82.06 720 ASP A C 1
ATOM 5630 O O . ASP A 1 720 ? -10.368 27.263 3.863 1.00 82.06 720 ASP A O 1
ATOM 5634 N N . ILE A 1 721 ? -12.137 26.647 5.091 1.00 86.19 721 ILE A N 1
ATOM 5635 C CA . ILE A 1 721 ? -13.127 26.749 4.015 1.00 86.19 721 ILE A CA 1
ATOM 5636 C C . ILE A 1 721 ? -13.230 28.222 3.572 1.00 86.19 721 ILE A C 1
ATOM 5638 O O . ILE A 1 721 ? -13.511 29.082 4.413 1.00 86.19 721 ILE A O 1
ATOM 5642 N N . PRO A 1 722 ? -13.061 28.533 2.268 1.00 90.44 722 PRO A N 1
ATOM 5643 C CA . PRO A 1 722 ? -13.162 29.900 1.767 1.00 90.44 722 PRO A CA 1
ATOM 5644 C C . PRO A 1 722 ? -14.496 30.557 2.133 1.00 90.44 722 PRO A C 1
ATOM 5646 O O . PRO A 1 722 ? -15.564 29.989 1.882 1.00 90.44 722 PRO A O 1
ATOM 5649 N N . GLN A 1 723 ? -14.429 31.765 2.690 1.00 86.94 723 GLN A N 1
ATOM 5650 C CA . GLN A 1 723 ? -15.595 32.522 3.154 1.00 86.94 723 GLN A CA 1
ATOM 5651 C C . GLN A 1 723 ? -16.020 33.553 2.110 1.00 86.94 723 GLN A C 1
ATOM 5653 O O . GLN A 1 723 ? -15.172 34.160 1.456 1.00 86.94 723 GLN A O 1
ATOM 5658 N N . LEU A 1 724 ? -17.331 33.748 1.958 1.00 90.94 724 LEU A N 1
ATOM 5659 C CA . LEU A 1 724 ? -17.882 34.761 1.059 1.00 90.94 724 LEU A CA 1
ATOM 5660 C C . LEU A 1 724 ? -17.740 36.148 1.699 1.00 90.94 724 LEU A C 1
ATOM 5662 O O . LEU A 1 724 ? -18.190 36.361 2.825 1.00 90.94 724 LEU A O 1
ATOM 5666 N N . ASP A 1 725 ? -17.124 37.078 0.983 1.00 90.12 725 ASP A N 1
ATOM 5667 C CA . ASP A 1 725 ? -16.970 38.461 1.410 1.00 90.12 725 ASP A CA 1
ATOM 5668 C C . ASP A 1 725 ? -18.215 39.314 1.095 1.00 90.12 725 ASP A C 1
ATOM 5670 O O . ASP A 1 725 ? -19.190 38.867 0.483 1.00 90.12 725 ASP A O 1
ATOM 5674 N N . SER A 1 726 ? -18.188 40.579 1.519 1.00 87.12 726 SER A N 1
ATOM 5675 C CA . SER A 1 726 ? -19.281 41.533 1.290 1.00 87.12 726 SER A CA 1
ATOM 5676 C C . SER A 1 726 ? -19.467 41.935 -0.179 1.00 87.12 726 SER A C 1
ATOM 5678 O O . SER A 1 726 ? -20.497 42.520 -0.515 1.00 87.12 726 SER A O 1
ATOM 5680 N N . GLN A 1 727 ? -18.498 41.638 -1.048 1.00 86.25 727 GLN A N 1
ATOM 5681 C CA . GLN A 1 727 ? -18.515 41.940 -2.481 1.00 86.25 727 GLN A CA 1
ATOM 5682 C C . GLN A 1 727 ? -18.962 40.737 -3.330 1.00 86.25 727 GLN A C 1
ATOM 5684 O O . GLN A 1 727 ? -19.110 40.869 -4.544 1.00 86.25 727 GLN A O 1
ATOM 5689 N N . GLY A 1 728 ? -19.227 39.586 -2.703 1.00 89.31 728 GLY A N 1
ATOM 5690 C CA . GLY A 1 728 ? -19.683 38.367 -3.367 1.00 89.31 728 GLY A CA 1
ATOM 5691 C C . GLY A 1 728 ? -18.558 37.481 -3.909 1.00 89.31 728 GLY A C 1
ATOM 5692 O O . GLY A 1 728 ? -18.838 36.590 -4.710 1.00 89.31 728 GLY A O 1
ATOM 5693 N N . PHE A 1 729 ? -17.309 37.692 -3.485 1.00 92.62 729 PHE A N 1
ATOM 5694 C CA . PHE A 1 729 ? -16.169 36.832 -3.806 1.00 92.62 729 PHE A CA 1
ATOM 5695 C C . PHE A 1 729 ? -15.802 35.948 -2.614 1.00 92.62 729 PHE A C 1
ATOM 5697 O O . PHE A 1 729 ? -16.023 36.297 -1.460 1.00 92.62 729 PHE A O 1
ATOM 5704 N N . TYR A 1 730 ? -15.218 34.783 -2.878 1.00 92.62 730 TYR A N 1
ATOM 5705 C CA . TYR A 1 730 ? -14.696 33.915 -1.829 1.00 92.62 730 TYR A CA 1
ATOM 5706 C C . TYR A 1 730 ? -13.235 34.264 -1.542 1.00 92.62 730 TYR A C 1
ATOM 5708 O O . TYR A 1 730 ? -12.377 34.101 -2.416 1.00 92.62 730 TYR A O 1
ATOM 5716 N N . LEU A 1 731 ? -12.946 34.699 -0.314 1.00 93.69 731 LEU A N 1
ATOM 5717 C CA . LEU A 1 731 ? -11.581 34.893 0.168 1.00 93.69 731 LEU A CA 1
ATOM 5718 C C . LEU A 1 731 ? -10.969 33.533 0.509 1.00 93.69 731 LEU A C 1
ATOM 5720 O O . LEU A 1 731 ? -11.458 32.808 1.378 1.00 93.69 731 LEU A O 1
ATOM 5724 N N . CYS A 1 732 ? -9.881 33.201 -0.174 1.00 92.12 732 CYS A N 1
ATOM 5725 C CA . CYS A 1 732 ? -9.103 31.995 0.058 1.00 92.12 732 CYS A CA 1
ATOM 5726 C C . CYS A 1 732 ? -7.838 32.370 0.830 1.00 92.12 732 CYS A C 1
ATOM 5728 O O . CYS A 1 732 ? -7.034 33.161 0.339 1.00 92.12 732 CYS A O 1
ATOM 5730 N N . SER A 1 733 ? -7.665 31.787 2.016 1.00 92.06 733 SER A N 1
ATOM 5731 C CA . SER A 1 733 ? -6.445 31.891 2.823 1.00 92.06 733 SER A CA 1
ATOM 5732 C C . SER A 1 733 ? -5.793 30.519 2.900 1.00 92.06 733 SER A C 1
ATOM 5734 O O . SER A 1 733 ? -6.482 29.514 3.110 1.00 92.06 733 SER A O 1
ATOM 5736 N N . GLY A 1 734 ? -4.488 30.458 2.680 1.00 91.62 734 GLY A N 1
ATOM 5737 C CA . GLY A 1 734 ? -3.769 29.198 2.720 1.00 91.62 734 GLY A CA 1
ATOM 5738 C C . GLY A 1 734 ? -2.263 29.366 2.727 1.00 91.62 734 GLY A C 1
ATOM 5739 O O . GLY A 1 734 ? -1.721 30.468 2.662 1.00 91.62 734 GLY A O 1
ATOM 5740 N N . THR A 1 735 ? -1.579 28.231 2.745 1.00 92.69 735 THR A N 1
ATOM 5741 C CA . THR A 1 735 ? -0.125 28.158 2.831 1.00 92.69 735 THR A CA 1
ATOM 5742 C C . THR A 1 735 ? 0.439 27.365 1.653 1.00 92.69 735 THR A C 1
ATOM 5744 O O . THR A 1 735 ? 0.023 26.233 1.393 1.00 92.69 735 THR A O 1
ATOM 5747 N N . ILE A 1 736 ? 1.419 27.937 0.952 1.00 94.56 736 ILE A N 1
ATOM 5748 C CA . ILE A 1 736 ? 2.281 27.218 0.012 1.00 94.56 736 ILE A CA 1
ATOM 5749 C C . ILE A 1 736 ? 3.396 26.537 0.810 1.00 94.56 736 ILE A C 1
ATOM 5751 O O . ILE A 1 736 ? 4.095 27.162 1.609 1.00 94.56 736 ILE A O 1
ATOM 5755 N N . ARG A 1 737 ? 3.548 25.236 0.587 1.00 92.94 737 ARG A N 1
ATOM 5756 C CA . ARG A 1 737 ? 4.435 24.328 1.317 1.00 92.94 737 ARG A CA 1
ATOM 5757 C C . ARG A 1 737 ? 5.366 23.605 0.353 1.00 92.94 737 ARG A C 1
ATOM 5759 O O . ARG A 1 737 ? 5.096 23.531 -0.845 1.00 92.94 737 ARG A O 1
ATOM 5766 N N . VAL A 1 738 ? 6.433 23.020 0.892 1.00 91.38 738 VAL A N 1
ATOM 5767 C CA . VAL A 1 738 ? 7.381 22.187 0.138 1.00 91.38 738 VAL A CA 1
ATOM 5768 C C . VAL A 1 738 ? 7.212 20.718 0.506 1.00 91.38 738 VAL A C 1
ATOM 5770 O O . VAL A 1 738 ? 7.174 20.345 1.678 1.00 91.38 738 VAL A O 1
ATOM 5773 N N . ARG A 1 739 ? 7.129 19.853 -0.506 1.00 87.50 739 ARG A N 1
ATOM 5774 C CA . ARG A 1 739 ? 7.153 18.399 -0.320 1.00 87.50 739 ARG A CA 1
ATOM 5775 C C . ARG A 1 739 ? 8.592 17.935 -0.111 1.00 87.50 739 ARG A C 1
ATOM 5777 O O . ARG A 1 739 ? 9.458 18.242 -0.914 1.00 87.50 739 ARG A O 1
ATOM 5784 N N . GLY A 1 740 ? 8.850 17.117 0.901 1.00 81.94 740 GLY A N 1
ATOM 5785 C CA . GLY A 1 740 ? 10.201 16.623 1.164 1.00 81.94 740 GLY A CA 1
ATOM 5786 C C . GLY A 1 740 ? 10.997 17.529 2.105 1.00 81.94 740 GLY A C 1
ATOM 5787 O O . GLY A 1 740 ? 10.444 17.982 3.101 1.00 81.94 740 GLY A O 1
ATOM 5788 N N . ASP A 1 741 ? 12.300 17.669 1.863 1.00 83.44 741 ASP A N 1
ATOM 5789 C CA . ASP A 1 741 ? 13.214 18.457 2.701 1.00 83.44 741 ASP A CA 1
ATOM 5790 C C . ASP A 1 741 ? 13.276 19.888 2.172 1.00 83.44 741 ASP A C 1
ATOM 5792 O O . ASP A 1 741 ? 13.757 20.118 1.060 1.00 83.44 741 ASP A O 1
ATOM 5796 N N . GLY A 1 742 ? 12.728 20.821 2.953 1.00 83.50 742 GLY A N 1
ATOM 5797 C CA . GLY A 1 742 ? 12.619 22.223 2.566 1.00 83.50 742 GLY A CA 1
ATOM 5798 C C . GLY A 1 742 ? 13.978 22.850 2.281 1.00 83.50 742 GLY A C 1
ATOM 5799 O O . GLY A 1 742 ? 14.148 23.463 1.233 1.00 83.50 742 GLY A O 1
ATOM 5800 N N . GLU A 1 743 ? 14.965 22.636 3.152 1.00 84.31 743 GLU A N 1
ATOM 5801 C CA . GLU A 1 743 ? 16.284 23.267 3.030 1.00 84.31 743 GLU A CA 1
ATOM 5802 C C . GLU A 1 743 ? 17.012 22.819 1.760 1.00 84.31 743 GLU A C 1
ATOM 5804 O O . GLU A 1 743 ? 17.577 23.647 1.042 1.00 84.31 743 GLU A O 1
ATOM 5809 N N . ARG A 1 744 ? 16.941 21.521 1.439 1.00 86.69 744 ARG A N 1
ATOM 5810 C CA . ARG A 1 744 ? 17.534 20.972 0.209 1.00 86.69 744 ARG A CA 1
ATOM 5811 C C . ARG A 1 744 ? 16.843 21.472 -1.053 1.00 86.69 744 ARG A C 1
ATOM 5813 O O . ARG A 1 744 ? 17.492 21.839 -2.024 1.00 86.69 744 ARG A O 1
ATOM 5820 N N . ILE A 1 745 ? 15.516 21.497 -1.069 1.00 88.12 745 ILE A N 1
ATOM 5821 C CA . ILE A 1 745 ? 14.783 21.938 -2.263 1.00 88.12 745 ILE A CA 1
ATOM 5822 C C . ILE A 1 745 ? 15.011 23.429 -2.518 1.00 88.12 745 ILE A C 1
ATOM 5824 O O . ILE A 1 745 ? 15.193 23.834 -3.668 1.00 88.12 745 ILE A O 1
ATOM 5828 N N . LEU A 1 746 ? 15.062 24.229 -1.454 1.00 87.81 746 LEU A N 1
ATOM 5829 C CA . LEU A 1 746 ? 15.431 25.637 -1.532 1.00 87.81 746 LEU A CA 1
ATOM 5830 C C . LEU A 1 746 ? 16.876 25.808 -2.023 1.00 87.81 746 LEU A C 1
ATOM 5832 O O . LEU A 1 746 ? 17.115 26.625 -2.910 1.00 87.81 746 LEU A O 1
ATOM 5836 N N . SER A 1 747 ? 17.831 24.981 -1.572 1.00 87.50 747 SER A N 1
ATOM 5837 C CA . SER A 1 747 ? 19.200 25.036 -2.104 1.00 87.50 747 SER A CA 1
ATOM 5838 C C . SER A 1 747 ? 19.258 24.771 -3.608 1.00 87.50 747 SER A C 1
ATOM 5840 O O . SER A 1 747 ? 19.928 25.511 -4.325 1.00 87.50 747 SER A O 1
ATOM 5842 N N . TYR A 1 748 ? 18.494 23.796 -4.106 1.00 87.25 748 TYR A N 1
ATOM 5843 C CA . TYR A 1 748 ? 18.432 23.509 -5.542 1.00 87.25 748 TYR A CA 1
ATOM 5844 C C . TYR A 1 748 ? 17.813 24.662 -6.344 1.00 87.25 748 TYR A C 1
ATOM 5846 O O . TYR A 1 748 ? 18.229 24.936 -7.471 1.00 87.25 748 TYR A O 1
ATOM 5854 N N . LEU A 1 749 ? 16.837 25.375 -5.771 1.00 84.56 749 LEU A N 1
ATOM 5855 C CA . LEU A 1 749 ? 16.284 26.588 -6.376 1.00 84.56 749 LEU A CA 1
ATOM 5856 C C . LEU A 1 749 ? 17.306 27.726 -6.441 1.00 84.56 749 LEU A C 1
ATOM 5858 O O . LEU A 1 749 ? 17.369 28.409 -7.465 1.00 84.56 749 LEU A O 1
ATOM 5862 N N . ARG A 1 750 ? 18.118 27.916 -5.391 1.00 83.25 750 ARG A N 1
ATOM 5863 C CA . ARG A 1 750 ? 19.195 28.923 -5.376 1.00 83.25 750 ARG A CA 1
ATOM 5864 C C . ARG A 1 750 ? 20.206 28.680 -6.491 1.00 83.25 750 ARG A C 1
ATOM 5866 O O . ARG A 1 750 ? 20.608 29.628 -7.154 1.00 83.25 750 ARG A O 1
ATOM 5873 N N . GLU A 1 751 ? 20.569 27.424 -6.728 1.00 80.12 751 GLU A N 1
ATOM 5874 C CA . GLU A 1 751 ? 21.478 27.049 -7.817 1.00 80.12 751 GLU A CA 1
ATOM 5875 C C . GLU A 1 751 ? 20.828 27.148 -9.205 1.00 80.12 751 GLU A C 1
ATOM 5877 O O . GLU A 1 751 ? 21.500 27.390 -10.207 1.00 80.12 751 GLU A O 1
ATOM 5882 N N . ALA A 1 752 ? 19.509 26.960 -9.291 1.00 75.81 752 ALA A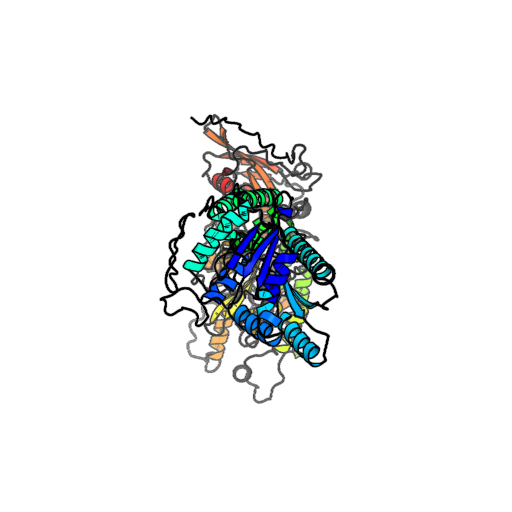 N 1
ATOM 5883 C CA . ALA A 1 752 ? 18.784 26.994 -10.556 1.00 75.81 752 ALA A CA 1
ATOM 5884 C C . ALA A 1 752 ? 18.435 28.407 -11.049 1.00 75.81 752 ALA A C 1
ATOM 5886 O O . ALA A 1 752 ? 18.135 28.560 -12.238 1.00 75.81 752 ALA A O 1
ATOM 5887 N N . LYS A 1 753 ? 18.436 29.418 -10.171 1.00 74.81 753 LYS A N 1
ATOM 5888 C CA . LYS A 1 753 ? 18.045 30.789 -10.518 1.00 74.81 753 LYS A CA 1
ATOM 5889 C C . LYS A 1 753 ? 19.245 31.661 -10.928 1.00 74.81 753 LYS A C 1
ATOM 5891 O O . LYS A 1 753 ? 20.327 31.529 -10.360 1.00 74.81 753 LYS A O 1
ATOM 5896 N N . PRO A 1 754 ? 19.072 32.610 -11.868 1.00 72.81 754 PRO A N 1
ATOM 5897 C CA . PRO A 1 754 ? 20.033 33.694 -12.060 1.00 72.81 754 PRO A CA 1
ATOM 5898 C C . PRO A 1 754 ? 20.202 34.510 -10.769 1.00 72.81 754 PRO A C 1
ATOM 5900 O O . PRO A 1 754 ? 19.225 34.738 -10.056 1.00 72.81 754 PRO A O 1
ATOM 5903 N N . ALA A 1 755 ? 21.412 35.007 -10.492 1.00 68.38 755 ALA A N 1
ATOM 5904 C CA . ALA A 1 755 ? 21.731 35.715 -9.243 1.00 68.38 755 ALA A CA 1
ATOM 5905 C C . ALA A 1 755 ? 20.835 36.941 -8.953 1.00 68.38 755 ALA A C 1
ATOM 5907 O O . ALA A 1 755 ? 20.662 37.307 -7.797 1.00 68.38 755 ALA A O 1
ATOM 5908 N N . SER A 1 756 ? 20.248 37.550 -9.988 1.00 65.50 756 SER A N 1
ATOM 5909 C CA . SER A 1 756 ? 19.379 38.731 -9.903 1.00 65.50 756 SER A CA 1
ATOM 5910 C C . SER A 1 756 ? 17.879 38.428 -10.024 1.00 65.50 756 SER A C 1
ATOM 5912 O O . SER A 1 756 ? 17.100 39.358 -10.208 1.00 65.50 756 SER A O 1
ATOM 5914 N N . ALA A 1 757 ? 17.471 37.155 -10.037 1.00 75.06 757 ALA A N 1
ATOM 5915 C CA . ALA A 1 757 ? 16.073 36.771 -10.209 1.00 75.06 757 ALA A CA 1
ATOM 5916 C C . ALA A 1 757 ? 15.385 36.516 -8.861 1.00 75.06 757 ALA A C 1
ATOM 5918 O O . ALA A 1 757 ? 15.852 35.692 -8.058 1.00 75.06 757 ALA A O 1
ATOM 5919 N N . ASP A 1 758 ? 14.246 37.174 -8.666 1.00 81.88 758 ASP A N 1
ATOM 5920 C CA . ASP A 1 758 ? 13.312 36.869 -7.588 1.00 81.88 758 ASP A CA 1
ATOM 5921 C C . ASP A 1 758 ? 12.475 35.633 -7.939 1.00 81.88 758 ASP A C 1
ATOM 5923 O O . ASP A 1 758 ? 12.247 35.307 -9.109 1.00 81.88 758 ASP A O 1
ATOM 5927 N N . LEU A 1 759 ? 12.070 34.902 -6.901 1.00 88.25 759 LEU A N 1
ATOM 5928 C CA . LEU A 1 759 ? 11.191 33.744 -7.008 1.00 88.25 759 LEU A CA 1
ATOM 5929 C C . LEU A 1 759 ? 9.804 34.174 -6.549 1.00 88.25 759 LEU A C 1
ATOM 5931 O O . LEU A 1 759 ? 9.617 34.498 -5.380 1.00 88.25 759 LEU A O 1
ATOM 5935 N N . GLU A 1 760 ? 8.842 34.187 -7.461 1.00 91.69 760 GLU A N 1
ATOM 5936 C CA . GLU A 1 760 ? 7.518 34.758 -7.204 1.00 91.69 760 GLU A CA 1
ATOM 5937 C C . GLU A 1 760 ? 6.432 33.699 -7.355 1.00 91.69 760 GLU A C 1
ATOM 5939 O O . GLU A 1 760 ? 6.443 32.913 -8.308 1.00 91.69 760 GLU A O 1
ATOM 5944 N N . PHE A 1 761 ? 5.462 33.711 -6.444 1.00 94.75 761 PHE A N 1
ATOM 5945 C CA . PHE A 1 761 ? 4.233 32.943 -6.584 1.00 94.75 761 PHE A CA 1
ATOM 5946 C C . PHE A 1 761 ? 3.135 33.805 -7.203 1.00 94.75 761 PHE A C 1
ATOM 5948 O O . PHE A 1 761 ? 2.904 34.935 -6.773 1.00 94.75 761 PHE A O 1
ATOM 5955 N N . LEU A 1 762 ? 2.439 33.259 -8.201 1.00 94.25 762 LEU A N 1
ATOM 5956 C CA . LEU A 1 762 ? 1.428 33.976 -8.982 1.00 94.25 762 LEU A CA 1
ATOM 5957 C C . LEU A 1 762 ? 0.152 33.134 -9.132 1.00 94.25 762 LEU A C 1
ATOM 5959 O O . LEU A 1 762 ? 0.239 31.944 -9.435 1.00 94.25 762 LEU A O 1
ATOM 5963 N N . LYS A 1 763 ? -1.034 33.742 -8.999 1.00 93.31 763 LYS A N 1
ATOM 5964 C CA . LYS A 1 763 ? -2.320 33.162 -9.428 1.00 93.31 763 LYS A CA 1
ATOM 5965 C C . LYS A 1 763 ? -2.667 33.719 -10.807 1.00 93.31 763 LYS A C 1
ATOM 5967 O O . LYS A 1 763 ? -3.212 34.811 -10.933 1.00 93.31 763 LYS A O 1
ATOM 5972 N N . GLY A 1 764 ? -2.333 32.988 -11.867 1.00 84.88 764 GLY A N 1
ATOM 5973 C CA . GLY A 1 764 ? -2.396 33.541 -13.224 1.00 84.88 764 GLY A CA 1
ATOM 5974 C C . GLY A 1 764 ? -1.423 34.716 -13.383 1.00 84.88 764 GLY A C 1
ATOM 5975 O O . GLY A 1 764 ? -0.215 34.503 -13.449 1.00 84.88 764 GLY A O 1
ATOM 5976 N N . GLN A 1 765 ? -1.945 35.944 -13.434 1.00 83.38 765 GLN A N 1
ATOM 5977 C CA . GLN A 1 765 ? -1.140 37.176 -13.443 1.00 83.38 765 GLN A CA 1
ATOM 5978 C C . GLN A 1 765 ? -1.122 37.897 -12.086 1.00 83.38 765 GLN A C 1
ATOM 5980 O O . GLN A 1 765 ? -0.360 38.845 -11.916 1.00 83.38 765 GLN A O 1
ATOM 5985 N N . ASP A 1 766 ? -1.927 37.448 -11.120 1.00 90.25 766 ASP A N 1
ATOM 5986 C CA . ASP A 1 766 ? -2.036 38.081 -9.808 1.00 90.25 766 ASP A CA 1
ATOM 5987 C C . ASP A 1 766 ? -0.845 37.684 -8.928 1.00 90.25 766 ASP A C 1
ATOM 5989 O O . ASP A 1 766 ? -0.559 36.497 -8.755 1.00 90.25 766 ASP A O 1
ATOM 5993 N N . PHE A 1 767 ? -0.165 38.666 -8.342 1.00 93.44 767 PHE A N 1
ATOM 5994 C CA . PHE A 1 767 ? 0.977 38.436 -7.460 1.00 93.44 767 PHE A CA 1
ATOM 5995 C C . PHE A 1 767 ? 0.542 37.945 -6.073 1.00 93.44 767 PHE A C 1
ATOM 5997 O O . PHE A 1 767 ? -0.275 38.589 -5.418 1.00 93.44 767 PHE A O 1
ATOM 6004 N N . LEU A 1 768 ? 1.100 36.816 -5.620 1.00 93.19 768 LEU A N 1
ATOM 6005 C CA . LEU A 1 768 ? 0.809 36.224 -4.306 1.00 93.19 768 LEU A CA 1
ATOM 6006 C C . LEU A 1 768 ? 1.927 36.449 -3.279 1.00 93.19 768 LEU A C 1
ATOM 6008 O O . LEU A 1 768 ? 1.660 36.395 -2.081 1.00 93.19 768 LEU A O 1
ATOM 6012 N N . GLY A 1 769 ? 3.166 36.676 -3.723 1.00 91.75 769 GLY A N 1
ATOM 6013 C CA . GLY A 1 769 ? 4.311 36.930 -2.845 1.00 91.75 769 GLY A CA 1
ATOM 6014 C C . GLY A 1 769 ? 5.648 36.474 -3.431 1.00 91.75 769 GLY A C 1
ATOM 6015 O O . GLY A 1 769 ? 5.693 35.583 -4.281 1.00 91.75 769 GLY A O 1
ATOM 6016 N N . ILE A 1 770 ? 6.739 37.062 -2.937 1.00 90.88 770 ILE A N 1
ATOM 6017 C CA . ILE A 1 770 ? 8.114 36.602 -3.190 1.00 90.88 770 ILE A CA 1
ATOM 6018 C C . ILE A 1 770 ? 8.463 35.506 -2.177 1.00 90.88 770 ILE A C 1
ATOM 6020 O O . ILE A 1 770 ? 8.036 35.562 -1.025 1.00 90.88 770 ILE A O 1
ATOM 6024 N N . LEU A 1 771 ? 9.219 34.500 -2.606 1.00 90.81 771 LEU A N 1
ATOM 6025 C CA . LEU A 1 771 ? 9.799 33.484 -1.736 1.00 90.81 771 LEU A CA 1
ATOM 6026 C C . LEU A 1 771 ? 10.988 34.089 -0.974 1.00 90.81 771 LEU A C 1
ATOM 6028 O O . LEU A 1 771 ? 12.030 34.377 -1.562 1.00 90.81 771 LEU A O 1
ATOM 6032 N N . GLU A 1 772 ? 10.837 34.234 0.339 1.00 88.00 772 GLU A N 1
ATOM 6033 C CA . GLU A 1 772 ? 11.828 34.779 1.267 1.00 88.00 772 GLU A CA 1
ATOM 6034 C C . GLU A 1 772 ? 12.216 33.693 2.274 1.00 88.00 772 GLU A C 1
ATOM 6036 O O . GLU A 1 772 ? 11.557 33.510 3.292 1.00 88.00 772 GLU A O 1
ATOM 6041 N N . GLU A 1 773 ? 13.288 32.945 1.999 1.00 82.88 773 GLU A N 1
ATOM 6042 C CA . GLU A 1 773 ? 13.627 31.720 2.744 1.00 82.88 773 GLU A CA 1
ATOM 6043 C C . GLU A 1 773 ? 13.715 31.907 4.266 1.00 82.88 773 GLU A C 1
ATOM 6045 O O . GLU A 1 773 ? 13.256 31.040 5.005 1.00 82.88 773 GLU A O 1
ATOM 6050 N N . GLU A 1 774 ? 14.272 33.024 4.738 1.00 82.50 774 GLU A N 1
ATOM 6051 C CA . GLU A 1 774 ? 14.423 33.313 6.171 1.00 82.50 774 GLU A CA 1
ATOM 6052 C C . GLU A 1 774 ? 13.081 33.580 6.866 1.00 82.50 774 GLU A C 1
ATOM 6054 O O . GLU A 1 774 ? 12.898 33.188 8.015 1.00 82.50 774 GLU A O 1
ATOM 6059 N N . GLN A 1 775 ? 12.133 34.219 6.173 1.00 85.38 775 GLN A N 1
ATOM 6060 C CA . GLN A 1 775 ? 10.815 34.562 6.724 1.00 85.38 775 GLN A CA 1
ATOM 6061 C C . GLN A 1 775 ? 9.810 33.422 6.547 1.00 85.38 775 GLN A C 1
ATOM 6063 O O . GLN A 1 775 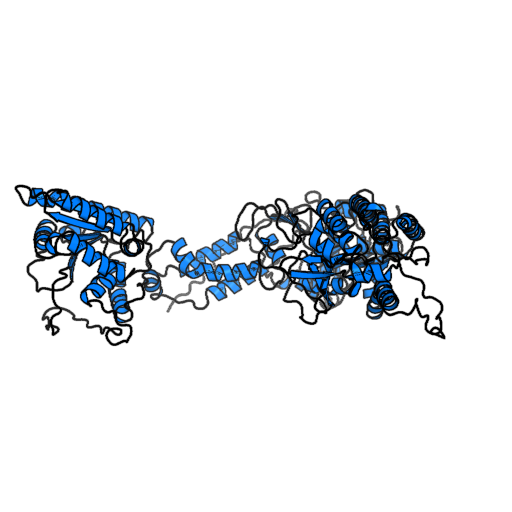? 8.964 33.178 7.407 1.00 85.38 775 GLN A O 1
ATOM 6068 N N . ASP A 1 776 ? 9.923 32.706 5.432 1.00 88.06 776 ASP A N 1
ATOM 6069 C CA . ASP A 1 776 ? 9.004 31.649 5.038 1.00 88.06 776 ASP A CA 1
ATOM 6070 C C . ASP A 1 776 ? 9.435 30.279 5.582 1.00 88.06 776 ASP A C 1
ATOM 6072 O O . ASP A 1 776 ? 8.737 29.295 5.363 1.00 88.06 776 ASP A O 1
ATOM 6076 N N . THR A 1 777 ? 10.557 30.169 6.303 1.00 87.12 777 THR A N 1
ATOM 6077 C CA . THR A 1 777 ? 10.996 28.919 6.944 1.00 87.12 777 THR A CA 1
ATOM 6078 C C . THR A 1 777 ? 10.882 29.017 8.458 1.00 87.12 777 THR A C 1
ATOM 6080 O O . THR A 1 777 ? 11.451 29.895 9.096 1.00 87.12 777 THR A O 1
ATOM 6083 N N . CYS A 1 778 ? 10.185 28.070 9.083 1.00 81.81 778 CYS A N 1
ATOM 6084 C CA . CYS A 1 778 ? 10.064 28.057 10.537 1.00 81.81 778 CYS A CA 1
ATOM 6085 C C . CYS A 1 778 ? 11.403 27.723 11.216 1.00 81.81 778 CYS A C 1
ATOM 6087 O O . CYS A 1 778 ? 11.945 26.638 11.017 1.00 81.81 778 CYS A O 1
ATOM 6089 N N . GLU A 1 779 ? 11.876 28.575 12.126 1.00 81.12 779 GLU A N 1
ATOM 6090 C CA . GLU A 1 779 ? 13.158 28.393 12.833 1.00 81.12 779 GLU A CA 1
ATOM 6091 C C . GLU A 1 779 ? 13.259 27.083 13.640 1.00 81.12 779 GLU A C 1
ATOM 6093 O O . GLU A 1 779 ? 14.345 26.521 13.794 1.00 81.12 779 GLU A O 1
ATOM 6098 N N . ARG A 1 780 ? 12.127 26.573 14.150 1.00 80.94 780 ARG A N 1
ATOM 6099 C CA . ARG A 1 780 ? 12.082 25.370 14.999 1.00 80.94 780 ARG A CA 1
ATOM 6100 C C . ARG A 1 780 ? 11.873 24.078 14.214 1.00 80.94 780 ARG A C 1
ATOM 6102 O O . ARG A 1 780 ? 12.537 23.091 14.510 1.00 80.94 780 ARG A O 1
ATOM 6109 N N . CYS A 1 781 ? 10.919 24.058 13.279 1.00 78.56 781 CYS A N 1
ATOM 6110 C CA . CYS A 1 781 ? 10.591 22.856 12.500 1.00 78.56 781 CYS A CA 1
ATOM 6111 C C . CYS A 1 781 ? 11.297 22.799 11.139 1.00 78.56 781 CYS A C 1
ATOM 6113 O O . CYS A 1 781 ? 11.199 21.777 10.474 1.00 78.56 781 CYS A O 1
ATOM 6115 N N . ARG A 1 782 ? 11.969 23.877 10.708 1.00 84.31 782 ARG A N 1
ATOM 6116 C CA . ARG A 1 782 ? 12.641 24.024 9.401 1.00 84.31 782 ARG A CA 1
ATOM 6117 C C . ARG A 1 782 ? 11.746 23.790 8.177 1.00 84.31 782 ARG A C 1
ATOM 6119 O O . ARG A 1 782 ? 12.229 23.641 7.059 1.00 84.31 782 ARG A O 1
ATOM 6126 N N . LYS A 1 783 ? 10.424 23.784 8.366 1.00 85.88 783 LYS A N 1
ATOM 6127 C CA . LYS A 1 783 ? 9.450 23.668 7.277 1.00 85.88 783 LYS A CA 1
ATOM 6128 C C . LYS A 1 783 ? 9.248 25.012 6.592 1.00 85.88 783 LYS A C 1
ATOM 6130 O O . LYS A 1 783 ? 9.113 26.028 7.274 1.00 85.88 783 LYS A O 1
ATOM 6135 N N . PHE A 1 784 ? 9.164 24.968 5.265 1.00 89.62 784 PHE A N 1
ATOM 6136 C CA . PHE A 1 784 ? 8.777 26.099 4.430 1.00 89.62 784 PHE A CA 1
ATOM 6137 C C . PHE A 1 784 ? 7.251 26.284 4.433 1.00 89.62 784 PHE A C 1
ATOM 6139 O O . PHE A 1 784 ? 6.511 25.347 4.114 1.00 89.62 784 PHE A O 1
ATOM 6146 N N . CYS A 1 785 ? 6.801 27.493 4.756 1.00 88.94 785 CYS A N 1
ATOM 6147 C CA . CYS A 1 785 ? 5.415 27.912 4.907 1.00 88.94 785 CYS A CA 1
ATOM 6148 C C . CYS A 1 785 ? 5.230 29.357 4.397 1.00 88.94 785 CYS A C 1
ATOM 6150 O O . CYS A 1 785 ? 5.325 30.302 5.178 1.00 88.94 785 CYS A O 1
ATOM 6152 N N . LYS A 1 786 ? 4.889 29.540 3.113 1.00 91.69 786 LYS A N 1
ATOM 6153 C CA . LYS A 1 786 ? 4.487 30.854 2.573 1.00 91.69 786 LYS A CA 1
ATOM 6154 C C . LYS A 1 786 ? 2.979 31.029 2.683 1.00 91.69 786 LYS A C 1
ATOM 6156 O O . LYS A 1 786 ? 2.234 30.394 1.938 1.00 91.69 786 LYS A O 1
ATOM 6161 N N . HIS A 1 787 ? 2.516 31.894 3.576 1.00 92.31 787 HIS A N 1
ATOM 6162 C CA . HIS A 1 787 ? 1.096 32.236 3.644 1.00 92.31 787 HIS A CA 1
ATOM 6163 C C . HIS A 1 787 ? 0.703 33.163 2.482 1.00 92.31 787 HIS A C 1
ATOM 6165 O O . HIS A 1 787 ? 1.396 34.143 2.208 1.00 92.31 787 HIS A O 1
ATOM 6171 N N . VAL A 1 788 ? -0.409 32.863 1.810 1.00 93.44 788 VAL A N 1
ATOM 6172 C CA . VAL A 1 788 ? -0.926 33.631 0.670 1.00 93.44 788 VAL A CA 1
ATOM 6173 C C . VAL A 1 788 ? -2.444 33.777 0.756 1.00 93.44 788 VAL A C 1
ATOM 6175 O O . VAL A 1 788 ? -3.144 32.907 1.278 1.00 93.44 788 VAL A O 1
ATOM 6178 N N . GLN A 1 789 ? -2.961 34.876 0.206 1.00 93.31 789 GLN A N 1
ATOM 6179 C CA . GLN A 1 789 ? -4.395 35.144 0.119 1.00 93.31 789 GLN A CA 1
ATOM 6180 C C . GLN A 1 789 ? -4.779 35.575 -1.289 1.00 93.31 789 GLN A C 1
ATOM 6182 O O . GLN A 1 789 ? -4.058 36.335 -1.933 1.00 93.31 789 GLN A O 1
ATOM 6187 N N . PHE A 1 790 ? -5.923 35.096 -1.765 1.00 94.62 790 PHE A N 1
ATOM 6188 C CA . PHE A 1 790 ? -6.472 35.489 -3.059 1.00 94.62 790 PHE A CA 1
ATOM 6189 C C . PHE A 1 790 ? -7.986 35.282 -3.104 1.00 94.62 790 PHE A C 1
ATOM 6191 O O . PHE A 1 790 ? -8.556 34.544 -2.301 1.00 94.62 790 PHE A O 1
ATOM 6198 N N . TYR A 1 791 ? -8.637 35.906 -4.084 1.00 93.88 791 TYR A N 1
ATOM 6199 C CA . TYR A 1 791 ? -10.080 35.799 -4.290 1.00 93.88 791 TYR A CA 1
ATOM 6200 C C . TYR A 1 791 ? -10.428 34.872 -5.460 1.00 93.88 791 TYR A C 1
ATOM 6202 O O . TYR A 1 791 ? -9.700 34.801 -6.462 1.00 93.88 791 TYR A O 1
ATOM 6210 N N . VAL A 1 792 ? -11.571 34.191 -5.337 1.00 94.00 792 VAL A N 1
ATOM 6211 C CA . VAL A 1 792 ? -12.235 33.444 -6.420 1.00 94.00 792 VAL A CA 1
ATOM 6212 C C . VAL A 1 792 ? -13.713 33.828 -6.502 1.00 94.00 792 VAL A C 1
ATOM 6214 O O . VAL A 1 792 ? -14.343 34.142 -5.494 1.00 94.00 792 VAL A O 1
ATOM 6217 N N . ARG A 1 793 ? -14.290 33.813 -7.705 1.00 92.38 793 ARG A N 1
ATOM 6218 C CA . ARG A 1 793 ? -15.696 34.182 -7.959 1.00 92.38 793 ARG A CA 1
ATOM 6219 C C . ARG A 1 793 ? -16.665 33.139 -7.425 1.00 92.38 793 ARG A C 1
ATOM 6221 O O . ARG A 1 793 ? -17.753 33.463 -6.971 1.00 92.38 793 ARG A O 1
ATOM 6228 N N . ASN A 1 794 ? -16.289 31.870 -7.520 1.00 91.69 794 ASN A N 1
ATOM 6229 C CA . ASN A 1 794 ? -17.044 30.754 -6.971 1.00 91.69 794 ASN A CA 1
ATOM 6230 C C . ASN A 1 794 ? -16.083 29.618 -6.598 1.00 91.69 794 ASN A C 1
ATOM 6232 O O . ASN A 1 794 ? -14.990 29.525 -7.148 1.00 91.69 794 ASN A O 1
ATOM 6236 N N . ARG A 1 795 ? -16.488 28.738 -5.676 1.00 88.38 795 ARG A N 1
ATOM 6237 C CA . ARG A 1 795 ? -15.621 27.652 -5.180 1.00 88.38 795 ARG A CA 1
ATOM 6238 C C . ARG A 1 795 ? -15.288 26.581 -6.226 1.00 88.38 795 ARG A C 1
ATOM 6240 O O . ARG A 1 795 ? -14.305 25.867 -6.060 1.00 88.38 795 ARG A O 1
ATOM 6247 N N . ALA A 1 796 ? -16.064 26.495 -7.308 1.00 92.44 796 ALA A N 1
ATOM 6248 C CA . ALA A 1 796 ? -15.809 25.600 -8.435 1.00 92.44 796 ALA A CA 1
ATOM 6249 C C . ALA A 1 796 ? -14.905 26.230 -9.516 1.00 92.44 796 ALA A C 1
ATOM 6251 O O . ALA A 1 796 ? -14.574 25.560 -10.492 1.00 92.44 796 ALA A O 1
ATOM 6252 N N . GLU A 1 797 ? -14.498 27.499 -9.363 1.00 92.81 797 GLU A N 1
ATOM 6253 C CA . GLU A 1 797 ? -13.574 28.166 -10.279 1.00 92.81 797 GLU A CA 1
ATOM 6254 C C . GLU A 1 797 ? -12.235 27.431 -10.279 1.00 92.81 797 GLU A C 1
ATOM 6256 O O . GLU A 1 797 ? -11.597 27.273 -9.237 1.00 92.81 797 GLU A O 1
ATOM 6261 N N . GLU A 1 798 ? -11.806 26.990 -11.458 1.00 92.81 798 GLU A N 1
ATOM 6262 C CA . GLU A 1 798 ? -10.505 26.367 -11.624 1.00 92.81 798 GLU A CA 1
ATOM 6263 C C . GLU A 1 798 ? -9.409 27.442 -11.619 1.00 92.81 798 GLU A C 1
ATOM 6265 O O . GLU A 1 798 ? -9.401 28.357 -12.443 1.00 92.81 798 GLU A O 1
ATOM 6270 N N . ILE A 1 799 ? -8.467 27.318 -10.686 1.00 93.81 799 ILE A N 1
ATOM 6271 C CA . ILE A 1 799 ? -7.348 28.244 -10.524 1.00 93.81 799 ILE A CA 1
ATOM 6272 C C . ILE A 1 799 ? -6.018 27.558 -10.832 1.00 93.81 799 ILE A C 1
ATOM 6274 O O . ILE A 1 799 ? -5.904 26.332 -10.829 1.00 93.81 799 ILE A O 1
ATOM 6278 N N . ASN A 1 800 ? -4.992 28.369 -11.079 1.00 94.06 800 ASN A N 1
ATOM 6279 C CA . ASN A 1 800 ? -3.611 27.933 -11.241 1.00 94.06 800 ASN A CA 1
ATOM 6280 C C . ASN A 1 800 ? -2.713 28.770 -10.339 1.00 94.06 800 ASN A C 1
ATOM 6282 O O . ASN A 1 800 ? -2.839 29.993 -10.344 1.00 94.06 800 ASN A O 1
ATOM 6286 N N . ILE A 1 801 ? -1.792 28.117 -9.633 1.00 95.81 801 ILE A N 1
ATOM 6287 C CA . ILE A 1 801 ? -0.691 28.789 -8.944 1.00 95.81 801 ILE A CA 1
ATOM 6288 C C . ILE A 1 801 ? 0.614 28.421 -9.649 1.00 95.81 801 ILE A C 1
ATOM 6290 O O . ILE A 1 801 ? 0.882 27.247 -9.924 1.00 95.81 801 ILE A O 1
ATOM 6294 N N . PHE A 1 802 ? 1.413 29.435 -9.952 1.00 95.00 802 PHE A N 1
ATOM 6295 C CA . PHE A 1 802 ? 2.694 29.317 -10.630 1.00 95.00 802 PHE A CA 1
ATOM 6296 C C . PHE A 1 802 ? 3.828 29.771 -9.716 1.00 95.00 802 PHE A C 1
ATOM 6298 O O . PHE A 1 802 ? 3.656 30.700 -8.933 1.00 95.00 802 PHE A O 1
ATOM 6305 N N . LEU A 1 803 ? 4.984 29.132 -9.862 1.00 93.50 803 LEU A N 1
ATOM 6306 C CA . LEU A 1 803 ? 6.280 29.610 -9.411 1.00 93.50 803 LEU A CA 1
ATOM 6307 C C . LEU A 1 803 ? 7.018 30.188 -10.622 1.00 93.50 803 LEU A C 1
ATOM 6309 O O . LEU A 1 803 ? 7.227 29.498 -11.626 1.00 93.50 803 LEU A O 1
ATOM 6313 N N . ASN A 1 804 ? 7.413 31.450 -10.532 1.00 89.81 804 ASN A N 1
ATOM 6314 C CA . ASN A 1 804 ? 8.228 32.116 -11.534 1.00 89.81 804 ASN A CA 1
ATOM 6315 C C . ASN A 1 804 ? 9.714 31.940 -11.187 1.00 89.81 804 ASN A C 1
ATOM 6317 O O . ASN A 1 804 ? 10.152 32.354 -10.116 1.00 89.81 804 ASN A O 1
ATOM 6321 N N . ILE A 1 805 ? 10.484 31.310 -12.080 1.00 80.94 805 ILE A N 1
ATOM 6322 C CA . ILE A 1 805 ? 11.930 31.087 -11.908 1.00 80.94 805 ILE A CA 1
ATOM 6323 C C . ILE A 1 805 ? 12.671 31.893 -12.990 1.00 80.94 805 ILE A C 1
ATOM 6325 O O . ILE A 1 805 ? 13.013 31.363 -14.051 1.00 80.94 805 ILE A O 1
ATOM 6329 N N . GLY A 1 806 ? 12.897 33.188 -12.733 1.00 68.44 806 GLY A N 1
ATOM 6330 C CA . GLY A 1 806 ? 13.520 34.138 -13.671 1.00 68.44 806 GLY A CA 1
ATOM 6331 C C . GLY A 1 806 ? 12.537 34.875 -14.594 1.00 68.44 806 GLY A C 1
ATOM 6332 O O . GLY A 1 806 ? 11.326 34.721 -14.495 1.00 68.44 806 GLY A O 1
ATOM 6333 N N . ASN A 1 807 ? 13.052 35.696 -15.516 1.00 56.28 807 ASN A N 1
ATOM 6334 C CA . ASN A 1 807 ? 12.212 36.547 -16.369 1.00 56.28 807 ASN A CA 1
ATOM 6335 C C . ASN A 1 807 ? 11.441 35.705 -17.411 1.00 56.28 807 ASN A C 1
ATOM 6337 O O . ASN A 1 807 ? 12.023 35.258 -18.396 1.00 56.28 807 ASN A O 1
ATOM 6341 N N . GLN A 1 808 ? 10.127 35.546 -17.199 1.00 55.09 808 GLN A N 1
ATOM 6342 C CA . GLN A 1 808 ? 9.113 34.988 -18.120 1.00 55.09 808 GLN A CA 1
ATOM 6343 C C . GLN A 1 808 ? 8.961 33.455 -18.207 1.00 55.09 808 GLN A C 1
ATOM 6345 O O . GLN A 1 808 ? 8.533 32.945 -19.239 1.00 55.09 808 GLN A O 1
ATOM 6350 N N . ASN A 1 809 ? 9.229 32.696 -17.137 1.00 70.06 809 ASN A N 1
ATOM 6351 C CA . ASN A 1 809 ? 9.040 31.235 -17.150 1.00 70.06 809 ASN A CA 1
ATOM 6352 C C . ASN A 1 809 ? 8.200 30.747 -15.963 1.00 70.06 809 ASN A C 1
ATOM 6354 O O . ASN A 1 809 ? 8.715 30.137 -15.026 1.00 70.06 809 ASN A O 1
ATOM 6358 N N . GLN A 1 810 ? 6.889 30.989 -16.034 1.00 85.81 810 GLN A N 1
ATOM 6359 C CA . GLN A 1 810 ? 5.924 30.492 -15.055 1.00 85.81 810 GLN A CA 1
ATOM 6360 C C . GLN A 1 810 ? 5.812 28.964 -15.138 1.00 85.81 810 GLN A C 1
ATOM 6362 O O . GLN A 1 810 ? 5.438 28.411 -16.172 1.00 85.81 810 GLN A O 1
ATOM 6367 N N . GLN A 1 811 ? 6.126 28.277 -14.042 1.00 91.38 811 GLN A N 1
ATOM 6368 C CA . GLN A 1 811 ? 5.927 26.838 -13.898 1.00 91.38 811 GLN A CA 1
ATOM 6369 C C . GLN A 1 811 ? 4.848 26.571 -12.865 1.00 91.38 811 GLN A C 1
ATOM 6371 O O . GLN A 1 811 ? 4.844 27.159 -11.789 1.00 91.38 811 GLN A O 1
ATOM 6376 N N . ARG A 1 812 ? 3.913 25.686 -13.187 1.00 93.69 812 ARG A N 1
ATOM 6377 C CA . ARG A 1 812 ? 2.807 25.376 -12.290 1.00 93.69 812 ARG A CA 1
ATOM 6378 C C . ARG A 1 812 ? 3.317 24.618 -11.061 1.00 93.69 812 ARG A C 1
ATOM 6380 O O . ARG A 1 812 ? 4.111 23.689 -11.203 1.00 93.69 812 ARG A O 1
ATOM 6387 N N . ILE A 1 813 ? 2.852 24.997 -9.871 1.00 95.75 813 ILE A N 1
ATOM 6388 C CA . ILE A 1 813 ? 3.128 24.217 -8.659 1.00 95.75 813 ILE A CA 1
ATOM 6389 C C . ILE A 1 813 ? 2.228 22.971 -8.604 1.00 95.75 813 ILE A C 1
ATOM 6391 O O . ILE A 1 813 ? 1.218 22.871 -9.303 1.00 95.75 813 ILE A O 1
ATOM 6395 N N . SER A 1 814 ? 2.595 22.006 -7.768 1.00 95.94 814 SER A N 1
ATOM 6396 C CA . SER A 1 814 ? 1.954 20.693 -7.682 1.00 95.94 814 SER A CA 1
ATOM 6397 C C . SER A 1 814 ? 0.459 20.769 -7.355 1.00 95.94 814 SER A C 1
ATOM 6399 O O . SER A 1 814 ? 0.043 21.510 -6.462 1.00 95.94 814 SER A O 1
ATOM 6401 N N . GLY A 1 815 ? -0.348 19.950 -8.037 1.00 93.38 815 GLY A N 1
ATOM 6402 C CA . GLY A 1 815 ? -1.775 19.784 -7.753 1.00 93.38 815 GLY A CA 1
ATOM 6403 C C . GLY A 1 815 ? -2.718 20.689 -8.544 1.00 93.38 815 GLY A C 1
ATOM 6404 O O . GLY A 1 815 ? -3.934 20.488 -8.472 1.00 93.38 815 GLY A O 1
ATOM 6405 N N . PHE A 1 816 ? -2.181 21.635 -9.318 1.00 93.19 816 PHE A N 1
ATOM 6406 C CA . PHE A 1 816 ? -2.950 22.548 -10.160 1.00 93.19 816 PHE A CA 1
ATOM 6407 C C . PHE A 1 816 ? -3.040 22.051 -11.623 1.00 93.19 816 PHE A C 1
ATOM 6409 O O . PHE A 1 816 ? -2.189 21.278 -12.067 1.00 93.19 816 PHE A O 1
ATOM 6416 N N . PRO A 1 817 ? -4.035 22.499 -12.412 1.00 92.69 817 PRO A N 1
ATOM 6417 C CA . PRO A 1 817 ? -5.095 23.423 -12.026 1.00 92.69 817 PRO A CA 1
ATOM 6418 C C . PRO A 1 817 ? -6.059 22.757 -11.036 1.00 92.69 817 PRO A C 1
ATOM 6420 O O . PRO A 1 817 ? -6.116 21.532 -10.967 1.00 92.69 817 PRO A O 1
ATOM 6423 N N . CYS A 1 818 ? -6.761 23.506 -10.197 1.00 92.31 818 CYS A N 1
ATOM 6424 C CA . CYS A 1 818 ? -7.635 22.926 -9.169 1.00 92.31 818 CYS A CA 1
ATOM 6425 C C . CYS A 1 818 ? -8.694 23.943 -8.760 1.00 92.31 818 CYS A C 1
ATOM 6427 O O . CYS A 1 818 ? -8.407 25.135 -8.782 1.00 92.31 818 CYS A O 1
ATOM 6429 N N . SER A 1 819 ? -9.882 23.495 -8.360 1.00 94.19 819 SER A N 1
ATOM 6430 C CA . SER A 1 819 ? -10.854 24.379 -7.712 1.00 94.19 819 SER A CA 1
ATOM 6431 C C . SER A 1 819 ? -10.615 24.454 -6.202 1.00 94.19 819 SER A C 1
ATOM 6433 O O . SER A 1 819 ? -9.952 23.585 -5.622 1.00 94.19 819 SER A O 1
ATOM 6435 N N . THR A 1 820 ? -11.141 25.483 -5.535 1.00 91.81 820 THR A N 1
ATOM 6436 C CA . THR A 1 820 ? -11.058 25.544 -4.068 1.00 91.81 820 THR A CA 1
ATOM 6437 C C . THR A 1 820 ? -11.990 24.540 -3.399 1.00 91.81 820 THR A C 1
ATOM 6439 O O . THR A 1 820 ? -11.647 24.024 -2.339 1.00 91.81 820 THR A O 1
ATOM 6442 N N . GLU A 1 821 ? -13.089 24.159 -4.053 1.00 90.69 821 GLU A N 1
ATOM 6443 C CA . GLU A 1 821 ? -13.941 23.041 -3.635 1.00 90.69 821 GLU A CA 1
ATOM 6444 C C . GLU A 1 821 ? -13.174 21.705 -3.648 1.00 90.69 821 GLU A C 1
ATOM 6446 O O . GLU A 1 821 ? -13.234 20.938 -2.685 1.00 90.69 821 GLU A O 1
ATOM 6451 N N . ASP A 1 822 ? -12.362 21.450 -4.681 1.00 87.12 822 ASP A N 1
ATOM 6452 C CA . ASP A 1 822 ? -11.499 20.264 -4.733 1.00 87.12 822 ASP A CA 1
ATOM 6453 C C . ASP A 1 822 ? -10.464 20.256 -3.602 1.00 87.12 822 ASP A C 1
ATOM 6455 O O . ASP A 1 822 ? -10.177 19.198 -3.038 1.00 87.12 822 ASP A O 1
ATOM 6459 N N . LEU A 1 823 ? -9.876 21.413 -3.271 1.00 87.75 823 LEU A N 1
ATOM 6460 C CA . LEU A 1 823 ? -8.924 21.540 -2.161 1.00 87.75 823 LEU A CA 1
ATOM 6461 C C . LEU A 1 823 ? -9.610 21.264 -0.820 1.00 87.75 823 LEU A C 1
ATOM 6463 O O . LEU A 1 823 ? -9.107 20.459 -0.036 1.00 87.75 823 LEU A O 1
ATOM 6467 N N . VAL A 1 824 ? -10.797 21.840 -0.603 1.00 82.00 824 VAL A N 1
ATOM 6468 C CA . VAL A 1 824 ? -11.653 21.575 0.561 1.00 82.00 824 VAL A CA 1
ATOM 6469 C C . VAL A 1 824 ? -11.940 20.076 0.699 1.00 82.00 824 VAL A C 1
ATOM 6471 O O . VAL A 1 824 ? -11.778 19.524 1.790 1.00 82.00 824 VAL A O 1
ATOM 6474 N N . HIS A 1 825 ? -12.289 19.390 -0.393 1.00 78.31 825 HIS A N 1
ATOM 6475 C CA . HIS A 1 825 ? -12.543 17.949 -0.390 1.00 78.31 825 HIS A CA 1
ATOM 6476 C C . HIS A 1 825 ? -11.264 17.126 -0.142 1.00 78.31 825 HIS A C 1
ATOM 6478 O O . HIS A 1 825 ? -11.248 16.236 0.710 1.00 78.31 825 HIS A O 1
ATOM 6484 N N . LYS A 1 826 ? -10.158 17.426 -0.841 1.00 74.75 826 LYS A N 1
ATOM 6485 C CA . LYS A 1 826 ? -8.862 16.733 -0.681 1.00 74.75 826 LYS A CA 1
ATOM 6486 C C . LYS A 1 826 ? -8.299 16.880 0.737 1.00 74.75 826 LYS A C 1
ATOM 6488 O O . LYS A 1 826 ? -7.727 15.925 1.259 1.00 74.75 826 LYS A O 1
ATOM 6493 N N . GLN A 1 827 ? -8.477 18.047 1.359 1.00 73.81 827 GLN A N 1
ATOM 6494 C CA . GLN A 1 827 ? -8.057 18.341 2.734 1.00 73.81 827 GLN A CA 1
ATOM 6495 C C . GLN A 1 827 ? -9.104 17.963 3.792 1.00 73.81 827 GLN A C 1
ATOM 6497 O O . GLN A 1 827 ? -8.795 18.027 4.982 1.00 73.81 827 GLN A O 1
ATOM 6502 N N . ARG A 1 828 ? -10.308 17.552 3.367 1.00 67.50 828 ARG A N 1
ATOM 6503 C CA . ARG A 1 828 ? -11.452 17.181 4.215 1.00 67.50 828 ARG A CA 1
ATOM 6504 C C . ARG A 1 828 ? -11.914 18.291 5.174 1.00 67.50 828 ARG A C 1
ATOM 6506 O O . ARG A 1 828 ? -12.313 18.008 6.299 1.00 67.50 828 ARG A O 1
ATOM 6513 N N . LEU A 1 829 ? -11.885 19.552 4.736 1.00 67.06 829 LEU A N 1
ATOM 6514 C CA . LEU A 1 829 ? -12.213 20.702 5.598 1.00 67.06 829 LEU A CA 1
ATOM 6515 C C . LEU A 1 829 ? -13.702 20.772 5.989 1.00 67.06 829 LEU A C 1
ATOM 6517 O O . LEU A 1 829 ? -14.027 21.307 7.040 1.00 67.06 829 LEU A O 1
ATOM 6521 N N . GLN A 1 830 ? -14.604 20.162 5.211 1.00 62.94 830 GLN A N 1
ATOM 6522 C CA . GLN A 1 830 ? -16.055 20.122 5.487 1.00 62.94 830 GLN A CA 1
ATOM 6523 C C . GLN A 1 830 ? -16.438 19.340 6.756 1.00 62.94 830 GLN A C 1
ATOM 6525 O O . GLN A 1 830 ? -17.581 19.411 7.197 1.00 62.94 830 GLN A O 1
ATOM 6530 N N . LEU A 1 831 ? -15.511 18.567 7.330 1.00 47.44 831 LEU A N 1
ATOM 6531 C CA . LEU A 1 831 ? -15.778 17.654 8.446 1.00 47.44 831 LEU A CA 1
ATOM 6532 C C . LEU A 1 831 ? -15.498 18.281 9.827 1.00 47.44 831 LEU A C 1
ATOM 6534 O O . LEU A 1 831 ? -15.620 17.600 10.849 1.00 47.44 831 LEU A O 1
ATOM 6538 N N . VAL A 1 832 ? -15.123 19.566 9.872 1.00 48.12 832 VAL A N 1
ATOM 6539 C CA . VAL A 1 832 ? -14.730 20.294 11.088 1.00 48.12 832 VAL A CA 1
ATOM 6540 C C . VAL A 1 832 ? -15.760 21.395 11.386 1.00 48.12 832 VAL A C 1
ATOM 6542 O O . VAL A 1 832 ? -15.850 22.365 10.648 1.00 48.12 832 VAL A O 1
ATOM 6545 N N . GLU A 1 833 ? -16.561 21.236 12.452 1.00 39.41 833 GLU A N 1
ATOM 6546 C CA . GLU A 1 833 ? -17.632 22.193 12.825 1.00 39.41 833 GLU A CA 1
ATOM 6547 C C . GLU A 1 833 ? -17.108 23.492 13.469 1.00 39.41 833 GLU A C 1
ATOM 6549 O O . GLU A 1 833 ? -17.734 24.533 13.309 1.00 39.41 833 GLU A O 1
ATOM 6554 N N . ASP A 1 834 ? -15.965 23.433 14.162 1.00 41.06 834 ASP A N 1
ATOM 6555 C CA . ASP A 1 834 ? -15.233 24.582 14.717 1.00 41.06 834 ASP A CA 1
ATOM 6556 C C . ASP A 1 834 ? -13.752 24.420 14.326 1.00 41.06 834 ASP A C 1
ATOM 6558 O O . ASP A 1 834 ? -13.018 23.682 15.001 1.00 41.06 834 ASP A O 1
ATOM 6562 N N . PRO A 1 835 ? -13.288 25.014 13.212 1.00 38.47 835 PRO A N 1
ATOM 6563 C CA . PRO A 1 835 ? -11.894 24.912 12.811 1.00 38.47 835 PRO A CA 1
ATOM 6564 C C . PRO A 1 835 ? -11.022 25.628 13.844 1.00 38.47 835 PRO A C 1
ATOM 6566 O O . PRO A 1 835 ? -10.966 26.854 13.917 1.00 38.47 835 PRO A O 1
ATOM 6569 N N . LEU A 1 836 ? -10.310 24.855 14.672 1.00 35.59 836 LEU A N 1
ATOM 6570 C CA . LEU A 1 836 ? -9.111 25.376 15.323 1.00 35.59 836 LEU A CA 1
ATOM 6571 C C . LEU A 1 836 ? -8.188 25.880 14.203 1.00 35.59 836 LEU A C 1
ATOM 6573 O O . LEU A 1 836 ? -7.997 25.131 13.238 1.00 35.59 836 LEU A O 1
ATOM 6577 N N . PRO A 1 837 ? -7.613 27.095 14.305 1.00 38.22 837 PRO A N 1
ATOM 6578 C CA . PRO A 1 837 ? -6.700 27.603 13.291 1.00 38.22 837 PRO A CA 1
ATOM 6579 C C . PRO A 1 837 ? -5.640 26.541 13.007 1.00 38.22 837 PRO A C 1
ATOM 6581 O O . PRO A 1 837 ? -4.932 26.118 13.930 1.00 38.22 837 PRO A O 1
ATOM 6584 N N . ARG A 1 838 ? -5.549 26.061 11.759 1.00 45.22 838 ARG A N 1
ATOM 6585 C CA . ARG A 1 838 ? -4.460 25.159 11.376 1.00 45.22 838 ARG A CA 1
ATOM 6586 C C . ARG A 1 838 ? -3.164 25.905 11.651 1.00 45.22 838 ARG A C 1
ATOM 6588 O O . ARG A 1 838 ? -2.904 26.955 11.072 1.00 45.22 838 ARG A O 1
ATOM 6595 N N . ALA A 1 839 ? -2.379 25.397 12.595 1.00 42.16 839 ALA A N 1
ATOM 6596 C CA . ALA A 1 839 ? -1.136 26.045 12.965 1.00 42.16 839 ALA A CA 1
ATOM 6597 C C . ALA A 1 839 ? -0.227 26.118 11.724 1.00 42.16 839 ALA A C 1
ATOM 6599 O O . ALA A 1 839 ? 0.059 25.087 11.114 1.00 42.16 839 ALA A O 1
ATOM 6600 N N . LEU A 1 840 ? 0.236 27.325 11.369 1.00 49.22 840 LEU A N 1
ATOM 6601 C CA . LEU A 1 840 ? 1.155 27.580 10.245 1.00 49.22 840 LEU A CA 1
ATOM 6602 C C . LEU A 1 840 ? 2.357 26.604 10.262 1.00 49.22 840 LEU A C 1
ATOM 6604 O O . LEU A 1 840 ? 2.757 26.081 9.221 1.00 49.22 840 LEU A O 1
ATOM 6608 N N . CYS A 1 841 ? 2.846 26.270 11.465 1.00 54.41 841 CYS A N 1
ATOM 6609 C CA . CYS A 1 841 ? 3.632 25.074 11.796 1.00 54.41 841 CYS A CA 1
ATOM 6610 C C . CYS A 1 841 ? 3.202 24.557 13.190 1.00 54.41 841 CYS A C 1
ATOM 6612 O O . CYS A 1 841 ? 2.752 25.336 14.029 1.00 54.41 841 CYS A O 1
ATOM 6614 N N . ILE A 1 842 ? 3.427 23.265 13.485 1.00 50.12 842 ILE A N 1
ATOM 6615 C CA . ILE A 1 842 ? 3.259 22.626 14.818 1.00 50.12 842 ILE A CA 1
ATOM 6616 C C . ILE A 1 842 ? 3.985 23.412 15.939 1.00 50.12 842 ILE A C 1
ATOM 6618 O O . ILE A 1 842 ? 3.681 23.276 17.120 1.00 50.12 842 ILE A O 1
ATOM 6622 N N . CYS A 1 843 ? 4.958 24.249 15.574 1.00 50.56 843 CYS A N 1
ATOM 6623 C CA . CYS A 1 843 ? 5.759 25.075 16.469 1.00 50.56 843 CYS A CA 1
ATOM 6624 C C . CYS A 1 843 ? 5.190 26.472 16.766 1.00 50.56 843 CYS A C 1
ATOM 6626 O O . CYS A 1 843 ? 5.788 27.174 17.580 1.00 50.56 843 CYS A O 1
ATOM 6628 N N . ALA A 1 844 ? 4.084 26.888 16.138 1.00 44.72 844 ALA A N 1
ATOM 6629 C CA . ALA A 1 844 ? 3.498 28.207 16.366 1.00 44.72 844 ALA A CA 1
ATOM 6630 C C . ALA A 1 844 ? 2.977 28.345 17.818 1.00 44.72 844 ALA A C 1
ATOM 6632 O O . ALA A 1 844 ? 2.316 27.427 18.324 1.00 44.72 844 ALA A O 1
ATOM 6633 N N . PRO A 1 845 ? 3.254 29.468 18.512 1.00 30.59 845 PRO A N 1
ATOM 6634 C CA . PRO A 1 845 ? 2.775 29.696 19.872 1.00 30.59 845 PRO A CA 1
ATOM 6635 C C . PRO A 1 845 ? 1.245 29.819 19.851 1.00 30.59 845 PRO A C 1
ATOM 6637 O O . PRO A 1 845 ? 0.697 30.799 19.361 1.00 30.59 845 PRO A O 1
ATOM 6640 N N . GLY A 1 846 ? 0.556 28.781 20.333 1.00 39.00 846 GLY A N 1
ATOM 6641 C CA . GLY A 1 846 ? -0.907 28.665 20.263 1.00 39.00 846 GLY A CA 1
ATOM 6642 C C . GLY A 1 846 ? -1.417 27.271 19.890 1.00 39.00 846 GLY A C 1
ATOM 6643 O O . GLY A 1 846 ? -2.596 26.995 20.096 1.00 39.00 846 GLY A O 1
ATOM 6644 N N . ALA A 1 847 ? -0.546 26.360 19.430 1.00 33.06 847 ALA A N 1
ATOM 6645 C CA . ALA A 1 847 ? -0.862 24.937 19.284 1.00 33.06 847 ALA A CA 1
ATOM 6646 C C . ALA A 1 847 ? -0.981 24.261 20.665 1.00 33.06 847 ALA A C 1
ATOM 6648 O O . ALA A 1 847 ? -0.134 23.475 21.090 1.00 33.06 847 ALA A O 1
ATOM 6649 N N . VAL A 1 848 ? -2.026 24.609 21.413 1.00 25.88 848 VAL A N 1
ATOM 6650 C CA . VAL A 1 848 ? -2.427 23.858 22.598 1.00 25.88 848 VAL A CA 1
ATOM 6651 C C . VAL A 1 848 ? -2.967 22.527 22.083 1.00 25.88 848 VAL A C 1
ATOM 6653 O O . VAL A 1 848 ? -3.996 22.492 21.410 1.00 25.88 848 VAL A O 1
ATOM 6656 N N . VAL A 1 849 ? -2.308 21.417 22.422 1.00 33.47 849 VAL A N 1
ATOM 6657 C CA . VAL A 1 849 ? -2.992 20.120 22.512 1.00 33.47 849 VAL A CA 1
ATOM 6658 C C . VAL A 1 849 ? -3.992 20.278 23.655 1.00 33.47 849 VAL A C 1
ATOM 6660 O O . VAL A 1 849 ? -3.690 19.989 24.811 1.00 33.47 849 VAL A O 1
ATOM 6663 N N . ALA A 1 850 ? -5.136 20.895 23.370 1.00 23.33 850 ALA A N 1
ATOM 6664 C CA . ALA A 1 850 ? -6.149 21.127 24.378 1.00 23.33 850 ALA A CA 1
ATOM 6665 C C . ALA A 1 850 ? -6.745 19.759 24.727 1.00 23.33 850 ALA A C 1
ATOM 6667 O O . ALA A 1 850 ? -7.232 19.072 23.824 1.00 23.33 850 ALA A O 1
ATOM 6668 N N . PRO A 1 851 ? -6.728 19.322 26.000 1.00 24.45 851 PRO A N 1
ATOM 6669 C CA . PRO A 1 851 ? -7.557 18.200 26.392 1.00 24.45 851 PRO A CA 1
ATOM 6670 C C . PRO A 1 851 ? -8.999 18.591 26.071 1.00 24.45 851 PRO A C 1
ATOM 6672 O O . PRO A 1 851 ? -9.476 19.645 26.496 1.00 24.45 851 PRO A O 1
ATOM 6675 N N . LEU A 1 852 ? -9.678 17.763 25.281 1.00 27.64 852 LEU A N 1
ATOM 6676 C CA . LEU A 1 852 ? -11.088 17.935 24.956 1.00 27.64 852 LEU A CA 1
ATOM 6677 C C . LEU A 1 852 ? -11.884 17.883 26.269 1.00 27.64 852 LEU A C 1
ATOM 6679 O O . LEU A 1 852 ? -12.185 16.815 26.801 1.00 27.64 852 LEU A O 1
ATOM 6683 N N . VAL A 1 853 ? -12.195 19.052 26.833 1.00 23.77 853 VAL A N 1
ATOM 6684 C CA . VAL A 1 853 ? -13.116 19.171 27.963 1.00 23.77 853 VAL A CA 1
ATOM 6685 C C . VAL A 1 853 ? -14.515 18.944 27.409 1.00 23.77 853 VAL A C 1
ATOM 6687 O O . VAL A 1 853 ? -15.145 19.846 26.859 1.00 23.77 853 VAL A O 1
ATOM 6690 N N . ILE A 1 854 ? -15.015 17.718 27.557 1.00 26.61 854 ILE A N 1
ATOM 6691 C CA . ILE A 1 854 ? -16.406 17.385 27.256 1.00 26.61 854 ILE A CA 1
ATOM 6692 C C . ILE A 1 854 ? -17.285 18.139 28.262 1.00 26.61 854 ILE A C 1
ATOM 6694 O O . ILE A 1 854 ? -17.467 17.710 29.405 1.00 26.61 854 ILE A O 1
ATOM 6698 N N . LYS A 1 855 ? -17.852 19.283 27.860 1.00 22.98 855 LYS A N 1
ATOM 6699 C CA . LYS A 1 855 ? -18.923 19.923 28.632 1.00 22.98 855 LYS A CA 1
ATOM 6700 C C . LYS A 1 855 ? -20.135 18.992 28.630 1.00 22.98 855 LYS A C 1
ATOM 6702 O O . LYS A 1 855 ? -20.824 18.837 27.625 1.00 22.98 855 LYS A O 1
ATOM 6707 N N . LYS A 1 856 ? -20.413 18.397 29.793 1.00 26.91 856 LYS A N 1
ATOM 6708 C CA . LYS A 1 856 ? -21.665 17.702 30.119 1.00 26.91 856 LYS A CA 1
ATOM 6709 C C . LYS A 1 856 ? -22.848 18.613 29.753 1.00 26.91 856 LYS A C 1
ATOM 6711 O O . LYS A 1 856 ? -23.148 19.559 30.478 1.00 26.91 856 LYS A O 1
ATOM 6716 N N . ARG A 1 857 ? -23.567 18.330 28.662 1.00 27.42 857 ARG A N 1
ATOM 6717 C CA . ARG A 1 857 ? -24.936 18.842 28.499 1.00 27.42 857 ARG A CA 1
ATOM 6718 C C . ARG A 1 857 ? -25.832 18.027 29.430 1.00 27.42 857 ARG A C 1
ATOM 6720 O O . ARG A 1 857 ? -26.370 16.998 29.040 1.00 27.42 857 ARG A O 1
ATOM 6727 N N . SER A 1 858 ? -25.993 18.474 30.677 1.00 29.11 858 SER A N 1
ATOM 6728 C CA . SER A 1 858 ? -27.091 17.995 31.516 1.00 29.11 858 SER A CA 1
ATOM 6729 C C . SER A 1 858 ? -28.398 18.570 30.966 1.00 29.11 858 SER A C 1
ATOM 6731 O O . SER A 1 858 ? -28.811 19.668 31.334 1.00 29.11 858 SER A O 1
ATOM 6733 N N . LYS A 1 859 ? -29.064 17.846 30.067 1.00 28.97 859 LYS A N 1
ATOM 6734 C CA . LYS A 1 859 ? -30.514 17.988 29.937 1.00 28.97 859 LYS A CA 1
ATOM 6735 C C . LYS A 1 859 ? -31.138 16.972 30.881 1.00 28.97 859 LYS A C 1
ATOM 6737 O O . LYS A 1 859 ? -31.096 15.772 30.636 1.00 28.97 859 LYS A O 1
ATOM 6742 N N . SER A 1 860 ? -31.662 17.472 31.995 1.00 28.89 860 SER A N 1
ATOM 6743 C CA . SER A 1 860 ? -32.549 16.730 32.880 1.00 28.89 860 SER A CA 1
ATOM 6744 C C . SER A 1 860 ? -33.822 16.376 32.108 1.00 28.89 860 SER A C 1
ATOM 6746 O O . SER A 1 860 ? -34.760 17.162 32.013 1.00 28.89 860 SER A O 1
ATOM 6748 N N . MET A 1 861 ? -33.860 15.179 31.530 1.00 26.30 861 MET A N 1
ATOM 6749 C CA . MET A 1 861 ? -35.117 14.576 31.105 1.00 26.30 861 MET A CA 1
ATOM 6750 C C . MET A 1 861 ? -35.850 14.121 32.371 1.00 26.30 861 MET A C 1
ATOM 6752 O O . MET A 1 861 ? -35.533 13.091 32.962 1.00 26.30 861 MET A O 1
ATOM 6756 N N . ARG A 1 862 ? -36.800 14.943 32.832 1.00 27.56 862 ARG A N 1
ATOM 6757 C CA . ARG A 1 862 ? -37.850 14.494 33.750 1.00 27.56 862 ARG A CA 1
ATOM 6758 C C . ARG A 1 862 ? -38.707 13.485 32.986 1.00 27.56 862 ARG A C 1
ATOM 6760 O O . ARG A 1 862 ? -39.401 13.874 32.050 1.00 27.56 862 ARG A O 1
ATOM 6767 N N . PHE A 1 863 ? -38.638 12.218 33.377 1.00 28.09 863 PHE A N 1
ATOM 6768 C CA . PHE A 1 863 ? -39.629 11.222 32.986 1.00 28.09 863 PHE A CA 1
ATOM 6769 C C . PHE A 1 863 ? -40.966 11.579 33.652 1.00 28.09 863 PHE A C 1
ATOM 6771 O O . PHE A 1 863 ? -41.011 11.817 34.862 1.00 28.09 863 PHE A O 1
ATOM 6778 N N . ARG A 1 864 ? -42.019 11.675 32.838 1.00 29.16 864 ARG A N 1
ATOM 6779 C CA . ARG A 1 864 ? -43.406 11.488 33.269 1.00 29.16 864 ARG A CA 1
ATOM 6780 C C . ARG A 1 864 ? -43.779 10.040 33.020 1.00 29.16 864 ARG A C 1
ATOM 6782 O O . ARG A 1 864 ? -43.309 9.518 31.983 1.00 29.16 864 ARG A O 1
#

Nearest PDB structures (foldseek):
  6vno-assembly1_A  TM=4.007E-01  e=8.184E-04  Homo sapiens
  6bzf-assembly4_G  TM=3.858E-01  e=5.881E+00  Saccharomyces cerevisiae
  2ia5-assembly2_E  TM=3.925E-01  e=9.945E+00  Tequatrovirus T4
  6vwa-assembly1_A-2  TM=1.960E-01  e=1.423E+00  Caenorhabditis elegans
  8rsn-assembly1_A  TM=3.343E-01  e=9.945E+00  Fusarium oxysporum f. sp. cubense race 1

Solvent-accessible surface area (backbone atoms only — not comparable to full-atom values): 47760 Å² total; per-residue (Å²): 134,42,38,54,44,30,41,32,38,37,27,52,64,64,41,55,57,50,49,52,69,74,41,69,85,58,67,77,90,77,64,83,94,55,53,68,46,82,44,70,41,70,91,27,62,88,42,65,56,19,39,33,38,34,49,27,28,88,81,56,76,81,71,97,63,89,75,89,67,94,84,67,92,83,84,86,80,75,60,62,41,74,81,43,96,78,47,70,97,63,57,69,66,57,50,44,40,50,50,54,50,48,76,66,27,31,28,37,37,36,31,17,69,52,49,68,28,66,66,33,45,48,56,50,49,52,60,47,31,73,67,46,40,33,46,71,68,63,48,74,59,32,22,32,39,35,38,36,38,79,52,79,93,42,75,67,56,48,56,53,50,48,54,49,54,56,48,60,72,34,70,50,37,37,51,53,28,54,46,76,46,80,46,67,49,64,87,46,103,40,72,67,69,42,47,49,63,54,53,49,50,51,53,52,49,44,50,51,39,49,50,39,14,51,77,60,35,63,65,51,36,54,68,51,49,68,55,46,50,63,51,45,51,52,44,48,25,63,42,81,74,65,45,46,48,69,68,59,59,42,42,75,61,75,68,80,74,92,45,53,70,56,50,48,48,52,49,50,51,52,35,63,73,64,69,54,51,46,70,59,54,51,51,52,51,52,51,51,51,54,55,66,74,48,42,88,90,36,73,71,58,42,69,66,64,53,37,64,76,73,43,43,70,59,51,48,49,53,50,41,37,57,63,72,39,67,30,70,59,28,69,60,52,54,35,71,48,66,22,48,71,39,70,54,32,54,62,23,24,37,26,60,39,38,93,85,80,61,47,83,35,38,37,38,37,47,50,81,58,70,49,37,34,42,25,36,38,17,24,20,16,35,44,44,32,37,46,38,40,51,48,54,50,47,54,54,23,60,59,39,34,93,86,49,61,65,63,81,63,40,45,36,36,17,9,2,18,34,15,19,44,51,38,43,32,44,56,73,68,57,39,56,68,68,58,38,51,54,51,50,55,49,48,45,46,58,48,55,28,83,85,26,43,70,90,75,63,80,90,50,74,48,71,68,58,36,43,74,76,63,50,28,54,34,46,56,69,54,47,53,48,53,33,24,71,72,58,31,81,80,35,48,51,63,76,84,54,87,67,32,75,51,61,56,40,45,38,32,27,21,20,33,66,88,78,67,41,38,31,45,52,52,56,69,90,43,23,53,86,71,60,90,79,71,72,52,46,75,84,78,65,94,48,76,90,57,42,56,37,40,25,54,54,43,43,18,10,50,12,35,80,62,45,24,51,69,24,79,43,79,100,77,48,48,22,21,19,4,29,82,76,38,10,45,24,52,66,57,45,64,54,45,49,37,28,65,50,48,80,86,59,49,72,46,33,36,42,36,29,35,39,38,38,71,67,81,67,73,87,71,71,77,72,96,64,85,47,83,72,73,63,29,72,67,54,47,52,52,49,55,48,60,58,42,39,38,38,62,61,62,49,51,57,51,57,73,72,46,51,79,72,57,47,77,30,51,46,76,50,69,46,82,42,54,84,92,63,66,58,46,64,44,64,81,43,42,62,60,46,40,54,62,52,58,77,48,74,83,35,68,66,58,55,48,51,53,50,42,53,57,23,48,33,30,30,58,47,70,59,58,77,61,45,73,47,98,86,63,33,28,48,38,46,28,35,40,33,43,65,46,54,31,66,61,54,50,50,24,49,62,66,62,40,58,97,87,46,67,43,34,36,24,50,78,88,44,82,48,46,70,73,45,70,80,80,26,28,40,92,85,40,50,40,42,42,42,73,38,67,53,77,38,78,48,53,78,48,73,43,46,48,26,37,27,67,38,98,88,46,75,22,58,26,19,34,52,69,40,24,57,48,55,46,35,59,54,69,48,49,88,75,52,94,74,75,69,79,62,58,89,42,90,77,44,96,79,69,67,86,66,78,84,76,79,77,80,81,81,72,83,77,79,82,128

Sequence (864 aa):
MQHPGVGLFVGHKEKKAALRQFFPGNNASKRTETLASIYVDTDTISARHPLLFIDVNPFVGLPPRCMPATCHEIKTKRIEWANSSDSPHASIQDLLLTRLVLPLADVVVIFADDVGGLPGVADLLWTWCDHGSASTLLPQVRPRLVVISAGSNTATNQLECESLRAMATAPEFQAMFSSMRIEHTARAGSNRATYTPMRQMMRDQLAHARAAKQAHMCLFSAQHLAWLFPHALGHFCRSVREPFDAFACFREHGHRPSDLLQHVHVFVDMAMERQLHFDTLASVLASSILMEAYPPGAHRFAPSYVFERTYRDELHRLFGNAYLGDGKGVAAFGFHMWGEAILEREHGYRLRRCGLCLKPATLTVFLKPPTAGVRVISIDGGGVRGVVPLEFLRFLQNSFGSDCTIQEFFDLACGTSAGGLITLGLFAKQWPLAQCEDTFSRLTGEIFGAASRGSWSALAGLPYVRLLLNDALYKEAVLDSALQDSFGRYVRVFDYPHNAVSRYKFAVTATNITEASPFIFTNYNGRADRDPQCGYQHLRPDDVEQELLLWEAGRATSAAPAFFRTAKVPNVGTFQDGGLRLNNPVNVGLAEVRQVWSASTKVDVMLSLGTGTTQEATPIPAPPSRGRFKDSFIPRIYRSFMSGMDGEVVWRQLSNHLSTDAKTGHFRLNIPLSEAVSRLDDVRAMEALRNNVHVLKDDDKLLQVKRTLLAACFFFELDDIPQLDSQGFYLCSGTIRVRGDGERILSYLREAKPASADLEFLKGQDFLGILEEEQDTCERCRKFCKHVQFYVRNRAEEINIFLNIGNQNQQRISGFPCSTEDLVHKQRLQLVEDPLPRALCICAPGAVVAPLVIKKRSKSMRFR

Organism: NCBI:txid357750

Foldseek 3Di:
DAQEAEEEEEFDDVSVLLCCVLQVPWPVPPDDDDQKDKDWRPVCPPPSYTYIYIYGYLPDDDDPDDDDDPDDDDDDDAQPCCPPPPHDPDDPSLLCCLQAVQQRHQAYEYEQVRQPHLVSVVVSLVSSLVLFAQAPDDLLLAHEYEYEYEDDDDPVNVVSVVVVVVVCPDPSNSRHHNYYDYYYFYDDPDSCVRNVVVSVVVVVSSVSSQVSCVVQLNRDRPVLCVQVNVVSVVCCSHDSRDHDYSQVSLLVPDDDPPCPLVVLLVLVVLCLLVLPAPVVNVVVNLVVQQPNSADPPGRDGDSVVSCVVPPVVSVCVSVVCLCPNQQACSVLSQQSHQFDDQLQADQWTWHQADPPPRHGATEIEADDALLFFFAEEWEFAFFLLLLQLLLLLVLLQVLLHPPGLSCLLHAEYEAFASRLLLCCVCPVVVDRSVVSNVLSLVLLCQFLPPVQADDDDPVCVDLVSVCVPPFARGDLVSLLVSLCVRQNVPAFQADRDGNHYHGHKYWYWWAAPPVSFIEIDIRDDFNHPQDPPLRYDYDADPDPVLGWGSSLSNSQRNQAGHHHDWGQRPPPHTTHHRLQPCRTCQSVRVSCSCGNHNPPRDHLAYETEASADEPPDDPDPDPPDADPPCNDDVNVVVVVSLNSSGCVVVVVVVVVVDDPVRVLRYDYDHFHDDPVLSDSSPSVSSVVSSVRSVVCSVPVRSLSNSQSSLQQQKGKAFQAQFDQDPVQKTKTKTKIWGHTRPVSSVSSLCSSADPPDWKFKAWPPHGFDTDDLVVQADPPSRIGIDIGMDIDNDQQDFIFIFIDRGDPDTHTYGNDRDGNVRSCVSVVNVSDPDDDRPPSRCPDPPNPPDDPPPPDPPPPPDDD

Radius of gyration: 40.32 Å; Cα contacts (8 Å, |Δi|>4): 1469; chains: 1; bounding box: 83×96×122 Å

pLDDT: mean 80.88, std 16.21, range [22.98, 98.69]

Mean predicted aligned error: 15.83 Å

Secondary structure (DSSP, 8-state):
----EEEEEE-SHHHHHHHHHH-GGG-GGGS---SEEEEE-TTTTTSSSPEEEEEE-TT-PPPSS----TTS-------SGGGSTT--SS-HHHHHIIIIIGGG-SEEEEEGGGTTHHHHHHHHHHHHHHT--SB-S-GGGSPEEEEEEES---HHHHHHHHHHHHHTTSHHHHHH-SEEEEEEE---SSHHHHHHHHHHHHHHHHHHHHHHHHHTT----HHHHHHHHHHHHHHHHH-SSSPB-HHHHHHTTT---TTHHHHHHHHHHHHHHTT--HHHHHHHHHHHHHHHHS-TT-----HHHHHHHHTHHHHHHHHHHHHHSTTSSHHHHHHHHHPEE-TTBTTEEEEEE-TTT--EEEEEEEPPPSSS-EEEEEE---GGGGHHHHHHHHHHHHHH-TT--GGGG-SEEEE-THHHHHHIIIIIS---HHHHHHHHHHHHHHHHSGGGB----GGG-SHHHHHHHHS-SB-HHHHHHHHHHHH-TT-BSS---TTEEE--EEEEEEEETTT--EEEEESS--SSPPPTTSSSB----SSGGGPPBHHHHHHHHT--TTTSPPEEETTTEEEEETHHHHSSTHHHHHHHHHHHS-TT--EEEEEEE-S-EE---------SS--TTTTSHHHHHHHHHHHHT-THHHHHHHHHHS-HHHHTTEEEE--EEPGGG--TT-TTHHHHHHHHHHTTTT-HHHHHHHHHHHHTTEEEEESSPPEE-TTSPEEEEEEEEESSBHHHHHHHHHHHS-TT--EEEEETTEEEEE--HHHHB-TTT--BEEEEEEEESSTT-EE-EEEEESTT-EEEPBT-SEEHHHHHHHHTGGG-SS-----SSTTSTT------------------

InterPro domains:
  IPR002641 Patatin-like phospholipase domain [PF01734] (377-587)
  IPR002641 Patatin-like phospholipase domain [PS51635] (377-590)
  IPR016035 Acyl transferase/acyl hydrolase/lysophospholipase [SSF52151] (373-682)